Protein 6VRB (pdb70)

Organism: Listeria seeligeri (NCBI:txid1640)

Foldseek 3Di:
DVDLAQDQQPLFGWDWKAWQQWIAIDTDPDDDRPLVVSLVSVQLVLLLVVLVVWWDDVADPVSSQVSSCLQPVVSHDKDFLVVVQVDQQLVTTDPCASDWHWDAAPPDPDDDPVRIDIDRPSVLLNVLSVPADDRIGDNVSSSVSCVSVNVVSVRVSVVVSVVVSVVRGHPHPQDCPDLVSVLLVQQLVCQLVPHHSDDLVVLCVLLVCVVPLVVLVCLVVPPPHDQVCSLVVSLVSLVVSCVVSVVCCVPPSVNVVLSVLLNVLSCVQSNDPDPRPDGGDSVSRHPPNSSVVSVLVVLQVSLVSQLSCLLCVQEVCNNGDIPVVVVVVVLLVVLLLLVLLLLLQLQQLLCVLQPLQDQFRCLPPVVVLVSNVDGPQVSNQLLCCQLAVDGDDPVLVQPVSQLLSLLSNQLNVQSLRSHDDDLVVNQQSQWTAHPCGDIDGPCPDPLVVSPCVQVVCVVVLVVVVLVVLPLPQLDPLVLQQLLQVDPPFHFALFFALAAPQDAVVLQLVVLLVLVDDPPPDPHLHLPFDQSADDCPPDSLVSNLSVVLRRSNGGTQRVCCQFDQVLLLVLLVSLVCSFPPDDDDPTLCPSQDHDDPPDHSNRNNLVLVVSQVVCPVVCVVDVHDRVSNVSSNSSVNSSSRCVCVVRVNRCSSPRHRDDDDDPDDRDHDDDDDDDPSNSSLLSSLSSGALVSLVVSLSSLSSSLSPDDDPPVNVSSVSSSSSSSSSNSCHQVDDFDDCSNPPDLVRVVVLLCLAAVDPPCQDCLAAPHDDSHGDDASLLVVCVNRFNNLLVSQLSVPDVVRHHYPVLVVLLVPDPLVVLVVVLVVLQVVCVVPVCLQVVVVSLVVNLVSVVSNQSNVVSVCSVSVVLSNLLVVLVVVLLSVLLSLLSVLVSSCSSNQVVSVVVVVCVVSRVVSCVSSPAQDVVLVVLSSSSNSVVCRSNDHPFASQVNLVSSLVNVSSHVVSNVCSVVVVQVSVVVSFKGFDFDDCVVVVRGTDTPDIGGHWDDPRDDPHDRIDGPHDPSVRVSVVCRRHDD/DFQDAAFKQWPNRIQHPRGDPVSLVVVLVCQLPDDFDDDDDVCRVPPVVQNPQLSDPQKAWEWAQCVDPQWIKIWIAHPPGDIHIDTVVVVCVRGVMAGPDCPDPPDDHCSPRCVSSVLVSGQKYWDFPCDPPHTAWTWIAGSVAGQIDTHGPADPVRVSVCVVVLVVLLVVLCVDDPVVVLVVVLVVLVVVLVVQCVVPVCVCVDVVSVVSVVVSVVSSVVNSVSSND

Structure (mmCIF, N/CA/C/O backbone):
data_6VRB
#
_entry.id   6VRB
#
loop_
_entity.id
_entity.type
_entity.pdbx_description
1 polymer 'RNA (52-MER)'
2 polymer 'CRISPR-associated endoribonuclease Cas13a'
3 polymer AcrVIA1
#
loop_
_atom_site.group_PDB
_atom_site.id
_atom_site.type_symbol
_atom_site.label_atom_id
_atom_site.label_alt_id
_atom_site.label_comp_id
_atom_site.label_asym_id
_atom_site.label_entity_id
_atom_site.label_seq_id
_atom_site.pdbx_PDB_ins_code
_atom_site.Cartn_x
_atom_site.Cartn_y
_atom_site.Cartn_z
_atom_site.occupancy
_atom_site.B_iso_or_equiv
_atom_site.auth_seq_id
_atom_site.auth_comp_id
_atom_site.auth_asym_id
_atom_site.auth_atom_id
_atom_site.pdbx_PDB_model_num
ATOM 1094 N N . THR B 2 1 ? 85.480 96.263 88.403 1.00 26.50 34 THR A N 1
ATOM 1095 C CA . THR B 2 1 ? 85.896 97.493 87.758 1.00 26.50 34 THR A CA 1
ATOM 1096 C C . THR B 2 1 ? 87.304 97.858 88.172 1.00 26.50 34 THR A C 1
ATOM 1097 O O . THR B 2 1 ? 88.217 97.714 87.381 1.00 26.50 34 THR A O 1
ATOM 1101 N N . MET B 2 2 ? 87.476 98.333 89.407 1.00 31.88 35 MET A N 1
ATOM 1102 C CA . MET B 2 2 ? 88.804 98.695 89.891 1.00 31.88 35 MET A CA 1
ATOM 1103 C C . MET B 2 2 ? 89.690 97.474 90.039 1.00 31.88 35 MET A C 1
ATOM 1104 O O . MET B 2 2 ? 90.837 97.468 89.586 1.00 31.88 35 MET A O 1
ATOM 1109 N N . ARG B 2 3 ? 89.193 96.443 90.705 1.00 27.30 36 ARG A N 1
ATOM 1110 C CA . ARG B 2 3 ? 89.986 95.252 90.960 1.00 27.30 36 ARG A CA 1
ATOM 1111 C C . ARG B 2 3 ? 89.327 94.074 90.276 1.00 27.30 36 ARG A C 1
ATOM 1112 O O . ARG B 2 3 ? 88.323 93.555 90.760 1.00 27.30 36 ARG A O 1
ATOM 1120 N N . ILE B 2 4 ? 89.894 93.647 89.158 1.00 29.53 37 ILE A N 1
ATOM 1121 C CA . ILE B 2 4 ? 89.491 92.379 88.577 1.00 29.53 37 ILE A CA 1
ATOM 1122 C C . ILE B 2 4 ? 90.014 91.233 89.427 1.00 29.53 37 ILE A C 1
ATOM 1123 O O . ILE B 2 4 ? 89.354 90.201 89.566 1.00 29.53 37 ILE A O 1
ATOM 1128 N N . THR B 2 5 ? 91.157 91.429 90.070 1.00 34.42 38 THR A N 1
ATOM 1129 C CA . THR B 2 5 ? 91.924 90.391 90.732 1.00 34.42 38 THR A CA 1
ATOM 1130 C C . THR B 2 5 ? 92.031 90.757 92.211 1.00 34.42 38 THR A C 1
ATOM 1131 O O . THR B 2 5 ? 91.671 91.870 92.593 1.00 34.42 38 THR A O 1
ATOM 1135 N N . LYS B 2 6 ? 92.487 89.806 93.039 1.00 27.30 39 LYS A N 1
ATOM 1136 C CA . LYS B 2 6 ? 92.738 89.989 94.478 1.00 27.30 39 LYS A CA 1
ATOM 1137 C C . LYS B 2 6 ? 91.451 90.343 95.209 1.00 27.30 39 LYS A C 1
ATOM 1138 O O . LYS B 2 6 ? 91.415 91.245 96.045 1.00 27.30 39 LYS A O 1
ATOM 1144 N N . VAL B 2 7 ? 90.387 89.615 94.880 1.00 26.79 40 VAL A N 1
ATOM 1145 C CA . VAL B 2 7 ? 89.013 89.934 95.251 1.00 26.79 40 VAL A CA 1
ATOM 1146 C C . VAL B 2 7 ? 88.253 88.625 95.424 1.00 26.79 40 VAL A C 1
ATOM 1147 O O . VAL B 2 7 ? 88.377 87.725 94.591 1.00 26.79 40 VAL A O 1
ATOM 1151 N N . GLU B 2 8 ? 87.499 88.506 96.520 1.00 29.79 41 GLU A N 1
ATOM 1152 C CA . GLU B 2 8 ? 86.580 87.387 96.702 1.00 29.79 41 GLU A CA 1
ATOM 1153 C C . GLU B 2 8 ? 85.443 87.474 95.696 1.00 29.79 41 GLU A C 1
ATOM 1154 O O . GLU B 2 8 ? 84.827 88.529 95.538 1.00 29.79 41 GLU A O 1
ATOM 1160 N N . VAL B 2 9 ? 85.136 86.361 95.026 1.00 32.23 42 VAL A N 1
ATOM 1161 C CA . VAL B 2 9 ? 84.055 86.328 94.053 1.00 32.23 42 VAL A CA 1
ATOM 1162 C C . VAL B 2 9 ? 83.015 85.252 94.367 1.00 32.23 42 VAL A C 1
ATOM 1163 O O . VAL B 2 9 ? 81.809 85.523 94.316 1.00 32.23 42 VAL A O 1
ATOM 1167 N N . ASP B 2 10 ? 83.437 84.048 94.744 1.00 35.67 43 ASP A N 1
ATOM 1168 C CA . ASP B 2 10 ? 82.524 82.992 95.183 1.00 35.67 43 ASP A CA 1
ATOM 1169 C C . ASP B 2 10 ? 83.018 82.431 96.506 1.00 35.67 43 ASP A C 1
ATOM 1170 O O . ASP B 2 10 ? 83.125 81.218 96.687 1.00 35.67 43 ASP A O 1
ATOM 1175 N N . ARG B 2 11 ? 83.330 83.344 97.433 1.00 38.81 44 ARG A N 1
ATOM 1176 C CA . ARG B 2 11 ? 84.146 83.086 98.627 1.00 38.81 44 ARG A CA 1
ATOM 1177 C C . ARG B 2 11 ? 85.485 82.456 98.252 1.00 38.81 44 ARG A C 1
ATOM 1178 O O . ARG B 2 11 ? 86.025 81.616 98.969 1.00 38.81 44 ARG A O 1
ATOM 1186 N N . LYS B 2 12 ? 86.032 82.887 97.116 1.00 30.30 45 LYS A N 1
ATOM 1187 C CA . LYS B 2 12 ? 87.288 82.389 96.578 1.00 30.30 45 LYS A CA 1
ATOM 1188 C C . LYS B 2 12 ? 88.044 83.562 95.981 1.00 30.30 45 LYS A C 1
ATOM 1189 O O . LYS B 2 12 ? 87.442 84.443 95.370 1.00 30.30 45 LYS A O 1
ATOM 1195 N N . LYS B 2 13 ? 89.357 83.573 96.171 1.00 24.61 46 LYS A N 1
ATOM 1196 C CA . LYS B 2 13 ? 90.199 84.649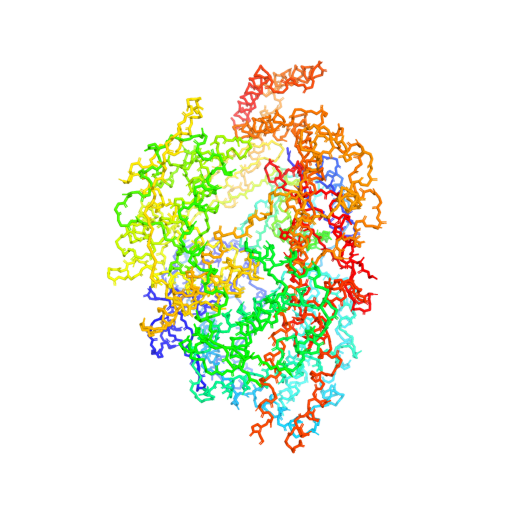 95.686 1.00 24.61 46 LYS A CA 1
ATOM 1197 C C . LYS B 2 13 ? 90.448 84.480 94.195 1.00 24.61 46 LYS A C 1
ATOM 1198 O O . LYS B 2 13 ? 90.158 83.438 93.616 1.00 24.61 46 LYS A O 1
ATOM 1204 N N . VAL B 2 14 ? 90.943 85.537 93.560 1.00 21.22 47 VAL A N 1
ATOM 1205 C CA . VAL B 2 14 ? 91.204 85.544 92.126 1.00 21.22 47 VAL A CA 1
ATOM 1206 C C . VAL B 2 14 ? 92.671 85.877 91.906 1.00 21.22 47 VAL A C 1
ATOM 1207 O O . VAL B 2 14 ? 93.209 86.779 92.553 1.00 21.22 47 VAL A O 1
ATOM 1211 N N . LEU B 2 15 ? 93.328 85.110 91.038 1.00 17.51 48 LEU A N 1
ATOM 1212 C CA . LEU B 2 15 ? 94.697 85.347 90.613 1.00 17.51 48 LEU A CA 1
ATOM 1213 C C . LEU B 2 15 ? 94.717 85.389 89.093 1.00 17.51 48 LEU A C 1
ATOM 1214 O O . LEU B 2 15 ? 93.788 84.927 88.437 1.00 17.51 48 LEU A O 1
ATOM 1219 N N . ILE B 2 16 ? 95.769 85.952 88.516 1.00 15.82 49 ILE A N 1
ATOM 1220 C CA . ILE B 2 16 ? 95.989 85.871 87.077 1.00 15.82 49 ILE A CA 1
ATOM 1221 C C . ILE B 2 16 ? 97.144 84.909 86.825 1.00 15.82 49 ILE A C 1
ATOM 1222 O O . ILE B 2 16 ? 98.128 84.887 87.573 1.00 15.82 49 ILE A O 1
ATOM 1227 N N . SER B 2 17 ? 96.989 84.056 85.815 1.00 18.70 50 SER A N 1
ATOM 1228 C CA . SER B 2 17 ? 97.967 83.022 85.494 1.00 18.70 50 SER A CA 1
ATOM 1229 C C . SER B 2 17 ? 98.482 83.299 84.092 1.00 18.70 50 SER A C 1
ATOM 1230 O O . SER B 2 17 ? 97.838 82.960 83.100 1.00 18.70 50 SER A O 1
ATOM 1233 N N . ARG B 2 18 ? 99.655 83.908 84.002 1.00 20.35 51 ARG A N 1
ATOM 1234 C CA . ARG B 2 18 ? 100.193 84.243 82.700 1.00 20.35 51 ARG A CA 1
ATOM 1235 C C . ARG B 2 18 ? 100.948 83.060 82.110 1.00 20.35 51 ARG A C 1
ATOM 1236 O O . ARG B 2 18 ? 101.468 82.194 82.811 1.00 20.35 51 ARG A O 1
ATOM 1244 N N . ASP B 2 19 ? 100.993 83.030 80.788 1.00 26.53 52 ASP A N 1
ATOM 1245 C CA . ASP B 2 19 ? 101.615 81.948 80.050 1.00 26.53 52 ASP A CA 1
ATOM 1246 C C . ASP B 2 19 ? 102.174 82.581 78.792 1.00 26.53 52 ASP A C 1
ATOM 1247 O O . ASP B 2 19 ? 101.818 83.708 78.449 1.00 26.53 52 ASP A O 1
ATOM 1252 N N . LYS B 2 20 ? 103.076 81.872 78.117 1.00 29.73 53 LYS A N 1
ATOM 1253 C CA . LYS B 2 20 ? 103.582 82.394 76.858 1.00 29.73 53 LYS A CA 1
ATOM 1254 C C . LYS B 2 20 ? 102.520 82.374 75.767 1.00 29.73 53 LYS A C 1
ATOM 1255 O O . LYS B 2 20 ? 102.597 83.165 74.823 1.00 29.73 53 LYS A O 1
ATOM 1261 N N . ASN B 2 21 ? 101.506 81.523 75.901 1.00 30.19 54 ASN A N 1
ATOM 1262 C CA . ASN B 2 21 ? 100.427 81.415 74.937 1.00 30.19 54 ASN A CA 1
ATOM 1263 C C . ASN B 2 21 ? 99.260 82.336 75.274 1.00 30.19 54 ASN A C 1
ATOM 1264 O O . ASN B 2 21 ? 98.367 82.521 74.446 1.00 30.19 54 ASN A O 1
ATOM 1269 N N . GLY B 2 22 ? 99.252 82.931 76.460 1.00 24.11 55 GLY A N 1
ATOM 1270 C CA . GLY B 2 22 ? 98.203 83.873 76.793 1.00 24.11 55 GLY A CA 1
ATOM 1271 C C . GLY B 2 22 ? 97.983 84.100 78.273 1.00 24.11 55 GLY A C 1
ATOM 1272 O O . GLY B 2 22 ? 98.707 83.560 79.109 1.00 24.11 55 GLY A O 1
ATOM 1273 N N . GLY B 2 23 ? 96.985 84.916 78.604 1.00 17.42 56 GLY A N 1
ATOM 1274 C CA . GLY B 2 23 ? 96.598 85.170 79.970 1.00 17.42 56 GLY A CA 1
ATOM 1275 C C . GLY B 2 23 ? 95.323 84.433 80.340 1.00 17.42 56 GLY A C 1
ATOM 1276 O O . GLY B 2 23 ? 94.576 83.945 79.498 1.00 17.42 56 GLY A O 1
ATOM 1277 N N . LYS B 2 24 ? 95.077 84.382 81.642 1.00 20.01 57 LYS A N 1
ATOM 1278 C CA . LYS B 2 24 ? 94.134 83.442 82.225 1.00 20.01 57 LYS A CA 1
ATOM 1279 C C . LYS B 2 24 ? 93.767 83.920 83.614 1.00 20.01 57 LYS A C 1
ATOM 1280 O O . LYS B 2 24 ? 94.647 84.236 84.410 1.00 20.01 57 LYS A O 1
ATOM 1286 N N . LEU B 2 25 ? 92.477 83.947 83.909 1.00 17.36 58 LEU A N 1
ATOM 1287 C CA . LEU B 2 25 ? 91.988 84.373 85.210 1.00 17.36 58 LEU A CA 1
ATOM 1288 C C . LEU B 2 25 ? 91.513 83.116 85.919 1.00 17.36 58 LEU A C 1
ATOM 1289 O O . LEU B 2 25 ? 90.722 82.353 85.363 1.00 17.36 58 LEU A O 1
ATOM 1294 N N . VAL B 2 26 ? 92.011 82.890 87.131 1.00 20.16 59 VAL A N 1
ATOM 1295 C CA . VAL B 2 26 ? 91.942 81.590 87.783 1.00 20.16 59 VAL A CA 1
ATOM 1296 C C . VAL B 2 26 ? 91.680 81.835 89.266 1.00 20.16 59 VAL A C 1
ATOM 1297 O O . VAL B 2 26 ? 91.822 82.956 89.752 1.00 20.16 59 VAL A O 1
ATOM 1301 N N . TYR B 2 27 ? 91.247 80.798 89.994 1.00 25.58 60 TYR A N 1
ATOM 1302 C CA . TYR B 2 27 ? 90.850 81.121 91.360 1.00 25.58 60 TYR A CA 1
ATOM 1303 C C . TYR B 2 27 ? 91.988 81.181 92.370 1.00 25.58 60 TYR A C 1
ATOM 1304 O O . TYR B 2 27 ? 92.507 82.271 92.619 1.00 25.58 60 TYR A O 1
ATOM 1313 N N . GLU B 2 28 ? 92.439 80.063 92.930 1.00 31.73 61 GLU A N 1
ATOM 1314 C CA . GLU B 2 28 ? 93.534 80.220 93.883 1.00 31.73 61 GLU A CA 1
ATOM 1315 C C . GLU B 2 28 ? 94.546 79.093 93.808 1.00 31.73 61 GLU A C 1
ATOM 1316 O O . GLU B 2 28 ? 95.759 79.315 93.862 1.00 31.73 61 GLU A O 1
ATOM 1322 N N . ASN B 2 29 ? 94.039 77.875 93.670 1.00 36.46 62 ASN A N 1
ATOM 1323 C CA . ASN B 2 29 ? 94.868 76.687 93.574 1.00 36.46 62 ASN A CA 1
ATOM 1324 C C . ASN B 2 29 ? 94.465 75.868 92.363 1.00 36.46 62 ASN A C 1
ATOM 1325 O O . ASN B 2 29 ? 94.970 74.758 92.173 1.00 36.46 62 ASN A O 1
ATOM 1330 N N . GLU B 2 30 ? 93.565 76.397 91.550 1.00 35.44 63 GLU A N 1
ATOM 1331 C CA . GLU B 2 30 ? 93.035 75.718 90.389 1.00 35.44 63 GLU A CA 1
ATOM 1332 C C . GLU B 2 30 ? 93.856 76.125 89.174 1.00 35.44 63 GLU A C 1
ATOM 1333 O O . GLU B 2 30 ? 94.768 76.948 89.261 1.00 35.44 63 GLU A O 1
ATOM 1339 N N . MET B 2 31 ? 93.549 75.526 88.026 1.00 38.83 64 MET A N 1
ATOM 1340 C CA . MET B 2 31 ? 94.224 75.882 86.789 1.00 38.83 64 MET A CA 1
ATOM 1341 C C . MET B 2 31 ? 93.284 76.163 85.627 1.00 38.83 64 MET A C 1
ATOM 1342 O O . MET B 2 31 ? 93.771 76.423 84.523 1.00 38.83 64 MET A O 1
ATOM 1347 N N . GLN B 2 32 ? 91.971 76.132 85.834 1.00 37.80 65 GLN A N 1
ATOM 1348 C CA . GLN B 2 32 ? 91.035 76.248 84.726 1.00 37.80 65 GLN A CA 1
ATOM 1349 C C . GLN B 2 32 ? 90.894 77.689 84.254 1.00 37.80 65 GLN A C 1
ATOM 1350 O O . GLN B 2 32 ? 91.115 78.637 85.006 1.00 37.80 65 GLN A O 1
ATOM 1356 N N . ASP B 2 33 ? 90.514 77.843 82.991 1.00 35.29 66 ASP A N 1
ATOM 1357 C CA . ASP B 2 33 ? 89.995 79.122 82.534 1.00 35.29 66 ASP A CA 1
ATOM 1358 C C . ASP B 2 33 ? 88.679 79.399 83.227 1.00 35.29 66 ASP A C 1
ATOM 1359 O O . ASP B 2 33 ? 87.655 78.798 82.892 1.00 35.29 66 ASP A O 1
ATOM 1364 N N . ASN B 2 34 ? 88.703 80.294 84.203 1.00 26.88 67 ASN A N 1
ATOM 1365 C CA . ASN B 2 34 ? 87.467 80.819 84.762 1.00 26.88 67 ASN A CA 1
ATOM 1366 C C . ASN B 2 34 ? 87.290 82.278 84.385 1.00 26.88 67 ASN A C 1
ATOM 1367 O O . ASN B 2 34 ? 86.510 82.986 85.020 1.00 26.88 67 ASN A O 1
ATOM 1372 N N . THR B 2 35 ? 87.971 82.725 83.331 1.00 23.97 68 THR A N 1
ATOM 1373 C CA . THR B 2 35 ? 87.938 84.124 82.939 1.00 23.97 68 THR A CA 1
ATOM 1374 C C . THR B 2 35 ? 86.617 84.532 82.309 1.00 23.97 68 THR A C 1
ATOM 1375 O O . THR B 2 35 ? 86.407 85.722 82.074 1.00 23.97 68 THR A O 1
ATOM 1379 N N . GLU B 2 36 ? 85.740 83.577 82.008 1.00 25.82 69 GLU A N 1
ATOM 1380 C CA . GLU B 2 36 ? 84.392 83.895 81.560 1.00 25.82 69 GLU A CA 1
ATOM 1381 C C . GLU B 2 36 ? 83.452 84.140 82.721 1.00 25.82 69 GLU A C 1
ATOM 1382 O O . GLU B 2 36 ? 82.703 85.120 82.714 1.00 25.82 69 GLU A O 1
ATOM 1388 N N . GLN B 2 37 ? 83.468 83.261 83.713 1.00 27.16 70 GLN A N 1
ATOM 1389 C CA . GLN B 2 37 ? 82.493 83.299 84.779 1.00 27.16 70 GLN A CA 1
ATOM 1390 C C . GLN B 2 37 ? 82.965 84.031 86.025 1.00 27.16 70 GLN A C 1
ATOM 1391 O O . GLN B 2 37 ? 82.122 84.401 86.843 1.00 27.16 70 GLN A O 1
ATOM 1397 N N . ILE B 2 38 ? 84.268 84.272 86.195 1.00 24.10 71 ILE A N 1
ATOM 1398 C CA . ILE B 2 38 ? 84.685 85.282 87.163 1.00 24.10 71 ILE A CA 1
ATOM 1399 C C . ILE B 2 38 ? 84.283 86.660 86.672 1.00 24.10 71 ILE A C 1
ATOM 1400 O O . ILE B 2 38 ? 83.747 87.480 87.426 1.00 24.10 71 ILE A O 1
ATOM 1405 N N . MET B 2 39 ? 84.485 86.914 85.382 1.00 23.42 72 MET A N 1
ATOM 1406 C CA . MET B 2 39 ? 84.177 88.206 84.797 1.00 23.42 72 MET A CA 1
ATOM 1407 C C . MET B 2 39 ? 82.676 88.443 84.702 1.00 23.42 72 MET A C 1
ATOM 1408 O O . MET B 2 39 ? 82.247 89.595 84.601 1.00 23.42 72 MET A O 1
ATOM 1413 N N . HIS B 2 40 ? 81.869 87.380 84.748 1.00 27.12 73 HIS A N 1
ATOM 1414 C CA . HIS B 2 40 ? 80.420 87.530 84.740 1.00 27.12 73 HIS A CA 1
ATOM 1415 C C . HIS B 2 40 ? 79.868 87.808 86.130 1.00 27.12 73 HIS A C 1
ATOM 1416 O O . HIS B 2 40 ? 78.913 88.571 86.270 1.00 27.12 73 HIS A O 1
ATOM 1423 N N . HIS B 2 41 ? 80.431 87.192 87.169 1.00 28.56 74 HIS A N 1
ATOM 1424 C CA . HIS B 2 41 ? 80.022 87.543 88.522 1.00 28.56 74 HIS A CA 1
ATOM 1425 C C . HIS B 2 41 ? 80.526 88.907 88.944 1.00 28.56 74 HIS A C 1
ATOM 1426 O O . HIS B 2 41 ? 79.964 89.504 89.866 1.00 28.56 74 HIS A O 1
ATOM 1433 N N . LYS B 2 42 ? 81.571 89.412 88.294 1.00 22.42 75 LYS A N 1
ATOM 1434 C CA . LYS B 2 42 ? 82.076 90.761 88.536 1.00 22.42 75 LYS A CA 1
ATOM 1435 C C . LYS B 2 42 ? 81.293 91.715 87.638 1.00 22.42 75 LYS A C 1
ATOM 1436 O O . LYS B 2 42 ? 81.797 92.283 86.674 1.00 22.42 75 LYS A O 1
ATOM 1442 N N . LYS B 2 43 ? 79.999 91.810 87.920 1.00 20.72 76 LYS A N 1
ATOM 1443 C CA . LYS B 2 43 ? 79.113 92.647 87.121 1.00 20.72 76 LYS A CA 1
ATOM 1444 C C . LYS B 2 43 ? 78.125 93.425 87.966 1.00 20.72 76 LYS A C 1
ATOM 1445 O O . LYS B 2 43 ? 77.572 94.416 87.484 1.00 20.72 76 LYS A O 1
ATOM 1451 N N . SER B 2 44 ? 77.919 93.051 89.222 1.00 18.84 77 SER A N 1
ATOM 1452 C CA . SER B 2 44 ? 77.172 93.871 90.160 1.00 18.84 77 SER A CA 1
ATOM 1453 C C . SER B 2 44 ? 77.991 95.041 90.667 1.00 18.84 77 SER A C 1
ATOM 1454 O O . SER B 2 44 ? 77.435 95.937 91.305 1.00 18.84 77 SER A O 1
ATOM 1457 N N . SER B 2 45 ? 79.298 95.043 90.409 1.00 19.32 78 SER A N 1
ATOM 1458 C CA . SER B 2 45 ? 80.149 96.177 90.713 1.00 19.32 78 SER A CA 1
ATOM 1459 C C . SER B 2 45 ? 80.365 97.092 89.523 1.00 19.32 78 SER A C 1
ATOM 1460 O O . SER B 2 45 ? 80.747 98.246 89.719 1.00 19.32 78 SER A O 1
ATOM 1463 N N . PHE B 2 46 ? 80.142 96.609 88.301 1.00 18.13 79 PHE A N 1
ATOM 1464 C CA . PHE B 2 46 ? 80.013 97.521 87.172 1.00 18.13 79 PHE A CA 1
ATOM 1465 C C . PHE B 2 46 ? 78.759 98.372 87.286 1.00 18.13 79 PHE A C 1
ATOM 1466 O O . PHE B 2 46 ? 78.764 99.533 86.872 1.00 18.13 79 PHE A O 1
ATOM 1474 N N . TYR B 2 47 ? 77.672 97.819 87.834 1.00 19.84 80 TYR A N 1
ATOM 1475 C CA . TYR B 2 47 ? 76.479 98.630 88.059 1.00 19.84 80 TYR A CA 1
ATOM 1476 C C . TYR B 2 47 ? 76.721 99.685 89.117 1.00 19.84 80 TYR A C 1
ATOM 1477 O O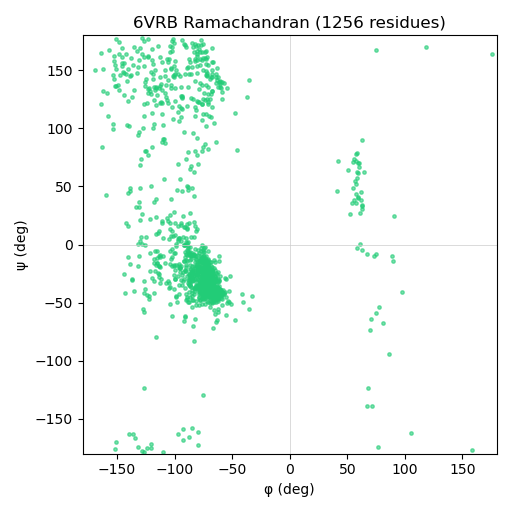 . TYR B 2 47 ? 76.207 100.801 89.017 1.00 19.84 80 TYR A O 1
ATOM 1486 N N . LYS B 2 48 ? 77.492 99.348 90.143 1.00 19.57 81 LYS A N 1
ATOM 1487 C CA . LYS B 2 48 ? 77.777 100.302 91.199 1.00 19.57 81 LYS A CA 1
ATOM 1488 C C . LYS B 2 48 ? 78.769 101.360 90.742 1.00 19.57 81 LYS A C 1
ATOM 1489 O O . LYS B 2 48 ? 78.781 102.464 91.288 1.00 19.57 81 LYS A O 1
ATOM 1495 N N . SER B 2 49 ? 79.569 101.059 89.721 1.00 18.75 82 SER A N 1
ATOM 1496 C CA . SER B 2 49 ? 80.523 102.027 89.193 1.00 18.75 82 SER A CA 1
ATOM 1497 C C . SER B 2 49 ? 79.852 103.017 88.254 1.00 18.75 82 SER A C 1
ATOM 1498 O O . SER B 2 49 ? 80.247 104.182 88.190 1.00 18.75 82 SER A O 1
ATOM 1501 N N . VAL B 2 50 ? 78.853 102.561 87.498 1.00 17.43 83 VAL A N 1
ATOM 1502 C CA . VAL B 2 50 ? 78.139 103.421 86.559 1.00 17.43 83 VAL A CA 1
ATOM 1503 C C . VAL B 2 50 ? 77.302 104.461 87.293 1.00 17.43 83 VAL A C 1
ATOM 1504 O O . VAL B 2 50 ? 77.177 105.598 86.831 1.00 17.43 83 VAL A O 1
ATOM 1508 N N . VAL B 2 51 ? 76.775 104.119 88.471 1.00 19.87 84 VAL A N 1
ATOM 1509 C CA . VAL B 2 51 ? 76.001 105.072 89.262 1.00 19.87 84 VAL A CA 1
ATOM 1510 C C . VAL B 2 51 ? 76.896 106.191 89.785 1.00 19.87 84 VAL A C 1
ATOM 1511 O O . VAL B 2 51 ? 76.486 107.354 89.858 1.00 19.87 84 VAL A O 1
ATOM 1515 N N . ASN B 2 52 ? 78.145 105.878 90.109 1.00 19.97 85 ASN A N 1
ATOM 1516 C CA . ASN B 2 52 ? 79.097 106.934 90.408 1.00 19.97 85 ASN A CA 1
ATOM 1517 C C . ASN B 2 52 ? 79.553 107.670 89.161 1.00 19.97 85 ASN A C 1
ATOM 1518 O O . ASN B 2 52 ? 80.023 108.803 89.265 1.00 19.97 85 ASN A O 1
ATOM 1523 N N . LYS B 2 53 ? 79.406 107.059 87.996 1.00 21.52 86 LYS A N 1
ATOM 1524 C CA . LYS B 2 53 ? 79.859 107.594 86.727 1.00 21.52 86 LYS A CA 1
ATOM 1525 C C . LYS B 2 53 ? 78.774 108.433 86.061 1.00 21.52 86 LYS A C 1
ATOM 1526 O O . LYS B 2 53 ? 78.954 108.883 84.929 1.00 21.52 86 LYS A O 1
ATOM 1532 N N . THR B 2 54 ? 77.655 108.657 86.747 1.00 23.16 87 THR A N 1
ATOM 1533 C CA . THR B 2 54 ? 76.572 109.513 86.277 1.00 23.16 87 THR A CA 1
ATOM 1534 C C . THR B 2 54 ? 76.170 110.555 87.302 1.00 23.16 87 THR A C 1
ATOM 1535 O O . THR B 2 54 ? 75.253 111.337 87.045 1.00 23.16 87 THR A O 1
ATOM 1539 N N . ILE B 2 55 ? 76.824 110.582 88.456 1.00 26.89 88 ILE A N 1
ATOM 1540 C CA . ILE B 2 55 ? 76.428 111.433 89.562 1.00 26.89 88 ILE A CA 1
ATOM 1541 C C . ILE B 2 55 ? 77.591 112.380 89.836 1.00 26.89 88 ILE A C 1
ATOM 1542 O O . ILE B 2 55 ? 78.739 112.112 89.473 1.00 26.89 88 ILE A O 1
ATOM 1547 N N . CYS B 2 56 ? 77.282 113.529 90.428 1.00 36.99 89 CYS A N 1
ATOM 1548 C CA . CYS B 2 56 ? 78.309 114.532 90.670 1.00 36.99 89 CYS A CA 1
ATOM 1549 C C . CYS B 2 56 ? 78.913 114.324 92.059 1.00 36.99 89 CYS A C 1
ATOM 1550 O O . CYS B 2 56 ? 78.424 113.522 92.854 1.00 36.99 89 CYS A O 1
ATOM 1553 N N . ARG B 2 57 ? 79.978 115.065 92.374 1.00 34.11 90 ARG A N 1
ATOM 1554 C CA . ARG B 2 57 ? 80.787 114.715 93.541 1.00 34.11 90 ARG A CA 1
ATOM 1555 C C . ARG B 2 57 ? 80.174 115.116 94.887 1.00 34.11 90 ARG A C 1
ATOM 1556 O O . ARG B 2 57 ? 80.215 114.298 95.818 1.00 34.11 90 ARG A O 1
ATOM 1564 N N . PRO B 2 58 ? 79.575 116.320 95.072 1.00 34.18 91 PRO A N 1
ATOM 1565 C CA . PRO B 2 58 ? 78.769 116.419 96.318 1.00 34.18 91 PRO A CA 1
ATOM 1566 C C . PRO B 2 58 ? 77.469 115.633 96.165 1.00 34.18 91 PRO A C 1
ATOM 1567 O O . PRO B 2 58 ? 76.423 116.144 95.775 1.00 34.18 91 PRO A O 1
ATOM 1571 N N . GLU B 2 59 ? 77.577 114.337 96.468 1.00 35.59 92 GLU A N 1
ATOM 1572 C CA . GLU B 2 59 ? 76.608 113.325 96.062 1.00 35.59 92 GLU A CA 1
ATOM 1573 C C . GLU B 2 59 ? 75.297 113.530 96.794 1.00 35.59 92 GLU A C 1
ATOM 1574 O O . GLU B 2 59 ? 75.216 113.325 98.008 1.00 35.59 92 GLU A O 1
ATOM 1580 N N . GLN B 2 60 ? 74.277 113.961 96.063 1.00 40.34 93 GLN A N 1
ATOM 1581 C CA . GLN B 2 60 ? 72.938 114.000 96.619 1.00 40.34 93 GLN A CA 1
ATOM 1582 C C . GLN B 2 60 ? 72.470 112.566 96.808 1.00 40.34 93 GLN A C 1
ATOM 1583 O O . GLN B 2 60 ? 72.499 111.768 95.870 1.00 40.34 93 GLN A O 1
ATOM 1589 N N . LYS B 2 61 ? 72.066 112.233 98.031 1.00 42.43 94 LYS A N 1
ATOM 1590 C CA . LYS B 2 61 ? 71.879 110.845 98.433 1.00 42.43 94 LYS A CA 1
ATOM 1591 C C . LYS B 2 61 ? 70.680 110.175 97.783 1.00 42.43 94 LYS A C 1
ATOM 1592 O O . LYS B 2 61 ? 70.607 108.943 97.789 1.00 42.43 94 LYS A O 1
ATOM 1598 N N . GLN B 2 62 ? 69.761 110.940 97.204 1.00 41.67 95 GLN A N 1
ATOM 1599 C CA . GLN B 2 62 ? 68.552 110.386 96.626 1.00 41.67 95 GLN A CA 1
ATOM 1600 C C . GLN B 2 62 ? 68.527 110.418 95.108 1.00 41.67 95 GLN A C 1
ATOM 1601 O O . GLN B 2 62 ? 67.711 109.712 94.506 1.00 41.67 95 GLN A O 1
ATOM 1607 N N . MET B 2 63 ? 69.390 111.202 94.471 1.00 39.65 96 MET A N 1
ATOM 1608 C CA . MET B 2 63 ? 69.719 110.959 93.076 1.00 39.65 96 MET A CA 1
ATOM 1609 C C . MET B 2 63 ? 70.639 109.762 92.918 1.00 39.65 96 MET A C 1
ATOM 1610 O O . MET B 2 63 ? 70.764 109.233 91.813 1.00 39.65 96 MET A O 1
ATOM 1615 N N . LYS B 2 64 ? 71.268 109.321 94.000 1.00 34.80 97 LYS A N 1
ATOM 1616 C CA . LYS B 2 64 ? 72.165 108.184 93.972 1.00 34.80 97 LYS A CA 1
ATOM 1617 C C . LYS B 2 64 ? 71.412 106.874 94.147 1.00 34.80 97 LYS A C 1
ATOM 1618 O O . LYS B 2 64 ? 71.988 105.802 93.940 1.00 34.80 97 LYS A O 1
ATOM 1624 N N . LYS B 2 65 ? 70.128 106.933 94.493 1.00 36.04 98 LYS A N 1
ATOM 1625 C CA . LYS B 2 65 ? 69.318 105.732 94.611 1.00 36.04 98 LYS A CA 1
ATOM 1626 C C . LYS B 2 65 ? 68.178 105.660 93.604 1.00 36.04 98 LYS A C 1
ATOM 1627 O O . LYS B 2 65 ? 67.618 104.576 93.425 1.00 36.04 98 LYS A O 1
ATOM 1633 N N . LEU B 2 66 ? 67.815 106.771 92.951 1.00 34.06 99 LEU A N 1
ATOM 1634 C CA . LEU B 2 66 ? 67.050 106.679 91.708 1.00 34.06 99 LEU A CA 1
ATOM 1635 C C . LEU B 2 66 ? 67.801 105.883 90.659 1.00 34.06 99 LEU A C 1
ATOM 1636 O O . LEU B 2 66 ? 67.253 104.954 90.060 1.00 34.06 99 LEU A O 1
ATOM 1641 N N . VAL B 2 67 ? 69.054 106.262 90.408 1.00 30.45 100 VAL A N 1
ATOM 1642 C CA . VAL B 2 67 ? 69.826 105.679 89.320 1.00 30.45 100 VAL A CA 1
ATOM 1643 C C . VAL B 2 67 ? 70.155 104.223 89.613 1.00 30.45 100 VAL A C 1
ATOM 1644 O O . VAL B 2 67 ? 70.083 103.365 88.725 1.00 30.45 100 VAL A O 1
ATOM 1648 N N . HIS B 2 68 ? 70.451 103.905 90.873 1.00 30.72 101 HIS A N 1
ATOM 1649 C CA . HIS B 2 68 ? 70.892 102.563 91.217 1.00 30.72 101 HIS A CA 1
ATOM 1650 C C . HIS B 2 68 ? 69.752 101.555 91.200 1.00 30.72 101 HIS A C 1
ATOM 1651 O O . HIS B 2 68 ? 70.007 100.350 91.205 1.00 30.72 101 HIS A O 1
ATOM 1658 N N . GLY B 2 69 ? 68.507 102.013 91.172 1.00 32.25 102 GLY A N 1
ATOM 1659 C CA . GLY B 2 69 ? 67.392 101.096 91.102 1.00 32.25 102 GLY A CA 1
ATOM 1660 C C . GLY B 2 69 ? 66.765 101.037 89.728 1.00 32.25 102 GLY A C 1
ATOM 1661 O O . GLY B 2 69 ? 65.889 100.209 89.472 1.00 32.25 102 GLY A O 1
ATOM 1662 N N . LEU B 2 70 ? 67.258 101.904 88.838 1.00 31.76 103 LEU A N 1
ATOM 1663 C CA . LEU B 2 70 ? 66.815 101.936 87.422 1.00 31.76 103 LEU A CA 1
ATOM 1664 C C . LEU B 2 70 ? 67.605 100.856 86.676 1.00 31.76 103 LEU A C 1
ATOM 1665 O O . LEU B 2 70 ? 67.080 100.308 85.691 1.00 31.76 103 LEU A O 1
ATOM 1670 N N . LEU B 2 71 ? 68.825 100.577 87.150 1.00 28.39 104 LEU A N 1
ATOM 1671 C CA . LEU B 2 71 ? 69.712 99.547 86.546 1.00 28.39 104 LEU A CA 1
ATOM 1672 C C . LEU B 2 71 ? 69.452 98.208 87.242 1.00 28.39 104 LEU A C 1
ATOM 1673 O O . LEU B 2 71 ? 69.039 97.256 86.558 1.00 28.39 104 LEU A O 1
ATOM 1678 N N . GLN B 2 72 ? 69.697 98.153 88.553 1.00 36.58 105 GLN A N 1
ATOM 1679 C CA . GLN B 2 72 ? 69.468 96.922 89.354 1.00 36.58 105 GLN A CA 1
ATOM 1680 C C . GLN B 2 72 ? 68.005 96.900 89.807 1.00 36.58 105 GLN A C 1
ATOM 1681 O O . GLN B 2 72 ? 67.452 97.986 90.058 1.00 36.58 105 GLN A O 1
ATOM 1687 N N . GLU B 2 73 ? 67.408 95.709 89.905 1.00 46.31 106 GLU A N 1
ATOM 1688 C CA . GLU B 2 73 ? 65.985 95.580 90.323 1.00 46.31 106 GLU A CA 1
ATOM 1689 C C . GLU B 2 73 ? 65.902 95.517 91.852 1.00 46.31 106 GLU A C 1
ATOM 1690 O O . GLU B 2 73 ? 65.045 96.211 92.427 1.00 46.31 106 GLU A O 1
ATOM 1696 N N . ASN B 2 74 ? 66.775 94.719 92.474 1.00 43.00 107 ASN A N 1
ATOM 1697 C CA . ASN B 2 74 ? 66.799 94.547 93.951 1.00 43.00 107 ASN A CA 1
ATOM 1698 C C . ASN B 2 74 ? 67.226 95.858 94.620 1.00 43.00 107 ASN A C 1
ATOM 1699 O O . ASN B 2 74 ? 66.630 96.217 95.652 1.00 43.00 107 ASN A O 1
ATOM 1704 N N . SER B 2 75 ? 68.189 96.560 94.018 1.00 41.92 108 SER A N 1
ATOM 1705 C CA . SER B 2 75 ? 68.720 97.829 94.583 1.00 41.92 108 SER A CA 1
ATOM 1706 C C . SER B 2 75 ? 67.601 98.868 94.687 1.00 41.92 108 SER A C 1
ATOM 1707 O O . SER B 2 75 ? 67.546 99.574 95.710 1.00 41.92 108 SER A O 1
ATOM 1710 N N . GLN B 2 76 ? 66.722 98.928 93.684 1.00 47.52 109 GLN A N 1
ATOM 1711 C CA . GLN B 2 76 ? 65.618 99.924 93.688 1.00 47.52 109 GLN A CA 1
ATOM 1712 C C . GLN B 2 76 ? 64.701 99.678 94.888 1.00 47.52 109 GLN A C 1
ATOM 1713 O O . GLN B 2 76 ? 64.344 98.512 95.135 1.00 47.52 109 GLN A O 1
ATOM 1719 N N . GLU B 2 77 ? 64.320 100.758 95.574 1.00 51.42 110 GLU A N 1
ATOM 1720 C CA . GLU B 2 77 ? 63.395 100.698 96.736 1.00 51.42 110 GLU A CA 1
ATOM 1721 C C . GLU B 2 77 ? 62.252 101.679 96.466 1.00 51.42 110 GLU A C 1
ATOM 1722 O O . GLU B 2 77 ? 61.597 101.542 95.416 1.00 51.42 110 GLU A O 1
ATOM 1728 N N . LYS B 2 78 ? 62.029 102.629 97.379 1.00 48.93 111 LYS A N 1
ATOM 1729 C CA . LYS B 2 78 ? 60.968 103.649 97.171 1.00 48.93 111 LYS A CA 1
ATOM 1730 C C . LYS B 2 78 ? 61.494 105.019 97.605 1.00 48.93 111 LYS A C 1
ATOM 1731 O O . LYS B 2 78 ? 62.320 105.065 98.535 1.00 48.93 111 LYS A O 1
ATOM 1737 N N . ILE B 2 79 ? 61.065 106.079 96.914 1.00 47.59 112 ILE A N 1
ATOM 1738 C CA . ILE B 2 79 ? 61.467 107.474 97.259 1.00 47.59 112 ILE A CA 1
ATOM 1739 C C . ILE B 2 79 ? 60.282 108.393 96.945 1.00 47.59 112 ILE A C 1
ATOM 1740 O O . ILE B 2 79 ? 59.452 108.006 96.102 1.00 47.59 112 ILE A O 1
ATOM 1745 N N . LYS B 2 80 ? 60.183 109.537 97.630 1.00 46.32 113 LYS A N 1
ATOM 1746 C CA . LYS B 2 80 ? 59.057 110.472 97.380 1.00 46.32 113 LYS A CA 1
ATOM 1747 C C . LYS B 2 80 ? 59.205 111.059 95.973 1.00 46.32 113 LYS A C 1
ATOM 1748 O O . LYS B 2 80 ? 60.304 111.547 95.653 1.00 46.32 113 LYS A O 1
ATOM 1754 N N . VAL B 2 81 ? 58.123 111.050 95.189 1.00 45.60 114 VAL A N 1
ATOM 1755 C CA . VAL B 2 81 ? 58.171 111.604 93.804 1.00 45.60 114 VAL A CA 1
ATOM 1756 C C . VAL B 2 81 ? 58.478 113.100 93.907 1.00 45.60 114 VAL A C 1
ATOM 1757 O O . VAL B 2 81 ? 59.327 113.586 93.139 1.00 45.60 114 VAL A O 1
ATOM 1761 N N . SER B 2 82 ? 57.840 113.777 94.864 1.00 47.26 115 SER A N 1
ATOM 1762 C CA . SER B 2 82 ? 58.052 115.234 95.086 1.00 47.26 115 SER A CA 1
ATOM 1763 C C . SER B 2 82 ? 59.507 115.569 95.441 1.00 47.26 115 SER A C 1
ATOM 1764 O O . SER B 2 82 ? 60.015 116.580 94.920 1.00 47.26 115 SER A O 1
ATOM 1767 N N . ASP B 2 83 ? 60.164 114.733 96.253 1.00 48.77 116 ASP A N 1
ATOM 1768 C CA . ASP B 2 83 ? 61.536 115.047 96.741 1.00 48.77 116 ASP A CA 1
ATOM 1769 C C . ASP B 2 83 ? 62.535 115.203 95.587 1.00 48.77 116 ASP A C 1
ATOM 1770 O O . ASP B 2 83 ? 63.284 116.196 95.607 1.00 48.77 116 ASP A O 1
ATOM 1775 N N . VAL B 2 84 ? 62.537 114.291 94.611 1.00 46.13 117 VAL A N 1
ATOM 1776 C CA . VAL B 2 84 ? 63.491 114.419 93.467 1.00 46.13 117 VAL A CA 1
ATOM 1777 C C . VAL B 2 84 ? 63.134 115.669 92.653 1.00 46.13 117 VAL A C 1
ATOM 1778 O O . VAL B 2 84 ? 64.059 116.396 92.242 1.00 46.13 117 VAL A O 1
ATOM 1782 N N . THR B 2 85 ? 61.834 115.924 92.482 1.00 45.62 118 THR A N 1
ATOM 1783 C CA . THR B 2 85 ? 61.319 117.075 91.690 1.00 45.62 118 THR A CA 1
ATOM 1784 C C . THR B 2 85 ? 61.765 118.407 92.303 1.00 45.62 118 THR A C 1
ATOM 1785 O O . THR B 2 85 ? 62.147 119.305 91.530 1.00 45.62 118 THR A O 1
ATOM 1789 N N . LYS B 2 86 ? 61.759 118.513 93.636 1.00 50.86 119 LYS A N 1
ATOM 1790 C CA . LYS B 2 86 ? 62.127 119.782 94.323 1.00 50.86 119 LYS A CA 1
ATOM 1791 C C . LYS B 2 86 ? 63.569 120.175 93.986 1.00 50.86 119 LYS A C 1
ATOM 1792 O O . LYS B 2 86 ? 63.809 121.371 93.740 1.00 50.86 119 LYS A O 1
ATOM 1798 N N . LEU B 2 87 ? 64.480 119.199 93.945 1.00 46.66 120 LEU A N 1
ATOM 1799 C CA . LEU B 2 87 ? 65.915 119.454 93.640 1.00 46.66 120 LEU A CA 1
ATOM 1800 C C . LEU B 2 87 ? 66.089 119.777 92.151 1.00 46.66 120 LEU A C 1
ATOM 1801 O O . LEU B 2 87 ? 65.167 119.477 91.371 1.00 46.66 120 LEU A O 1
ATOM 1806 N N . ASN B 2 88 ? 67.208 120.420 91.796 1.00 46.27 121 ASN A N 1
ATOM 1807 C CA . ASN B 2 88 ? 67.521 120.738 90.376 1.00 46.27 121 ASN A CA 1
ATOM 1808 C C . ASN B 2 88 ? 68.407 119.606 89.848 1.00 46.27 121 ASN A C 1
ATOM 1809 O O . ASN B 2 88 ? 69.532 119.458 90.353 1.00 46.27 121 ASN A O 1
ATOM 1814 N N . ILE B 2 89 ? 67.922 118.872 88.844 1.00 41.89 122 ILE A N 1
ATOM 1815 C CA . ILE B 2 89 ? 68.617 117.673 88.284 1.00 41.89 122 ILE A CA 1
ATOM 1816 C C . ILE B 2 89 ? 69.973 118.021 87.657 1.00 41.89 122 ILE A C 1
ATOM 1817 O O . ILE B 2 89 ? 70.929 117.271 87.900 1.00 41.89 122 ILE A O 1
ATOM 1822 N N . SER B 2 90 ? 70.070 119.143 86.942 1.00 42.00 123 SER A N 1
ATOM 1823 C CA . SER B 2 90 ? 71.323 119.492 86.218 1.00 42.00 123 SER A CA 1
ATOM 1824 C C . SER B 2 90 ? 72.513 119.624 87.175 1.00 42.00 123 SER A C 1
ATOM 1825 O O . SER B 2 90 ? 73.602 119.139 86.821 1.00 42.00 123 SER A O 1
ATOM 1828 N N . ASN B 2 91 ? 72.308 120.226 88.347 1.00 44.51 124 ASN A N 1
ATOM 1829 C CA . ASN B 2 91 ? 73.418 120.440 89.316 1.00 44.51 124 ASN A CA 1
ATOM 1830 C C . ASN B 2 91 ? 74.008 119.116 89.820 1.00 44.51 124 ASN A C 1
ATOM 1831 O O . ASN B 2 91 ? 75.228 119.082 90.058 1.00 44.51 124 ASN A O 1
ATOM 1836 N N . PHE B 2 92 ? 73.174 118.096 90.043 1.00 38.82 125 PHE A N 1
ATOM 1837 C CA . PHE B 2 92 ? 73.662 116.809 90.611 1.00 38.82 125 PHE A CA 1
ATOM 1838 C C . PHE B 2 92 ? 74.163 115.827 89.540 1.00 38.82 125 PHE A C 1
ATOM 1839 O O . PHE B 2 92 ? 74.715 114.787 89.931 1.00 38.82 125 PHE A O 1
ATOM 1847 N N . LEU B 2 93 ? 73.970 116.129 88.254 1.00 34.02 126 LEU A N 1
ATOM 1848 C CA . LEU B 2 93 ? 74.419 115.209 87.169 1.00 34.02 126 LEU A CA 1
ATOM 1849 C C . LEU B 2 93 ? 75.932 115.324 86.942 1.00 34.02 126 LEU A C 1
ATOM 1850 O O . LEU B 2 93 ? 76.517 116.329 87.374 1.00 34.02 126 LEU A O 1
ATOM 1855 N N . ASN B 2 94 ? 76.532 114.305 86.318 1.00 32.79 127 ASN A N 1
ATOM 1856 C CA . ASN B 2 94 ? 77.990 114.281 86.020 1.00 32.79 127 ASN A CA 1
ATOM 1857 C C . ASN B 2 94 ? 78.314 115.271 84.894 1.00 32.79 127 ASN A C 1
ATOM 1858 O O . ASN B 2 94 ? 77.398 115.643 84.139 1.00 32.79 127 ASN A O 1
ATOM 1863 N N . HIS B 2 95 ? 79.586 115.651 84.768 1.00 40.03 128 HIS A N 1
ATOM 1864 C CA . HIS B 2 95 ? 80.011 116.628 83.729 1.00 40.03 128 HIS A CA 1
ATOM 1865 C C . HIS B 2 95 ? 79.701 116.094 82.326 1.00 40.03 128 HIS A C 1
ATOM 1866 O O . HIS B 2 95 ? 79.283 116.907 81.482 1.00 40.03 128 HIS A O 1
ATOM 1873 N N . ARG B 2 96 ? 79.869 114.788 82.090 1.00 34.39 129 ARG A N 1
ATOM 1874 C CA . ARG B 2 96 ? 79.569 114.221 80.748 1.00 34.39 129 ARG A CA 1
ATOM 1875 C C . ARG B 2 96 ? 78.093 114.513 80.463 1.00 34.39 129 ARG A C 1
ATOM 1876 O O . ARG B 2 96 ? 77.772 114.890 79.321 1.00 34.39 129 ARG A O 1
ATOM 1884 N N . PHE B 2 97 ? 77.243 114.368 81.481 1.00 33.34 130 PHE A N 1
ATOM 1885 C CA . PHE B 2 97 ? 75.841 114.728 81.364 1.00 33.34 130 PHE A CA 1
ATOM 1886 C C . PHE B 2 97 ? 75.778 116.247 81.532 1.00 33.34 130 PHE A C 1
ATOM 1887 O O . PHE B 2 97 ? 76.772 116.919 81.243 1.00 33.34 130 PHE A O 1
ATOM 1895 N N . LYS B 2 98 ? 74.592 116.798 81.840 1.00 37.28 131 LYS A N 1
ATOM 1896 C CA . LYS B 2 98 ? 74.244 118.224 81.983 1.00 37.28 131 LYS A CA 1
ATOM 1897 C C . LYS B 2 98 ? 74.138 118.904 80.621 1.00 37.28 131 LYS A C 1
ATOM 1898 O O . LYS B 2 98 ? 73.705 120.055 80.527 1.00 37.28 131 LYS A O 1
ATOM 1904 N N . LYS B 2 99 ? 74.521 118.190 79.570 1.00 41.14 132 LYS A N 1
ATOM 1905 C CA . LYS B 2 99 ? 74.421 118.624 78.185 1.00 41.14 132 LYS A CA 1
ATOM 1906 C C . LYS B 2 99 ? 73.983 117.402 77.388 1.00 41.14 132 LYS A C 1
ATOM 1907 O O . LYS B 2 99 ? 73.490 116.414 77.944 1.00 41.14 132 LYS A O 1
ATOM 1913 N N . SER B 2 100 ? 74.150 117.453 76.072 1.00 41.92 133 SER A N 1
ATOM 1914 C CA . SER B 2 100 ? 73.740 116.355 75.200 1.00 41.92 133 SER A CA 1
ATOM 1915 C C . SER B 2 100 ? 74.900 115.379 75.052 1.00 41.92 133 SER A C 1
ATOM 1916 O O . SER B 2 100 ? 75.977 115.727 74.569 1.00 41.92 133 SER A O 1
ATOM 1919 N N . LEU B 2 101 ? 74.679 114.139 75.476 1.00 37.11 134 LEU A N 1
ATOM 1920 C CA . LEU B 2 101 ? 75.659 113.082 75.269 1.00 37.11 134 LEU A CA 1
ATOM 1921 C C . LEU B 2 101 ? 75.326 112.315 74.000 1.00 37.11 134 LEU A C 1
ATOM 1922 O O . LEU B 2 101 ? 74.165 111.969 73.761 1.00 37.11 134 LEU A O 1
ATOM 1927 N N . TYR B 2 102 ? 76.336 112.043 73.188 1.00 37.73 135 TYR A N 1
ATOM 1928 C CA . TYR B 2 102 ? 76.164 111.246 71.988 1.00 37.73 135 TYR A CA 1
ATOM 1929 C C . TYR B 2 102 ? 77.003 109.983 72.077 1.00 37.73 135 TYR A C 1
ATOM 1930 O O . TYR B 2 102 ? 78.166 110.021 72.480 1.00 37.73 135 TYR A O 1
ATOM 1939 N N . TYR B 2 103 ? 76.406 108.861 71.699 1.00 32.34 136 TYR A N 1
ATOM 1940 C CA . TYR B 2 103 ? 77.154 107.617 71.650 1.00 32.34 136 TYR A CA 1
ATOM 1941 C C . TYR B 2 103 ? 76.624 106.792 70.492 1.00 32.34 136 TYR A C 1
ATOM 1942 O O . TYR B 2 103 ? 75.526 107.023 69.985 1.00 32.34 136 TYR A O 1
ATOM 1951 N N . PHE B 2 104 ? 77.422 105.836 70.087 1.00 36.59 137 PHE A N 1
ATOM 1952 C CA . PHE B 2 104 ? 77.091 104.836 69.102 1.00 36.59 137 PHE A CA 1
ATOM 1953 C C . PHE B 2 104 ? 76.923 103.497 69.799 1.00 36.59 137 PHE A C 1
ATOM 1954 O O . PHE B 2 104 ? 77.611 103.224 70.784 1.00 36.59 137 PHE A O 1
ATOM 1962 N N . PRO B 2 105 ? 76.004 102.653 69.348 1.00 37.85 138 PRO A N 1
ATOM 1963 C CA . PRO B 2 105 ? 75.905 101.306 69.911 1.00 37.85 138 PRO A CA 1
ATOM 1964 C C . PRO B 2 105 ? 77.127 100.469 69.567 1.00 37.85 138 PRO A C 1
ATOM 1965 O O . PRO B 2 105 ? 77.900 100.784 68.662 1.00 37.85 138 PRO A O 1
ATOM 1969 N N . GLU B 2 106 ? 77.368 99.440 70.381 1.00 37.61 139 GLU A N 1
ATOM 1970 C CA . GLU B 2 106 ? 78.514 98.521 70.147 1.00 37.61 139 GLU A CA 1
ATOM 1971 C C . GLU B 2 106 ? 78.281 97.755 68.840 1.00 37.61 139 GLU A C 1
ATOM 1972 O O . GLU B 2 106 ? 79.227 97.636 68.038 1.00 37.61 139 GLU A O 1
ATOM 1978 N N . ASN B 2 107 ? 77.082 97.184 68.703 1.00 44.42 140 ASN A N 1
ATOM 1979 C CA . ASN B 2 107 ? 76.661 96.347 67.546 1.00 44.42 140 ASN A CA 1
ATOM 1980 C C . ASN B 2 107 ? 76.647 97.163 66.249 1.00 44.42 140 ASN A C 1
ATOM 1981 O O . ASN B 2 107 ? 77.063 96.616 65.211 1.00 44.42 140 ASN A O 1
ATOM 1986 N N . SER B 2 108 ? 76.238 98.432 66.322 1.00 43.20 141 SER A N 1
ATOM 1987 C CA . SER B 2 108 ? 76.114 99.276 65.105 1.00 43.20 141 SER A CA 1
ATOM 1988 C C . SER B 2 108 ? 77.441 99.291 64.340 1.00 43.20 141 SER A C 1
ATOM 1989 O O . SER B 2 108 ? 78.492 99.491 64.976 1.00 43.20 141 SER A O 1
ATOM 1992 N N . PRO B 2 109 ? 77.423 99.124 62.998 1.00 46.58 142 PRO A N 1
ATOM 1993 C CA . PRO B 2 109 ? 78.636 99.110 62.185 1.00 46.58 142 PRO A CA 1
ATOM 1994 C C . PRO B 2 109 ? 78.851 100.475 61.517 1.00 46.58 142 PRO A C 1
ATOM 1995 O O . PRO B 2 109 ? 77.918 100.950 60.886 1.00 46.58 142 PRO A O 1
ATOM 1999 N N . ASP B 2 110 ? 80.029 101.075 61.762 1.00 51.45 143 ASP A N 1
ATOM 2000 C CA . ASP B 2 110 ? 80.510 102.391 61.243 1.00 51.45 143 ASP A CA 1
ATOM 2001 C C . ASP B 2 110 ? 79.848 103.555 61.999 1.00 51.45 143 ASP A C 1
ATOM 2002 O O . ASP B 2 110 ? 79.122 103.309 62.984 1.00 51.45 143 ASP A O 1
ATOM 2007 N N . LYS B 2 111 ? 80.103 104.790 61.561 1.00 48.86 144 LYS A N 1
ATOM 2008 C CA . LYS B 2 111 ? 79.475 105.961 62.228 1.00 48.86 144 LYS A CA 1
ATOM 2009 C C . LYS B 2 111 ? 78.577 106.686 61.221 1.00 48.86 144 LYS A C 1
ATOM 2010 O O . LYS B 2 111 ? 79.078 107.090 60.156 1.00 48.86 144 LYS A O 1
ATOM 2016 N N . SER B 2 112 ? 77.300 106.848 61.573 1.00 50.10 145 SER A N 1
ATOM 2017 C CA . SER B 2 112 ? 76.299 107.523 60.708 1.00 50.10 145 SER A CA 1
ATOM 2018 C C . SER B 2 112 ? 75.427 108.434 61.575 1.00 50.10 145 SER A C 1
ATOM 2019 O O . SER B 2 112 ? 75.420 108.242 62.803 1.00 50.10 145 SER A O 1
ATOM 2022 N N . GLU B 2 113 ? 74.746 109.402 60.960 1.00 55.96 146 GLU A N 1
ATOM 2023 C CA . GLU B 2 113 ? 73.890 110.346 61.723 1.00 55.96 146 GLU A CA 1
ATOM 2024 C C . GLU B 2 113 ? 72.783 109.557 62.430 1.00 55.96 146 GLU A C 1
ATOM 2025 O O . GLU B 2 113 ? 72.520 109.842 63.612 1.00 55.96 146 GLU A O 1
ATOM 2031 N N . GLU B 2 114 ? 72.186 108.586 61.731 1.00 54.07 147 GLU A N 1
ATOM 2032 C CA . GLU B 2 114 ? 71.085 107.759 62.296 1.00 54.07 147 GLU A CA 1
ATOM 2033 C C . GLU B 2 114 ? 71.582 106.922 63.481 1.00 54.07 147 GLU A C 1
ATOM 2034 O O . GLU B 2 114 ? 70.884 106.888 64.510 1.00 54.07 147 GLU A O 1
ATOM 2040 N N . TYR B 2 115 ? 72.763 106.310 63.345 1.00 49.55 148 TYR A N 1
ATOM 2041 C CA . TYR B 2 115 ? 73.322 105.400 64.383 1.00 49.55 148 TYR A CA 1
ATOM 2042 C C . TYR B 2 115 ? 73.610 106.127 65.703 1.00 49.55 148 TYR A C 1
ATOM 2043 O O . TYR B 2 115 ? 73.239 105.580 66.757 1.00 49.55 148 TYR A O 1
ATOM 2052 N N . ARG B 2 116 ? 74.201 107.324 65.657 1.00 43.98 149 ARG A N 1
ATOM 2053 C CA . ARG B 2 116 ? 74.498 108.066 66.915 1.00 43.98 149 ARG A CA 1
ATOM 2054 C C . ARG B 2 116 ? 73.194 108.301 67.690 1.00 43.98 149 ARG A C 1
ATOM 2055 O O . ARG B 2 116 ? 72.182 108.643 67.053 1.00 43.98 149 ARG A O 1
ATOM 2063 N N . ILE B 2 117 ? 73.244 108.165 69.021 1.00 39.61 150 ILE A N 1
ATOM 2064 C CA . ILE B 2 117 ? 72.047 108.327 69.902 1.00 39.61 150 ILE A CA 1
ATOM 2065 C C . ILE B 2 117 ? 72.221 109.564 70.792 1.00 39.61 150 ILE A C 1
ATOM 2066 O O . ILE B 2 117 ? 73.307 109.727 71.377 1.00 39.61 150 ILE A O 1
ATOM 2071 N N . GLU B 2 118 ? 71.166 110.380 70.901 1.00 42.89 151 GLU A N 1
ATOM 2072 C CA . GLU B 2 118 ? 71.181 111.618 71.662 1.00 42.89 151 GLU A CA 1
ATOM 2073 C C . GLU B 2 118 ? 70.447 111.408 72.977 1.00 42.89 151 GLU A C 1
ATOM 2074 O O . GLU B 2 118 ? 69.363 110.817 72.996 1.00 42.89 151 GLU A O 1
ATOM 2080 N N . ILE B 2 119 ? 71.034 111.886 74.070 1.00 41.32 152 ILE A N 1
ATOM 2081 C CA . ILE B 2 119 ? 70.408 111.798 75.384 1.00 41.32 152 ILE A CA 1
ATOM 2082 C C . ILE B 2 119 ? 70.651 113.093 76.156 1.00 41.32 152 ILE A C 1
ATOM 2083 O O . ILE B 2 119 ? 71.797 113.526 76.316 1.00 41.32 152 ILE A O 1
ATOM 2088 N N . ASN B 2 120 ? 69.567 113.729 76.589 1.00 42.99 153 ASN A N 1
ATOM 2089 C CA . ASN B 2 120 ? 69.592 114.845 77.532 1.00 42.99 153 ASN A CA 1
ATOM 2090 C C . ASN B 2 120 ? 69.003 114.310 78.827 1.00 42.99 153 ASN A C 1
ATOM 2091 O O . ASN B 2 120 ? 67.790 114.350 79.016 1.00 42.99 153 ASN A O 1
ATOM 2096 N N . LEU B 2 121 ? 69.872 113.793 79.701 1.00 37.26 154 LEU A N 1
ATOM 2097 C CA . LEU B 2 121 ? 69.422 113.136 80.956 1.00 37.26 154 LEU A CA 1
ATOM 2098 C C . LEU B 2 121 ? 68.651 114.123 81.833 1.00 37.26 154 LEU A C 1
ATOM 2099 O O . LEU B 2 121 ? 67.601 113.725 82.365 1.00 37.26 154 LEU A O 1
ATOM 2104 N N . SER B 2 122 ? 69.119 115.367 81.949 1.00 39.51 155 SER A N 1
ATOM 2105 C CA . SER B 2 122 ? 68.384 116.333 82.805 1.00 39.51 155 SER A CA 1
ATOM 2106 C C . SER B 2 122 ? 66.977 116.548 82.238 1.00 39.51 155 SER A C 1
ATOM 2107 O O . SER B 2 122 ? 66.010 116.468 83.014 1.00 39.51 155 SER A O 1
ATOM 2110 N N . GLN B 2 123 ? 66.874 116.755 80.921 1.00 43.71 156 GLN A N 1
ATOM 2111 C CA . GLN B 2 123 ? 65.562 116.965 80.252 1.00 43.71 156 GLN A CA 1
ATOM 2112 C C . GLN B 2 123 ? 64.719 115.687 80.328 1.00 43.71 156 GLN A C 1
ATOM 2113 O O . GLN B 2 123 ? 63.523 115.785 80.643 1.00 43.71 156 GLN A O 1
ATOM 2119 N N . LEU B 2 124 ? 65.346 114.534 80.076 1.00 42.66 157 LEU A N 1
ATOM 2120 C CA . LEU B 2 124 ? 64.651 113.219 80.066 1.00 42.66 157 LEU A CA 1
ATOM 2121 C C . LEU B 2 124 ? 64.101 112.886 81.458 1.00 42.66 157 LEU A C 1
ATOM 2122 O O . LEU B 2 124 ? 62.941 112.443 81.539 1.00 42.66 157 LEU A O 1
ATOM 2127 N N . LEU B 2 125 ? 64.901 113.105 82.504 1.00 41.95 158 LEU A N 1
ATOM 2128 C CA . LEU B 2 125 ? 64.477 112.800 83.898 1.00 41.95 158 LEU A CA 1
ATOM 2129 C C . LEU B 2 125 ? 63.310 113.708 84.305 1.00 41.95 158 LEU A C 1
ATOM 2130 O O . LEU B 2 125 ? 62.371 113.208 84.952 1.00 41.95 158 LEU A O 1
ATOM 2135 N N . GLU B 2 126 ? 63.366 114.982 83.909 1.00 46.71 159 GLU A N 1
ATOM 2136 C CA . GLU B 2 126 ? 62.319 115.979 84.260 1.00 46.71 159 GLU A CA 1
ATOM 2137 C C . GLU B 2 126 ? 60.964 115.570 83.671 1.00 46.71 159 GLU A C 1
ATOM 2138 O O . GLU B 2 126 ? 59.958 115.662 84.400 1.00 46.71 159 GLU A O 1
ATOM 2144 N N . ASP B 2 127 ? 60.946 115.098 82.421 1.00 48.30 160 ASP A N 1
ATOM 2145 C CA . ASP B 2 127 ? 59.698 114.735 81.760 1.00 48.30 160 ASP A CA 1
ATOM 2146 C C . ASP B 2 127 ? 59.114 113.445 82.313 1.00 48.30 160 ASP A C 1
ATOM 2147 O O . ASP B 2 127 ? 57.893 113.263 82.292 1.00 48.30 160 ASP A O 1
ATOM 2152 N N . SER B 2 128 ? 59.959 112.545 82.803 1.00 47.25 161 SER A N 1
ATOM 2153 C CA . SER B 2 128 ? 59.468 111.288 83.349 1.00 47.25 161 SER A CA 1
ATOM 2154 C C . SER B 2 128 ? 58.844 111.482 84.723 1.00 47.25 161 SER A C 1
ATOM 2155 O O . SER B 2 128 ? 57.855 110.821 85.056 1.00 47.25 161 SER A O 1
ATOM 2158 N N . LEU B 2 129 ? 59.407 112.379 85.532 1.00 47.50 162 LEU A N 1
ATOM 2159 C CA . LEU B 2 129 ? 58.810 112.665 86.829 1.00 47.50 162 LEU A CA 1
ATOM 2160 C C . LEU B 2 129 ? 57.583 113.553 86.692 1.00 47.50 162 LEU A C 1
ATOM 2161 O O . LEU B 2 129 ? 56.764 113.622 87.615 1.00 47.50 162 LEU A O 1
ATOM 2166 N N . LYS B 2 130 ? 57.452 114.249 85.562 1.00 50.32 163 LYS A N 1
ATOM 2167 C CA . LYS B 2 130 ? 56.226 114.981 85.274 1.00 50.32 163 LYS A CA 1
ATOM 2168 C C . LYS B 2 130 ? 55.060 114.024 85.059 1.00 50.32 163 LYS A C 1
ATOM 2169 O O . LYS B 2 130 ? 53.933 114.298 85.489 1.00 50.32 163 LYS A O 1
ATOM 2175 N N . LYS B 2 131 ? 55.315 112.890 84.411 1.00 50.27 164 LYS A N 1
ATOM 2176 C CA . LYS B 2 131 ? 54.290 111.872 84.225 1.00 50.27 164 LYS A CA 1
ATOM 2177 C C . LYS B 2 131 ? 54.049 111.040 85.475 1.00 50.27 164 LYS A C 1
ATOM 2178 O O . LYS B 2 131 ? 53.041 110.329 85.540 1.00 50.27 164 LYS A O 1
ATOM 2184 N N . GLN B 2 132 ? 54.941 111.101 86.457 1.00 50.33 165 GLN A N 1
ATOM 2185 C CA . GLN B 2 132 ? 54.777 110.359 87.701 1.00 50.33 165 GLN A CA 1
ATOM 2186 C C . GLN B 2 132 ? 53.853 111.159 88.607 1.00 50.33 165 GLN A C 1
ATOM 2187 O O . GLN B 2 132 ? 54.181 112.282 89.004 1.00 50.33 165 GLN A O 1
ATOM 2193 N N . GLN B 2 133 ? 52.704 110.564 88.944 1.00 50.16 166 GLN A N 1
ATOM 2194 C CA . GLN B 2 133 ? 51.684 111.236 89.795 1.00 50.16 166 GLN A CA 1
ATOM 2195 C C . GLN B 2 133 ? 51.283 110.306 90.944 1.00 50.16 166 GLN A C 1
ATOM 2196 O O . GLN B 2 133 ? 50.165 109.763 90.906 1.00 50.16 166 GLN A O 1
ATOM 2202 N N . GLY B 2 134 ? 52.169 110.154 91.931 1.00 45.32 167 GLY A N 1
ATOM 2203 C CA . GLY B 2 134 ? 51.922 109.300 93.107 1.00 45.32 167 GLY A CA 1
ATOM 2204 C C . GLY B 2 134 ? 52.780 109.742 94.279 1.00 45.32 167 GLY A C 1
ATOM 2205 O O . GLY B 2 134 ? 53.698 110.554 94.056 1.00 45.32 167 GLY A O 1
ATOM 2206 N N . THR B 2 135 ? 52.488 109.248 95.487 1.00 46.22 168 THR A N 1
ATOM 2207 C CA . THR B 2 135 ? 53.291 109.609 96.687 1.00 46.22 168 THR A CA 1
ATOM 2208 C C . THR B 2 135 ? 54.730 109.126 96.469 1.00 46.22 168 THR A C 1
ATOM 2209 O O . THR B 2 135 ? 55.664 109.895 96.769 1.00 46.22 168 THR A O 1
ATOM 2213 N N . PHE B 2 136 ? 54.882 107.917 95.921 1.00 50.18 169 PHE A N 1
ATOM 2214 C CA . PHE B 2 136 ? 56.212 107.319 95.639 1.00 50.18 169 PHE A CA 1
ATOM 2215 C C . PHE B 2 136 ? 56.267 106.935 94.156 1.00 50.18 169 PHE A C 1
ATOM 2216 O O . PHE B 2 136 ? 55.253 106.441 93.632 1.00 50.18 169 PHE A O 1
ATOM 2224 N N . ILE B 2 137 ? 57.428 107.115 93.518 1.00 49.30 170 ILE A N 1
ATOM 2225 C CA . ILE B 2 137 ? 57.570 106.777 92.070 1.00 49.30 170 ILE A CA 1
ATOM 2226 C C . ILE B 2 137 ? 57.280 105.282 91.903 1.00 49.30 170 ILE A C 1
ATOM 2227 O O . ILE B 2 137 ? 57.782 104.487 92.720 1.00 49.30 170 ILE A O 1
ATOM 2232 N N . CYS B 2 138 ? 56.534 104.921 90.855 1.00 48.60 171 CYS A N 1
ATOM 2233 C CA . CYS B 2 138 ? 56.173 103.498 90.624 1.00 48.60 171 CYS A CA 1
ATOM 2234 C C . CYS B 2 138 ? 57.164 102.878 89.635 1.00 48.60 171 CYS A C 1
ATOM 2235 O O . CYS B 2 138 ? 57.235 103.356 88.488 1.00 48.60 171 CYS A O 1
ATOM 2238 N N . TRP B 2 139 ? 57.896 101.844 90.050 1.00 47.87 172 TRP A N 1
ATOM 2239 C CA . TRP B 2 139 ? 59.078 101.400 89.260 1.00 47.87 172 TRP A CA 1
ATOM 2240 C C . TRP B 2 139 ? 58.776 101.034 87.804 1.00 47.87 172 TRP A C 1
ATOM 2241 O O . TRP B 2 139 ? 59.561 101.470 86.941 1.00 47.87 172 TRP A O 1
ATOM 2252 N N . GLU B 2 140 ? 57.689 100.324 87.506 1.00 48.42 173 GLU A N 1
ATOM 2253 C CA . GLU B 2 140 ? 57.472 99.968 86.078 1.00 48.42 173 GLU A CA 1
ATOM 2254 C C . GLU B 2 140 ? 57.274 101.225 85.214 1.00 48.42 173 GLU A C 1
ATOM 2255 O O . GLU B 2 140 ? 57.913 101.303 84.150 1.00 48.42 173 GLU A O 1
ATOM 2261 N N . SER B 2 141 ? 56.461 102.184 85.670 1.00 46.60 174 SER A N 1
ATOM 2262 C CA . SER B 2 141 ? 56.154 103.404 84.872 1.00 46.60 174 SER A CA 1
ATOM 2263 C C . SER B 2 141 ? 57.359 104.336 84.668 1.00 46.60 174 SER A C 1
ATOM 2264 O O . SER B 2 141 ? 57.598 104.733 83.511 1.00 46.60 174 SER A O 1
ATOM 2267 N N . PHE B 2 142 ? 58.103 104.640 85.737 1.00 43.36 175 PHE A N 1
ATOM 2268 C CA . PHE B 2 142 ? 59.251 105.589 85.682 1.00 43.36 175 PHE A CA 1
ATOM 2269 C C . PHE B 2 142 ? 60.388 105.049 84.809 1.00 43.36 175 PHE A C 1
ATOM 2270 O O . PHE B 2 142 ? 60.948 105.793 83.986 1.00 43.36 175 PHE A O 1
ATOM 2278 N N . SER B 2 143 ? 60.671 103.761 84.983 1.00 41.79 176 SER A N 1
ATOM 2279 C CA . SER B 2 143 ? 61.750 102.994 84.308 1.00 41.79 176 SER A CA 1
ATOM 2280 C C . SER B 2 143 ? 61.504 102.933 82.798 1.00 41.79 176 SER A C 1
ATOM 2281 O O . SER B 2 143 ? 62.489 102.914 82.038 1.00 41.79 176 SER A O 1
ATOM 2284 N N . LYS B 2 144 ? 60.236 102.822 82.395 1.00 45.44 177 LYS A N 1
ATOM 2285 C CA . LYS B 2 144 ? 59.872 102.716 80.991 1.00 45.44 177 LYS A CA 1
ATOM 2286 C C . LYS B 2 144 ? 60.243 103.953 80.194 1.00 45.44 177 LYS A C 1
ATOM 2287 O O . LYS B 2 144 ? 60.683 103.838 79.049 1.00 45.44 177 LYS A O 1
ATOM 2293 N N . ASP B 2 145 ? 60.078 105.140 80.780 1.00 49.30 178 ASP A N 1
ATOM 2294 C CA . ASP B 2 145 ? 60.519 106.365 80.128 1.00 49.30 178 ASP A CA 1
ATOM 2295 C C . ASP B 2 145 ? 62.029 106.539 80.242 1.00 49.30 178 ASP A C 1
ATOM 2296 O O . ASP B 2 145 ? 62.625 107.281 79.455 1.00 49.30 178 ASP A O 1
ATOM 2301 N N . MET B 2 146 ? 62.657 105.852 81.192 1.00 43.20 179 MET A N 1
ATOM 2302 C CA . MET B 2 146 ? 64.101 105.832 81.367 1.00 43.20 179 MET A CA 1
ATOM 2303 C C . MET B 2 146 ? 64.815 104.872 80.434 1.00 43.20 179 MET A C 1
ATOM 2304 O O . MET B 2 146 ? 66.003 104.627 80.656 1.00 43.20 179 MET A O 1
ATOM 2309 N N . GLU B 2 147 ? 64.138 104.325 79.420 1.00 40.69 180 GLU A N 1
ATOM 2310 C CA . GLU B 2 147 ? 64.718 103.249 78.619 1.00 40.69 180 GLU A CA 1
ATOM 2311 C C . GLU B 2 147 ? 65.895 103.735 77.783 1.00 40.69 180 GLU A C 1
ATOM 2312 O O . GLU B 2 147 ? 66.829 102.970 77.522 1.00 40.69 180 GLU A O 1
ATOM 2318 N N . LEU B 2 148 ? 65.891 105.010 77.399 1.00 37.62 181 LEU A N 1
ATOM 2319 C CA . LEU B 2 148 ? 66.986 105.550 76.606 1.00 37.62 181 LEU A CA 1
ATOM 2320 C C . LEU B 2 148 ? 68.252 105.684 77.446 1.00 37.62 181 LEU A C 1
ATOM 2321 O O . LEU B 2 148 ? 69.360 105.636 76.906 1.00 37.62 181 LEU A O 1
ATOM 2326 N N . TYR B 2 149 ? 68.111 105.817 78.770 1.00 29.01 182 TYR A N 1
ATOM 2327 C CA . TYR B 2 149 ? 69.267 105.826 79.662 1.00 29.01 182 TYR A CA 1
ATOM 2328 C C . TYR B 2 149 ? 69.717 104.421 80.045 1.00 29.01 182 TYR A C 1
ATOM 2329 O O . TYR B 2 149 ? 70.920 104.170 80.163 1.00 29.01 182 TYR A O 1
ATOM 2338 N N . ILE B 2 150 ? 68.773 103.507 80.277 1.00 28.51 183 ILE A N 1
ATOM 2339 C CA . ILE B 2 150 ? 69.120 102.144 80.669 1.00 28.51 183 ILE A CA 1
ATOM 2340 C C . ILE B 2 150 ? 69.841 101.427 79.533 1.00 28.51 183 ILE A C 1
ATOM 2341 O O . ILE B 2 150 ? 70.761 100.635 79.770 1.00 28.51 183 ILE A O 1
ATOM 2346 N N . ASN B 2 151 ? 69.489 101.739 78.287 1.00 29.69 184 ASN A N 1
ATOM 2347 C CA . ASN B 2 151 ? 70.214 101.207 77.144 1.00 29.69 184 ASN A CA 1
ATOM 2348 C C . ASN B 2 151 ? 71.620 101.778 77.019 1.00 29.69 184 ASN A C 1
ATOM 2349 O O . ASN B 2 151 ? 72.476 101.136 76.406 1.00 29.69 184 ASN A O 1
ATOM 2354 N N . TRP B 2 152 ? 71.873 102.973 77.557 1.00 24.37 185 TRP A N 1
ATOM 2355 C CA . TRP B 2 152 ? 73.231 103.510 77.573 1.00 24.37 185 TRP A CA 1
ATOM 2356 C C . TRP B 2 152 ? 74.115 102.731 78.530 1.00 24.37 185 TRP A C 1
ATOM 2357 O O . TRP B 2 152 ? 75.259 102.399 78.205 1.00 24.37 185 TRP A O 1
ATOM 2368 N N . ALA B 2 153 ? 73.607 102.464 79.733 1.00 22.97 186 ALA A N 1
ATOM 2369 C CA . ALA B 2 153 ? 74.423 101.859 80.775 1.00 22.97 186 ALA A CA 1
ATOM 2370 C C . ALA B 2 153 ? 74.750 100.407 80.471 1.00 22.97 186 ALA A C 1
ATOM 2371 O O . ALA B 2 153 ? 75.853 99.952 80.777 1.00 22.97 186 ALA A O 1
ATOM 2373 N N . GLU B 2 154 ? 73.797 99.705 79.850 1.00 23.71 187 GLU A N 1
ATOM 2374 C CA . GLU B 2 154 ? 73.997 98.286 79.456 1.00 23.71 187 GLU A CA 1
ATOM 2375 C C . GLU B 2 154 ? 75.110 98.247 78.407 1.00 23.71 187 GLU A C 1
ATOM 2376 O O . GLU B 2 154 ? 75.956 97.341 78.476 1.00 23.71 187 GLU A O 1
ATOM 2382 N N . ASN B 2 155 ? 75.086 99.198 77.469 1.00 25.02 188 ASN A N 1
ATOM 2383 C CA . ASN B 2 155 ? 76.118 99.303 76.446 1.00 25.02 188 ASN A CA 1
ATOM 2384 C C . ASN B 2 155 ? 77.457 99.666 77.067 1.00 25.02 188 ASN A C 1
ATOM 2385 O O . ASN B 2 155 ? 78.499 99.156 76.646 1.00 25.02 188 ASN A O 1
ATOM 2390 N N . TYR B 2 156 ? 77.444 100.549 78.066 1.00 21.66 189 TYR A N 1
ATOM 2391 C CA . TYR B 2 156 ? 78.682 100.972 78.706 1.00 21.66 189 TYR A CA 1
ATOM 2392 C C . TYR B 2 156 ? 79.316 99.832 79.488 1.00 21.66 189 TYR A C 1
ATOM 2393 O O . TYR B 2 156 ? 80.536 99.659 79.453 1.00 21.66 189 TYR A O 1
ATOM 2402 N N . ILE B 2 157 ? 78.505 99.054 80.207 1.00 20.06 190 ILE A N 1
ATOM 2403 C CA . ILE B 2 157 ? 79.033 97.930 80.969 1.00 20.06 190 ILE A CA 1
ATOM 2404 C C . ILE B 2 157 ? 79.554 96.848 80.036 1.00 20.06 190 ILE A C 1
ATOM 2405 O O . ILE B 2 157 ? 80.656 96.329 80.234 1.00 20.06 190 ILE A O 1
ATOM 2410 N N . SER B 2 158 ? 78.803 96.531 78.981 1.00 23.26 191 SER A N 1
ATOM 2411 C CA . SER B 2 158 ? 79.167 95.416 78.114 1.00 23.26 191 SER A CA 1
ATOM 2412 C C . SER B 2 158 ? 80.386 95.713 77.254 1.00 23.26 191 SER A C 1
ATOM 2413 O O . SER B 2 158 ? 81.106 94.787 76.876 1.00 23.26 191 SER A O 1
ATOM 2416 N N . SER B 2 159 ? 80.637 96.973 76.926 1.00 22.04 192 SER A N 1
ATOM 2417 C CA . SER B 2 159 ? 81.828 97.286 76.155 1.00 22.04 192 SER A CA 1
ATOM 2418 C C . SER B 2 159 ? 83.069 97.390 77.018 1.00 22.04 192 SER A C 1
ATOM 2419 O O . SER B 2 159 ? 84.139 96.961 76.583 1.00 22.04 192 SER A O 1
ATOM 2422 N N . LYS B 2 160 ? 82.958 97.934 78.226 1.00 21.51 193 LYS A N 1
ATOM 2423 C CA . LYS B 2 160 ? 84.100 98.000 79.125 1.00 21.51 193 LYS A CA 1
ATOM 2424 C C . LYS B 2 160 ? 84.468 96.650 79.717 1.00 21.51 193 LYS A C 1
ATOM 2425 O O . LYS B 2 160 ? 85.647 96.417 79.987 1.00 21.51 193 LYS A O 1
ATOM 2431 N N . THR B 2 161 ? 83.503 95.750 79.905 1.00 19.16 194 THR A N 1
ATOM 2432 C CA . THR B 2 161 ? 83.807 94.411 80.395 1.00 19.16 194 THR A CA 1
ATOM 2433 C C . THR B 2 161 ? 84.400 93.526 79.318 1.00 19.16 194 THR A C 1
ATOM 2434 O O . THR B 2 161 ? 84.877 92.435 79.626 1.00 19.16 194 THR A O 1
ATOM 2438 N N . LYS B 2 162 ? 84.366 93.971 78.069 1.00 19.81 195 LYS A N 1
ATOM 2439 C CA . LYS B 2 162 ? 84.893 93.245 76.936 1.00 19.81 195 LYS A CA 1
ATOM 2440 C C . LYS B 2 162 ? 86.290 93.703 76.564 1.00 19.81 195 LYS A C 1
ATOM 2441 O O . LYS B 2 162 ? 87.061 92.914 76.016 1.00 19.81 195 LYS A O 1
ATOM 2447 N N . LEU B 2 163 ? 86.631 94.955 76.868 1.00 19.44 196 LEU A N 1
ATOM 2448 C CA . LEU B 2 163 ? 87.993 95.447 76.750 1.00 19.44 196 LEU A CA 1
ATOM 2449 C C . LEU B 2 163 ? 88.884 94.926 77.865 1.00 19.44 196 LEU A C 1
ATOM 2450 O O . LEU B 2 163 ? 90.066 94.670 77.629 1.00 19.44 196 LEU A O 1
ATOM 2455 N N . ILE B 2 164 ? 88.353 94.803 79.084 1.00 15.62 197 ILE A N 1
ATOM 2456 C CA . ILE B 2 164 ? 89.134 94.245 80.183 1.00 15.62 197 ILE A CA 1
ATOM 2457 C C . ILE B 2 164 ? 89.403 92.770 79.939 1.00 15.62 197 ILE A C 1
ATOM 2458 O O . ILE B 2 164 ? 90.519 92.284 80.139 1.00 15.62 197 ILE A O 1
ATOM 2463 N N . LYS B 2 165 ? 88.403 92.058 79.441 1.00 19.70 198 LYS A N 1
ATOM 2464 C CA . LYS B 2 165 ? 88.521 90.639 79.156 1.00 19.70 198 LYS A CA 1
ATOM 2465 C C . LYS B 2 165 ? 89.481 90.371 78.003 1.00 19.70 198 LYS A C 1
ATOM 2466 O O . LYS B 2 165 ? 90.120 89.319 77.967 1.00 19.70 198 LYS A O 1
ATOM 2472 N N . LYS B 2 166 ? 89.610 91.313 77.068 1.00 19.20 199 LYS A N 1
ATOM 2473 C CA . LYS B 2 166 ? 90.587 91.166 75.995 1.00 19.20 199 LYS A CA 1
ATOM 2474 C C . LYS B 2 166 ? 91.983 91.519 76.482 1.00 19.20 199 LYS A C 1
ATOM 2475 O O . LYS B 2 166 ? 92.979 90.963 76.007 1.00 19.20 199 LYS A O 1
ATOM 2481 N N . SER B 2 167 ? 92.070 92.446 77.430 1.00 17.43 200 SER A N 1
ATOM 2482 C CA . SER B 2 167 ? 93.338 92.847 78.012 1.00 17.43 200 SER A CA 1
ATOM 2483 C C . SER B 2 167 ? 93.967 91.748 78.852 1.00 17.43 200 SER A C 1
ATOM 2484 O O . SER B 2 167 ? 95.195 91.666 78.924 1.00 17.43 200 SER A O 1
ATOM 2487 N N . ILE B 2 168 ? 93.156 90.901 79.477 1.00 20.50 201 ILE A N 1
ATOM 2488 C CA . ILE B 2 168 ? 93.687 89.823 80.301 1.00 20.50 201 ILE A CA 1
ATOM 2489 C C . ILE B 2 168 ? 94.217 88.691 79.437 1.00 20.50 201 ILE A C 1
ATOM 2490 O O . ILE B 2 168 ? 95.323 88.194 79.662 1.00 20.50 201 ILE A O 1
ATOM 2495 N N . ARG B 2 169 ? 93.449 88.282 78.424 1.00 21.91 202 ARG A N 1
ATOM 2496 C CA . ARG B 2 169 ? 93.839 87.146 77.603 1.00 21.91 202 ARG A CA 1
ATOM 2497 C C . ARG B 2 169 ? 95.056 87.421 76.739 1.00 21.91 202 ARG A C 1
ATOM 2498 O O . ARG B 2 169 ? 95.812 86.493 76.449 1.00 21.91 202 ARG A O 1
ATOM 2506 N N . ASN B 2 170 ? 95.262 88.656 76.316 1.00 20.36 203 ASN A N 1
ATOM 2507 C CA . ASN B 2 170 ? 96.429 88.974 75.515 1.00 20.36 203 ASN A CA 1
ATOM 2508 C C . ASN B 2 170 ? 97.671 89.220 76.348 1.00 20.36 203 ASN A C 1
ATOM 2509 O O . ASN B 2 170 ? 98.760 89.312 75.784 1.00 20.36 203 ASN A O 1
ATOM 2514 N N . ASN B 2 171 ? 97.550 89.308 77.671 1.00 18.22 204 ASN A N 1
ATOM 2515 C CA . ASN B 2 171 ? 98.693 89.648 78.515 1.00 18.22 204 ASN A CA 1
ATOM 2516 C C . ASN B 2 171 ? 99.534 88.396 78.735 1.00 18.22 204 ASN A C 1
ATOM 2517 O O . ASN B 2 171 ? 99.503 87.748 79.777 1.00 18.22 204 ASN A O 1
ATOM 2522 N N . ARG B 2 172 ? 100.293 88.066 77.709 1.00 26.59 205 ARG A N 1
ATOM 2523 C CA . ARG B 2 172 ? 101.167 86.911 77.714 1.00 26.59 205 ARG A CA 1
ATOM 2524 C C . ARG B 2 172 ? 102.600 87.353 77.943 1.00 26.59 205 ARG A C 1
ATOM 2525 O O . ARG B 2 172 ? 102.922 88.539 77.909 1.00 26.59 205 ARG A O 1
ATOM 2533 N N . ILE B 2 173 ? 103.465 86.385 78.171 1.00 23.15 206 ILE A N 1
ATOM 2534 C CA . ILE B 2 173 ? 104.852 86.657 78.514 1.00 23.15 206 ILE A CA 1
ATOM 2535 C C . ILE B 2 173 ? 105.684 86.653 77.244 1.00 23.15 206 ILE A C 1
ATOM 2536 O O . ILE B 2 173 ? 105.621 85.693 76.468 1.00 23.15 206 ILE A O 1
ATOM 2541 N N . GLN B 2 174 ? 106.458 87.726 77.044 1.00 27.41 207 GLN A N 1
ATOM 2542 C CA . GLN B 2 174 ? 107.400 87.901 75.936 1.00 27.41 207 GLN A CA 1
ATOM 2543 C C . GLN B 2 174 ? 106.658 87.823 74.596 1.00 27.41 207 GLN A C 1
ATOM 2544 O O . GLN B 2 174 ? 106.876 86.952 73.754 1.00 27.41 207 GLN A O 1
ATOM 2550 N N . SER B 2 175 ? 105.735 88.766 74.445 1.00 32.37 208 SER A N 1
ATOM 2551 C CA . SER B 2 175 ? 104.775 88.724 73.356 1.00 32.37 208 SER A CA 1
ATOM 2552 C C . SER B 2 175 ? 105.397 89.182 72.048 1.00 32.37 208 SER A C 1
ATOM 2553 O O . SER B 2 175 ? 106.176 90.137 72.013 1.00 32.37 208 SER A O 1
ATOM 2556 N N . THR B 2 176 ? 105.052 88.486 70.969 1.00 36.01 209 THR A N 1
ATOM 2557 C CA . THR B 2 176 ? 105.411 88.900 69.623 1.00 36.01 209 THR A CA 1
ATOM 2558 C C . THR B 2 176 ? 104.203 89.021 68.712 1.00 36.01 209 THR A C 1
ATOM 2559 O O . THR B 2 176 ? 104.376 89.241 67.509 1.00 36.01 209 THR A O 1
ATOM 2563 N N . GLU B 2 177 ? 102.992 88.878 69.238 1.00 34.93 210 GLU A N 1
ATOM 2564 C CA . GLU B 2 177 ? 101.786 88.959 68.432 1.00 34.93 210 GLU A CA 1
ATOM 2565 C C . GLU B 2 177 ? 101.123 90.319 68.506 1.00 34.93 210 GLU A C 1
ATOM 2566 O O . GLU B 2 177 ? 100.308 90.646 67.641 1.00 34.93 210 GLU A O 1
ATOM 2572 N N . SER B 2 178 ? 101.456 91.119 69.508 1.00 31.43 211 SER A N 1
ATOM 2573 C CA . SER B 2 178 ? 100.797 92.394 69.715 1.00 31.43 211 SER A CA 1
ATOM 2574 C C . SER B 2 178 ? 101.499 93.495 68.943 1.00 31.43 211 SER A C 1
ATOM 2575 O O . SER B 2 178 ? 102.691 93.410 68.641 1.00 31.43 211 SER A O 1
ATOM 2578 N N . ARG B 2 179 ? 100.731 94.519 68.598 1.00 31.37 212 ARG A N 1
ATOM 2579 C CA . ARG B 2 179 ? 101.307 95.803 68.246 1.00 31.37 212 ARG A CA 1
ATOM 2580 C C . ARG B 2 179 ? 102.074 96.314 69.454 1.00 31.37 212 ARG A C 1
ATOM 2581 O O . ARG B 2 179 ? 101.621 96.152 70.592 1.00 31.37 212 ARG A O 1
ATOM 2589 N N . SER B 2 180 ? 103.279 96.829 69.208 1.00 28.45 213 SER A N 1
ATOM 2590 C CA . SER B 2 180 ? 104.166 97.371 70.271 1.00 28.45 213 SER A CA 1
ATOM 2591 C C . SER B 2 180 ? 105.052 96.244 70.809 1.00 28.45 213 SER A C 1
ATOM 2592 O O . SER B 2 180 ? 106.027 96.541 71.516 1.00 28.45 213 SER A O 1
ATOM 2595 N N . GLY B 2 181 ? 104.695 94.999 70.490 1.00 28.95 214 GLY A N 1
ATOM 2596 C CA . GLY B 2 181 ? 105.500 93.818 70.854 1.00 28.95 214 GLY A CA 1
ATOM 2597 C C . GLY B 2 181 ? 106.310 93.427 69.637 1.00 28.95 214 GLY A C 1
ATOM 2598 O O . GLY B 2 181 ? 107.518 93.166 69.764 1.00 28.95 214 GLY A O 1
ATOM 2599 N N . GLN B 2 182 ? 105.631 93.418 68.487 1.00 30.36 215 GLN A N 1
ATOM 2600 C CA . GLN B 2 182 ? 106.243 93.156 67.164 1.00 30.36 215 GLN A CA 1
ATOM 2601 C C . GLN B 2 182 ? 107.215 94.304 66.873 1.00 30.36 215 GLN A C 1
ATOM 2602 O O . GLN B 2 182 ? 108.319 94.037 66.367 1.00 30.36 215 GLN A O 1
ATOM 2608 N N . LEU B 2 183 ? 106.800 95.532 67.205 1.00 30.85 216 LEU A N 1
ATOM 2609 C CA . LEU B 2 183 ? 107.614 96.758 66.986 1.00 30.85 216 LEU A CA 1
ATOM 2610 C C . LEU B 2 183 ? 108.893 96.686 67.827 1.00 30.85 216 LEU A C 1
ATOM 2611 O O . LEU B 2 183 ? 109.968 96.976 67.281 1.00 30.85 216 LEU A O 1
ATOM 2616 N N . MET B 2 184 ? 108.773 96.291 69.097 1.00 29.68 217 MET A N 1
ATOM 2617 C CA . MET B 2 184 ? 109.954 96.167 69.996 1.00 29.68 217 MET A CA 1
ATOM 2618 C C . MET B 2 184 ? 110.863 95.060 69.461 1.00 29.68 217 MET A C 1
ATOM 2619 O O . MET B 2 184 ? 112.091 95.248 69.467 1.00 29.68 217 MET A O 1
ATOM 2624 N N . ASP B 2 185 ? 110.260 93.962 69.003 1.00 32.18 218 ASP A N 1
ATOM 2625 C CA . ASP B 2 185 ? 111.009 92.815 68.427 1.00 32.18 218 ASP A CA 1
ATOM 2626 C C . ASP B 2 185 ? 111.732 93.295 67.166 1.00 32.18 218 ASP A C 1
ATOM 2627 O O . ASP B 2 185 ? 112.902 92.923 66.976 1.00 32.18 218 ASP A O 1
ATOM 2632 N N . ARG B 2 186 ? 111.056 94.120 66.360 1.00 33.49 219 ARG A N 1
ATOM 2633 C CA . ARG B 2 186 ? 111.626 94.667 65.102 1.00 33.49 219 ARG A CA 1
ATOM 2634 C C . ARG B 2 186 ? 112.844 95.544 65.420 1.00 33.49 219 ARG A C 1
ATOM 2635 O O . ARG B 2 186 ? 113.857 95.406 64.713 1.00 33.49 219 ARG A O 1
ATOM 2643 N N . TYR B 2 187 ? 112.763 96.379 66.464 1.00 32.97 220 TYR A N 1
ATOM 2644 C CA . TYR B 2 187 ? 113.889 97.236 66.827 1.00 32.97 220 TYR A CA 1
ATOM 2645 C C . TYR B 2 187 ? 115.016 96.438 67.461 1.00 32.97 220 TYR A C 1
ATOM 2646 O O . TYR B 2 187 ? 116.182 96.839 67.390 1.00 32.97 220 TYR A O 1
ATOM 2655 N N . MET B 2 188 ? 114.687 95.329 68.117 1.00 33.81 221 MET A N 1
ATOM 2656 C CA . MET B 2 188 ? 115.713 94.534 68.777 1.00 33.81 221 MET A CA 1
ATOM 2657 C C . MET B 2 188 ? 116.578 93.801 67.763 1.00 33.81 221 MET A C 1
ATOM 2658 O O . MET B 2 188 ? 117.776 93.620 67.990 1.00 33.81 221 MET A O 1
ATOM 2663 N N . LYS B 2 189 ? 116.000 93.403 66.629 1.00 39.15 222 LYS A N 1
ATOM 2664 C CA . LYS B 2 189 ? 116.766 92.742 65.583 1.00 39.15 222 LYS A CA 1
ATOM 2665 C C . LYS B 2 189 ? 117.559 93.717 64.725 1.00 39.15 222 LYS A C 1
ATOM 2666 O O . LYS B 2 189 ? 118.514 93.302 64.066 1.00 39.15 222 LYS A O 1
ATOM 2672 N N . ASP B 2 190 ? 117.198 94.996 64.721 1.00 38.87 223 ASP A N 1
ATOM 2673 C CA . ASP B 2 190 ? 117.991 96.024 64.063 1.00 38.87 223 ASP A CA 1
ATOM 2674 C C . ASP B 2 190 ? 119.047 96.625 64.976 1.00 38.87 223 ASP A C 1
ATOM 2675 O O . ASP B 2 190 ? 119.554 97.708 64.681 1.00 38.87 223 ASP A O 1
ATOM 2680 N N . ILE B 2 191 ? 119.382 95.957 66.078 1.00 39.73 224 ILE A N 1
ATOM 2681 C CA . ILE B 2 191 ? 120.512 96.329 66.913 1.00 39.73 224 ILE A CA 1
ATOM 2682 C C . ILE B 2 191 ? 121.555 95.219 66.972 1.00 39.73 224 ILE A C 1
ATOM 2683 O O . ILE B 2 191 ? 122.762 95.491 66.902 1.00 39.73 224 ILE A O 1
ATOM 2688 N N . LEU B 2 192 ? 121.111 93.962 67.087 1.00 41.44 225 LEU A N 1
ATOM 2689 C CA . LEU B 2 192 ? 122.009 92.819 66.932 1.00 41.44 225 LEU A CA 1
ATOM 2690 C C . LEU B 2 192 ? 122.665 92.824 65.560 1.00 41.44 225 LEU A C 1
ATOM 2691 O O . LEU B 2 192 ? 123.862 92.543 65.430 1.00 41.44 225 LEU A O 1
ATOM 2696 N N . ASN B 2 193 ? 121.900 93.148 64.529 1.00 41.77 226 ASN A N 1
ATOM 2697 C CA . ASN B 2 193 ? 122.462 93.672 63.296 1.00 41.77 226 ASN A CA 1
ATOM 2698 C C . ASN B 2 193 ? 122.674 95.159 63.526 1.00 41.77 226 ASN A C 1
ATOM 2699 O O . ASN B 2 193 ? 121.701 95.909 63.617 1.00 41.77 226 ASN A O 1
ATOM 2704 N N . LYS B 2 194 ? 123.932 95.598 63.616 1.00 42.99 227 LYS A N 1
ATOM 2705 C CA . LYS B 2 194 ? 124.261 96.908 64.187 1.00 42.99 227 LYS A CA 1
ATOM 2706 C C . LYS B 2 194 ? 123.811 98.015 63.238 1.00 42.99 227 LYS A C 1
ATOM 2707 O O . LYS B 2 194 ? 124.581 98.569 62.449 1.00 42.99 227 LYS A O 1
ATOM 2713 N N . ASN B 2 195 ? 122.524 98.341 63.336 1.00 42.30 228 ASN A N 1
ATOM 2714 C CA . ASN B 2 195 ? 121.850 99.294 62.472 1.00 42.30 228 ASN A CA 1
ATOM 2715 C C . ASN B 2 195 ? 121.155 100.333 63.338 1.00 42.30 228 ASN A C 1
ATOM 2716 O O . ASN B 2 195 ? 121.236 100.303 64.566 1.00 42.30 228 ASN A O 1
ATOM 2721 N N . LYS B 2 196 ? 120.459 101.261 62.695 1.00 40.45 229 LYS A N 1
ATOM 2722 C CA . LYS B 2 196 ? 119.700 102.267 63.422 1.00 40.45 229 LYS A CA 1
ATOM 2723 C C . LYS B 2 196 ? 118.223 101.891 63.409 1.00 40.45 229 LYS A C 1
ATOM 2724 O O . LYS B 2 196 ? 117.633 101.793 62.325 1.00 40.45 229 LYS A O 1
ATOM 2730 N N . PRO B 2 197 ? 117.596 101.651 64.570 1.00 37.10 230 PRO A N 1
ATOM 2731 C CA . PRO B 2 197 ? 116.199 101.196 64.588 1.00 37.10 230 PRO A CA 1
ATOM 2732 C C . PRO B 2 197 ? 115.207 102.263 64.167 1.00 37.10 230 PRO A C 1
ATOM 2733 O O . PRO B 2 197 ? 114.277 102.003 63.398 1.00 37.10 230 PRO A O 1
ATOM 2737 N N . PHE B 2 198 ? 115.401 103.472 64.678 1.00 35.42 231 PHE A N 1
ATOM 2738 C CA . PHE B 2 198 ? 114.460 104.556 64.469 1.00 35.42 231 PHE A CA 1
ATOM 2739 C C . PHE B 2 198 ? 115.233 105.860 64.375 1.00 35.42 231 PHE A C 1
ATOM 2740 O O . PHE B 2 198 ? 116.348 105.985 64.883 1.00 35.42 231 PHE A O 1
ATOM 2748 N N . ASP B 2 199 ? 114.621 106.835 63.713 1.00 39.50 232 ASP A N 1
ATOM 2749 C CA . ASP B 2 199 ? 115.158 108.185 63.619 1.00 39.50 232 ASP A CA 1
ATOM 2750 C C . ASP B 2 199 ? 114.168 109.100 64.323 1.00 39.50 232 ASP A C 1
ATOM 2751 O O . ASP B 2 199 ? 112.999 109.163 63.935 1.00 39.50 232 ASP A O 1
ATOM 2756 N N . ILE B 2 200 ? 114.635 109.792 65.364 1.00 37.06 233 ILE A N 1
ATOM 2757 C CA . ILE B 2 200 ? 113.765 110.680 66.126 1.00 37.06 233 ILE A CA 1
ATOM 2758 C C . ILE B 2 200 ? 113.364 111.889 65.295 1.00 37.06 233 ILE A C 1
ATOM 2759 O O . ILE B 2 200 ? 112.204 112.314 65.319 1.00 37.06 233 ILE A O 1
ATOM 2764 N N . GLN B 2 201 ? 114.293 112.416 64.497 1.00 40.42 234 GLN A N 1
ATOM 2765 C CA . GLN B 2 201 ? 114.037 113.648 63.759 1.00 40.42 234 GLN A CA 1
ATOM 2766 C C . GLN B 2 201 ? 113.032 113.434 62.631 1.00 40.42 234 GLN A C 1
ATOM 2767 O O . GLN B 2 201 ? 112.263 114.342 62.302 1.00 40.42 234 GLN A O 1
ATOM 2773 N N . SER B 2 202 ? 112.991 112.239 62.048 1.00 38.36 235 SER A N 1
ATOM 2774 C CA . SER B 2 202 ? 112.043 111.982 60.974 1.00 38.36 235 SER A CA 1
ATOM 2775 C C . SER B 2 202 ? 110.683 111.519 61.471 1.00 38.36 235 SER A C 1
ATOM 2776 O O . SER B 2 202 ? 109.676 111.780 60.805 1.00 38.36 235 SER A O 1
ATOM 2779 N N . VAL B 2 203 ? 110.623 110.839 62.617 1.00 35.84 236 VAL A N 1
ATOM 2780 C CA . VAL B 2 203 ? 109.336 110.450 63.179 1.00 35.84 236 VAL A CA 1
ATOM 2781 C C . VAL B 2 203 ? 108.679 111.625 63.895 1.00 35.84 236 VAL A C 1
ATOM 2782 O O . VAL B 2 203 ? 107.454 111.629 64.073 1.00 35.84 236 VAL A O 1
ATOM 2786 N N . SER B 2 204 ? 109.446 112.648 64.265 1.00 35.82 237 SER A N 1
ATOM 2787 C CA . SER B 2 204 ? 108.861 113.834 64.866 1.00 35.82 237 SER A CA 1
ATOM 2788 C C . SER B 2 204 ? 108.309 114.793 63.826 1.00 35.82 237 SER A C 1
ATOM 2789 O O . SER B 2 204 ? 107.603 115.738 64.188 1.00 35.82 237 SER A O 1
ATOM 2792 N N . GLU B 2 205 ? 108.620 114.582 62.549 1.00 39.65 238 GLU A N 1
ATOM 2793 C CA . GLU B 2 205 ? 108.040 115.407 61.498 1.00 39.65 238 GLU A CA 1
ATOM 2794 C C . GLU B 2 205 ? 106.701 114.863 61.029 1.00 39.65 238 GLU A C 1
ATOM 2795 O O . GLU B 2 205 ? 105.808 115.645 60.690 1.00 39.65 238 GLU A O 1
ATOM 2801 N N . LYS B 2 206 ? 106.554 113.537 60.988 1.00 36.59 239 LYS A N 1
ATOM 2802 C CA . LYS B 2 206 ? 105.252 112.936 60.737 1.00 36.59 239 LYS A CA 1
ATOM 2803 C C . LYS B 2 206 ? 104.279 113.249 61.858 1.00 36.59 239 LYS A C 1
ATOM 2804 O O . LYS B 2 206 ? 103.092 113.477 61.606 1.00 36.59 239 LYS A O 1
ATOM 2810 N N . TYR B 2 207 ? 104.765 113.257 63.096 1.00 30.29 240 TYR A N 1
ATOM 2811 C CA . TYR B 2 207 ? 103.930 113.530 64.250 1.00 30.29 240 TYR A CA 1
ATOM 2812 C C . TYR B 2 207 ? 103.528 114.991 64.332 1.00 30.29 240 TYR A C 1
ATOM 2813 O O . TYR B 2 207 ? 102.540 115.300 65.007 1.00 30.29 240 TYR A O 1
ATOM 2822 N N . GLN B 2 208 ? 104.263 115.874 63.642 1.00 30.47 241 GLN A N 1
ATOM 2823 C CA . GLN B 2 208 ? 104.099 117.329 63.697 1.00 30.47 241 GLN A CA 1
ATOM 2824 C C . GLN B 2 208 ? 104.237 117.833 65.127 1.00 30.47 241 GLN A C 1
ATOM 2825 O O . GLN B 2 208 ? 103.373 118.533 65.653 1.00 30.47 241 GLN A O 1
ATOM 2831 N N . LEU B 2 209 ? 105.354 117.480 65.755 1.00 30.60 242 LEU A N 1
ATOM 2832 C CA . LEU B 2 209 ? 105.573 117.841 67.145 1.00 30.60 242 LEU A CA 1
ATOM 2833 C C . LEU B 2 209 ? 105.926 119.311 67.307 1.00 30.60 242 LEU A C 1
ATOM 2834 O O . LEU B 2 209 ? 105.904 119.813 68.428 1.00 30.60 242 LEU A O 1
ATOM 2839 N N . GLU B 2 210 ? 106.244 120.014 66.220 1.00 35.76 243 GLU A N 1
ATOM 2840 C CA . GLU B 2 210 ? 106.340 121.464 66.278 1.00 35.76 243 GLU A CA 1
ATOM 2841 C C . GLU B 2 210 ? 104.964 122.100 66.435 1.00 35.76 243 GLU A C 1
ATOM 2842 O O . GLU B 2 210 ? 104.837 123.160 67.057 1.00 35.76 243 GLU A O 1
ATOM 2848 N N . LYS B 2 211 ? 103.922 121.463 65.900 1.00 31.36 244 LYS A N 1
ATOM 2849 C CA . LYS B 2 211 ? 102.564 121.953 66.095 1.00 31.36 244 LYS A CA 1
ATOM 2850 C C . LYS B 2 211 ? 102.064 121.667 67.505 1.00 31.36 244 LYS A C 1
ATOM 2851 O O . LYS B 2 211 ? 101.341 122.486 68.080 1.00 31.36 244 LYS A O 1
ATOM 2857 N N . LEU B 2 212 ? 102.454 120.533 68.084 1.00 32.25 245 LEU A N 1
ATOM 2858 C CA . LEU B 2 212 ? 102.380 120.332 69.523 1.00 32.25 245 LEU A CA 1
ATOM 2859 C C . LEU B 2 212 ? 103.540 121.093 70.168 1.00 32.25 245 LEU A C 1
ATOM 2860 O O . LEU B 2 212 ? 104.300 121.785 69.491 1.00 32.25 245 LEU A O 1
ATOM 2865 N N . THR B 2 213 ? 103.607 121.100 71.503 1.00 31.25 246 THR A N 1
ATOM 2866 C CA . THR B 2 213 ? 104.694 121.680 72.311 1.00 31.25 246 THR A CA 1
ATOM 2867 C C . THR B 2 213 ? 104.856 123.192 72.152 1.00 31.25 246 THR A C 1
ATOM 2868 O O . THR B 2 213 ? 105.685 123.797 72.834 1.00 31.25 246 THR A O 1
ATOM 2872 N N . SER B 2 214 ? 104.090 123.798 71.253 1.00 30.03 247 SER A N 1
ATOM 2873 C CA . SER B 2 214 ? 103.847 125.220 71.182 1.00 30.03 247 SER A CA 1
ATOM 2874 C C . SER B 2 214 ? 102.403 125.545 71.477 1.00 30.03 247 SER A C 1
ATOM 2875 O O . SER B 2 214 ? 102.120 126.644 71.958 1.00 30.03 247 SER A O 1
ATOM 2878 N N . ALA B 2 215 ? 101.487 124.620 71.194 1.00 25.41 248 ALA A N 1
ATOM 2879 C CA . ALA B 2 215 ? 100.150 124.664 71.750 1.00 25.41 248 ALA A CA 1
ATOM 2880 C C . ALA B 2 215 ? 100.109 124.118 73.165 1.00 25.41 248 ALA A C 1
ATOM 2881 O O . ALA B 2 215 ? 99.184 124.443 73.912 1.00 25.41 248 ALA A O 1
ATOM 2883 N N . LEU B 2 216 ? 101.072 123.281 73.545 1.00 26.06 249 LEU A N 1
ATOM 2884 C CA . LEU B 2 216 ? 101.210 122.925 74.950 1.00 26.06 249 LEU A CA 1
ATOM 2885 C C . LEU B 2 216 ? 101.706 124.113 75.756 1.00 26.06 249 LEU A C 1
ATOM 2886 O O . LEU B 2 216 ? 101.245 124.353 76.874 1.00 26.06 249 LEU A O 1
ATOM 2891 N N . LYS B 2 217 ? 102.652 124.870 75.204 1.00 29.76 250 LYS A N 1
ATOM 2892 C CA . LYS B 2 217 ? 103.104 126.069 75.891 1.00 29.76 250 LYS A CA 1
ATOM 2893 C C . LYS B 2 217 ? 102.082 127.191 75.822 1.00 29.76 250 LYS A C 1
ATOM 2894 O O . LYS B 2 217 ? 101.987 127.968 76.770 1.00 29.76 250 LYS A O 1
ATOM 2900 N N . ALA B 2 218 ? 101.289 127.272 74.754 1.00 28.44 251 ALA A N 1
ATOM 2901 C CA . ALA B 2 218 ? 100.240 128.284 74.687 1.00 28.44 251 ALA A CA 1
ATOM 2902 C C . ALA B 2 218 ? 99.089 128.000 75.640 1.00 28.44 251 ALA A C 1
ATOM 2903 O O . ALA B 2 218 ? 98.277 128.889 75.890 1.00 28.44 251 ALA A O 1
ATOM 2905 N N . THR B 2 219 ? 98.970 126.781 76.154 1.00 26.28 252 THR A N 1
ATOM 2906 C CA . THR B 2 219 ? 97.986 126.535 77.200 1.00 26.28 252 THR A CA 1
ATOM 2907 C C . THR B 2 219 ? 98.582 126.816 78.570 1.00 26.28 252 THR A C 1
ATOM 2908 O O . THR B 2 219 ? 97.898 127.331 79.459 1.00 26.28 252 THR A O 1
ATOM 2912 N N . PHE B 2 220 ? 99.837 126.399 78.759 1.00 28.24 253 PHE A N 1
ATOM 2913 C CA . PHE B 2 220 ? 100.558 126.600 80.043 1.00 28.24 253 PHE A CA 1
ATOM 2914 C C . PHE B 2 220 ? 100.779 128.094 80.307 1.00 28.24 253 PHE A C 1
ATOM 2915 O O . PHE B 2 220 ? 100.597 128.535 81.453 1.00 28.24 253 PHE A O 1
ATOM 2923 N N . LYS B 2 221 ? 101.118 128.849 79.259 1.00 38.47 254 LYS A N 1
ATOM 2924 C CA . LYS B 2 221 ? 101.407 130.305 79.371 1.00 38.47 254 LYS A CA 1
ATOM 2925 C C . LYS B 2 221 ? 100.127 131.125 79.172 1.00 38.47 254 LYS A C 1
ATOM 2926 O O . LYS B 2 221 ? 100.215 132.365 79.209 1.00 38.47 254 LYS A O 1
ATOM 2932 N N . GLU B 2 222 ? 98.985 130.457 78.988 1.00 40.30 255 GLU A N 1
ATOM 2933 C CA . GLU B 2 222 ? 97.691 131.160 78.780 1.00 40.30 255 GLU A CA 1
ATOM 2934 C C . GLU B 2 222 ? 97.389 132.012 80.017 1.00 40.30 255 GLU A C 1
ATOM 2935 O O . GLU B 2 222 ? 97.614 131.532 81.141 1.00 40.30 255 GLU A O 1
ATOM 2941 N N . ALA B 2 223 ? 96.851 133.216 79.800 1.00 43.61 256 ALA A N 1
ATOM 2942 C CA . ALA B 2 223 ? 96.519 134.164 80.889 1.00 43.61 256 ALA A CA 1
ATOM 2943 C C . ALA B 2 223 ? 95.430 133.567 81.787 1.00 43.61 256 ALA A C 1
ATOM 2944 O O . ALA B 2 223 ? 94.544 132.866 81.253 1.00 43.61 256 ALA A O 1
ATOM 2946 N N . LYS B 2 224 ? 95.482 133.890 83.085 1.00 42.97 257 LYS A N 1
ATOM 2947 C CA . LYS B 2 224 ? 94.519 133.393 84.109 1.00 42.97 257 LYS A CA 1
ATOM 2948 C C . LYS B 2 224 ? 94.599 131.860 84.208 1.00 42.97 257 LYS A C 1
ATOM 2949 O O . LYS B 2 224 ? 93.550 131.206 84.342 1.00 42.97 257 LYS A O 1
ATOM 2955 N N . LYS B 2 225 ? 95.815 131.313 84.096 1.00 33.87 258 LYS A N 1
ATOM 2956 C CA . LYS B 2 225 ? 96.054 129.851 84.233 1.00 33.87 258 LYS A CA 1
ATOM 2957 C C . LYS B 2 225 ? 95.881 129.472 85.708 1.00 33.87 258 LYS A C 1
ATOM 2958 O O . LYS B 2 225 ? 96.281 130.281 86.567 1.00 33.87 258 LYS A O 1
ATOM 2964 N N . ASN B 2 226 ? 95.352 128.276 85.982 1.00 25.87 259 ASN A N 1
ATOM 2965 C CA . ASN B 2 226 ? 95.135 127.806 87.378 1.00 25.87 259 ASN A CA 1
ATOM 2966 C C . ASN B 2 226 ? 95.923 126.509 87.599 1.00 25.87 259 ASN A C 1
ATOM 2967 O O . ASN B 2 226 ? 95.759 125.588 86.784 1.00 25.87 259 ASN A O 1
ATOM 2972 N N . ASP B 2 227 ? 96.721 126.429 88.670 1.00 25.91 260 ASP A N 1
ATOM 2973 C CA . ASP B 2 227 ? 97.494 125.226 88.940 1.00 25.91 260 ASP A CA 1
ATOM 2974 C C . ASP B 2 227 ? 96.630 124.060 89.390 1.00 25.91 260 ASP A C 1
ATOM 2975 O O . ASP B 2 227 ? 97.120 122.930 89.424 1.00 25.91 260 ASP A O 1
ATOM 2980 N N . LYS B 2 228 ? 95.372 124.304 89.744 1.00 20.36 261 LYS A N 1
ATOM 2981 C CA . LYS B 2 228 ? 94.445 123.222 90.022 1.00 20.36 261 LYS A CA 1
ATOM 2982 C C . LYS B 2 228 ? 93.898 122.597 88.742 1.00 20.36 261 LYS A C 1
ATOM 2983 O O . LYS B 2 228 ? 93.422 121.461 88.773 1.00 20.36 261 LYS A O 1
ATOM 2989 N N . GLU B 2 229 ? 93.966 123.311 87.616 1.00 25.35 262 GLU A N 1
ATOM 2990 C CA . GLU B 2 229 ? 93.355 122.882 86.364 1.00 25.35 262 GLU A CA 1
ATOM 2991 C C . GLU B 2 229 ? 94.323 122.589 85.236 1.00 25.35 262 GLU A C 1
ATOM 2992 O O . GLU B 2 229 ? 93.900 121.996 84.243 1.00 25.35 262 GLU A O 1
ATOM 2998 N N . ILE B 2 230 ? 95.577 123.036 85.325 1.00 20.95 263 ILE A N 1
ATOM 2999 C CA . ILE B 2 230 ? 96.422 123.116 84.138 1.00 20.95 263 ILE A CA 1
ATOM 3000 C C . ILE B 2 230 ? 96.808 121.742 83.602 1.00 20.95 263 ILE A C 1
ATOM 3001 O O . ILE B 2 230 ? 97.023 121.597 82.397 1.00 20.95 263 ILE A O 1
ATOM 3006 N N . ASN B 2 231 ? 96.804 120.708 84.433 1.00 18.40 264 ASN A N 1
ATOM 3007 C CA . ASN B 2 231 ? 97.139 119.381 83.948 1.00 18.40 264 ASN A CA 1
ATOM 3008 C C . ASN B 2 231 ? 95.995 118.761 83.167 1.00 18.40 264 ASN A C 1
ATOM 3009 O O . ASN B 2 231 ? 96.227 117.903 82.311 1.00 18.40 264 ASN A O 1
ATOM 3014 N N . TYR B 2 232 ? 94.763 119.178 83.447 1.00 18.17 265 TYR A N 1
ATOM 3015 C CA . TYR B 2 232 ? 93.602 118.622 82.774 1.00 18.17 265 TYR A CA 1
ATOM 3016 C C . TYR B 2 232 ? 93.378 119.230 81.407 1.00 18.17 265 TYR A C 1
ATOM 3017 O O . TYR B 2 232 ? 92.737 118.601 80.565 1.00 18.17 265 TYR A O 1
ATOM 3026 N N . LYS B 2 233 ? 93.848 120.447 81.172 1.00 18.02 266 LYS A N 1
ATOM 3027 C CA . LYS B 2 233 ? 93.714 121.064 79.868 1.00 18.02 266 LYS A CA 1
ATOM 3028 C C . LYS B 2 233 ? 95.005 121.040 79.073 1.00 18.02 266 LYS A C 1
ATOM 3029 O O . LYS B 2 233 ? 94.972 121.286 77.870 1.00 18.02 266 LYS A O 1
ATOM 3035 N N . LEU B 2 234 ? 96.131 120.711 79.700 1.00 17.07 267 LEU A N 1
ATOM 3036 C CA . LEU B 2 234 ? 97.240 120.157 78.940 1.00 17.07 267 LEU A CA 1
ATOM 3037 C C . LEU B 2 234 ? 96.953 118.752 78.458 1.00 17.07 267 LEU A C 1
ATOM 3038 O O . LEU B 2 234 ? 97.588 118.298 77.504 1.00 17.07 267 LEU A O 1
ATOM 3043 N N . LYS B 2 235 ? 96.034 118.044 79.111 1.00 13.71 268 LYS A N 1
ATOM 3044 C CA . LYS B 2 235 ? 95.635 116.737 78.619 1.00 13.71 268 LYS A CA 1
ATOM 3045 C C . LYS B 2 235 ? 94.762 116.871 77.384 1.00 13.71 268 LYS A C 1
ATOM 3046 O O . LYS B 2 235 ? 94.937 116.133 76.410 1.00 13.71 268 LYS A O 1
ATOM 3052 N N . SER B 2 236 ? 93.781 117.774 77.456 1.00 18.96 269 SER A N 1
ATOM 3053 C CA . SER B 2 236 ? 92.815 117.973 76.346 1.00 18.96 269 SER A CA 1
ATOM 3054 C C . SER B 2 236 ? 93.538 118.447 75.082 1.00 18.96 269 SER A C 1
ATOM 3055 O O . SER B 2 236 ? 93.204 117.943 73.998 1.00 18.96 269 SER A O 1
ATOM 3058 N N . THR B 2 237 ? 94.512 119.349 75.223 1.00 19.72 270 THR A N 1
ATOM 3059 C CA . THR B 2 237 ? 95.247 119.868 74.039 1.00 19.72 270 THR A CA 1
ATOM 3060 C C . THR B 2 237 ? 95.997 118.721 73.350 1.00 19.72 270 THR A C 1
ATOM 3061 O O . THR B 2 237 ? 95.956 118.668 72.112 1.00 19.72 270 THR A O 1
ATOM 3065 N N . LEU B 2 238 ? 96.625 117.828 74.120 1.00 20.20 271 LEU A N 1
ATOM 3066 C CA . LEU B 2 238 ? 97.371 116.678 73.539 1.00 20.20 271 LEU A CA 1
ATOM 3067 C C . LEU B 2 238 ? 96.395 115.766 72.786 1.00 20.20 271 LEU A C 1
ATOM 3068 O O . LEU B 2 238 ? 96.718 115.352 71.663 1.00 20.20 271 LEU A O 1
ATOM 3073 N N . GLN B 2 239 ? 95.231 115.502 73.384 1.00 21.58 272 GLN A N 1
ATOM 3074 C CA . GLN B 2 239 ? 94.193 114.626 72.776 1.00 21.58 272 GLN A CA 1
ATOM 3075 C C . GLN B 2 239 ? 93.687 115.263 71.481 1.00 21.58 272 GLN A C 1
ATOM 3076 O O . GLN B 2 239 ? 93.484 114.530 70.502 1.00 21.58 272 GLN A O 1
ATOM 3082 N N . ASN B 2 240 ? 93.529 116.588 71.482 1.00 26.93 273 ASN A N 1
ATOM 3083 C CA . ASN B 2 240 ? 93.061 117.339 70.288 1.00 26.93 273 ASN A CA 1
ATOM 3084 C C . ASN B 2 240 ? 94.076 117.150 69.154 1.00 26.93 273 ASN A C 1
ATOM 3085 O O . ASN B 2 240 ? 93.646 116.950 68.007 1.00 26.93 273 ASN A O 1
ATOM 3090 N N . HIS B 2 241 ? 95.371 117.180 69.476 1.00 26.54 274 HIS A N 1
ATOM 3091 C CA . HIS B 2 241 ? 96.447 117.014 68.463 1.00 26.54 274 HIS A CA 1
ATOM 3092 C C . HIS B 2 241 ? 96.373 115.628 67.812 1.00 26.54 274 HIS A C 1
ATOM 3093 O O . HIS B 2 241 ? 96.558 115.554 66.587 1.00 26.54 274 HIS A O 1
ATOM 3100 N N . GLU B 2 242 ? 96.117 114.581 68.601 1.00 27.87 275 GLU A N 1
ATOM 3101 C CA . GLU B 2 242 ? 96.048 113.195 68.065 1.00 27.87 275 GLU A CA 1
ATOM 3102 C C . GLU B 2 242 ? 94.896 113.093 67.063 1.00 27.87 275 GLU A C 1
ATOM 3103 O O . GLU B 2 242 ? 95.081 112.474 65.999 1.00 27.87 275 GLU A O 1
ATOM 3109 N N . ARG B 2 243 ? 93.763 113.714 67.397 1.00 29.11 276 ARG A N 1
ATOM 3110 C CA . ARG B 2 243 ? 92.560 113.685 66.586 1.00 29.11 276 ARG A CA 1
ATOM 3111 C C . ARG B 2 243 ? 92.814 114.165 65.167 1.00 29.11 276 ARG A C 1
ATOM 3112 O O . ARG B 2 243 ? 92.138 113.716 64.238 1.00 29.11 276 ARG A O 1
ATOM 3120 N N . GLN B 2 244 ? 93.781 115.059 64.988 1.00 31.13 277 GLN A N 1
ATOM 3121 C CA . GLN B 2 244 ? 94.125 115.615 63.692 1.00 31.13 277 GLN A CA 1
ATOM 3122 C C . GLN B 2 244 ? 95.140 114.780 62.934 1.00 31.13 277 GLN A C 1
ATOM 3123 O O . GLN B 2 244 ? 95.177 114.844 61.702 1.00 31.13 277 GLN A O 1
ATOM 3129 N N . ILE B 2 245 ? 95.957 114.005 63.638 1.00 32.26 278 ILE A N 1
ATOM 3130 C CA . ILE B 2 245 ? 96.984 113.173 63.036 1.00 32.26 278 ILE A CA 1
ATOM 3131 C C . ILE B 2 245 ? 96.553 111.704 63.027 1.00 32.26 278 ILE A C 1
ATOM 3132 O O . ILE B 2 245 ? 97.371 110.806 62.799 1.00 32.26 278 ILE A O 1
ATOM 3137 N N . ILE B 2 246 ? 95.251 111.452 63.187 1.00 36.65 279 ILE A N 1
ATOM 3138 C CA . ILE B 2 246 ? 94.728 110.118 63.456 1.00 36.65 279 ILE A CA 1
ATOM 3139 C C . ILE B 2 246 ? 94.841 109.189 62.250 1.00 36.65 279 ILE A C 1
ATOM 3140 O O . ILE B 2 246 ? 94.835 107.963 62.416 1.00 36.65 279 ILE A O 1
ATOM 3145 N N . GLU B 2 247 ? 94.986 109.739 61.043 1.00 43.48 280 GLU A N 1
ATOM 3146 C CA . GLU B 2 247 ? 95.001 108.919 59.836 1.00 43.48 280 GLU A CA 1
ATOM 3147 C C . GLU B 2 247 ? 96.242 108.040 59.767 1.00 43.48 280 GLU A C 1
ATOM 3148 O O . GLU B 2 247 ? 96.178 106.918 59.255 1.00 43.48 280 GLU A O 1
ATOM 3154 N N . GLU B 2 248 ? 97.355 108.497 60.333 1.00 41.82 281 GLU A N 1
ATOM 3155 C CA . GLU B 2 248 ? 98.594 107.735 60.320 1.00 41.82 281 GLU A CA 1
ATOM 3156 C C . GLU B 2 248 ? 99.036 107.290 61.707 1.00 41.82 281 GLU A C 1
ATOM 3157 O O . GLU B 2 248 ? 100.158 106.798 61.857 1.00 41.82 281 GLU A O 1
ATOM 3163 N N . LEU B 2 249 ? 98.191 107.452 62.725 1.00 34.55 282 LEU A N 1
ATOM 3164 C CA . LEU B 2 249 ? 98.405 106.731 63.973 1.00 34.55 282 LEU A CA 1
ATOM 3165 C C . LEU B 2 249 ? 97.972 105.283 63.857 1.00 34.55 282 LEU A C 1
ATOM 3166 O O . LEU B 2 249 ? 98.503 104.423 64.561 1.00 34.55 282 LEU A O 1
ATOM 3171 N N . LYS B 2 250 ? 97.021 104.999 62.975 1.00 38.08 283 LYS A N 1
ATOM 3172 C CA . LYS B 2 250 ? 96.498 103.653 62.826 1.00 38.08 283 LYS A CA 1
ATOM 3173 C C . LYS B 2 250 ? 97.274 102.817 61.819 1.00 38.08 283 LYS A C 1
ATOM 3174 O O . LYS B 2 250 ? 97.027 101.611 61.728 1.00 38.08 283 LYS A O 1
ATOM 3180 N N . GLU B 2 251 ? 98.202 103.413 61.064 1.00 45.82 284 GLU A N 1
ATOM 3181 C CA . GLU B 2 251 ? 98.855 102.709 59.967 1.00 45.82 284 GLU A CA 1
ATOM 3182 C C . GLU B 2 251 ? 100.378 102.812 60.008 1.00 45.82 284 GLU A C 1
ATOM 3183 O O . GLU B 2 251 ? 101.026 102.614 58.977 1.00 45.82 284 GLU A O 1
ATOM 3189 N N . ASN B 2 252 ? 100.970 103.109 61.157 1.00 41.44 285 ASN A N 1
ATOM 3190 C CA . ASN B 2 252 ? 102.425 103.244 61.167 1.00 41.44 285 ASN A CA 1
ATOM 3191 C C . ASN B 2 252 ? 103.112 102.382 62.214 1.00 41.44 285 ASN A C 1
ATOM 3192 O O . ASN B 2 252 ? 104.194 101.859 61.937 1.00 41.44 285 ASN A O 1
ATOM 3197 N N . SER B 2 253 ? 102.555 102.294 63.426 1.00 35.75 286 SER A N 1
ATOM 3198 C CA . SER B 2 253 ? 103.000 101.498 64.578 1.00 35.75 286 SER A CA 1
ATOM 3199 C C . SER B 2 253 ? 104.320 101.943 65.202 1.00 35.75 286 SER A C 1
ATOM 3200 O O . SER B 2 253 ? 104.666 101.467 66.286 1.00 35.75 286 SER A O 1
ATOM 3203 N N . GLU B 2 254 ? 105.044 102.876 64.587 1.00 33.94 287 GLU A N 1
ATOM 3204 C CA . GLU B 2 254 ? 106.085 103.601 65.293 1.00 33.94 287 GLU A CA 1
ATOM 3205 C C . GLU B 2 254 ? 105.759 105.068 65.462 1.00 33.94 287 GLU A C 1
ATOM 3206 O O . GLU B 2 254 ? 106.365 105.722 66.311 1.00 33.94 287 GLU A O 1
ATOM 3212 N N . LEU B 2 255 ? 104.832 105.602 64.677 1.00 31.39 288 LEU A N 1
ATOM 3213 C CA . LEU B 2 255 ? 104.224 106.875 64.996 1.00 31.39 288 LEU A CA 1
ATOM 3214 C C . LEU B 2 255 ? 103.175 106.691 66.075 1.00 31.39 288 LEU A C 1
ATOM 3215 O O . LEU B 2 255 ? 102.889 107.629 66.822 1.00 31.39 288 LEU A O 1
ATOM 3220 N N . ASN B 2 256 ? 102.618 105.483 66.174 1.00 26.90 289 ASN A N 1
ATOM 3221 C CA . ASN B 2 256 ? 101.751 105.129 67.290 1.00 26.90 289 ASN A CA 1
ATOM 3222 C C . ASN B 2 256 ? 102.550 104.963 68.572 1.00 26.90 289 ASN A C 1
ATOM 3223 O O . ASN B 2 256 ? 102.106 105.386 69.640 1.00 26.90 289 ASN A O 1
ATOM 3228 N N . GLN B 2 257 ? 103.713 104.316 68.492 1.00 26.23 290 GLN A N 1
ATOM 3229 C CA . GLN B 2 257 ? 104.527 104.119 69.684 1.00 26.23 290 GLN A CA 1
ATOM 3230 C C . GLN B 2 257 ? 105.154 105.425 70.149 1.00 26.23 290 GLN A C 1
ATOM 3231 O O . GLN B 2 257 ? 105.328 105.635 71.350 1.00 26.23 290 GLN A O 1
ATOM 3237 N N . PHE B 2 258 ? 105.442 106.328 69.215 1.00 24.16 291 PHE A N 1
ATOM 3238 C CA . PHE B 2 258 ? 105.914 107.666 69.543 1.00 24.16 291 PHE A CA 1
ATOM 3239 C C . PHE B 2 258 ? 104.853 108.463 70.293 1.00 24.16 291 PHE A C 1
ATOM 3240 O O . PHE B 2 258 ? 105.188 109.350 71.079 1.00 24.16 291 PHE A O 1
ATOM 3248 N N . ASN B 2 259 ? 103.576 108.158 70.057 1.00 21.96 292 ASN A N 1
ATOM 3249 C CA . ASN B 2 259 ? 102.487 108.861 70.723 1.00 21.96 292 ASN A CA 1
ATOM 3250 C C . ASN B 2 259 ? 102.296 108.368 72.149 1.00 21.96 292 ASN A C 1
ATOM 3251 O O . ASN B 2 259 ? 102.011 109.160 73.048 1.00 21.96 292 ASN A O 1
ATOM 3256 N N . ILE B 2 260 ? 102.434 107.061 72.372 1.00 20.70 293 ILE A N 1
ATOM 3257 C CA . ILE B 2 260 ? 102.279 106.499 73.707 1.00 20.70 293 ILE A CA 1
ATOM 3258 C C . ILE B 2 260 ? 103.399 106.973 74.630 1.00 20.70 293 ILE A C 1
ATOM 3259 O O . ILE B 2 260 ? 103.171 107.207 75.823 1.00 20.70 293 ILE A O 1
ATOM 3264 N N . GLU B 2 261 ? 104.607 107.177 74.097 1.00 20.19 294 GLU A N 1
ATOM 3265 C CA . GLU B 2 261 ? 105.692 107.666 74.941 1.00 20.19 294 GLU A CA 1
ATOM 3266 C C . GLU B 2 261 ? 105.517 109.138 75.279 1.00 20.19 294 GLU A C 1
ATOM 3267 O O . GLU B 2 261 ? 105.975 109.593 76.330 1.00 20.19 294 GLU A O 1
ATOM 3273 N N . ILE B 2 262 ? 104.888 109.910 74.393 1.00 20.33 295 ILE A N 1
ATOM 3274 C CA . ILE B 2 262 ? 104.645 111.311 74.704 1.00 20.33 295 ILE A CA 1
ATOM 3275 C C . ILE B 2 262 ? 103.344 111.467 75.474 1.00 20.33 295 ILE A C 1
ATOM 3276 O O . ILE B 2 262 ? 103.135 112.493 76.130 1.00 20.33 295 ILE A O 1
ATOM 3281 N N . ARG B 2 263 ? 102.477 110.453 75.437 1.00 17.00 296 ARG A N 1
ATOM 3282 C 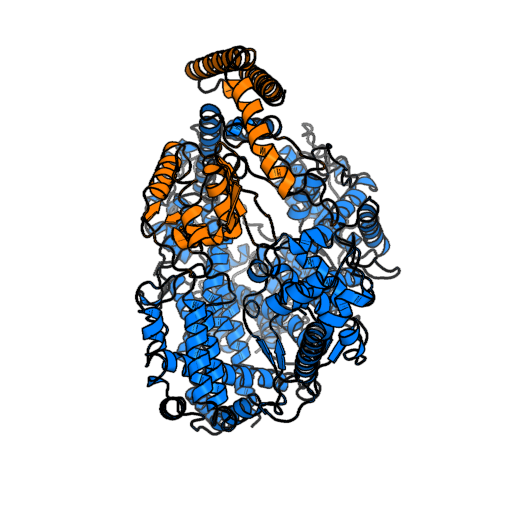CA . ARG B 2 263 ? 101.337 110.415 76.343 1.00 17.00 296 ARG A CA 1
ATOM 3283 C C . ARG B 2 263 ? 101.801 110.116 77.759 1.00 17.00 296 ARG A C 1
ATOM 3284 O O . ARG B 2 263 ? 101.203 110.583 78.726 1.00 17.00 296 ARG A O 1
ATOM 3292 N N . LYS B 2 264 ? 102.875 109.342 77.897 1.00 19.44 297 LYS A N 1
ATOM 3293 C CA . LYS B 2 264 ? 103.340 108.868 79.195 1.00 19.44 297 LYS A CA 1
ATOM 3294 C C . LYS B 2 264 ? 104.263 109.862 79.884 1.00 19.44 297 LYS A C 1
ATOM 3295 O O . LYS B 2 264 ? 104.235 109.977 81.112 1.00 19.44 297 LYS A O 1
ATOM 3301 N N . HIS B 2 265 ? 105.075 110.581 79.105 1.00 15.32 298 HIS A N 1
ATOM 3302 C CA . HIS B 2 265 ? 105.850 111.705 79.618 1.00 15.32 298 HIS A CA 1
ATOM 3303 C C . HIS B 2 265 ? 104.964 112.817 80.151 1.00 15.32 298 HIS A C 1
ATOM 3304 O O . HIS B 2 265 ? 105.352 113.538 81.073 1.00 15.32 298 HIS A O 1
ATOM 3311 N N . LEU B 2 266 ? 103.765 112.964 79.605 1.00 16.69 299 LEU A N 1
ATOM 3312 C CA . LEU B 2 266 ? 102.934 114.092 79.981 1.00 16.69 299 LEU A CA 1
ATOM 3313 C C . LEU B 2 266 ? 102.269 113.863 81.333 1.00 16.69 299 LEU A C 1
ATOM 3314 O O . LEU B 2 266 ? 101.921 114.826 82.012 1.00 16.69 299 LEU A O 1
ATOM 3319 N N . GLU B 2 267 ? 102.115 112.614 81.777 1.00 19.63 300 GLU A N 1
ATOM 3320 C CA . GLU B 2 267 ? 101.564 112.436 83.117 1.00 19.63 300 GLU A CA 1
ATOM 3321 C C . GLU B 2 267 ? 102.547 111.900 84.137 1.00 19.63 300 GLU A C 1
ATOM 3322 O O . GLU B 2 267 ? 102.114 111.397 85.174 1.00 19.63 300 GLU A O 1
ATOM 3328 N N . THR B 2 268 ? 103.840 111.989 83.881 1.00 22.46 301 THR A N 1
ATOM 3329 C CA . THR B 2 268 ? 104.799 111.921 84.967 1.00 22.46 301 THR A CA 1
ATOM 3330 C C . THR B 2 268 ? 105.219 113.299 85.446 1.00 22.46 301 THR A C 1
ATOM 3331 O O . THR B 2 268 ? 105.395 113.485 86.652 1.00 22.46 301 THR A O 1
ATOM 3335 N N . TYR B 2 269 ? 105.311 114.279 84.562 1.00 17.78 302 TYR A N 1
ATOM 3336 C CA . TYR B 2 269 ? 105.694 115.618 84.965 1.00 17.78 302 TYR A CA 1
ATOM 3337 C C . TYR B 2 269 ? 104.539 116.588 85.032 1.00 17.78 302 TYR A C 1
ATOM 3338 O O . TYR B 2 269 ? 104.676 117.641 85.650 1.00 17.78 302 TYR A O 1
ATOM 3347 N N . PHE B 2 270 ? 103.410 116.264 84.416 1.00 18.35 303 PHE A N 1
ATOM 3348 C CA . PHE B 2 270 ? 102.182 117.040 84.542 1.00 18.35 303 PHE A CA 1
ATOM 3349 C C . PHE B 2 270 ? 101.039 116.095 84.891 1.00 18.35 303 PHE A C 1
ATOM 3350 O O . PHE B 2 270 ? 100.129 115.890 84.080 1.00 18.35 303 PHE A O 1
ATOM 3358 N N . PRO B 2 271 ? 101.042 115.523 86.095 1.00 19.53 304 PRO A N 1
ATOM 3359 C CA . PRO B 2 271 ? 100.210 114.346 86.336 1.00 19.53 304 PRO A CA 1
ATOM 3360 C C . PRO B 2 271 ? 98.743 114.678 86.508 1.00 19.53 304 PRO A C 1
ATOM 3361 O O . PRO B 2 271 ? 98.369 115.800 86.848 1.00 19.53 304 PRO A O 1
ATOM 3365 N N . ILE B 2 272 ? 97.915 113.667 86.281 1.00 18.58 305 ILE A N 1
ATOM 3366 C CA . ILE B 2 272 ? 96.475 113.818 86.235 1.00 18.58 305 ILE A CA 1
ATOM 3367 C C . ILE B 2 272 ? 95.786 112.769 87.101 1.00 18.58 305 ILE A C 1
ATOM 3368 O O . ILE B 2 272 ? 94.585 112.852 87.360 1.00 18.58 305 ILE A O 1
ATOM 3373 N N . LYS B 2 273 ? 96.550 111.788 87.580 1.00 19.08 306 LYS A N 1
ATOM 3374 C CA . LYS B 2 273 ? 96.034 110.707 88.405 1.00 19.08 306 LYS A CA 1
ATOM 3375 C C . LYS B 2 273 ? 96.921 110.481 89.620 1.00 19.08 306 LYS A C 1
ATOM 3376 O O . LYS B 2 273 ? 97.039 109.339 90.067 1.00 19.08 306 LYS A O 1
ATOM 3382 N N . LYS B 2 274 ? 97.561 111.522 90.167 1.00 24.01 307 LYS A N 1
ATOM 3383 C CA . LYS B 2 274 ? 98.688 111.245 91.051 1.00 24.01 307 LYS A CA 1
ATOM 3384 C C . LYS B 2 274 ? 98.777 112.158 92.283 1.00 24.01 307 LYS A C 1
ATOM 3385 O O . LYS B 2 274 ? 99.827 112.184 92.933 1.00 24.01 307 LYS A O 1
ATOM 3391 N N . THR B 2 275 ? 97.700 112.883 92.642 1.00 28.35 308 THR A N 1
ATOM 3392 C CA . THR B 2 275 ? 97.701 113.877 93.735 1.00 28.35 308 THR A CA 1
ATOM 3393 C C . THR B 2 275 ? 98.763 114.946 93.494 1.00 28.35 308 THR A C 1
ATOM 3394 O O . THR B 2 275 ? 99.856 114.844 94.053 1.00 28.35 308 THR A O 1
ATOM 3398 N N . ASN B 2 276 ? 98.470 115.898 92.602 1.00 26.05 309 ASN A N 1
ATOM 3399 C CA . ASN B 2 276 ? 99.359 116.878 91.975 1.00 26.05 309 ASN A CA 1
ATOM 3400 C C . ASN B 2 276 ? 100.506 117.450 92.808 1.00 26.05 309 ASN A C 1
ATOM 3401 O O . ASN B 2 276 ? 101.635 117.464 92.328 1.00 26.05 309 ASN A O 1
ATOM 3406 N N . ARG B 2 277 ? 100.237 118.036 93.974 1.00 24.76 310 ARG A N 1
ATOM 3407 C CA . ARG B 2 277 ? 101.253 118.430 94.962 1.00 24.76 310 ARG A CA 1
ATOM 3408 C C . ARG B 2 277 ? 102.355 119.407 94.546 1.00 24.76 310 ARG A C 1
ATOM 3409 O O . ARG B 2 277 ? 103.147 119.805 95.399 1.00 24.76 310 ARG A O 1
ATOM 3417 N N . LYS B 2 278 ? 102.411 119.832 93.288 1.00 28.31 311 LYS A N 1
ATOM 3418 C CA . LYS B 2 278 ? 103.566 120.563 92.785 1.00 28.31 311 LYS A CA 1
ATOM 3419 C C . LYS B 2 278 ? 103.205 121.120 91.419 1.00 28.31 311 LYS A C 1
ATOM 3420 O O . LYS B 2 278 ? 102.383 120.552 90.700 1.00 28.31 311 LYS A O 1
ATOM 3426 N N . VAL B 2 279 ? 103.809 122.247 91.074 1.00 25.74 312 VAL A N 1
ATOM 3427 C CA . VAL B 2 279 ? 103.611 122.837 89.759 1.00 25.74 312 VAL A CA 1
ATOM 3428 C C . VAL B 2 279 ? 104.641 122.246 88.808 1.00 25.74 312 VAL A C 1
ATOM 3429 O O . VAL B 2 279 ? 105.816 122.106 89.162 1.00 25.74 312 VAL A O 1
ATOM 3433 N N . GLY B 2 280 ? 104.204 121.872 87.611 1.00 26.43 313 GLY A N 1
ATOM 3434 C CA . GLY B 2 280 ? 105.134 121.404 86.609 1.00 26.43 313 GLY A CA 1
ATOM 3435 C C . GLY B 2 280 ? 105.960 122.534 86.035 1.00 26.43 313 GLY A C 1
ATOM 3436 O O . GLY B 2 280 ? 105.667 123.711 86.221 1.00 26.43 313 GLY A O 1
ATOM 3437 N N . ASP B 2 281 ? 107.017 122.168 85.326 1.00 29.61 314 ASP A N 1
ATOM 3438 C CA . ASP B 2 281 ? 107.909 123.150 84.731 1.00 29.61 314 ASP A CA 1
ATOM 3439 C C . ASP B 2 281 ? 107.707 123.233 83.227 1.00 29.61 314 ASP A C 1
ATOM 3440 O O . ASP B 2 281 ? 107.541 122.223 82.547 1.00 29.61 314 ASP A O 1
ATOM 3445 N N . ILE B 2 282 ? 107.786 124.459 82.703 1.00 29.89 315 ILE A N 1
ATOM 3446 C CA . ILE B 2 282 ? 107.795 124.676 81.258 1.00 29.89 315 ILE A CA 1
ATOM 3447 C C . ILE B 2 282 ? 109.138 124.309 80.639 1.00 29.89 315 ILE A C 1
ATOM 3448 O O . ILE B 2 282 ? 109.279 124.331 79.409 1.00 29.89 315 ILE A O 1
ATOM 3453 N N . ARG B 2 283 ? 110.101 123.959 81.490 1.00 33.96 316 ARG A N 1
ATOM 3454 C CA . ARG B 2 283 ? 111.388 123.394 81.016 1.00 33.96 316 ARG A CA 1
ATOM 3455 C C . ARG B 2 283 ? 111.074 122.006 80.443 1.00 33.96 316 ARG A C 1
ATOM 3456 O O . ARG B 2 283 ? 111.652 121.636 79.404 1.00 33.96 316 ARG A O 1
ATOM 3464 N N . ASN B 2 284 ? 110.141 121.309 81.104 1.00 26.47 317 ASN A N 1
ATOM 3465 C CA . ASN B 2 284 ? 109.707 119.908 80.835 1.00 26.47 317 ASN A CA 1
ATOM 3466 C C . ASN B 2 284 ? 109.065 119.683 79.459 1.00 26.47 317 ASN A C 1
ATOM 3467 O O . ASN B 2 284 ? 109.251 118.577 78.927 1.00 26.47 317 ASN A O 1
ATOM 3472 N N . LEU B 2 285 ? 108.290 120.628 78.922 1.00 26.10 318 LEU A N 1
ATOM 3473 C CA . LEU B 2 285 ? 107.635 120.338 77.616 1.00 26.10 318 LEU A CA 1
ATOM 3474 C C . LEU B 2 285 ? 108.023 121.386 76.571 1.00 26.10 318 LEU A C 1
ATOM 3475 O O . LEU B 2 285 ? 107.176 122.223 76.224 1.00 26.10 318 LEU A O 1
ATOM 3480 N N . GLU B 2 286 ? 109.245 121.264 76.044 1.00 36.44 319 GLU A N 1
ATOM 3481 C CA . GLU B 2 286 ? 109.791 122.189 75.016 1.00 36.44 319 GLU A CA 1
ATOM 3482 C C . GLU B 2 286 ? 110.415 121.350 73.897 1.00 36.44 319 GLU A C 1
ATOM 3483 O O . GLU B 2 286 ? 110.981 120.291 74.210 1.00 36.44 319 GLU A O 1
ATOM 3489 N N . ILE B 2 287 ? 110.370 121.841 72.655 1.00 40.42 320 ILE A N 1
ATOM 3490 C CA . ILE B 2 287 ? 110.954 121.096 71.499 1.00 40.42 320 ILE A CA 1
ATOM 3491 C C . ILE B 2 287 ? 112.457 120.928 71.750 1.00 40.42 320 ILE A C 1
ATOM 3492 O O . ILE B 2 287 ? 113.093 121.901 72.197 1.00 40.42 320 ILE A O 1
ATOM 3497 N N . GLY B 2 288 ? 112.998 119.750 71.428 1.00 38.49 321 GLY A N 1
ATOM 3498 C CA . GLY B 2 288 ? 114.386 119.447 71.658 1.00 38.49 321 GLY A CA 1
ATOM 3499 C C . GLY B 2 288 ? 114.652 118.679 72.930 1.00 38.49 321 GLY A C 1
ATOM 3500 O O . GLY B 2 288 ? 115.466 117.752 72.921 1.00 38.49 321 GLY A O 1
ATOM 3501 N N . GLU B 2 289 ? 113.974 119.029 74.020 1.00 38.99 322 GLU A N 1
ATOM 3502 C CA . GLU B 2 289 ? 114.036 118.258 75.248 1.00 38.99 322 GLU A CA 1
ATOM 3503 C C . GLU B 2 289 ? 112.934 117.216 75.349 1.00 38.99 322 GLU A C 1
ATOM 3504 O O . GLU B 2 289 ? 113.179 116.141 75.901 1.00 38.99 322 GLU A O 1
ATOM 3510 N N . ILE B 2 290 ? 111.758 117.472 74.780 1.00 33.12 323 ILE A N 1
ATOM 3511 C CA . ILE B 2 290 ? 110.715 116.457 74.796 1.00 33.12 323 ILE A CA 1
ATOM 3512 C C . ILE B 2 290 ? 111.029 115.344 73.793 1.00 33.12 323 ILE A C 1
ATOM 3513 O O . ILE B 2 290 ? 110.527 114.229 73.928 1.00 33.12 323 ILE A O 1
ATOM 3518 N N . GLN B 2 291 ? 111.888 115.591 72.805 1.00 33.13 324 GLN A N 1
ATOM 3519 C CA . GLN B 2 291 ? 112.344 114.511 71.943 1.00 33.13 324 GLN A CA 1
ATOM 3520 C C . GLN B 2 291 ? 113.718 113.992 72.332 1.00 33.13 324 GLN A C 1
ATOM 3521 O O . GLN B 2 291 ? 114.168 112.994 71.765 1.00 33.13 324 GLN A O 1
ATOM 3527 N N . LYS B 2 292 ? 114.399 114.650 73.267 1.00 31.33 325 LYS A N 1
ATOM 3528 C CA . LYS B 2 292 ? 115.528 114.012 73.933 1.00 31.33 325 LYS A CA 1
ATOM 3529 C C . LYS B 2 292 ? 115.045 112.909 74.857 1.00 31.33 325 LYS A C 1
ATOM 3530 O O . LYS B 2 292 ? 115.678 111.854 74.966 1.00 31.33 325 LYS A O 1
ATOM 3536 N N . ILE B 2 293 ? 113.901 113.126 75.505 1.00 26.90 326 ILE A N 1
ATOM 3537 C CA . ILE B 2 293 ? 113.411 112.186 76.500 1.00 26.90 326 ILE A CA 1
ATOM 3538 C C . ILE B 2 293 ? 112.757 110.982 75.839 1.00 26.90 326 ILE A C 1
ATOM 3539 O O . ILE B 2 293 ? 112.957 109.850 76.281 1.00 26.90 326 ILE A O 1
ATOM 3544 N N . VAL B 2 294 ? 112.006 111.197 74.751 1.00 25.01 327 VAL A N 1
ATOM 3545 C CA . VAL B 2 294 ? 111.335 110.098 74.046 1.00 25.01 327 VAL A CA 1
ATOM 3546 C C . VAL B 2 294 ? 112.340 109.107 73.466 1.00 25.01 327 VAL A C 1
ATOM 3547 O O . VAL B 2 294 ? 112.128 107.891 73.536 1.00 25.01 327 VAL A O 1
ATOM 3551 N N . ASN B 2 295 ? 113.473 109.596 72.957 1.00 27.80 328 ASN A N 1
ATOM 3552 C CA . ASN B 2 295 ? 114.586 108.733 72.572 1.00 27.80 328 ASN A CA 1
ATOM 3553 C C . ASN B 2 295 ? 115.139 107.950 73.754 1.00 27.80 328 ASN A C 1
ATOM 3554 O O . ASN B 2 295 ? 115.623 106.831 73.570 1.00 27.80 328 ASN A O 1
ATOM 3559 N N . HIS B 2 296 ? 115.074 108.507 74.957 1.00 28.52 329 HIS A N 1
ATOM 3560 C CA . HIS B 2 296 ? 115.637 107.876 76.137 1.00 28.52 329 HIS A CA 1
ATOM 3561 C C . HIS B 2 296 ? 114.690 106.874 76.779 1.00 28.52 329 HIS A C 1
ATOM 3562 O O . HIS B 2 296 ? 115.156 105.883 77.344 1.00 28.52 329 HIS A O 1
ATOM 3569 N N . ARG B 2 297 ? 113.380 107.087 76.689 1.00 23.41 330 ARG A N 1
ATOM 3570 C CA . ARG B 2 297 ? 112.418 106.149 77.245 1.00 23.41 330 ARG A CA 1
ATOM 3571 C C . ARG B 2 297 ? 111.721 105.323 76.180 1.00 23.41 330 ARG A C 1
ATOM 3572 O O . ARG B 2 297 ? 110.657 104.760 76.443 1.00 23.41 330 ARG A O 1
ATOM 3580 N N . LEU B 2 298 ? 112.309 105.221 74.995 1.00 24.44 331 LEU A N 1
ATOM 3581 C CA . LEU B 2 298 ? 111.969 104.179 74.045 1.00 24.44 331 LEU A CA 1
ATOM 3582 C C . LEU B 2 298 ? 113.132 103.226 73.823 1.00 24.44 331 LEU A C 1
ATOM 3583 O O . LEU B 2 298 ? 112.911 102.076 73.441 1.00 24.44 331 LEU A O 1
ATOM 3588 N N . LYS B 2 299 ? 114.360 103.684 74.059 1.00 24.06 332 LYS A N 1
ATOM 3589 C CA . LYS B 2 299 ? 115.500 102.785 74.154 1.00 24.06 332 LYS A CA 1
ATOM 3590 C C . LYS B 2 299 ? 115.449 101.952 75.426 1.00 24.06 332 LYS A C 1
ATOM 3591 O O . LYS B 2 299 ? 115.970 100.835 75.442 1.00 24.06 332 LYS A O 1
ATOM 3597 N N . ASN B 2 300 ? 114.807 102.464 76.480 1.00 24.30 333 ASN A N 1
ATOM 3598 C CA . ASN B 2 300 ? 114.672 101.717 77.724 1.00 24.30 333 ASN A CA 1
ATOM 3599 C C . ASN B 2 300 ? 113.798 100.485 77.556 1.00 24.30 333 ASN A C 1
ATOM 3600 O O . ASN B 2 300 ? 114.038 99.471 78.211 1.00 24.30 333 ASN A O 1
ATOM 3605 N N . LYS B 2 301 ? 112.777 100.548 76.713 1.00 19.19 334 LYS A N 1
ATOM 3606 C CA . LYS B 2 301 ? 111.945 99.370 76.517 1.00 19.19 334 LYS A CA 1
ATOM 3607 C C . LYS B 2 301 ? 112.616 98.314 75.653 1.00 19.19 334 LYS A C 1
ATOM 3608 O O . LYS B 2 301 ? 112.278 97.135 75.777 1.00 19.19 334 LYS A O 1
ATOM 3614 N N . ILE B 2 302 ? 113.565 98.699 74.806 1.00 23.29 335 ILE A N 1
ATOM 3615 C CA . ILE B 2 302 ? 114.352 97.744 74.035 1.00 23.29 335 ILE A CA 1
ATOM 3616 C C . ILE B 2 302 ? 115.357 97.024 74.925 1.00 23.29 335 ILE A C 1
ATOM 3617 O O . ILE B 2 302 ? 115.584 95.825 74.766 1.00 23.29 335 ILE A O 1
ATOM 3622 N N . VAL B 2 303 ? 115.953 97.729 75.884 1.00 21.64 336 VAL A N 1
ATOM 3623 C CA . VAL B 2 303 ? 116.934 97.106 76.768 1.00 21.64 336 VAL A CA 1
ATOM 3624 C C . VAL B 2 303 ? 116.242 96.193 77.775 1.00 21.64 336 VAL A C 1
ATOM 3625 O O . VAL B 2 303 ? 116.756 95.122 78.118 1.00 21.64 336 VAL A O 1
ATOM 3629 N N . GLN B 2 304 ? 115.045 96.563 78.221 1.00 22.66 337 GLN A N 1
ATOM 3630 C CA . GLN B 2 304 ? 114.279 95.658 79.065 1.00 22.66 337 GLN A CA 1
ATOM 3631 C C . GLN B 2 304 ? 113.721 94.482 78.293 1.00 22.66 337 GLN A C 1
ATOM 3632 O O . GLN B 2 304 ? 113.356 93.484 78.912 1.00 22.66 337 GLN A O 1
ATOM 3638 N N . ARG B 2 305 ? 113.639 94.579 76.972 1.00 22.98 338 ARG A N 1
ATOM 3639 C CA . ARG B 2 305 ? 113.231 93.467 76.133 1.00 22.98 338 ARG A CA 1
ATOM 3640 C C . ARG B 2 305 ? 114.343 92.450 75.965 1.00 22.98 338 ARG A C 1
ATOM 3641 O O . ARG B 2 305 ? 114.073 91.248 75.941 1.00 22.98 338 ARG A O 1
ATOM 3649 N N . ILE B 2 306 ? 115.590 92.917 75.879 1.00 22.01 339 ILE A N 1
ATOM 3650 C CA . ILE B 2 306 ? 116.721 92.029 75.640 1.00 22.01 339 ILE A CA 1
ATOM 3651 C C . ILE B 2 306 ? 117.010 91.188 76.872 1.00 22.01 339 ILE A C 1
ATOM 3652 O O . ILE B 2 306 ? 117.171 89.966 76.785 1.00 22.01 339 ILE A O 1
ATOM 3657 N N . LEU B 2 307 ? 117.079 91.822 78.036 1.00 22.43 340 LEU A N 1
ATOM 3658 C CA . LEU B 2 307 ? 117.441 91.077 79.229 1.00 22.43 340 LEU A CA 1
ATOM 3659 C C . LEU B 2 307 ? 116.297 90.229 79.761 1.00 22.43 340 LEU A C 1
ATOM 3660 O O . LEU B 2 307 ? 116.540 89.358 80.597 1.00 22.43 340 LEU A O 1
ATOM 3665 N N . GLN B 2 308 ? 115.065 90.459 79.316 1.00 24.67 341 GLN A N 1
ATOM 3666 C CA . GLN B 2 308 ? 113.951 89.664 79.814 1.00 24.67 341 GLN A CA 1
ATOM 3667 C C . GLN B 2 308 ? 113.888 88.305 79.145 1.00 24.67 341 GLN A C 1
ATOM 3668 O O . GLN B 2 308 ? 113.305 87.376 79.705 1.00 24.67 341 GLN A O 1
ATOM 3674 N N . GLU B 2 309 ? 114.483 88.163 77.964 1.00 27.37 342 GLU A N 1
ATOM 3675 C CA . GLU B 2 309 ? 114.632 86.869 77.315 1.00 27.37 342 GLU A CA 1
ATOM 3676 C C . GLU B 2 309 ? 116.088 86.462 77.157 1.00 27.37 342 GLU A C 1
ATOM 3677 O O . GLU B 2 309 ? 116.379 85.477 76.473 1.00 27.37 342 GLU A O 1
ATOM 3683 N N . GLY B 2 310 ? 117.007 87.197 77.765 1.00 24.26 343 GLY A N 1
ATOM 3684 C CA . GLY B 2 310 ? 118.305 86.645 78.079 1.00 24.26 343 GLY A CA 1
ATOM 3685 C C . GLY B 2 310 ? 118.165 85.892 79.381 1.00 24.26 343 GLY A C 1
ATOM 3686 O O . GLY B 2 310 ? 118.907 84.947 79.655 1.00 24.26 343 GLY A O 1
ATOM 3687 N N . LYS B 2 311 ? 117.203 86.328 80.197 1.00 24.21 344 LYS A N 1
ATOM 3688 C CA . LYS B 2 311 ? 116.839 85.582 81.394 1.00 24.21 344 LYS A CA 1
ATOM 3689 C C . LYS B 2 311 ? 116.144 84.282 81.030 1.00 24.21 344 LYS A C 1
ATOM 3690 O O . LYS B 2 311 ? 116.363 83.251 81.672 1.00 24.21 344 LYS A O 1
ATOM 3696 N N . LEU B 2 312 ? 115.319 84.302 79.989 1.00 26.48 345 LEU A N 1
ATOM 3697 C CA . LEU B 2 312 ? 114.639 83.100 79.531 1.00 26.48 345 LEU A CA 1
ATOM 3698 C C . LEU B 2 312 ? 115.542 82.170 78.734 1.00 26.48 345 LEU A C 1
ATOM 3699 O O . LEU B 2 312 ? 115.108 81.079 78.369 1.00 26.48 345 LEU A O 1
ATOM 3704 N N . ALA B 2 313 ? 116.772 82.571 78.437 1.00 28.44 346 ALA A N 1
ATOM 3705 C CA . ALA B 2 313 ? 117.742 81.687 77.821 1.00 28.44 346 ALA A CA 1
ATOM 3706 C C . ALA B 2 313 ? 118.744 81.128 78.812 1.00 28.44 346 ALA A C 1
ATOM 3707 O O . ALA B 2 313 ? 119.297 80.054 78.564 1.00 28.44 346 ALA A O 1
ATOM 3709 N N . SER B 2 314 ? 118.996 81.833 79.915 1.00 29.45 347 SER A N 1
ATOM 3710 C CA . SER B 2 314 ? 119.845 81.293 80.969 1.00 29.45 347 SER A CA 1
ATOM 3711 C C . SER B 2 314 ? 119.157 80.138 81.675 1.00 29.45 347 SER A C 1
ATOM 3712 O O . SER B 2 314 ? 119.718 79.045 81.797 1.00 29.45 347 SER A O 1
ATOM 3715 N N . TYR B 2 315 ? 117.945 80.368 82.160 1.00 29.90 348 TYR A N 1
ATOM 3716 C CA . TYR B 2 315 ? 117.088 79.273 82.572 1.00 29.90 348 TYR A CA 1
ATOM 3717 C C . TYR B 2 315 ? 116.370 78.746 81.341 1.00 29.90 348 TYR A C 1
ATOM 3718 O O . TYR B 2 315 ? 115.708 79.496 80.626 1.00 29.90 348 TYR A O 1
ATOM 3727 N N . GLU B 2 316 ? 116.493 77.449 81.085 1.00 36.15 349 GLU A N 1
ATOM 3728 C CA . GLU B 2 316 ? 116.020 76.895 79.814 1.00 36.15 349 GLU A CA 1
ATOM 3729 C C . GLU B 2 316 ? 114.503 76.708 79.863 1.00 36.15 349 GLU A C 1
ATOM 3730 O O . GLU B 2 316 ? 113.973 75.600 79.939 1.00 36.15 349 GLU A O 1
ATOM 3736 N N . ILE B 2 317 ? 113.810 77.848 79.882 1.00 35.74 350 ILE A N 1
ATOM 3737 C CA . ILE B 2 317 ? 112.323 77.878 79.993 1.00 35.74 350 ILE A CA 1
ATOM 3738 C C . ILE B 2 317 ? 111.795 78.989 79.081 1.00 35.74 350 ILE A C 1
ATOM 3739 O O . ILE B 2 317 ? 110.890 79.716 79.510 1.00 35.74 350 ILE A O 1
ATOM 3744 N N . GLU B 2 318 ? 112.318 79.077 77.854 1.00 38.44 351 GLU A N 1
ATOM 3745 C CA . GLU B 2 318 ? 111.913 80.140 76.893 1.00 38.44 351 GLU A CA 1
ATOM 3746 C C . GLU B 2 318 ? 110.621 79.758 76.159 1.00 38.44 351 GLU A C 1
ATOM 3747 O O . GLU B 2 318 ? 110.090 80.618 75.433 1.00 38.44 351 GLU A O 1
ATOM 3753 N N . SER B 2 319 ? 110.137 78.524 76.335 1.00 37.17 352 SER A N 1
ATOM 3754 C CA . SER B 2 319 ? 108.891 78.080 75.659 1.00 37.17 352 SER A CA 1
ATOM 3755 C C . SER B 2 319 ? 107.851 77.643 76.695 1.00 37.17 352 SER A C 1
ATOM 3756 O O . SER B 2 319 ? 106.650 77.660 76.367 1.00 37.17 352 SER A O 1
ATOM 3759 N N . THR B 2 320 ? 108.299 77.265 77.895 1.00 33.62 353 THR A N 1
ATOM 3760 C CA . THR B 2 320 ? 107.364 76.804 78.956 1.00 33.62 353 THR A CA 1
ATOM 3761 C C . THR B 2 320 ? 107.446 77.733 80.173 1.00 33.62 353 THR A C 1
ATOM 3762 O O . THR B 2 320 ? 107.347 77.224 81.305 1.00 33.62 353 THR A O 1
ATOM 3766 N N . VAL B 2 321 ? 107.618 79.038 79.941 1.00 30.16 354 VAL A N 1
ATOM 3767 C CA . VAL B 2 321 ? 107.687 80.030 81.056 1.00 30.16 354 VAL A CA 1
ATOM 3768 C C . VAL B 2 321 ? 106.266 80.256 81.583 1.00 30.16 354 VAL A C 1
ATOM 3769 O O . VAL B 2 321 ? 105.441 80.815 80.841 1.00 30.16 354 VAL A O 1
ATOM 3773 N N . ASN B 2 322 ? 106.007 79.824 82.818 1.00 28.43 355 ASN A N 1
ATOM 3774 C CA . ASN B 2 322 ? 104.671 79.948 83.456 1.00 28.43 355 ASN A CA 1
ATOM 3775 C C . ASN B 2 322 ? 104.677 81.143 84.416 1.00 28.43 355 ASN A C 1
ATOM 3776 O O . ASN B 2 322 ? 105.753 81.732 84.619 1.00 28.43 355 ASN A O 1
ATOM 3781 N N . SER B 2 323 ? 103.513 81.484 84.973 1.00 24.57 356 SER A N 1
ATOM 3782 C CA . SER B 2 323 ? 103.421 82.594 85.955 1.00 24.57 356 SER A CA 1
ATOM 3783 C C . SER B 2 323 ? 104.078 82.128 87.255 1.00 24.57 356 SER A C 1
ATOM 3784 O O . SER B 2 323 ? 104.633 82.970 87.980 1.00 24.57 356 SER A O 1
ATOM 3787 N N . ASN B 2 324 ? 103.998 80.822 87.520 1.00 23.01 357 ASN A N 1
ATOM 3788 C CA . ASN B 2 324 ? 104.594 80.197 88.734 1.00 23.01 357 ASN A CA 1
ATOM 3789 C C . ASN B 2 324 ? 106.128 80.156 88.739 1.00 23.01 357 ASN A C 1
ATOM 3790 O O . ASN B 2 324 ? 106.701 80.277 89.833 1.00 23.01 357 ASN A O 1
ATOM 3795 N N . SER B 2 325 ? 106.769 79.908 87.596 1.00 21.71 358 SER A N 1
ATOM 3796 C CA . SER B 2 325 ? 108.210 79.760 87.583 1.00 21.71 358 SER A CA 1
ATOM 3797 C C . SER B 2 325 ? 108.942 81.087 87.495 1.00 21.71 358 SER A C 1
ATOM 3798 O O . SER B 2 325 ? 110.102 81.150 87.901 1.00 21.71 358 SER A O 1
ATOM 3801 N N . LEU B 2 326 ? 108.315 82.136 86.953 1.00 16.86 359 LEU A N 1
ATOM 3802 C CA . LEU B 2 326 ? 108.845 83.478 87.161 1.00 16.86 359 LEU A CA 1
ATOM 3803 C C . LEU B 2 326 ? 108.804 83.858 88.630 1.00 16.86 359 LEU A C 1
ATOM 3804 O O . LEU B 2 326 ? 109.708 84.541 89.121 1.00 16.86 359 LEU A O 1
ATOM 3809 N N . GLN B 2 327 ? 107.758 83.439 89.331 1.00 16.52 360 GLN A N 1
ATOM 3810 C CA . GLN B 2 327 ? 107.629 83.618 90.765 1.00 16.52 360 GLN A CA 1
ATOM 3811 C C . GLN B 2 327 ? 108.598 82.740 91.538 1.00 16.52 360 GLN A C 1
ATOM 3812 O O . GLN B 2 327 ? 108.924 83.054 92.684 1.00 16.52 360 GLN A O 1
ATOM 3818 N N . LYS B 2 328 ? 109.083 81.665 90.929 1.00 19.24 361 LYS A N 1
ATOM 3819 C CA . LYS B 2 328 ? 110.072 80.799 91.548 1.00 19.24 361 LYS A CA 1
ATOM 3820 C C . LYS B 2 328 ? 111.493 81.298 91.329 1.00 19.24 361 LYS A C 1
ATOM 3821 O O . LYS B 2 328 ? 112.330 81.172 92.226 1.00 19.24 361 LYS A O 1
ATOM 3827 N N . ILE B 2 329 ? 111.777 81.858 90.152 1.00 19.34 362 ILE A N 1
ATOM 3828 C CA . ILE B 2 329 ? 113.039 82.546 89.904 1.00 19.34 362 ILE A CA 1
ATOM 3829 C C . ILE B 2 329 ? 113.203 83.747 90.831 1.00 19.34 362 ILE A C 1
ATOM 3830 O O . ILE B 2 329 ? 114.311 84.024 91.304 1.00 19.34 362 ILE A O 1
ATOM 3835 N N . LYS B 2 330 ? 112.106 84.444 91.146 1.00 16.96 363 LYS A N 1
ATOM 3836 C CA . LYS B 2 330 ? 112.149 85.619 92.016 1.00 16.96 363 LYS A CA 1
ATOM 3837 C C . LYS B 2 330 ? 112.579 85.267 93.435 1.00 16.96 363 LYS A C 1
ATOM 3838 O O . LYS B 2 330 ? 113.217 86.079 94.108 1.00 16.96 363 LYS A O 1
ATOM 3844 N N . ILE B 2 331 ? 112.264 84.059 93.898 1.00 16.55 364 ILE A N 1
ATOM 3845 C CA . ILE B 2 331 ? 112.656 83.647 95.240 1.00 16.55 364 ILE A CA 1
ATOM 3846 C C . ILE B 2 331 ? 114.127 83.259 95.292 1.00 16.55 364 ILE A C 1
ATOM 3847 O O . ILE B 2 331 ? 114.860 83.697 96.179 1.00 16.55 364 ILE A O 1
ATOM 3852 N N . GLU B 2 332 ? 114.588 82.441 94.351 1.00 20.60 365 GLU A N 1
ATOM 3853 C CA . GLU B 2 332 ? 115.957 81.946 94.379 1.00 20.60 365 GLU A CA 1
ATOM 3854 C C . GLU B 2 332 ? 116.992 83.012 94.064 1.00 20.60 365 GLU A C 1
ATOM 3855 O O . GLU B 2 332 ? 118.157 82.838 94.424 1.00 20.60 365 GLU A O 1
ATOM 3861 N N . GLU B 2 333 ? 116.608 84.099 93.401 1.00 21.68 366 GLU A N 1
ATOM 3862 C CA . GLU B 2 333 ? 117.502 85.226 93.231 1.00 21.68 366 GLU A CA 1
ATOM 3863 C C . GLU B 2 333 ? 117.484 86.172 94.417 1.00 21.68 366 GLU A C 1
ATOM 3864 O O . GLU B 2 333 ? 118.413 86.967 94.558 1.00 21.68 366 GLU A O 1
ATOM 3870 N N . ALA B 2 334 ? 116.461 86.115 95.266 1.00 19.89 367 ALA A N 1
ATOM 3871 C CA . ALA B 2 334 ? 116.500 86.838 96.526 1.00 19.89 367 ALA A CA 1
ATOM 3872 C C . ALA B 2 334 ? 117.510 86.247 97.490 1.00 19.89 367 ALA A C 1
ATOM 3873 O O . ALA B 2 334 ? 118.142 86.984 98.250 1.00 19.89 367 ALA A O 1
ATOM 3875 N N . PHE B 2 335 ? 117.671 84.927 97.471 1.00 19.39 368 PHE A N 1
ATOM 3876 C CA . PHE B 2 335 ? 118.655 84.285 98.328 1.00 19.39 368 PHE A CA 1
ATOM 3877 C C . PHE B 2 335 ? 120.050 84.382 97.732 1.00 19.39 368 PHE A C 1
ATOM 3878 O O . PHE B 2 335 ? 121.031 84.509 98.467 1.00 19.39 368 PHE A O 1
ATOM 3886 N N . ALA B 2 336 ? 120.161 84.308 96.408 1.00 21.96 369 ALA A N 1
ATOM 3887 C CA . ALA B 2 336 ? 121.472 84.360 95.777 1.00 21.96 369 ALA A CA 1
ATOM 3888 C C . ALA B 2 336 ? 122.084 85.743 95.884 1.00 21.96 369 ALA A C 1
ATOM 3889 O O . ALA B 2 336 ? 123.286 85.860 96.111 1.00 21.96 369 ALA A O 1
ATOM 3891 N N . LEU B 2 337 ? 121.269 86.787 95.749 1.00 24.53 370 LEU A N 1
ATOM 3892 C CA . LEU B 2 337 ? 121.740 88.153 95.937 1.00 24.53 370 LEU A CA 1
ATOM 3893 C C . LEU B 2 337 ? 122.158 88.396 97.382 1.00 24.53 370 LEU A C 1
ATOM 3894 O O . LEU B 2 337 ? 123.140 89.099 97.639 1.00 24.53 370 LEU A O 1
ATOM 3899 N N . LYS B 2 338 ? 121.417 87.825 98.337 1.00 23.10 371 LYS A N 1
ATOM 3900 C CA . LYS B 2 338 ? 121.726 88.019 99.752 1.00 23.10 371 LYS A CA 1
ATOM 3901 C C . LYS B 2 338 ? 122.995 87.278 100.143 1.00 23.10 371 LYS A C 1
ATOM 3902 O O . LYS B 2 338 ? 123.737 87.729 101.021 1.00 23.10 371 LYS A O 1
ATOM 3908 N N . PHE B 2 339 ? 123.269 86.159 99.480 1.00 26.81 372 PHE A N 1
ATOM 3909 C CA . PHE B 2 339 ? 124.418 85.331 99.792 1.00 26.81 372 PHE A CA 1
ATOM 3910 C C . PHE B 2 339 ? 125.691 85.847 99.130 1.00 26.81 372 PHE A C 1
ATOM 3911 O O . PHE B 2 339 ? 126.783 85.595 99.643 1.00 26.81 372 PHE A O 1
ATOM 3919 N N . ILE B 2 340 ? 125.570 86.564 98.010 1.00 23.85 373 ILE A N 1
ATOM 3920 C CA . ILE B 2 340 ? 126.711 87.225 97.386 1.00 23.85 373 ILE A CA 1
ATOM 3921 C C . ILE B 2 340 ? 127.208 88.390 98.229 1.00 23.85 373 ILE A C 1
ATOM 3922 O O . ILE B 2 340 ? 128.417 88.552 98.415 1.00 23.85 373 ILE A O 1
ATOM 3927 N N . ASN B 2 341 ? 126.306 89.188 98.799 1.00 24.94 374 ASN A N 1
ATOM 3928 C CA . ASN B 2 341 ? 126.725 90.366 99.545 1.00 24.94 374 ASN A CA 1
ATOM 3929 C C . ASN B 2 341 ? 127.336 90.027 100.892 1.00 24.94 374 ASN A C 1
ATOM 3930 O O . ASN B 2 341 ? 127.904 90.910 101.537 1.00 24.94 374 ASN A O 1
ATOM 3935 N N . ALA B 2 342 ? 127.216 88.785 101.343 1.00 23.95 375 ALA A N 1
ATOM 3936 C CA . ALA B 2 342 ? 127.935 88.367 102.532 1.00 23.95 375 ALA A CA 1
ATOM 3937 C C . ALA B 2 342 ? 129.258 87.706 102.184 1.00 23.95 375 ALA A C 1
ATOM 3938 O O . ALA B 2 342 ? 130.132 87.601 103.044 1.00 23.95 375 ALA A O 1
ATOM 3940 N N . CYS B 2 343 ? 129.424 87.249 100.947 1.00 25.20 376 CYS A N 1
ATOM 3941 C CA . CYS B 2 343 ? 130.726 86.755 100.523 1.00 25.20 376 CYS A CA 1
ATOM 3942 C C . CYS B 2 343 ? 13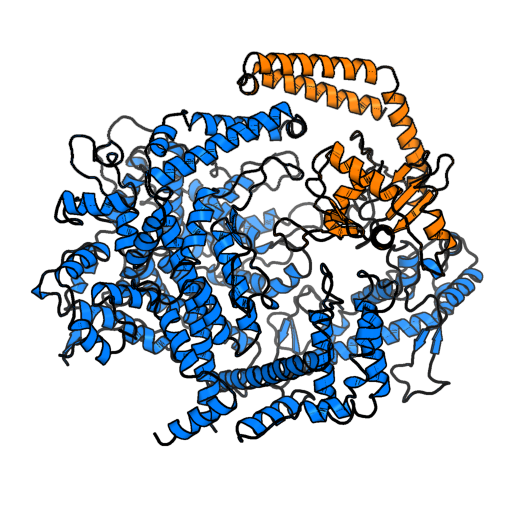1.640 87.896 100.119 1.00 25.20 376 CYS A C 1
ATOM 3943 O O . CYS B 2 343 ? 132.857 87.715 100.048 1.00 25.20 376 CYS A O 1
ATOM 3946 N N . LEU B 2 344 ? 131.072 89.068 99.830 1.00 21.72 377 LEU A N 1
ATOM 3947 C CA . LEU B 2 344 ? 131.889 90.228 99.506 1.00 21.72 377 LEU A CA 1
ATOM 3948 C C . LEU B 2 344 ? 132.316 90.976 100.753 1.00 21.72 377 LEU A C 1
ATOM 3949 O O . LEU B 2 344 ? 133.323 91.688 100.727 1.00 21.72 377 LEU A O 1
ATOM 3954 N N . PHE B 2 345 ? 131.566 90.854 101.840 1.00 22.34 378 PHE A N 1
ATOM 3955 C CA . PHE B 2 345 ? 132.004 91.491 103.071 1.00 22.34 378 PHE A CA 1
ATOM 3956 C C . PHE B 2 345 ? 133.026 90.634 103.799 1.00 22.34 378 PHE A C 1
ATOM 3957 O O . PHE B 2 345 ? 133.900 91.169 104.484 1.00 22.34 378 PHE A O 1
ATOM 3965 N N . ALA B 2 346 ? 132.945 89.314 103.650 1.00 22.54 379 ALA A N 1
ATOM 3966 C CA . ALA B 2 346 ? 133.962 88.437 104.205 1.00 22.54 379 ALA A CA 1
ATOM 3967 C C . ALA B 2 346 ? 135.236 88.458 103.378 1.00 22.54 379 ALA A C 1
ATOM 3968 O O . ALA B 2 346 ? 136.326 88.277 103.925 1.00 22.54 379 ALA A O 1
ATOM 3970 N N . SER B 2 347 ? 135.121 88.679 102.070 1.00 24.66 380 SER A N 1
ATOM 3971 C CA . SER B 2 347 ? 136.295 88.929 101.243 1.00 24.66 380 SER A CA 1
ATOM 3972 C C . SER B 2 347 ? 136.961 90.255 101.587 1.00 24.66 380 SER A C 1
ATOM 3973 O O . SER B 2 347 ? 138.159 90.423 101.349 1.00 24.66 380 SER A O 1
ATOM 3976 N N . ASN B 2 348 ? 136.198 91.207 102.121 1.00 26.33 381 ASN A N 1
ATOM 3977 C CA . ASN B 2 348 ? 136.761 92.470 102.577 1.00 26.33 381 ASN A CA 1
ATOM 3978 C C . ASN B 2 348 ? 137.610 92.268 103.823 1.00 26.33 381 ASN A C 1
ATOM 3979 O O . ASN B 2 348 ? 138.636 92.926 104.001 1.00 26.33 381 ASN A O 1
ATOM 3984 N N . ASN B 2 349 ? 137.189 91.380 104.713 1.00 25.17 382 ASN A N 1
ATOM 3985 C CA . ASN B 2 349 ? 137.960 91.172 105.929 1.00 25.17 382 ASN A CA 1
ATOM 3986 C C . ASN B 2 349 ? 139.208 90.345 105.666 1.00 25.17 382 ASN A C 1
ATOM 3987 O O . ASN B 2 349 ? 140.227 90.534 106.337 1.00 25.17 382 ASN A O 1
ATOM 3992 N N . LEU B 2 350 ? 139.153 89.434 104.698 1.00 29.50 383 LEU A N 1
ATOM 3993 C CA . LEU B 2 350 ? 140.335 88.696 104.288 1.00 29.50 383 LEU A CA 1
ATOM 3994 C C . LEU B 2 350 ? 141.289 89.579 103.495 1.00 29.50 383 LEU A C 1
ATOM 3995 O O . LEU B 2 350 ? 142.476 89.261 103.402 1.00 29.50 383 LEU A O 1
ATOM 4000 N N . ARG B 2 351 ? 140.796 90.686 102.937 1.00 34.06 384 ARG A N 1
ATOM 4001 C CA . ARG B 2 351 ? 141.678 91.711 102.389 1.00 34.06 384 ARG A CA 1
ATOM 4002 C C . ARG B 2 351 ? 142.503 92.377 103.480 1.00 34.06 384 ARG A C 1
ATOM 4003 O O . ARG B 2 351 ? 143.718 92.532 103.337 1.00 34.06 384 ARG A O 1
ATOM 4011 N N . ASN B 2 352 ? 141.860 92.762 104.583 1.00 33.53 385 ASN A N 1
ATOM 4012 C CA . ASN B 2 352 ? 142.520 93.568 105.602 1.00 33.53 385 ASN A CA 1
ATOM 4013 C C . ASN B 2 352 ? 143.532 92.776 106.414 1.00 33.53 385 ASN A C 1
ATOM 4014 O O . ASN B 2 352 ? 144.485 93.367 106.931 1.00 33.53 385 ASN A O 1
ATOM 4019 N N . MET B 2 353 ? 143.339 91.464 106.552 1.00 34.88 386 MET A N 1
ATOM 4020 C CA . MET B 2 353 ? 144.326 90.628 107.225 1.00 34.88 386 MET A CA 1
ATOM 4021 C C . MET B 2 353 ? 145.603 90.527 106.405 1.00 34.88 386 MET A C 1
ATOM 4022 O O . MET B 2 353 ? 146.712 90.564 106.948 1.00 34.88 386 MET A O 1
ATOM 4027 N N . VAL B 2 354 ? 145.462 90.384 105.092 1.00 41.53 387 VAL A N 1
ATOM 4028 C CA . VAL B 2 354 ? 146.601 90.055 104.246 1.00 41.53 387 VAL A CA 1
ATOM 4029 C C . VAL B 2 354 ? 147.272 91.321 103.722 1.00 41.53 387 VAL A C 1
ATOM 4030 O O . VAL B 2 354 ? 148.445 91.585 104.018 1.00 41.53 387 VAL A O 1
ATOM 4034 N N . TYR B 2 355 ? 146.549 92.123 102.950 1.00 45.10 388 TYR A N 1
ATOM 4035 C CA . TYR B 2 355 ? 147.126 93.300 102.300 1.00 45.10 388 TYR A CA 1
ATOM 4036 C C . TYR B 2 355 ? 146.049 94.351 102.061 1.00 45.10 388 TYR A C 1
ATOM 4037 O O . TYR B 2 355 ? 145.242 94.224 101.126 1.00 45.10 388 TYR A O 1
ATOM 4046 N N . PRO B 2 356 ? 146.020 95.417 102.870 1.00 43.09 389 PRO A N 1
ATOM 4047 C CA . PRO B 2 356 ? 144.883 96.351 102.836 1.00 43.09 389 PRO A CA 1
ATOM 4048 C C . PRO B 2 356 ? 144.847 97.285 101.636 1.00 43.09 389 PRO A C 1
ATOM 4049 O O . PRO B 2 356 ? 143.887 98.054 101.520 1.00 43.09 389 PRO A O 1
ATOM 4053 N N . VAL B 2 357 ? 145.835 97.262 100.749 1.00 44.72 390 VAL A N 1
ATOM 4054 C CA . VAL B 2 357 ? 145.922 98.266 99.698 1.00 44.72 390 VAL A CA 1
ATOM 4055 C C . VAL B 2 357 ? 145.438 97.696 98.357 1.00 44.72 390 VAL A C 1
ATOM 4056 O O . VAL B 2 357 ? 145.197 98.438 97.408 1.00 44.72 390 VAL A O 1
ATOM 4060 N N . CYS B 2 358 ? 145.232 96.381 98.290 1.00 46.88 391 CYS A N 1
ATOM 4061 C CA . CYS B 2 358 ? 144.766 95.741 97.066 1.00 46.88 391 CYS A CA 1
ATOM 4062 C C . CYS B 2 358 ? 143.332 96.145 96.749 1.00 46.88 391 CYS A C 1
ATOM 4063 O O . CYS B 2 358 ? 142.444 96.066 97.599 1.00 46.88 391 CYS A O 1
ATOM 4066 N N . LYS B 2 359 ? 143.113 96.578 95.510 1.00 43.76 392 LYS A N 1
ATOM 4067 C CA . LYS B 2 359 ? 141.806 97.055 95.078 1.00 43.76 392 LYS A CA 1
ATOM 4068 C C . LYS B 2 359 ? 141.211 96.174 93.986 1.00 43.76 392 LYS A C 1
ATOM 4069 O O . LYS B 2 359 ? 140.355 96.630 93.222 1.00 43.76 392 LYS A O 1
ATOM 4075 N N . LYS B 2 360 ? 141.642 94.918 93.904 1.00 50.71 393 LYS A N 1
ATOM 4076 C CA . LYS B 2 360 ? 141.118 93.949 92.954 1.00 50.71 393 LYS A CA 1
ATOM 4077 C C . LYS B 2 360 ? 140.538 92.762 93.716 1.00 50.71 393 LYS A C 1
ATOM 4078 O O . LYS B 2 360 ? 140.478 92.753 94.949 1.00 50.71 393 LYS A O 1
ATOM 4084 N N . ASP B 2 361 ? 140.109 91.750 92.965 1.00 51.54 394 ASP A N 1
ATOM 4085 C CA . ASP B 2 361 ? 139.484 90.565 93.544 1.00 51.54 394 ASP A CA 1
ATOM 4086 C C . ASP B 2 361 ? 140.569 89.687 94.155 1.00 51.54 394 ASP A C 1
ATOM 4087 O O . ASP B 2 361 ? 141.336 89.039 93.436 1.00 51.54 394 ASP A O 1
ATOM 4092 N N . ILE B 2 362 ? 140.631 89.666 95.489 1.00 48.89 395 ILE A N 1
ATOM 4093 C CA . ILE B 2 362 ? 141.614 88.856 96.192 1.00 48.89 395 ILE A CA 1
ATOM 4094 C C . ILE B 2 362 ? 141.249 87.379 96.153 1.00 48.89 395 ILE A C 1
ATOM 4095 O O . ILE B 2 362 ? 142.135 86.518 96.162 1.00 48.89 395 ILE A O 1
ATOM 4100 N N . LEU B 2 363 ? 139.971 87.055 96.005 1.00 48.26 396 LEU A N 1
ATOM 4101 C CA . LEU B 2 363 ? 139.574 85.656 95.921 1.00 48.26 396 LEU A CA 1
ATOM 4102 C C . LEU B 2 363 ? 139.874 85.022 94.565 1.00 48.26 396 LEU A C 1
ATOM 4103 O O . LEU B 2 363 ? 139.578 83.837 94.378 1.00 48.26 396 LEU A O 1
ATOM 4108 N N . MET B 2 364 ? 140.442 85.772 93.621 1.00 53.80 397 MET A N 1
ATOM 4109 C CA . MET B 2 364 ? 141.125 85.170 92.485 1.00 53.80 397 MET A CA 1
ATOM 4110 C C . MET B 2 364 ? 142.329 84.385 92.990 1.00 53.80 397 MET A C 1
ATOM 4111 O O . MET B 2 364 ? 142.983 84.788 93.955 1.00 53.80 397 MET A O 1
ATOM 4116 N N . ILE B 2 365 ? 142.615 83.251 92.339 1.00 50.43 398 ILE A N 1
ATOM 4117 C CA . ILE B 2 365 ? 143.643 82.341 92.839 1.00 50.43 398 ILE A CA 1
ATOM 4118 C C . ILE B 2 365 ? 145.029 82.940 92.658 1.00 50.43 398 ILE A C 1
ATOM 4119 O O . ILE B 2 365 ? 145.826 82.990 93.604 1.00 50.43 398 ILE A O 1
ATOM 4124 N N . GLY B 2 366 ? 145.332 83.422 91.457 1.00 49.12 399 GLY A N 1
ATOM 4125 C CA . GLY B 2 366 ? 146.647 83.948 91.157 1.00 49.12 399 GLY A CA 1
ATOM 4126 C C . GLY B 2 366 ? 146.935 85.294 91.787 1.00 49.12 399 GLY A C 1
ATOM 4127 O O . GLY B 2 366 ? 148.043 85.527 92.275 1.00 49.12 399 GLY A O 1
ATOM 4128 N N . GLU B 2 367 ? 145.949 86.190 91.790 1.00 51.81 400 GLU A N 1
ATOM 4129 C CA . GLU B 2 367 ? 146.136 87.514 92.369 1.00 51.81 400 GLU A CA 1
ATOM 4130 C C . GLU B 2 367 ? 146.209 87.494 93.890 1.00 51.81 400 GLU A C 1
ATOM 4131 O O . GLU B 2 367 ? 146.658 88.480 94.485 1.00 51.81 400 GLU A O 1
ATOM 4137 N N . PHE B 2 368 ? 145.780 86.405 94.531 1.00 48.80 401 PHE A N 1
ATOM 4138 C CA . PHE B 2 368 ? 146.002 86.247 95.961 1.00 48.80 401 PHE A CA 1
ATOM 4139 C C . PHE B 2 368 ? 147.472 86.001 96.272 1.00 48.80 401 PHE A C 1
ATOM 4140 O O . PHE B 2 368 ? 147.947 86.399 97.342 1.00 48.80 401 PHE A O 1
ATOM 4148 N N . LYS B 2 369 ? 148.205 85.369 95.350 1.00 49.16 402 LYS A N 1
ATOM 4149 C CA . LYS B 2 369 ? 149.639 85.161 95.532 1.00 49.16 402 LYS A CA 1
ATOM 4150 C C . LYS B 2 369 ? 150.401 86.481 95.512 1.00 49.16 402 LYS A C 1
ATOM 4151 O O . LYS B 2 369 ? 151.339 86.676 96.292 1.00 49.16 402 LYS A O 1
ATOM 4157 N N . ASN B 2 370 ? 150.001 87.406 94.640 1.00 49.87 403 ASN A N 1
ATOM 4158 C CA . ASN B 2 370 ? 150.631 88.720 94.620 1.00 49.87 403 ASN A CA 1
ATOM 4159 C C . ASN B 2 370 ? 150.213 89.563 95.817 1.00 49.87 403 ASN A C 1
ATOM 4160 O O . ASN B 2 370 ? 150.929 90.497 96.193 1.00 49.87 403 ASN A O 1
ATOM 4165 N N . SER B 2 371 ? 149.067 89.254 96.426 1.00 50.21 404 SER A N 1
ATOM 4166 C CA . SER B 2 371 ? 148.653 89.941 97.642 1.00 50.21 404 SER A CA 1
ATOM 4167 C C . SER B 2 371 ? 149.230 89.304 98.897 1.00 50.21 404 SER A C 1
ATOM 4168 O O . SER B 2 371 ? 149.430 90.005 99.894 1.00 50.21 404 SER A O 1
ATOM 4171 N N . PHE B 2 372 ? 149.512 87.999 98.863 1.00 50.75 405 PHE A N 1
ATOM 4172 C CA . PHE B 2 372 ? 150.133 87.307 99.987 1.00 50.75 405 PHE A CA 1
ATOM 4173 C C . PHE B 2 372 ? 151.579 87.732 100.202 1.00 50.75 405 PHE A C 1
ATOM 4174 O O . PHE B 2 372 ? 152.086 87.620 101.324 1.00 50.75 405 PHE A O 1
ATOM 4182 N N . LYS B 2 373 ? 152.241 88.233 99.153 1.00 50.93 406 LYS A N 1
ATOM 4183 C CA . LYS B 2 373 ? 153.664 88.547 99.215 1.00 50.93 406 LYS A CA 1
ATOM 4184 C C . LYS B 2 373 ? 153.955 89.710 100.155 1.00 50.93 406 LYS A C 1
ATOM 4185 O O . LYS B 2 373 ? 155.006 89.736 100.803 1.00 50.93 406 LYS A O 1
ATOM 4191 N N . GLU B 2 374 ? 153.033 90.657 100.264 1.00 50.86 407 GLU A N 1
ATOM 4192 C CA . GLU B 2 374 ? 153.219 91.858 101.070 1.00 50.86 407 GLU A CA 1
ATOM 4193 C C . GLU B 2 374 ? 152.281 91.796 102.272 1.00 50.86 407 GLU A C 1
ATOM 4194 O O . GLU B 2 374 ? 151.157 92.292 102.226 1.00 50.86 407 GLU A O 1
ATOM 4200 N N . ILE B 2 375 ? 152.758 91.188 103.357 1.00 48.48 408 ILE A N 1
ATOM 4201 C CA . ILE B 2 375 ? 152.014 91.087 104.607 1.00 48.48 408 ILE A CA 1
ATOM 4202 C C . ILE B 2 375 ? 152.850 91.680 105.728 1.00 48.48 408 ILE A C 1
ATOM 4203 O O . ILE B 2 375 ? 153.968 91.219 105.985 1.00 48.48 408 ILE A O 1
ATOM 4208 N N . LYS B 2 376 ? 152.308 92.695 106.397 1.00 48.24 409 LYS A N 1
ATOM 4209 C CA . LYS B 2 376 ? 152.854 93.123 107.677 1.00 48.24 409 LYS A CA 1
ATOM 4210 C C . LYS B 2 376 ? 152.555 92.041 108.705 1.00 48.24 409 LYS A C 1
ATOM 4211 O O . LYS B 2 376 ? 151.398 91.828 109.074 1.00 48.24 409 LYS A O 1
ATOM 4217 N N . HIS B 2 377 ? 153.599 91.350 109.160 1.00 46.30 410 HIS A N 1
ATOM 4218 C CA . HIS B 2 377 ? 153.411 90.128 109.934 1.00 46.30 410 HIS A CA 1
ATOM 4219 C C . HIS B 2 377 ? 152.958 90.409 111.360 1.00 46.30 410 HIS A C 1
ATOM 4220 O O . HIS B 2 377 ? 152.311 89.560 111.983 1.00 46.30 410 HIS A O 1
ATOM 4227 N N . LYS B 2 378 ? 153.286 91.586 111.893 1.00 43.02 411 LYS A N 1
ATOM 4228 C CA . LYS B 2 378 ? 152.889 91.915 113.256 1.00 43.02 411 LYS A CA 1
ATOM 4229 C C . LYS B 2 378 ? 151.401 92.241 113.327 1.00 43.02 411 LYS A C 1
ATOM 4230 O O . LYS B 2 378 ? 150.775 92.060 114.376 1.00 43.02 411 LYS A O 1
ATOM 4236 N N . LYS B 2 379 ? 150.819 92.699 112.218 1.00 38.43 412 LYS A N 1
ATOM 4237 C CA . LYS B 2 379 ? 149.403 93.041 112.196 1.00 38.43 412 LYS A CA 1
ATOM 4238 C C . LYS B 2 379 ? 148.522 91.805 112.077 1.00 38.43 412 LYS A C 1
ATOM 4239 O O . LYS B 2 379 ? 147.426 91.782 112.647 1.00 38.43 412 LYS A O 1
ATOM 4245 N N . PHE B 2 380 ? 148.986 90.769 111.368 1.00 34.61 413 PHE A N 1
ATOM 4246 C CA . PHE B 2 380 ? 148.158 89.592 111.118 1.00 34.61 413 PHE A CA 1
ATOM 4247 C C . PHE B 2 380 ? 147.892 88.804 112.392 1.00 34.61 413 PHE A C 1
ATOM 4248 O O . PHE B 2 380 ? 146.812 88.232 112.537 1.00 34.61 413 PHE A O 1
ATOM 4256 N N . ILE B 2 381 ? 148.862 88.740 113.306 1.00 35.16 414 ILE A N 1
ATOM 4257 C CA . ILE B 2 381 ? 148.656 88.010 114.553 1.00 35.16 414 ILE A CA 1
ATOM 4258 C C . ILE B 2 381 ? 147.669 88.751 115.440 1.00 35.16 414 ILE A C 1
ATOM 4259 O O . ILE B 2 381 ? 146.794 88.146 116.071 1.00 35.16 414 ILE A O 1
ATOM 4264 N N . ARG B 2 382 ? 147.777 90.080 115.476 1.00 36.49 415 ARG A N 1
ATOM 4265 C CA . ARG B 2 382 ? 146.874 90.888 116.282 1.00 36.49 415 ARG A CA 1
ATOM 4266 C C . ARG B 2 382 ? 145.469 90.897 115.693 1.00 36.49 415 ARG A C 1
ATOM 4267 O O . ARG B 2 382 ? 144.485 90.998 116.431 1.00 36.49 415 ARG A O 1
ATOM 4275 N N . GLN B 2 383 ? 145.362 90.768 114.374 1.00 30.59 416 GLN A N 1
ATOM 4276 C CA . GLN B 2 383 ? 144.069 90.718 113.708 1.00 30.59 416 GLN A CA 1
ATOM 4277 C C . GLN B 2 383 ? 143.420 89.353 113.879 1.00 30.59 416 GLN A C 1
ATOM 4278 O O . GLN B 2 383 ? 142.194 89.251 113.975 1.00 30.59 416 GLN A O 1
ATOM 4284 N N . TRP B 2 384 ? 144.240 88.302 113.920 1.00 29.90 417 TRP A N 1
ATOM 4285 C CA . TRP B 2 384 ? 143.742 86.939 114.046 1.00 29.90 417 TRP A CA 1
ATOM 4286 C C . TRP B 2 384 ? 143.148 86.689 115.420 1.00 29.90 417 TRP A C 1
ATOM 4287 O O . TRP B 2 384 ? 142.198 85.913 115.553 1.00 29.90 417 TRP A O 1
ATOM 4298 N N . SER B 2 385 ? 143.681 87.348 116.449 1.00 31.14 418 SER A N 1
ATOM 4299 C CA . SER B 2 385 ? 143.159 87.215 117.798 1.00 31.14 418 SER A CA 1
ATOM 4300 C C . SER B 2 385 ? 141.817 87.910 117.981 1.00 31.14 418 SER A C 1
ATOM 4301 O O . SER B 2 385 ? 141.133 87.651 118.975 1.00 31.14 418 SER A O 1
ATOM 4304 N N . GLN B 2 386 ? 141.418 88.774 117.049 1.00 27.63 419 GLN A N 1
ATOM 4305 C CA . GLN B 2 386 ? 140.106 89.407 117.100 1.00 27.63 419 GLN A CA 1
ATOM 4306 C C . GLN B 2 386 ? 139.025 88.599 116.390 1.00 27.63 419 GLN A C 1
ATOM 4307 O O . GLN B 2 386 ? 137.932 88.432 116.936 1.00 27.63 419 GLN A O 1
ATOM 4313 N N . PHE B 2 387 ? 139.296 88.090 115.186 1.00 25.83 420 PHE A N 1
ATOM 4314 C CA . PHE B 2 387 ? 138.309 87.271 114.489 1.00 25.83 420 PHE A CA 1
ATOM 4315 C C . PHE B 2 387 ? 138.192 85.891 115.118 1.00 25.83 420 PHE A C 1
ATOM 4316 O O . PHE B 2 387 ? 137.099 85.322 115.190 1.00 25.83 420 PHE A O 1
ATOM 4324 N N . PHE B 2 388 ? 139.307 85.337 115.577 1.00 28.59 421 PHE A N 1
ATOM 4325 C CA . PHE B 2 388 ? 139.327 84.040 116.238 1.00 28.59 421 PHE A CA 1
ATOM 4326 C C . PHE B 2 388 ? 139.841 84.203 117.657 1.00 28.59 421 PHE A C 1
ATOM 4327 O O . PHE B 2 388 ? 140.707 85.034 117.918 1.00 28.59 421 PHE A O 1
ATOM 4335 N N . SER B 2 389 ? 139.331 83.388 118.574 1.00 37.68 422 SER A N 1
ATOM 4336 C CA . SER B 2 389 ? 139.765 83.518 119.958 1.00 37.68 422 SER A CA 1
ATOM 4337 C C . SER B 2 389 ? 141.138 82.911 120.222 1.00 37.68 422 SER A C 1
ATOM 4338 O O . SER B 2 389 ? 141.625 83.008 121.352 1.00 37.68 422 SER A O 1
ATOM 4341 N N . GLN B 2 390 ? 141.767 82.292 119.230 1.00 41.40 423 GLN A N 1
ATOM 4342 C CA . GLN B 2 390 ? 143.006 81.563 119.435 1.00 41.40 423 GLN A CA 1
ATOM 4343 C C . GLN B 2 390 ? 144.204 82.374 118.951 1.00 41.40 423 GLN A C 1
ATOM 4344 O O . GLN B 2 390 ? 144.072 83.363 118.230 1.00 41.40 423 GLN A O 1
ATOM 4350 N N . GLU B 2 391 ? 145.392 81.929 119.346 1.00 44.70 424 GLU A N 1
ATOM 4351 C CA . GLU B 2 391 ? 146.633 82.614 119.015 1.00 44.70 424 GLU A CA 1
ATOM 4352 C C . GLU B 2 391 ? 147.403 81.809 117.978 1.00 44.70 424 GLU A C 1
ATOM 4353 O O . GLU B 2 391 ? 147.599 80.601 118.134 1.00 44.70 424 GLU A O 1
ATOM 4359 N N . ILE B 2 392 ? 147.835 82.486 116.920 1.00 40.38 425 ILE A N 1
ATOM 4360 C CA . ILE B 2 392 ? 148.539 81.854 115.817 1.00 40.38 425 ILE A CA 1
ATOM 4361 C C . ILE B 2 392 ? 150.030 82.122 115.999 1.00 40.38 425 ILE A C 1
ATOM 4362 O O . ILE B 2 392 ? 150.441 83.082 116.657 1.00 40.38 425 ILE A O 1
ATOM 4367 N N . THR B 2 393 ? 150.848 81.228 115.456 1.00 43.31 426 THR A N 1
ATOM 4368 C CA . THR B 2 393 ? 152.295 81.354 115.507 1.00 43.31 426 THR A CA 1
ATOM 4369 C C . THR B 2 393 ? 152.813 81.847 114.161 1.00 43.31 426 THR A C 1
ATOM 4370 O O . THR B 2 393 ? 152.063 81.992 113.194 1.00 43.31 426 THR A O 1
ATOM 4374 N N . VAL B 2 394 ? 154.121 82.105 114.111 1.00 45.43 427 VAL A N 1
ATOM 4375 C CA . VAL B 2 394 ? 154.740 82.630 112.897 1.00 45.43 427 VAL A CA 1
ATOM 4376 C C . VAL B 2 394 ? 154.797 81.565 111.804 1.00 45.43 427 VAL A C 1
ATOM 4377 O O . VAL B 2 394 ? 154.613 81.870 110.619 1.00 45.43 427 VAL A O 1
ATOM 4381 N N . ASP B 2 395 ? 154.977 80.297 112.181 1.00 50.85 428 ASP A N 1
ATOM 4382 C CA . ASP B 2 395 ? 155.099 79.231 111.197 1.00 50.85 428 ASP A CA 1
ATOM 4383 C C . ASP B 2 395 ? 153.760 78.837 110.595 1.00 50.85 428 ASP A C 1
ATOM 4384 O O . ASP B 2 395 ? 153.731 78.284 109.491 1.00 50.85 428 ASP A O 1
ATOM 4389 N N . ASP B 2 396 ? 152.659 79.113 111.287 1.00 46.89 429 ASP A N 1
ATOM 4390 C CA . ASP B 2 396 ? 151.333 78.762 110.807 1.00 46.89 429 ASP A CA 1
ATOM 4391 C C . ASP B 2 396 ? 150.744 79.810 109.877 1.00 46.89 429 ASP A C 1
ATOM 4392 O O . ASP B 2 396 ? 149.695 79.560 109.278 1.00 46.89 429 ASP A O 1
ATOM 4397 N N . ILE B 2 397 ? 151.371 80.978 109.745 1.00 42.86 430 ILE A N 1
ATOM 4398 C CA . ILE B 2 397 ? 150.893 81.943 108.765 1.00 42.86 430 ILE A CA 1
ATOM 4399 C C . ILE B 2 397 ? 151.627 81.651 107.464 1.00 42.86 430 ILE A C 1
ATOM 4400 O O . ILE B 2 397 ? 152.578 82.349 107.091 1.00 42.86 430 ILE A O 1
ATOM 4405 N N . GLU B 2 398 ? 151.240 80.569 106.806 1.00 45.87 431 GLU A N 1
ATOM 4406 C CA . GLU B 2 398 ? 151.471 80.353 105.388 1.00 45.87 431 GLU A CA 1
ATOM 4407 C C . GLU B 2 398 ? 150.241 79.622 104.893 1.00 45.87 431 GLU A C 1
ATOM 4408 O O . GLU B 2 398 ? 149.845 79.715 103.730 1.00 45.87 431 GLU A O 1
ATOM 4414 N N . LEU B 2 399 ? 149.606 78.932 105.832 1.00 40.00 432 LEU A N 1
ATOM 4415 C CA . LEU B 2 399 ? 148.643 77.888 105.554 1.00 40.00 432 LEU A CA 1
ATOM 4416 C C . LEU B 2 399 ? 147.257 78.220 106.068 1.00 40.00 432 LEU A C 1
ATOM 4417 O O . LEU B 2 399 ? 146.281 77.674 105.550 1.00 40.00 432 LEU A O 1
ATOM 4422 N N . ALA B 2 400 ? 147.145 79.107 107.054 1.00 36.46 433 ALA A N 1
ATOM 4423 C CA . ALA B 2 400 ? 145.849 79.563 107.526 1.00 36.46 433 ALA A CA 1
ATOM 4424 C C . ALA B 2 400 ? 145.243 80.623 106.622 1.00 36.46 433 ALA A C 1
ATOM 4425 O O . ALA B 2 400 ? 144.026 80.811 106.644 1.00 36.46 433 ALA A O 1
ATOM 4427 N N . SER B 2 401 ? 146.054 81.308 105.822 1.00 37.66 434 SER A N 1
ATOM 4428 C CA . SER B 2 401 ? 145.539 82.281 104.873 1.00 37.66 434 SER A CA 1
ATOM 4429 C C . SER B 2 401 ? 145.089 81.655 103.564 1.00 37.66 434 SER A C 1
ATOM 4430 O O . SER B 2 401 ? 144.300 82.269 102.842 1.00 37.66 434 SER A O 1
ATOM 4433 N N . TRP B 2 402 ? 145.581 80.461 103.232 1.00 41.00 435 TRP A N 1
ATOM 4434 C CA . TRP B 2 402 ? 145.012 79.703 102.128 1.00 41.00 435 TRP A CA 1
ATOM 4435 C C . TRP B 2 402 ? 143.814 78.881 102.561 1.00 41.00 435 TRP A C 1
ATOM 4436 O O . TRP B 2 402 ? 142.966 78.555 101.726 1.00 41.00 435 TRP A O 1
ATOM 4447 N N . GLY B 2 403 ? 143.721 78.556 103.850 1.00 36.21 436 GLY A N 1
ATOM 4448 C CA . GLY B 2 403 ? 142.531 77.912 104.361 1.00 36.21 436 GLY A CA 1
ATOM 4449 C C . GLY B 2 403 ? 141.334 78.830 104.434 1.00 36.21 436 GLY A C 1
ATOM 4450 O O . GLY B 2 403 ? 140.200 78.348 104.384 1.00 36.21 436 GLY A O 1
ATOM 4451 N N . LEU B 2 404 ? 141.559 80.140 104.547 1.00 35.25 437 LEU A N 1
ATOM 4452 C CA . LEU B 2 404 ? 140.445 81.079 104.588 1.00 35.25 437 LEU A CA 1
ATOM 4453 C C . LEU B 2 404 ? 139.920 81.389 103.195 1.00 35.25 437 LEU A C 1
ATOM 4454 O O . LEU B 2 404 ? 138.710 81.335 102.962 1.00 35.25 437 LEU A O 1
ATOM 4459 N N . ARG B 2 405 ? 140.804 81.723 102.252 1.00 40.86 438 ARG A N 1
ATOM 4460 C CA . ARG B 2 405 ? 140.327 82.025 100.907 1.00 40.86 438 ARG A CA 1
ATOM 4461 C C . ARG B 2 405 ? 139.868 80.778 100.167 1.00 40.86 438 ARG A C 1
ATOM 4462 O O . ARG B 2 405 ? 139.179 80.893 99.153 1.00 40.86 438 ARG A O 1
ATOM 4470 N N . GLY B 2 406 ? 140.246 79.593 100.631 1.00 38.80 439 GLY A N 1
ATOM 4471 C CA . GLY B 2 406 ? 139.633 78.390 100.114 1.00 38.80 439 GLY A CA 1
ATOM 4472 C C . GLY B 2 406 ? 138.280 78.084 100.710 1.00 38.80 439 GLY A C 1
ATOM 4473 O O . GLY B 2 406 ? 137.651 77.103 100.304 1.00 38.80 439 GLY A O 1
ATOM 4474 N N . ALA B 2 407 ? 137.837 78.872 101.685 1.00 36.24 440 ALA A N 1
ATOM 4475 C CA . ALA B 2 407 ? 136.499 78.748 102.236 1.00 36.24 440 ALA A CA 1
ATOM 4476 C C . ALA B 2 407 ? 135.510 79.699 101.591 1.00 36.24 440 ALA A C 1
ATOM 4477 O O . ALA B 2 407 ? 134.303 79.462 101.663 1.00 36.24 440 ALA A O 1
ATOM 4479 N N . ILE B 2 408 ? 135.992 80.761 100.958 1.00 39.41 441 ILE A N 1
ATOM 4480 C CA . ILE B 2 408 ? 135.111 81.705 100.287 1.00 39.41 441 ILE A CA 1
ATOM 4481 C C . ILE B 2 408 ? 135.000 81.401 98.797 1.00 39.41 441 ILE A C 1
ATOM 4482 O O . ILE B 2 408 ? 133.900 81.437 98.238 1.00 39.41 441 ILE A O 1
ATOM 4487 N N . 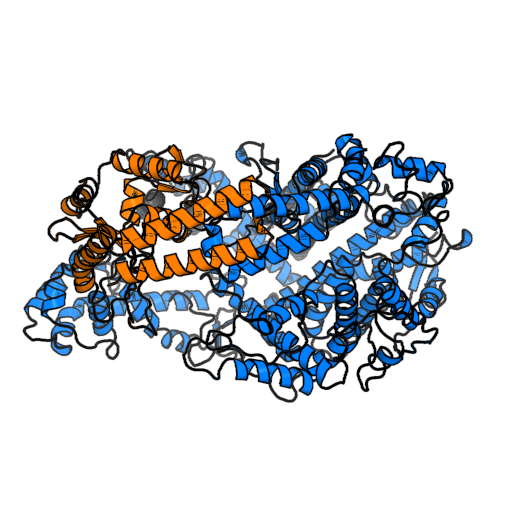ALA B 2 409 ? 136.125 81.074 98.152 1.00 43.16 442 ALA A N 1
ATOM 4488 C CA . ALA B 2 409 ? 136.174 80.984 96.692 1.00 43.16 442 ALA A CA 1
ATOM 4489 C C . ALA B 2 409 ? 135.313 79.884 96.066 1.00 43.16 442 ALA A C 1
ATOM 4490 O O . ALA B 2 409 ? 134.610 80.192 95.089 1.00 43.16 442 ALA A O 1
ATOM 4492 N N . PRO B 2 410 ? 135.310 78.614 96.519 1.00 42.97 443 PRO A N 1
ATOM 4493 C CA . PRO B 2 410 ? 134.461 77.632 95.823 1.00 42.97 443 PRO A CA 1
ATOM 4494 C C . PRO B 2 410 ? 132.977 77.825 96.078 1.00 42.97 443 PRO A C 1
ATOM 4495 O O . PRO B 2 410 ? 132.160 77.322 95.297 1.00 42.97 443 PRO A O 1
ATOM 4499 N N . ILE B 2 411 ? 132.606 78.547 97.126 1.00 44.47 444 ILE A N 1
ATOM 4500 C CA . ILE B 2 411 ? 131.203 78.843 97.369 1.00 44.47 444 ILE A CA 1
ATOM 4501 C C . ILE B 2 411 ? 130.758 80.074 96.589 1.00 44.47 444 ILE A C 1
ATOM 4502 O O . ILE B 2 411 ? 129.681 80.083 95.990 1.00 44.47 444 ILE A O 1
ATOM 4507 N N . ARG B 2 412 ? 131.619 81.096 96.571 1.00 44.28 445 ARG A N 1
ATOM 4508 C CA . ARG B 2 412 ? 131.320 82.388 95.894 1.00 44.28 445 ARG A CA 1
ATOM 4509 C C . ARG B 2 412 ? 131.347 82.241 94.366 1.00 44.28 445 ARG A C 1
ATOM 4510 O O . ARG B 2 412 ? 130.677 83.051 93.696 1.00 44.28 445 ARG A O 1
ATOM 4518 N N . ASN B 2 413 ? 132.082 81.258 93.834 1.00 47.62 446 ASN A N 1
ATOM 4519 C CA . ASN B 2 413 ? 132.166 81.102 92.386 1.00 47.62 446 ASN A CA 1
ATOM 4520 C C . ASN B 2 413 ? 130.974 80.346 91.818 1.00 47.62 446 ASN A C 1
ATOM 4521 O O . ASN B 2 413 ? 130.665 80.491 90.631 1.00 47.62 446 ASN A O 1
ATOM 4526 N N . GLU B 2 414 ? 130.421 79.425 92.614 1.00 47.63 447 GLU A N 1
ATOM 4527 C CA . GLU B 2 414 ? 129.220 78.638 92.216 1.00 47.63 447 GLU A CA 1
ATOM 4528 C C . GLU B 2 414 ? 127.964 79.523 92.179 1.00 47.63 447 GLU A C 1
ATOM 4529 O O . GLU B 2 414 ? 127.202 79.432 91.197 1.00 47.63 447 GLU A O 1
ATOM 4535 N N . ILE B 2 415 ? 127.787 80.362 93.207 1.00 42.20 448 ILE A N 1
ATOM 4536 C CA . ILE B 2 415 ? 126.589 81.242 93.393 1.00 42.20 448 ILE A CA 1
ATOM 4537 C C . ILE B 2 415 ? 126.460 82.326 92.312 1.00 42.20 448 ILE A C 1
ATOM 4538 O O . ILE B 2 415 ? 125.330 82.535 91.830 1.00 42.20 448 ILE A O 1
ATOM 4543 N N . ILE B 2 416 ? 127.570 82.959 91.926 1.00 42.61 449 ILE A N 1
ATOM 4544 C CA . ILE B 2 416 ? 127.546 84.103 90.961 1.00 42.61 449 ILE A CA 1
ATOM 4545 C C . ILE B 2 416 ? 126.992 83.678 89.596 1.00 42.61 449 ILE A C 1
ATOM 4546 O O . ILE B 2 416 ? 126.202 84.448 89.019 1.00 42.61 449 ILE A O 1
ATOM 4551 N N . HIS B 2 417 ? 127.367 82.489 89.124 1.00 42.34 450 HIS A N 1
ATOM 4552 C CA . HIS B 2 417 ? 126.980 82.003 87.801 1.00 42.34 450 HIS A CA 1
ATOM 4553 C C . HIS B 2 417 ? 125.477 81.748 87.752 1.00 42.34 450 HIS A C 1
ATOM 4554 O O . HIS B 2 417 ? 124.952 80.909 88.491 1.00 42.34 450 HIS A O 1
ATOM 4561 N N . LEU B 2 418 ? 124.785 82.481 86.879 1.00 40.07 451 LEU A N 1
ATOM 4562 C CA . LEU B 2 418 ? 123.337 82.382 86.742 1.00 40.07 451 LEU A CA 1
ATOM 4563 C C . LEU B 2 418 ? 122.936 81.114 86.000 1.00 40.07 451 LEU A C 1
ATOM 4564 O O . LEU B 2 418 ? 122.699 81.141 84.790 1.00 40.07 451 LEU A O 1
ATOM 4569 N N . LYS B 2 419 ? 122.842 80.004 86.726 1.00 50.09 452 LYS A N 1
ATOM 4570 C CA . LYS B 2 419 ? 122.521 78.709 86.143 1.00 50.09 452 LYS A CA 1
ATOM 4571 C C . LYS B 2 419 ? 121.797 77.877 87.198 1.00 50.09 452 LYS A C 1
ATOM 4572 O O . LYS B 2 419 ? 121.407 78.384 88.254 1.00 50.09 452 LYS A O 1
ATOM 4578 N N . LYS B 2 420 ? 121.613 76.590 86.908 1.00 52.80 453 LYS A N 1
ATOM 4579 C CA . LYS B 2 420 ? 120.992 75.676 87.856 1.00 52.80 453 LYS A CA 1
ATOM 4580 C C . LYS B 2 420 ? 121.973 75.330 88.971 1.00 52.80 453 LYS A C 1
ATOM 4581 O O . LYS B 2 420 ? 123.123 74.966 88.708 1.00 52.80 453 LYS A O 1
ATOM 4587 N N . HIS B 2 421 ? 121.515 75.444 90.214 1.00 51.17 454 HIS A N 1
ATOM 4588 C CA . HIS B 2 421 ? 122.323 75.157 91.388 1.00 51.17 454 HIS A CA 1
ATOM 4589 C C . HIS B 2 421 ? 121.995 73.775 91.933 1.00 51.17 454 HIS A C 1
ATOM 4590 O O . HIS B 2 421 ? 120.848 73.324 91.887 1.00 51.17 454 HIS A O 1
ATOM 4597 N N . SER B 2 422 ? 123.016 73.111 92.460 1.00 48.04 455 SER A N 1
ATOM 4598 C CA . SER B 2 422 ? 122.842 71.953 93.324 1.00 48.04 455 SER A CA 1
ATOM 4599 C C . SER B 2 422 ? 123.279 72.376 94.715 1.00 48.04 455 SER A C 1
ATOM 4600 O O . SER B 2 422 ? 124.462 72.655 94.935 1.00 48.04 455 SER A O 1
ATOM 4603 N N . TRP B 2 423 ? 122.325 72.460 95.645 1.00 42.42 456 TRP A N 1
ATOM 4604 C CA . TRP B 2 423 ? 122.653 73.006 96.956 1.00 42.42 456 TRP A CA 1
ATOM 4605 C C . TRP B 2 423 ? 123.288 71.958 97.859 1.00 42.42 456 TRP A C 1
ATOM 4606 O O . TRP B 2 423 ? 123.972 72.312 98.823 1.00 42.42 456 TRP A O 1
ATOM 4617 N N . LYS B 2 424 ? 123.075 70.678 97.579 1.00 49.28 457 LYS A N 1
ATOM 4618 C CA . LYS B 2 424 ? 124.046 69.683 98.002 1.00 49.28 457 LYS A CA 1
ATOM 4619 C C . LYS B 2 424 ? 125.184 69.687 96.989 1.00 49.28 457 LYS A C 1
ATOM 4620 O O . LYS B 2 424 ? 124.968 69.971 95.807 1.00 49.28 457 LYS A O 1
ATOM 4626 N N . LYS B 2 425 ? 126.398 69.406 97.469 1.00 49.10 458 LYS A N 1
ATOM 4627 C CA . LYS B 2 425 ? 127.695 69.722 96.860 1.00 49.10 458 LYS A CA 1
ATOM 4628 C C . LYS B 2 425 ? 127.898 71.224 96.696 1.00 49.10 458 LYS A C 1
ATOM 4629 O O . LYS B 2 425 ? 128.630 71.645 95.795 1.00 49.10 458 LYS A O 1
ATOM 4635 N N . PHE B 2 426 ? 127.262 72.043 97.530 1.00 44.96 459 PHE A N 1
ATOM 4636 C CA . PHE B 2 426 ? 127.525 73.472 97.598 1.00 44.96 459 PHE A CA 1
ATOM 4637 C C . PHE B 2 426 ? 128.165 73.845 98.926 1.00 44.96 459 PHE A C 1
ATOM 4638 O O . PHE B 2 426 ? 128.798 74.899 99.033 1.00 44.96 459 PHE A O 1
ATOM 4646 N N . PHE B 2 427 ? 128.026 72.979 99.927 1.00 47.10 460 PHE A N 1
ATOM 4647 C CA . PHE B 2 427 ? 128.421 73.228 101.307 1.00 47.10 460 PHE A CA 1
ATOM 4648 C C . PHE B 2 427 ? 129.311 72.115 101.846 1.00 47.10 460 PHE A C 1
ATOM 4649 O O . PHE B 2 427 ? 129.341 71.875 103.054 1.00 47.10 460 PHE A O 1
ATOM 4657 N N . ASN B 2 428 ? 130.038 71.415 100.976 1.00 49.01 461 ASN A N 1
ATOM 4658 C CA . ASN B 2 428 ? 130.925 70.347 101.450 1.00 49.01 461 ASN A CA 1
ATOM 4659 C C . ASN B 2 428 ? 132.326 70.896 101.698 1.00 49.01 461 ASN A C 1
ATOM 4660 O O . ASN B 2 428 ? 132.769 70.980 102.847 1.00 49.01 461 ASN A O 1
ATOM 4665 N N . ASN B 2 429 ? 132.997 71.327 100.621 1.00 45.08 462 ASN A N 1
ATOM 4666 C CA . ASN B 2 429 ? 134.351 71.873 100.532 1.00 45.08 462 ASN A CA 1
ATOM 4667 C C . ASN B 2 429 ? 135.378 71.129 101.380 1.00 45.08 462 ASN A C 1
ATOM 4668 O O . ASN B 2 429 ? 135.810 71.655 102.412 1.00 45.08 462 ASN A O 1
ATOM 4673 N N . PRO B 2 430 ? 135.778 69.912 101.004 1.00 40.59 463 PRO A N 1
ATOM 4674 C CA . PRO B 2 430 ? 136.729 69.179 101.847 1.00 40.59 463 PRO A CA 1
ATOM 4675 C C . PRO B 2 430 ? 138.133 69.732 101.774 1.00 40.59 463 PRO A C 1
ATOM 4676 O O . PRO B 2 430 ? 138.846 69.723 102.784 1.00 40.59 463 PRO A O 1
ATOM 4680 N N . THR B 2 431 ? 138.549 70.215 100.610 1.00 40.28 464 THR A N 1
ATOM 4681 C CA . THR B 2 431 ? 139.938 70.534 100.342 1.00 40.28 464 THR A CA 1
ATOM 4682 C C . THR B 2 431 ? 140.113 72.028 100.123 1.00 40.28 464 THR A C 1
ATOM 4683 O O . THR B 2 431 ? 139.144 72.782 100.014 1.00 40.28 464 THR A O 1
ATOM 4687 N N . PHE B 2 432 ? 141.375 72.440 100.062 1.00 38.39 465 PHE A N 1
ATOM 4688 C CA . PHE B 2 432 ? 141.748 73.753 99.565 1.00 38.39 465 PHE A CA 1
ATOM 4689 C C . PHE B 2 432 ? 143.161 73.658 99.018 1.00 38.39 465 PHE A C 1
ATOM 4690 O O . PHE B 2 432 ? 143.986 72.913 99.548 1.00 38.39 465 PHE A O 1
ATOM 4698 N N . LYS B 2 433 ? 143.439 74.416 97.966 1.00 43.31 466 LYS A N 1
ATOM 4699 C CA . LYS B 2 433 ? 144.726 74.341 97.294 1.00 43.31 466 LYS A CA 1
ATOM 4700 C C . LYS B 2 433 ? 145.681 75.408 97.813 1.00 43.31 466 LYS A C 1
ATOM 4701 O O . LYS B 2 433 ? 145.280 76.517 98.172 1.00 43.31 466 LYS A O 1
ATOM 4707 N N . VAL B 2 434 ? 146.958 75.044 97.875 1.00 44.74 467 VAL A N 1
ATOM 4708 C CA . VAL B 2 434 ? 148.037 75.938 98.273 1.00 44.74 467 VAL A CA 1
ATOM 4709 C C . VAL B 2 434 ? 149.080 75.880 97.171 1.00 44.74 467 VAL A C 1
ATOM 4710 O O . VAL B 2 434 ? 149.750 74.853 97.006 1.00 44.74 467 VAL A O 1
ATOM 4714 N N . LYS B 2 435 ? 149.236 76.965 96.425 1.00 48.42 468 LYS A N 1
ATOM 4715 C CA . LYS B 2 435 ? 150.302 77.034 95.441 1.00 48.42 468 LYS A CA 1
ATOM 4716 C C . LYS B 2 435 ? 151.413 77.934 95.960 1.00 48.42 468 LYS A C 1
ATOM 4717 O O . LYS B 2 435 ? 151.211 78.745 96.869 1.00 48.42 468 LYS A O 1
ATOM 4723 N N . LYS B 2 436 ? 152.603 77.759 95.395 1.00 50.15 469 LYS A N 1
ATOM 4724 C CA . LYS B 2 436 ? 153.767 78.539 95.798 1.00 50.15 469 LYS A CA 1
ATOM 4725 C C . LYS B 2 436 ? 154.564 78.988 94.580 1.00 50.15 469 LYS A C 1
ATOM 4726 O O . LYS B 2 436 ? 155.730 78.627 94.419 1.00 50.15 469 LYS A O 1
ATOM 4732 N N . THR B 2 448 ? 151.327 73.136 93.440 1.00 46.59 481 THR A N 1
ATOM 4733 C CA . THR B 2 448 ? 150.065 73.116 94.169 1.00 46.59 481 THR A CA 1
ATOM 4734 C C . THR B 2 448 ? 149.976 71.876 95.048 1.00 46.59 481 THR A C 1
ATOM 4735 O O . THR B 2 448 ? 150.375 70.789 94.636 1.00 46.59 481 THR A O 1
ATOM 4739 N N . SER B 2 449 ? 149.444 72.037 96.258 1.00 44.88 482 SER A N 1
ATOM 4740 C CA . SER B 2 449 ? 149.337 70.939 97.215 1.00 44.88 482 SER A CA 1
ATOM 4741 C C . SER B 2 449 ? 148.010 71.063 97.945 1.00 44.88 482 SER A C 1
ATOM 4742 O O . SER B 2 449 ? 147.884 71.883 98.859 1.00 44.88 482 SER A O 1
ATOM 4745 N N . GLU B 2 450 ? 147.034 70.246 97.565 1.00 42.52 483 GLU A N 1
ATOM 4746 C CA . GLU B 2 450 ? 145.711 70.333 98.162 1.00 42.52 483 GLU A CA 1
ATOM 4747 C C . GLU B 2 450 ? 145.697 69.718 99.554 1.00 42.52 483 GLU A C 1
ATOM 4748 O O . GLU B 2 450 ? 145.994 68.534 99.731 1.00 42.52 483 GLU A O 1
ATOM 4754 N N . PHE B 2 451 ? 145.345 70.535 100.540 1.00 40.67 484 PHE A N 1
ATOM 4755 C CA . PHE B 2 451 ? 145.196 70.110 101.921 1.00 40.67 484 PHE A CA 1
ATOM 4756 C C . PHE B 2 451 ? 143.725 69.911 102.241 1.00 40.67 484 PHE A C 1
ATOM 4757 O O . PHE B 2 451 ? 142.866 70.647 101.758 1.00 40.67 484 PHE A O 1
ATOM 4765 N N . LEU B 2 452 ? 143.447 68.907 103.062 1.00 41.69 485 LEU A N 1
ATOM 4766 C CA . LEU B 2 452 ? 142.121 68.746 103.623 1.00 41.69 485 LEU A CA 1
ATOM 4767 C C . LEU B 2 452 ? 141.889 69.800 104.701 1.00 41.69 485 LEU A C 1
ATOM 4768 O O . LEU B 2 452 ? 142.818 70.452 105.176 1.00 41.69 485 LEU A O 1
ATOM 4773 N N . TYR B 2 453 ? 140.628 69.968 105.089 1.00 37.67 486 TYR A N 1
ATOM 4774 C CA . TYR B 2 453 ? 140.308 70.787 106.251 1.00 37.67 486 TYR A CA 1
ATOM 4775 C C . TYR B 2 453 ? 140.257 69.987 107.542 1.00 37.67 486 TYR A C 1
ATOM 4776 O O . TYR B 2 453 ? 140.280 70.583 108.623 1.00 37.67 486 TYR A O 1
ATOM 4785 N N . LYS B 2 454 ? 140.036 68.673 107.427 1.00 44.33 487 LYS A N 1
ATOM 4786 C CA . LYS B 2 454 ? 139.954 67.771 108.609 1.00 44.33 487 LYS A CA 1
ATOM 4787 C C . LYS B 2 454 ? 141.309 67.668 109.320 1.00 44.33 487 LYS A C 1
ATOM 4788 O O . LYS B 2 454 ? 141.327 67.729 110.560 1.00 44.33 487 LYS A O 1
ATOM 4794 N N . GLU B 2 455 ? 142.397 67.545 108.552 1.00 44.11 488 GLU A N 1
ATOM 4795 C CA . GLU B 2 455 ? 143.764 67.369 109.116 1.00 44.11 488 GLU A CA 1
ATOM 4796 C C . GLU B 2 455 ? 144.460 68.723 109.289 1.00 44.11 488 GLU A C 1
ATOM 4797 O O . GLU B 2 455 ? 145.610 68.737 109.763 1.00 44.11 488 GLU A O 1
ATOM 4803 N N . THR B 2 456 ? 143.779 69.809 108.922 1.00 41.11 489 THR A N 1
ATOM 4804 C CA . THR B 2 456 ? 144.337 71.187 109.008 1.00 41.11 489 THR A CA 1
ATOM 4805 C C . THR B 2 456 ? 144.260 71.732 110.442 1.00 41.11 489 THR A C 1
ATOM 4806 O O . THR B 2 456 ? 143.628 71.089 111.301 1.00 41.11 489 THR A O 1
ATOM 4810 N N . LEU B 2 457 ? 144.893 72.890 110.664 1.00 36.80 490 LEU A N 1
ATOM 4811 C CA . LEU B 2 457 ? 144.962 73.620 111.963 1.00 36.80 490 LEU A CA 1
ATOM 4812 C C . LEU B 2 457 ? 143.565 74.046 112.435 1.00 36.80 490 LEU A C 1
ATOM 4813 O O . LEU B 2 457 ? 143.339 74.060 113.660 1.00 36.80 490 LEU A O 1
ATOM 4818 N N . PHE B 2 458 ? 142.657 74.340 111.497 1.00 34.09 491 PHE A N 1
ATOM 4819 C CA . PHE B 2 458 ? 141.272 74.818 111.767 1.00 34.09 491 PHE A CA 1
ATOM 4820 C C . PHE B 2 458 ? 140.413 73.800 112.536 1.00 34.09 491 PHE A C 1
ATOM 4821 O O . PHE B 2 458 ? 139.427 74.239 113.148 1.00 34.09 491 PHE A O 1
ATOM 4829 N N . LYS B 2 459 ? 140.725 72.501 112.473 1.00 39.60 492 LYS A N 1
ATOM 4830 C CA . LYS B 2 459 ? 139.891 71.483 113.168 1.00 39.60 492 LYS A CA 1
ATOM 4831 C C . LYS B 2 459 ? 139.847 71.766 114.675 1.00 39.60 492 LYS A C 1
ATOM 4832 O O . LYS B 2 459 ? 138.743 71.677 115.243 1.00 39.60 492 LYS A O 1
ATOM 4838 N N . ASP B 2 460 ? 140.977 72.122 115.298 1.00 40.42 493 ASP A N 1
ATOM 4839 C CA . ASP B 2 460 ? 140.950 72.410 116.724 1.00 40.42 493 ASP A CA 1
ATOM 4840 C C . ASP B 2 460 ? 140.228 73.706 117.054 1.00 40.42 493 ASP A C 1
ATOM 4841 O O . ASP B 2 460 ? 140.057 74.009 118.237 1.00 40.42 493 ASP A O 1
ATOM 4846 N N . TYR B 2 461 ? 139.806 74.476 116.052 1.00 34.97 494 TYR A N 1
ATOM 4847 C CA . TYR B 2 461 ? 138.971 75.647 116.269 1.00 34.97 494 TYR A CA 1
ATOM 4848 C C . TYR B 2 461 ? 137.491 75.290 116.279 1.00 34.97 494 TYR A C 1
ATOM 4849 O O . TYR B 2 461 ? 136.650 76.164 116.072 1.00 34.97 494 TYR A O 1
ATOM 4858 N N . PHE B 2 462 ? 137.164 74.017 116.477 1.00 37.85 495 PHE A N 1
ATOM 4859 C CA . PHE B 2 462 ? 135.795 73.528 116.573 1.00 37.85 495 PHE A CA 1
ATOM 4860 C C . PHE B 2 462 ? 135.504 72.811 117.870 1.00 37.85 495 PHE A C 1
ATOM 4861 O O . PHE B 2 462 ? 134.442 73.012 118.461 1.00 37.85 495 PHE A O 1
ATOM 4869 N N . TYR B 2 463 ? 136.399 71.957 118.310 1.00 43.61 496 TYR A N 1
ATOM 4870 C CA . TYR B 2 463 ? 136.160 71.227 119.532 1.00 43.61 496 TYR A CA 1
ATOM 4871 C C . TYR B 2 463 ? 136.722 71.977 120.724 1.00 43.61 496 TYR A C 1
ATOM 4872 O O . TYR B 2 463 ? 136.609 71.508 121.860 1.00 43.61 496 TYR A O 1
ATOM 4881 N N . SER B 2 464 ? 137.334 73.132 120.465 1.00 42.47 497 SER A N 1
ATOM 4882 C CA . SER B 2 464 ? 137.467 74.183 121.458 1.00 42.47 497 SER A CA 1
ATOM 4883 C C . SER B 2 464 ? 136.346 75.200 121.324 1.00 42.47 497 SER A C 1
ATOM 4884 O O . SER B 2 464 ? 136.333 76.203 122.044 1.00 42.47 497 SER A O 1
ATOM 4887 N N . GLU B 2 465 ? 135.416 74.962 120.403 1.00 37.02 498 GLU A N 1
ATOM 4888 C CA . GLU B 2 465 ? 134.365 75.906 120.050 1.00 37.02 498 GLU A CA 1
ATOM 4889 C C . GLU B 2 465 ? 132.964 75.325 120.231 1.00 37.02 498 GLU A C 1
ATOM 4890 O O . GLU B 2 465 ? 132.088 75.984 120.793 1.00 37.02 498 GLU A O 1
ATOM 4896 N N . LEU B 2 466 ? 132.733 74.107 119.736 1.00 37.14 499 LEU A N 1
ATOM 4897 C CA . LEU B 2 466 ? 131.457 73.434 119.949 1.00 37.14 499 LEU A CA 1
ATOM 4898 C C . LEU B 2 466 ? 131.304 72.941 121.372 1.00 37.14 499 LEU A C 1
ATOM 4899 O O . LEU B 2 466 ? 130.175 72.767 121.840 1.00 37.14 499 LEU A O 1
ATOM 4904 N N . ASP B 2 467 ? 132.408 72.688 122.060 1.00 38.68 500 ASP A N 1
ATOM 4905 C CA . ASP B 2 467 ? 132.362 72.180 123.416 1.00 38.68 500 ASP A CA 1
ATOM 4906 C C . ASP B 2 467 ? 132.354 73.285 124.457 1.00 38.68 500 ASP A C 1
ATOM 4907 O O . ASP B 2 467 ? 132.207 72.992 125.647 1.00 38.68 500 ASP A O 1
ATOM 4912 N N . SER B 2 468 ? 132.512 74.536 124.042 1.00 34.89 501 SER A N 1
ATOM 4913 C CA . SER B 2 468 ? 132.449 75.675 124.941 1.00 34.89 501 SER A CA 1
ATOM 4914 C C . SER B 2 468 ? 131.099 76.368 124.906 1.00 34.89 501 SER A C 1
ATOM 4915 O O . SER B 2 468 ? 130.960 77.449 125.478 1.00 34.89 501 SER A O 1
ATOM 4918 N N . VAL B 2 469 ? 130.116 75.784 124.232 1.00 34.40 502 VAL A N 1
ATOM 4919 C CA . VAL B 2 469 ? 128.750 76.303 124.200 1.00 34.40 502 VAL A CA 1
ATOM 4920 C C . VAL B 2 469 ? 128.103 76.360 125.589 1.00 34.40 502 VAL A C 1
ATOM 4921 O O . VAL B 2 469 ? 127.475 77.387 125.885 1.00 34.40 502 VAL A O 1
ATOM 4925 N N . PRO B 2 470 ? 128.222 75.368 126.494 1.00 34.84 503 PRO A N 1
ATOM 4926 C CA . PRO B 2 470 ? 127.641 75.570 127.834 1.00 34.84 503 PRO A CA 1
ATOM 4927 C C . PRO B 2 470 ? 128.313 76.640 128.684 1.00 34.84 503 PRO A C 1
ATOM 4928 O O . PRO B 2 470 ? 127.676 77.113 129.630 1.00 34.84 503 PRO A O 1
ATOM 4932 N N . GLU B 2 471 ? 129.550 77.052 128.399 1.00 34.24 504 GLU A N 1
ATOM 4933 C CA . GLU B 2 471 ? 130.136 78.137 129.170 1.00 34.24 504 GLU A CA 1
ATOM 4934 C C . GLU B 2 471 ? 129.996 79.499 128.511 1.00 34.24 504 GLU A C 1
ATOM 4935 O O . GLU B 2 471 ? 130.132 80.509 129.203 1.00 34.24 504 GLU A O 1
ATOM 4941 N N . LEU B 2 472 ? 129.725 79.559 127.207 1.00 32.40 505 LEU A N 1
ATOM 4942 C CA . LEU B 2 472 ? 129.345 80.828 126.598 1.00 32.40 505 LEU A CA 1
ATOM 4943 C C . LEU B 2 472 ? 127.989 81.299 127.089 1.00 32.40 505 LEU A C 1
ATOM 4944 O O . LEU B 2 472 ? 127.753 82.505 127.191 1.00 32.40 505 LEU A O 1
ATOM 4949 N N . ILE B 2 473 ? 127.090 80.362 127.380 1.00 31.38 506 ILE A N 1
ATOM 4950 C CA . ILE B 2 473 ? 125.794 80.713 127.939 1.00 31.38 506 ILE A CA 1
ATOM 4951 C C . ILE B 2 473 ? 125.954 81.245 129.356 1.00 31.38 506 ILE A C 1
ATOM 4952 O O . ILE B 2 473 ? 125.326 82.241 129.731 1.00 31.38 506 ILE A O 1
ATOM 4957 N N . ILE B 2 474 ? 126.825 80.620 130.150 1.00 33.28 507 ILE A N 1
ATOM 4958 C CA . ILE B 2 474 ? 127.041 81.067 131.523 1.00 33.28 507 ILE A CA 1
ATOM 4959 C C . ILE B 2 474 ? 127.769 82.405 131.544 1.00 33.28 507 ILE A C 1
ATOM 4960 O O . ILE B 2 474 ? 127.398 83.313 132.295 1.00 33.28 507 ILE A O 1
ATOM 4965 N N . ASN B 2 475 ? 128.778 82.572 130.689 1.00 35.44 508 ASN A N 1
ATOM 4966 C CA . ASN B 2 475 ? 129.501 83.836 130.658 1.00 35.44 508 ASN A CA 1
ATOM 4967 C C . ASN B 2 475 ? 128.736 84.958 129.971 1.00 35.44 508 ASN A C 1
ATOM 4968 O O . ASN B 2 475 ? 129.187 86.105 130.031 1.00 35.44 508 ASN A O 1
ATOM 4973 N N . LYS B 2 476 ? 127.749 84.598 129.146 1.00 33.08 509 LYS A N 1
ATOM 4974 C CA . LYS B 2 476 ? 126.841 85.608 128.537 1.00 33.08 509 LYS A CA 1
ATOM 4975 C C . LYS B 2 476 ? 125.878 86.133 129.609 1.00 33.08 509 LYS A C 1
ATOM 4976 O O . LYS B 2 476 ? 125.521 87.320 129.562 1.00 33.08 509 LYS A O 1
ATOM 4982 N N . MET B 2 477 ? 125.418 85.231 130.482 1.00 35.49 510 MET A N 1
ATOM 4983 C CA . MET B 2 477 ? 124.458 85.538 131.577 1.00 35.49 510 MET A CA 1
ATOM 4984 C C . MET B 2 477 ? 125.087 86.501 132.589 1.00 35.49 510 MET A C 1
ATOM 4985 O O . MET B 2 477 ? 124.383 87.427 133.033 1.00 35.49 510 MET A O 1
ATOM 4990 N N . GLU B 2 478 ? 126.366 86.298 132.916 1.00 40.13 511 GLU A N 1
ATOM 4991 C CA . GLU B 2 478 ? 127.091 87.157 133.892 1.00 40.13 511 GLU A CA 1
ATOM 4992 C C . GLU B 2 478 ? 127.159 88.592 133.358 1.00 40.13 511 GLU A C 1
ATOM 4993 O O . GLU B 2 478 ? 126.974 89.526 134.156 1.00 40.13 511 GLU A O 1
ATOM 4999 N N . SER B 2 479 ? 127.371 88.745 132.049 1.00 39.51 512 SER A N 1
ATOM 5000 C CA . SER B 2 479 ? 127.479 90.078 131.402 1.00 39.51 512 SER A CA 1
ATOM 5001 C C . SER B 2 479 ? 126.179 90.870 131.593 1.00 39.51 512 SER A C 1
ATOM 5002 O O . SER B 2 479 ? 126.262 92.080 131.868 1.00 39.51 512 SER A O 1
ATOM 5005 N N . SER B 2 480 ? 125.029 90.196 131.500 1.00 36.78 513 SER A N 1
ATOM 5006 C CA . SER B 2 480 ? 123.700 90.849 131.647 1.00 36.78 513 SER A CA 1
ATOM 5007 C C . SER B 2 480 ? 123.252 90.866 133.114 1.00 36.78 513 SER A C 1
ATOM 5008 O O . SER B 2 480 ? 122.127 91.339 133.374 1.00 36.78 513 SER A O 1
ATOM 5011 N N . LYS B 2 481 ? 124.092 90.336 134.014 1.00 33.48 514 LYS A N 1
ATOM 5012 C CA . LYS B 2 481 ? 123.863 90.260 135.486 1.00 33.48 514 LYS A CA 1
ATOM 5013 C C . LYS B 2 481 ? 122.635 89.398 135.803 1.00 33.48 514 LYS A C 1
ATOM 5014 O O . LYS B 2 481 ? 121.925 89.726 136.770 1.00 33.48 514 LYS A O 1
ATOM 5020 N N . ILE B 2 482 ? 122.376 88.370 134.990 1.00 30.70 515 ILE A N 1
ATOM 5021 C CA . ILE B 2 482 ? 121.225 87.448 135.223 1.00 30.70 515 ILE A CA 1
ATOM 5022 C C . ILE B 2 482 ? 121.458 86.684 136.532 1.00 30.70 515 ILE A C 1
ATOM 5023 O O . ILE B 2 482 ? 120.506 86.560 137.320 1.00 30.70 515 ILE A O 1
ATOM 5028 N N . LEU B 2 483 ? 122.697 86.242 136.760 1.00 33.89 516 LEU A N 1
ATOM 5029 C CA . LEU B 2 483 ? 123.081 85.456 137.964 1.00 33.89 516 LEU A CA 1
ATOM 5030 C C . LEU B 2 483 ? 122.876 86.291 139.232 1.00 33.89 516 LEU A C 1
ATOM 5031 O O . LEU B 2 483 ? 122.407 85.731 140.239 1.00 33.89 516 LEU A O 1
ATOM 5036 N N . ASP B 2 484 ? 123.205 87.583 139.168 1.00 37.31 517 ASP A N 1
ATOM 5037 C CA . ASP B 2 484 ? 123.076 88.501 140.331 1.00 37.31 517 ASP A CA 1
ATOM 5038 C C . ASP B 2 484 ? 121.612 88.634 140.771 1.00 37.31 517 ASP A C 1
ATOM 5039 O O . ASP B 2 484 ? 121.380 88.811 141.979 1.00 37.31 517 ASP A O 1
ATOM 5044 N N . TYR B 2 485 ? 120.677 88.625 139.818 1.00 34.72 518 TYR A N 1
ATOM 5045 C CA . TYR B 2 485 ? 119.268 88.832 140.109 1.00 34.72 518 TYR A CA 1
ATOM 5046 C C . TYR B 2 485 ? 118.451 87.556 140.128 1.00 34.72 518 TYR A C 1
ATOM 5047 O O . TYR B 2 485 ? 117.228 87.635 140.221 1.00 34.72 518 TYR A O 1
ATOM 5056 N N . TYR B 2 486 ? 119.072 86.386 140.035 1.00 33.67 519 TYR A N 1
ATOM 5057 C CA . TYR B 2 486 ? 118.342 85.128 140.080 1.00 33.67 519 TYR A CA 1
ATOM 5058 C C . TYR B 2 486 ? 119.196 84.055 140.736 1.00 33.67 519 TYR A C 1
ATOM 5059 O O . TYR B 2 486 ? 120.419 84.033 140.581 1.00 33.67 519 TYR A O 1
ATOM 5068 N N . SER B 2 487 ? 118.537 83.155 141.457 1.00 38.86 520 SER A N 1
ATOM 5069 C CA . SER B 2 487 ? 119.236 82.113 142.189 1.00 38.86 520 SER A CA 1
ATOM 5070 C C . SER B 2 487 ? 119.611 80.966 141.259 1.00 38.86 520 SER A C 1
ATOM 5071 O O . SER B 2 487 ? 119.027 80.781 140.193 1.00 38.86 520 SER A O 1
ATOM 5074 N N . SER B 2 488 ? 120.606 80.188 141.689 1.00 41.12 521 SER A N 1
ATOM 5075 C CA . SER B 2 488 ? 121.137 79.106 140.869 1.00 41.12 521 SER A CA 1
ATOM 5076 C C . SER B 2 488 ? 120.153 77.961 140.697 1.00 41.12 521 SER A C 1
ATOM 5077 O O . SER B 2 488 ? 120.225 77.245 139.695 1.00 41.12 521 SER A O 1
ATOM 5080 N N . ASP B 2 489 ? 119.243 77.768 141.645 1.00 40.70 522 ASP A N 1
ATOM 5081 C CA . ASP B 2 489 ? 118.198 76.765 141.506 1.00 40.70 522 ASP A CA 1
ATOM 5082 C C . ASP B 2 489 ? 117.066 77.231 140.608 1.00 40.70 522 ASP A C 1
ATOM 5083 O O . ASP B 2 489 ? 116.233 76.412 140.205 1.00 40.70 522 ASP A O 1
ATOM 5088 N N . GLN B 2 490 ? 117.018 78.521 140.286 1.00 37.86 523 GLN A N 1
ATOM 5089 C CA . GLN B 2 490 ? 116.016 79.075 139.389 1.00 37.86 523 GLN A CA 1
ATOM 5090 C C . GLN B 2 490 ? 116.509 79.206 137.958 1.00 37.86 523 GLN A C 1
ATOM 5091 O O . GLN B 2 490 ? 115.798 79.764 137.119 1.00 37.86 523 GLN A O 1
ATOM 5097 N N . LEU B 2 491 ? 117.705 78.719 137.651 1.00 37.40 524 LEU A N 1
ATOM 5098 C CA . LEU B 2 491 ? 118.157 78.636 136.274 1.00 37.40 524 LEU A CA 1
ATOM 5099 C C . LEU B 2 491 ? 118.363 77.204 135.832 1.00 37.40 524 LEU A C 1
ATOM 5100 O O . LEU B 2 491 ? 118.547 76.959 134.636 1.00 37.40 524 LEU A O 1
ATOM 5105 N N . ASN B 2 492 ? 118.350 76.253 136.755 1.00 38.85 525 ASN A N 1
ATOM 5106 C CA . ASN B 2 492 ? 118.405 74.858 136.369 1.00 38.85 525 ASN A CA 1
ATOM 5107 C C . ASN B 2 492 ? 117.103 74.376 135.767 1.00 38.85 525 ASN A C 1
ATOM 5108 O O . ASN B 2 492 ? 117.124 73.478 134.924 1.00 38.85 525 ASN A O 1
ATOM 5113 N N . GLN B 2 493 ? 115.975 74.962 136.157 1.00 37.96 526 GLN A N 1
ATOM 5114 C CA . GLN B 2 493 ? 114.680 74.538 135.652 1.00 37.96 526 GLN A CA 1
ATOM 5115 C C . GLN B 2 493 ? 114.256 75.291 134.406 1.00 37.96 526 GLN A C 1
ATOM 5116 O O . GLN B 2 493 ? 113.081 75.236 134.034 1.00 37.96 526 GLN A O 1
ATOM 5122 N N . VAL B 2 494 ? 115.180 75.984 133.746 1.00 33.35 527 VAL A N 1
ATOM 5123 C CA . VAL B 2 494 ? 114.905 76.622 132.471 1.00 33.35 527 VAL A CA 1
ATOM 5124 C C . VAL B 2 494 ? 115.740 75.997 131.356 1.00 33.35 527 VAL A C 1
ATOM 5125 O O . VAL B 2 494 ? 115.579 76.347 130.185 1.00 33.35 527 VAL A O 1
ATOM 5129 N N . PHE B 2 495 ? 116.638 75.083 131.737 1.00 35.39 528 PHE A N 1
ATOM 5130 C CA . PHE B 2 495 ? 117.471 74.335 130.758 1.00 35.39 528 PHE A CA 1
ATOM 5131 C C . PHE B 2 495 ? 117.230 72.829 130.920 1.00 35.39 528 PHE A C 1
ATOM 5132 O O . PHE B 2 495 ? 117.737 72.050 130.096 1.00 35.39 528 PHE A O 1
ATOM 5140 N N . THR B 2 496 ? 116.481 72.439 131.957 1.00 39.55 529 THR A N 1
ATOM 5141 C CA . THR B 2 496 ? 116.220 71.004 132.261 1.00 39.55 529 THR A CA 1
ATOM 5142 C C . THR B 2 496 ? 114.810 70.582 131.828 1.00 39.55 529 THR A C 1
ATOM 5143 O O . THR B 2 496 ? 114.432 69.433 132.124 1.00 39.55 529 THR A O 1
ATOM 5147 N N . ILE B 2 497 ? 114.078 71.454 131.130 1.00 39.25 530 ILE A N 1
ATOM 5148 C CA . ILE B 2 497 ? 112.692 71.138 130.666 1.00 39.25 530 ILE A CA 1
ATOM 5149 C C . ILE B 2 497 ? 112.744 69.967 129.678 1.00 39.25 530 ILE A C 1
ATOM 5150 O O . ILE B 2 497 ? 113.691 69.909 128.894 1.00 39.25 530 ILE A O 1
ATOM 5155 N N . PRO B 2 498 ? 111.784 69.015 129.682 1.00 40.14 531 PRO A N 1
ATOM 5156 C CA . PRO B 2 498 ? 111.783 67.920 128.704 1.00 40.14 531 PRO A CA 1
ATOM 5157 C C . PRO B 2 498 ? 111.507 68.468 127.295 1.00 40.14 531 PRO A C 1
ATOM 5158 O O . PRO B 2 498 ? 110.766 69.430 127.200 1.00 40.14 531 PRO A O 1
ATOM 5162 N N . ASN B 2 499 ? 112.114 67.848 126.269 1.00 35.91 532 ASN A N 1
ATOM 5163 C CA . ASN B 2 499 ? 112.023 68.189 124.816 1.00 35.91 532 ASN A CA 1
ATOM 5164 C C . ASN B 2 499 ? 112.837 69.447 124.466 1.00 35.91 532 ASN A C 1
ATOM 5165 O O . ASN B 2 499 ? 113.739 69.329 123.617 1.00 35.91 532 ASN A O 1
ATOM 5170 N N . PHE B 2 500 ? 112.552 70.596 125.086 1.00 31.27 533 PHE A N 1
ATOM 5171 C CA . PHE B 2 500 ? 113.346 71.825 124.818 1.00 31.27 533 PHE A CA 1
ATOM 5172 C C . PHE B 2 500 ? 114.779 71.548 125.288 1.00 31.27 533 PHE A C 1
ATOM 5173 O O . PHE B 2 500 ? 114.938 70.977 126.363 1.00 31.27 533 PHE A O 1
ATOM 5181 N N . GLU B 2 501 ? 115.802 71.968 124.545 1.00 36.23 534 GLU A N 1
ATOM 5182 C CA . GLU B 2 501 ? 117.146 71.588 124.971 1.00 36.23 534 GLU A CA 1
ATOM 5183 C C . GLU B 2 501 ? 118.225 72.487 124.377 1.00 36.23 534 GLU A C 1
ATOM 5184 O O . GLU B 2 501 ? 119.282 71.999 123.973 1.00 36.23 534 GLU A O 1
ATOM 5190 N N . LEU B 2 502 ? 117.982 73.805 124.344 1.00 26.91 535 LEU A N 1
ATOM 5191 C CA . LEU B 2 502 ? 118.995 74.839 124.081 1.00 26.91 535 LEU A CA 1
ATOM 5192 C C . LEU B 2 502 ? 119.655 74.638 122.711 1.00 26.91 535 LEU A C 1
ATOM 5193 O O . LEU B 2 502 ? 120.780 74.167 122.587 1.00 26.91 535 LEU A O 1
ATOM 5198 N N . SER B 2 503 ? 118.870 74.887 121.677 1.00 21.30 536 SER A N 1
ATOM 5199 C CA . SER B 2 503 ? 119.375 74.683 120.332 1.00 21.30 536 SER A CA 1
ATOM 5200 C C . SER B 2 503 ? 120.051 75.942 119.802 1.00 21.30 536 SER A C 1
ATOM 5201 O O . SER B 2 503 ? 119.726 77.064 120.184 1.00 21.30 536 SER A O 1
ATOM 5204 N N . LEU B 2 504 ? 121.012 75.736 118.908 1.00 17.72 537 LEU A N 1
ATOM 5205 C CA . LEU B 2 504 ? 121.618 76.828 118.164 1.00 17.72 537 LEU A CA 1
ATOM 5206 C C . LEU B 2 504 ? 120.746 77.284 117.008 1.00 17.72 537 LEU A C 1
ATOM 5207 O O . LEU B 2 504 ? 120.990 78.357 116.448 1.00 17.72 537 LEU A O 1
ATOM 5212 N N . LEU B 2 505 ? 119.746 76.493 116.643 1.00 17.62 538 LEU A N 1
ATOM 5213 C CA . LEU B 2 505 ? 118.741 76.923 115.689 1.00 17.62 538 LEU A CA 1
ATOM 5214 C C . LEU B 2 505 ? 117.835 77.958 116.332 1.00 17.62 538 LEU A C 1
ATOM 5215 O O . LEU B 2 505 ? 117.571 77.904 117.533 1.00 17.62 538 LEU A O 1
ATOM 5220 N N . THR B 2 506 ? 117.364 78.918 115.541 1.00 15.12 539 THR A N 1
ATOM 5221 C CA . THR B 2 506 ? 116.372 79.847 116.061 1.00 15.12 539 THR A CA 1
ATOM 5222 C C . THR B 2 506 ? 114.968 79.523 115.581 1.00 15.12 539 THR A C 1
ATOM 5223 O O . THR B 2 506 ? 114.117 79.233 116.404 1.00 15.12 539 THR A O 1
ATOM 5227 N N . SER B 2 507 ? 114.700 79.559 114.282 1.00 12.59 540 SER A N 1
ATOM 5228 C CA . SER B 2 507 ? 113.339 79.314 113.833 1.00 12.59 540 SER A CA 1
ATOM 5229 C C . SER B 2 507 ? 113.334 78.712 112.445 1.00 12.59 540 SER A C 1
ATOM 5230 O O . SER B 2 507 ? 114.076 79.145 111.564 1.00 12.59 540 SER A O 1
ATOM 5233 N N . ALA B 2 508 ? 112.488 77.691 112.273 1.00 11.22 541 ALA A N 1
ATOM 5234 C CA . ALA B 2 508 ? 112.358 76.933 111.008 1.00 11.22 541 ALA A CA 1
ATOM 5235 C C . ALA B 2 508 ? 111.198 77.477 110.169 1.00 11.22 541 ALA A C 1
ATOM 5236 O O . ALA B 2 508 ? 110.892 76.871 109.129 1.00 11.22 541 ALA A O 1
ATOM 5238 N N . VAL B 2 509 ? 110.575 78.570 110.612 1.00 13.80 542 VAL A N 1
ATOM 5239 C CA . VAL B 2 509 ? 109.418 79.160 109.879 1.00 13.80 542 VAL A CA 1
ATOM 5240 C C . VAL B 2 509 ? 109.794 80.561 109.391 1.00 13.80 542 VAL A C 1
ATOM 5241 O O . VAL B 2 509 ? 110.378 81.321 110.180 1.00 13.80 542 VAL A O 1
ATOM 5245 N N . PRO B 2 510 ? 109.474 80.938 108.132 1.00 11.78 543 PRO A N 1
ATOM 5246 C CA . PRO B 2 510 ? 109.761 82.280 107.620 1.00 11.78 543 PRO A CA 1
ATOM 5247 C C . PRO B 2 510 ? 108.852 83.330 108.276 1.00 11.78 543 PRO A C 1
ATOM 5248 O O . PRO B 2 510 ? 107.779 82.975 108.711 1.00 11.78 543 PRO A O 1
ATOM 5252 N N . PHE B 2 511 ? 109.318 84.581 108.323 1.00 8.85 544 PHE A N 1
ATOM 5253 C CA . PHE B 2 511 ? 108.589 85.741 108.909 1.00 8.85 544 PHE A CA 1
ATOM 5254 C C . PHE B 2 511 ? 108.323 85.566 110.410 1.00 8.85 544 PHE A C 1
ATOM 5255 O O . PHE B 2 511 ? 107.259 86.005 110.870 1.00 8.85 544 PHE A O 1
ATOM 5263 N N . ALA B 2 512 ? 109.242 84.922 111.136 1.00 15.01 545 ALA A N 1
ATOM 5264 C CA . ALA B 2 512 ? 109.112 84.802 112.607 1.00 15.01 545 ALA A CA 1
ATOM 5265 C C . ALA B 2 512 ? 109.568 86.136 113.203 1.00 15.01 545 ALA A C 1
ATOM 5266 O O . ALA B 2 512 ? 110.625 86.628 112.778 1.00 15.01 545 ALA A O 1
ATOM 5268 N N . PRO B 2 513 ? 108.840 86.746 114.162 1.00 13.71 546 PRO A N 1
ATOM 5269 C CA . PRO B 2 513 ? 109.207 88.049 114.711 1.00 13.71 546 PRO A CA 1
ATOM 5270 C C . PRO B 2 513 ? 110.492 87.980 115.508 1.00 13.71 546 PRO A C 1
ATOM 5271 O O . PRO B 2 513 ? 111.007 86.906 115.822 1.00 13.71 546 PRO A O 1
ATOM 5275 N N . SER B 2 514 ? 111.011 89.151 115.843 1.00 12.97 547 SER A N 1
ATOM 5276 C CA . SER B 2 514 ? 112.087 89.214 116.808 1.00 12.97 547 SER A CA 1
ATOM 5277 C C . SER B 2 514 ? 111.514 89.379 118.211 1.00 12.97 547 SER A C 1
ATOM 5278 O O . SER B 2 514 ? 110.316 89.592 118.394 1.00 12.97 547 SER A O 1
ATOM 5281 N N . PHE B 2 515 ? 112.390 89.270 119.213 1.00 15.08 548 PHE A N 1
ATOM 5282 C CA . PHE B 2 515 ? 111.929 89.301 120.596 1.00 15.08 548 PHE A CA 1
ATOM 5283 C C . PHE B 2 515 ? 111.468 90.687 121.018 1.00 15.08 548 PHE A C 1
ATOM 5284 O O . PHE B 2 515 ? 110.500 90.811 121.775 1.00 15.08 548 PHE A O 1
ATOM 5292 N N . LYS B 2 516 ? 112.156 91.739 120.580 1.00 21.22 549 LYS A N 1
ATOM 5293 C CA . LYS B 2 516 ? 111.750 93.073 120.996 1.00 21.22 549 LYS A CA 1
ATOM 5294 C C . LYS B 2 516 ? 110.454 93.523 120.347 1.00 21.22 549 LYS A C 1
ATOM 5295 O O . LYS B 2 516 ? 109.736 94.328 120.938 1.00 21.22 549 LYS A O 1
ATOM 5301 N N . ARG B 2 517 ? 110.131 93.022 119.160 1.00 11.35 550 ARG A N 1
ATOM 5302 C CA . ARG B 2 517 ? 108.793 93.213 118.625 1.00 11.35 550 ARG A CA 1
ATOM 5303 C C . ARG B 2 517 ? 107.761 92.444 119.435 1.00 11.35 550 ARG A C 1
ATOM 5304 O O . ARG B 2 517 ? 106.651 92.933 119.638 1.00 11.35 550 ARG A O 1
ATOM 5312 N N . VAL B 2 518 ? 108.112 91.262 119.930 1.00 16.51 551 VAL A N 1
ATOM 5313 C CA . VAL B 2 518 ? 107.168 90.471 120.710 1.00 16.51 551 VAL A CA 1
ATOM 5314 C C . VAL B 2 518 ? 106.995 91.049 122.108 1.00 16.51 551 VAL A C 1
ATOM 5315 O O . VAL B 2 518 ? 105.869 91.179 122.602 1.00 16.51 551 VAL A O 1
ATOM 5319 N N . TYR B 2 519 ? 108.091 91.432 122.762 1.00 17.09 552 TYR A N 1
ATOM 5320 C CA . TYR B 2 519 ? 107.975 91.888 124.142 1.00 17.09 552 TYR A CA 1
ATOM 5321 C C . TYR B 2 519 ? 107.343 93.272 124.238 1.00 17.09 552 TYR A C 1
ATOM 5322 O O . TYR B 2 519 ? 106.585 93.537 125.172 1.00 17.09 552 TYR A O 1
ATOM 5331 N N . LEU B 2 520 ? 107.659 94.171 123.309 1.00 17.33 553 LEU A N 1
ATOM 5332 C CA . LEU B 2 520 ? 107.084 95.510 123.367 1.00 17.33 553 LEU A CA 1
ATOM 5333 C C . LEU B 2 520 ? 105.613 95.496 122.989 1.00 17.33 553 LEU A C 1
ATOM 5334 O O . LEU B 2 520 ? 104.803 96.176 123.625 1.00 17.33 553 LEU A O 1
ATOM 5339 N N . LYS B 2 521 ? 105.242 94.723 121.972 1.00 14.92 554 LYS A N 1
ATOM 5340 C CA . LYS B 2 521 ? 103.850 94.698 121.556 1.00 14.92 554 LYS A CA 1
ATOM 5341 C C . LYS B 2 521 ? 103.019 93.799 122.456 1.00 14.92 554 LYS A C 1
ATOM 5342 O O . LYS B 2 521 ? 101.815 94.023 122.613 1.00 14.92 554 LYS A O 1
ATOM 5348 N N . GLY B 2 522 ? 103.643 92.803 123.081 1.00 16.81 555 GLY A N 1
ATOM 5349 C CA . GLY B 2 522 ? 102.933 92.018 124.068 1.00 16.81 555 GLY A CA 1
ATOM 5350 C C . GLY B 2 522 ? 102.614 92.797 125.322 1.00 16.81 555 GLY A C 1
ATOM 5351 O O . GLY B 2 522 ? 101.637 92.497 126.007 1.00 16.81 555 GLY A O 1
ATOM 5352 N N . PHE B 2 523 ? 103.436 93.796 125.647 1.00 19.68 556 PHE A N 1
ATOM 5353 C CA . PHE B 2 523 ? 103.118 94.751 126.702 1.00 19.68 556 PHE A CA 1
ATOM 5354 C C . PHE B 2 523 ? 101.891 95.574 126.350 1.00 19.68 556 PHE A C 1
ATOM 5355 O O . PHE B 2 523 ? 101.136 95.976 127.238 1.00 19.68 556 PHE A O 1
ATOM 5363 N N . ASP B 2 524 ? 101.674 95.824 125.063 1.00 21.76 557 ASP A N 1
ATOM 5364 C CA . ASP B 2 524 ? 100.574 96.660 124.618 1.00 21.76 557 ASP A CA 1
ATOM 5365 C C . ASP B 2 524 ? 99.227 95.959 124.691 1.00 21.76 557 ASP A C 1
ATOM 5366 O O . ASP B 2 524 ? 98.204 96.640 124.784 1.00 21.76 557 ASP A O 1
ATOM 5371 N N . TYR B 2 525 ? 99.191 94.630 124.627 1.00 17.76 558 TYR A N 1
ATOM 5372 C CA . TYR B 2 525 ? 97.931 93.912 124.748 1.00 17.76 558 TYR A CA 1
ATOM 5373 C C . TYR B 2 525 ? 97.581 93.568 126.182 1.00 17.76 558 TYR A C 1
ATOM 5374 O O . TYR B 2 525 ? 96.396 93.435 126.501 1.00 17.76 558 TYR A O 1
ATOM 5383 N N . GLN B 2 526 ? 98.573 93.417 127.052 1.00 22.41 559 GLN A N 1
ATOM 5384 C CA . GLN B 2 526 ? 98.283 93.132 128.448 1.00 22.41 559 GLN A CA 1
ATOM 5385 C C . GLN B 2 526 ? 97.852 94.390 129.181 1.00 22.41 559 GLN A C 1
ATOM 5386 O O . GLN B 2 526 ? 96.848 94.395 129.899 1.00 22.41 559 GLN A O 1
ATOM 5392 N N . ASN B 2 527 ? 98.601 95.469 129.012 1.00 25.82 560 ASN A N 1
ATOM 5393 C CA . ASN B 2 527 ? 98.290 96.719 129.689 1.00 25.82 560 ASN A CA 1
ATOM 5394 C C . ASN B 2 527 ? 97.489 97.609 128.752 1.00 25.82 560 ASN A C 1
ATOM 5395 O O . ASN B 2 527 ? 98.029 98.182 127.803 1.00 25.82 560 ASN A O 1
ATOM 5400 N N . GLN B 2 528 ? 96.199 97.728 129.040 1.00 37.04 561 GLN A N 1
ATOM 5401 C CA . GLN B 2 528 ? 95.221 98.305 128.137 1.00 37.04 561 GLN A CA 1
ATOM 5402 C C . GLN B 2 528 ? 94.215 99.071 128.985 1.00 37.04 561 GLN A C 1
ATOM 5403 O O . GLN B 2 528 ? 94.056 98.786 130.174 1.00 37.04 561 GLN A O 1
ATOM 5409 N N . ASP B 2 529 ? 93.546 100.055 128.372 1.00 47.50 562 ASP A N 1
ATOM 5410 C CA . ASP B 2 529 ? 92.723 101.021 129.095 1.00 47.50 562 ASP A CA 1
ATOM 5411 C C . ASP B 2 529 ? 91.508 100.413 129.789 1.00 47.50 562 ASP A C 1
ATOM 5412 O O . ASP B 2 529 ? 91.000 101.035 130.731 1.00 47.50 562 ASP A O 1
ATOM 5417 N N . GLU B 2 530 ? 91.040 99.237 129.344 1.00 52.47 563 GLU A N 1
ATOM 5418 C CA . GLU B 2 530 ? 89.970 98.461 129.996 1.00 52.47 563 GLU A CA 1
ATOM 5419 C C . GLU B 2 530 ? 88.658 99.240 130.091 1.00 52.47 563 GLU A C 1
ATOM 5420 O O . GLU B 2 530 ? 87.954 99.182 131.101 1.00 52.47 563 GLU A O 1
ATOM 5426 N N . ALA B 2 531 ? 88.324 99.980 129.038 1.00 51.01 564 ALA A N 1
ATOM 5427 C CA . ALA B 2 531 ? 87.128 100.812 129.033 1.00 51.01 564 ALA A CA 1
ATOM 5428 C C . ALA B 2 531 ? 86.191 100.548 127.866 1.00 51.01 564 ALA A C 1
ATOM 5429 O O . ALA B 2 531 ? 85.155 101.209 127.769 1.00 51.01 564 ALA A O 1
ATOM 5431 N N . GLN B 2 532 ? 86.528 99.618 126.979 1.00 50.45 565 GLN A N 1
ATOM 5432 C CA . GLN B 2 532 ? 85.795 99.397 125.738 1.00 50.45 565 GLN A CA 1
ATOM 5433 C C . GLN B 2 532 ? 85.439 97.912 125.626 1.00 50.45 565 GLN A C 1
ATOM 5434 O O . GLN B 2 532 ? 85.717 97.160 126.568 1.00 50.45 565 GLN A O 1
ATOM 5440 N N . PRO B 2 533 ? 84.787 97.437 124.519 1.00 49.30 566 PRO A N 1
ATOM 5441 C CA . PRO B 2 533 ? 84.723 95.984 124.295 1.00 49.30 566 PRO A CA 1
ATOM 5442 C C . PRO B 2 533 ? 86.092 95.364 124.065 1.00 49.30 566 PRO A C 1
ATOM 5443 O O . PRO B 2 533 ? 86.564 95.269 122.929 1.00 49.30 566 PRO A O 1
ATOM 5447 N N . ASP B 2 534 ? 86.725 94.990 125.181 1.00 38.71 567 ASP A N 1
ATOM 5448 C CA . ASP B 2 534 ? 88.129 94.603 125.258 1.00 38.71 567 ASP A CA 1
ATOM 5449 C C . ASP B 2 534 ? 88.473 93.440 124.332 1.00 38.71 567 ASP A C 1
ATOM 5450 O O . ASP B 2 534 ? 87.701 92.489 124.188 1.00 38.71 567 ASP A O 1
ATOM 5455 N N . TYR B 2 535 ? 89.641 93.540 123.694 1.00 26.05 568 TYR A N 1
ATOM 5456 C CA . TYR B 2 535 ? 90.207 92.481 122.860 1.00 26.05 568 TYR A CA 1
ATOM 5457 C C . TYR B 2 535 ? 91.201 91.696 123.718 1.00 26.05 568 TYR A C 1
ATOM 5458 O O . TYR B 2 535 ? 92.418 91.757 123.546 1.00 26.05 568 TYR A O 1
ATOM 5467 N N . ASN B 2 536 ? 90.653 90.967 124.683 1.00 27.09 569 ASN A N 1
ATOM 5468 C CA . ASN B 2 536 ? 91.445 90.344 125.740 1.00 27.09 569 ASN A CA 1
ATOM 5469 C C . ASN B 2 536 ? 92.153 89.114 125.189 1.00 27.09 569 ASN A C 1
ATOM 5470 O O . ASN B 2 536 ? 91.505 88.174 124.725 1.00 27.09 569 ASN A O 1
ATOM 5475 N N . LEU B 2 537 ? 93.481 89.105 125.263 1.00 23.30 570 LEU A N 1
ATOM 5476 C CA . LEU B 2 537 ? 94.263 87.953 124.846 1.00 23.30 570 LEU A CA 1
ATOM 5477 C C . LEU B 2 537 ? 94.693 87.069 126.014 1.00 23.30 570 LEU A C 1
ATOM 5478 O O . LEU B 2 537 ? 95.367 86.064 125.778 1.00 23.30 570 LEU A O 1
ATOM 5483 N N . LYS B 2 538 ? 94.311 87.421 127.249 1.00 24.45 571 LYS A N 1
ATOM 5484 C CA . LYS B 2 538 ? 94.590 86.665 128.481 1.00 24.45 571 LYS A CA 1
ATOM 5485 C C . LYS B 2 538 ? 96.094 86.481 128.707 1.00 24.45 571 LYS A C 1
ATOM 5486 O O . LYS B 2 538 ? 96.619 85.371 128.754 1.00 24.45 571 LYS A O 1
ATOM 5492 N N . LEU B 2 539 ? 96.771 87.611 128.871 1.00 21.52 572 LEU A N 1
ATOM 5493 C CA . LEU B 2 539 ? 98.219 87.695 128.995 1.00 21.52 572 LEU A CA 1
ATOM 5494 C C . LEU B 2 539 ? 98.626 88.051 130.415 1.00 21.52 572 LEU A C 1
ATOM 5495 O O . LEU B 2 539 ? 97.878 88.720 131.132 1.00 21.52 572 LEU A O 1
ATOM 5500 N N . ASN B 2 540 ? 99.804 87.575 130.833 1.00 22.64 573 ASN A N 1
ATOM 5501 C CA . ASN B 2 540 ? 100.223 87.805 132.208 1.00 22.64 573 ASN A CA 1
ATOM 5502 C C . ASN B 2 540 ? 101.702 88.121 132.418 1.00 22.64 573 ASN A C 1
ATOM 5503 O O . ASN B 2 540 ? 102.055 88.499 133.535 1.00 22.64 573 ASN A O 1
ATOM 5508 N N . ILE B 2 541 ? 102.583 87.974 131.430 1.00 18.00 574 ILE A N 1
ATOM 5509 C CA . ILE B 2 541 ? 104.018 88.098 131.678 1.00 18.00 574 ILE A CA 1
ATOM 5510 C C . ILE B 2 541 ? 104.634 89.336 131.075 1.00 18.00 574 ILE A C 1
ATOM 5511 O O . ILE B 2 541 ? 105.812 89.612 131.346 1.00 18.00 574 ILE A O 1
ATOM 5516 N N . TYR B 2 542 ? 103.912 90.069 130.240 1.00 17.65 575 TYR A N 1
ATOM 5517 C CA . TYR B 2 542 ? 104.471 91.249 129.595 1.00 17.65 575 TYR A CA 1
ATOM 5518 C C . TYR B 2 542 ? 104.233 92.420 130.536 1.00 17.65 575 TYR A C 1
ATOM 5519 O O . TYR B 2 542 ? 103.325 93.233 130.370 1.00 17.65 575 TYR A O 1
ATOM 5528 N N . ASN B 2 543 ? 105.093 92.497 131.542 1.00 25.99 576 ASN A N 1
ATOM 5529 C CA . ASN B 2 543 ? 104.816 93.180 132.795 1.00 25.99 576 ASN A CA 1
ATOM 5530 C C . ASN B 2 543 ? 105.395 94.585 132.865 1.00 25.99 576 ASN A C 1
ATOM 5531 O O . ASN B 2 543 ? 104.717 95.501 133.333 1.00 25.99 576 ASN A O 1
ATOM 5536 N N . GLU B 2 544 ? 106.639 94.779 132.444 1.00 30.27 577 GLU A N 1
ATOM 5537 C CA . GLU B 2 544 ? 107.333 96.036 132.669 1.00 30.27 577 GLU A CA 1
ATOM 5538 C C . GLU B 2 544 ? 107.993 96.510 131.385 1.00 30.27 577 GLU A C 1
ATOM 5539 O O . GLU B 2 544 ? 108.108 95.773 130.407 1.00 30.27 577 GLU A O 1
ATOM 5545 N N . LYS B 2 545 ? 108.407 97.776 131.394 1.00 27.39 578 LYS A N 1
ATOM 5546 C CA . LYS B 2 545 ? 109.089 98.366 130.251 1.00 27.39 578 LYS A CA 1
ATOM 5547 C C . LYS B 2 545 ? 110.194 99.316 130.726 1.00 27.39 578 LYS A C 1
ATOM 5548 O O . LYS B 2 545 ? 110.681 100.146 129.951 1.00 27.39 578 LYS A O 1
ATOM 5554 N N . ALA B 2 546 ? 110.627 99.191 131.978 1.00 26.81 579 ALA A N 1
ATOM 5555 C CA . ALA B 2 546 ? 111.544 100.147 132.597 1.00 26.81 579 ALA A CA 1
ATOM 5556 C C . ALA B 2 546 ? 112.986 99.831 132.213 1.00 26.81 579 ALA A C 1
ATOM 5557 O O . ALA B 2 546 ? 113.760 99.270 132.988 1.00 26.81 579 ALA A O 1
ATOM 5559 N N . PHE B 2 547 ? 113.373 100.263 131.008 1.00 30.60 580 PHE A N 1
ATOM 5560 C CA . PHE B 2 547 ? 114.682 99.908 130.466 1.00 30.60 580 PHE A CA 1
ATOM 5561 C C . PHE B 2 547 ? 115.846 100.600 131.157 1.00 30.60 580 PHE A C 1
ATOM 5562 O O . PHE B 2 547 ? 116.995 100.217 130.923 1.00 30.60 580 PHE A O 1
ATOM 5570 N N . ASN B 2 548 ? 115.594 101.611 131.977 1.00 37.41 581 ASN A N 1
ATOM 5571 C CA . ASN B 2 548 ? 116.664 102.294 132.681 1.00 37.41 581 ASN A CA 1
ATOM 5572 C C . ASN B 2 548 ? 116.800 101.825 134.122 1.00 37.41 581 ASN A C 1
ATOM 5573 O O . ASN B 2 548 ? 117.398 102.527 134.941 1.00 37.41 581 ASN A O 1
ATOM 5578 N N . SER B 2 549 ? 116.254 100.660 134.445 1.00 33.43 582 SER A N 1
ATOM 5579 C CA . SER B 2 549 ? 116.527 99.954 135.681 1.00 33.43 582 SER A CA 1
ATOM 5580 C C . SER B 2 549 ? 117.513 98.830 135.391 1.00 33.43 582 SER A C 1
ATOM 5581 O O . SER B 2 549 ? 117.899 98.596 134.245 1.00 33.43 582 SER A O 1
ATOM 5584 N N . GLU B 2 550 ? 117.930 98.117 136.430 1.00 33.03 583 GLU A N 1
ATOM 5585 C CA . GLU B 2 550 ? 118.786 96.958 136.249 1.00 33.03 583 GLU A CA 1
ATOM 5586 C C . GLU B 2 550 ? 118.146 95.659 136.689 1.00 33.03 583 GLU A C 1
ATOM 5587 O O . GLU B 2 550 ? 118.625 94.595 136.295 1.00 33.03 583 GLU A O 1
ATOM 5593 N N . ALA B 2 551 ? 117.085 95.711 137.490 1.00 29.04 584 ALA A N 1
ATOM 5594 C CA . ALA B 2 551 ? 116.295 94.512 137.724 1.00 29.04 584 ALA A CA 1
ATOM 5595 C C . ALA B 2 551 ? 115.482 94.159 136.490 1.00 29.04 584 ALA A C 1
ATOM 5596 O O . ALA B 2 551 ? 115.295 92.977 136.185 1.00 29.04 584 ALA A O 1
ATOM 5598 N N . PHE B 2 552 ? 114.995 95.169 135.763 1.00 25.53 585 PHE A N 1
ATOM 5599 C CA . PHE B 2 552 ? 114.297 94.903 134.509 1.00 25.53 585 PHE A CA 1
ATOM 5600 C C . PHE B 2 552 ? 115.257 94.428 133.434 1.00 25.53 585 PHE A C 1
ATOM 5601 O O . PHE B 2 552 ? 114.899 93.592 132.599 1.00 25.53 585 PHE A O 1
ATOM 5609 N N . GLN B 2 553 ? 116.477 94.956 133.431 1.00 26.92 586 GLN A N 1
ATOM 5610 C CA . GLN B 2 553 ? 117.435 94.605 132.394 1.00 26.92 586 GLN A CA 1
ATOM 5611 C C . GLN B 2 553 ? 117.954 93.182 132.566 1.00 26.92 586 GLN A C 1
ATOM 5612 O O . GLN B 2 553 ? 118.498 92.608 131.618 1.00 26.92 586 GLN A O 1
ATOM 5618 N N . ALA B 2 554 ? 117.767 92.592 133.748 1.00 25.42 587 ALA A N 1
ATOM 5619 C CA . ALA B 2 554 ? 118.073 91.184 133.948 1.00 25.42 587 ALA A CA 1
ATOM 5620 C C . ALA B 2 554 ? 116.940 90.289 133.473 1.00 25.42 587 ALA A C 1
ATOM 5621 O O . ALA B 2 554 ? 117.195 89.209 132.935 1.00 25.42 587 ALA A O 1
ATOM 5623 N N . GLN B 2 555 ? 115.685 90.707 133.654 1.00 24.01 588 GLN A N 1
ATOM 5624 C CA . GLN B 2 555 ? 114.602 89.844 133.205 1.00 24.01 588 GLN A CA 1
ATOM 5625 C C . GLN B 2 555 ? 114.343 89.977 131.716 1.00 24.01 588 GLN A C 1
ATOM 5626 O O . GLN B 2 555 ? 113.845 89.027 131.109 1.00 24.01 588 GLN A O 1
ATOM 5632 N N . TYR B 2 556 ? 114.662 91.125 131.119 1.00 17.69 589 TYR A N 1
ATOM 5633 C CA . TYR B 2 556 ? 114.520 91.276 129.681 1.00 17.69 589 TYR A CA 1
ATOM 5634 C C . TYR B 2 556 ? 115.543 90.422 128.957 1.00 17.69 589 TYR A C 1
ATOM 5635 O O . TYR B 2 556 ? 115.272 89.892 127.878 1.00 17.69 589 TYR A O 1
ATOM 5644 N N . SER B 2 557 ? 116.725 90.277 129.543 1.00 19.25 590 SER A N 1
ATOM 5645 C CA . SER B 2 557 ? 117.767 89.466 128.945 1.00 19.25 590 SER A CA 1
ATOM 5646 C C . SER B 2 557 ? 117.568 87.984 129.208 1.00 19.25 590 SER A C 1
ATOM 5647 O O . SER B 2 557 ? 118.027 87.165 128.412 1.00 19.25 590 SER A O 1
ATOM 5650 N N . LEU B 2 558 ? 116.876 87.616 130.285 1.00 18.57 591 LEU A N 1
ATOM 5651 C CA . LEU B 2 558 ? 116.601 86.205 130.517 1.00 18.57 591 LEU A CA 1
ATOM 5652 C C . LEU B 2 558 ? 115.429 85.738 129.666 1.00 18.57 591 LEU A C 1
ATOM 5653 O O . LEU B 2 558 ? 115.442 84.616 129.158 1.00 18.57 591 LEU A O 1
ATOM 5658 N N . PHE B 2 559 ? 114.416 86.590 129.491 1.00 16.26 592 PHE A N 1
ATOM 5659 C CA . PHE B 2 559 ? 113.350 86.311 128.533 1.00 16.26 592 PHE A CA 1
ATOM 5660 C C . PHE B 2 559 ? 113.852 86.283 127.097 1.00 16.26 592 PHE A C 1
ATOM 5661 O O . PHE B 2 559 ? 113.246 85.619 126.254 1.00 16.26 592 PHE A O 1
ATOM 5669 N N . LYS B 2 560 ? 114.932 87.005 126.788 1.00 15.48 593 LYS A N 1
ATOM 5670 C CA . LYS B 2 560 ? 115.420 87.044 125.414 1.00 15.48 593 LYS A CA 1
ATOM 5671 C C . LYS B 2 560 ? 116.012 85.714 124.987 1.00 15.48 593 LYS A C 1
ATOM 5672 O O . LYS B 2 560 ? 115.846 85.309 123.837 1.00 15.48 593 LYS A O 1
ATOM 5678 N N . MET B 2 561 ? 116.696 85.016 125.884 1.00 18.80 594 MET A N 1
ATOM 5679 C CA . MET B 2 561 ? 117.360 83.778 125.519 1.00 18.80 594 MET A CA 1
ATOM 5680 C C . MET B 2 561 ? 116.585 82.531 125.924 1.00 18.80 594 MET A C 1
ATOM 5681 O O . MET B 2 561 ? 117.077 81.425 125.704 1.00 18.80 594 MET A O 1
ATOM 5686 N N . VAL B 2 562 ? 115.504 82.709 126.680 1.00 16.52 595 VAL A N 1
ATOM 5687 C CA . VAL B 2 562 ? 114.584 81.554 126.867 1.00 16.52 595 VAL A CA 1
ATOM 5688 C C . VAL B 2 562 ? 113.858 81.405 125.524 1.00 16.52 595 VAL A C 1
ATOM 5689 O O . VAL B 2 562 ? 113.711 80.273 125.037 1.00 16.52 595 VAL A O 1
ATOM 5693 N N . TYR B 2 563 ? 113.453 82.550 124.958 1.00 8.42 596 TYR A N 1
ATOM 5694 C CA . TYR B 2 563 ? 112.697 82.661 123.680 1.00 8.42 596 TYR A CA 1
ATOM 5695 C C . TYR B 2 563 ? 113.520 82.247 122.453 1.00 8.42 596 TYR A C 1
ATOM 5696 O O . TYR B 2 563 ? 113.018 81.445 121.654 1.00 8.42 596 TYR A O 1
ATOM 5705 N N . TYR B 2 564 ? 114.736 82.780 122.303 1.00 16.20 597 TYR A N 1
ATOM 5706 C CA . TYR B 2 564 ? 115.585 82.457 121.124 1.00 16.20 597 TYR A CA 1
ATOM 5707 C C . TYR B 2 564 ? 116.207 81.056 121.172 1.00 16.20 597 TYR A C 1
ATOM 5708 O O . TYR B 2 564 ? 116.100 80.324 120.177 1.00 16.20 597 TYR A O 1
ATOM 5717 N N . GLN B 2 565 ? 116.794 80.687 122.313 1.00 17.37 598 GLN A N 1
ATOM 5718 C CA . GLN B 2 565 ? 117.559 79.414 122.419 1.00 17.37 598 GLN A CA 1
ATOM 5719 C C . GLN B 2 565 ? 116.699 78.223 122.844 1.00 17.37 598 GLN A C 1
ATOM 5720 O O . GLN B 2 565 ? 117.199 77.092 122.720 1.00 17.37 598 GLN A O 1
ATOM 5726 N N . VAL B 2 566 ? 115.476 78.439 123.329 1.00 15.65 599 VAL A N 1
ATOM 5727 C CA . VAL B 2 566 ? 114.684 77.248 123.758 1.00 15.65 599 VAL A CA 1
ATOM 5728 C C . VAL B 2 566 ? 113.298 77.215 123.100 1.00 15.65 599 VAL A C 1
ATOM 5729 O O . VAL B 2 566 ? 112.969 76.191 122.479 1.00 15.65 599 VAL A O 1
ATOM 5733 N N . PHE B 2 567 ? 112.521 78.288 123.257 1.00 14.56 600 PHE A N 1
ATOM 5734 C CA . PHE B 2 567 ? 111.118 78.360 122.768 1.00 14.56 600 PHE A CA 1
ATOM 5735 C C . PHE B 2 567 ? 110.963 78.320 121.240 1.00 14.56 600 PHE A C 1
ATOM 5736 O O . PHE B 2 567 ? 110.104 77.555 120.771 1.00 14.56 600 PHE A O 1
ATOM 5744 N N . LEU B 2 568 ? 111.773 79.072 120.487 1.00 14.65 601 LEU A N 1
ATOM 5745 C CA . LEU B 2 568 ? 111.580 79.161 119.011 1.00 14.65 601 LEU A CA 1
ATOM 5746 C C . LEU B 2 568 ? 111.785 77.820 118.296 1.00 14.65 601 LEU A C 1
ATOM 5747 O O . LEU B 2 568 ? 110.961 77.499 117.425 1.00 14.65 601 LEU A O 1
ATOM 5752 N N . PRO B 2 569 ? 112.817 77.014 118.618 1.00 18.05 602 PRO A N 1
ATOM 5753 C CA . PRO B 2 569 ? 113.032 75.738 117.929 1.00 18.05 602 PRO A CA 1
ATOM 5754 C C . PRO B 2 569 ? 111.882 74.732 118.099 1.00 18.05 602 PRO A C 1
ATOM 5755 O O . PRO B 2 569 ? 111.567 74.052 117.144 1.00 18.05 602 PRO A O 1
ATOM 5759 N N . GLN B 2 570 ? 111.295 74.661 119.297 1.00 20.97 603 GLN A N 1
ATOM 5760 C CA . GLN B 2 570 ? 110.196 73.704 119.599 1.00 20.97 603 GLN A CA 1
ATOM 5761 C C . GLN B 2 570 ? 108.840 74.180 119.058 1.00 20.97 603 GLN A C 1
ATOM 5762 O O . GLN B 2 570 ? 108.146 73.374 118.418 1.00 20.97 603 GLN A O 1
ATOM 5768 N N . PHE B 2 571 ? 108.519 75.459 119.268 1.00 13.92 604 PHE A N 1
ATOM 5769 C CA . PHE B 2 571 ? 107.221 76.087 118.892 1.00 13.92 604 PHE A CA 1
ATOM 5770 C C . PHE B 2 571 ? 107.011 76.115 117.375 1.00 13.92 604 PHE A C 1
ATOM 5771 O O . PHE B 2 571 ? 105.855 76.110 116.922 1.00 13.92 604 PHE A O 1
ATOM 5779 N N . THR B 2 572 ? 108.110 76.225 116.632 1.00 16.54 605 THR A N 1
ATOM 5780 C CA . THR B 2 572 ? 108.117 76.390 115.192 1.00 16.54 605 THR A CA 1
ATOM 5781 C C . THR B 2 572 ? 108.068 75.036 114.487 1.00 16.54 605 THR A C 1
ATOM 5782 O O . THR B 2 572 ? 107.794 74.954 113.286 1.00 16.54 605 THR A O 1
ATOM 5786 N N . THR B 2 573 ? 108.294 73.951 115.220 1.00 20.96 606 THR A N 1
ATOM 5787 C CA . THR B 2 573 ? 108.226 72.630 114.625 1.00 20.96 606 THR A CA 1
ATOM 5788 C C . THR B 2 573 ? 107.151 71.734 115.225 1.00 20.96 606 THR A C 1
ATOM 5789 O O . THR B 2 573 ? 106.861 70.687 114.639 1.00 20.96 606 THR A O 1
ATOM 5793 N N . ASN B 2 574 ? 106.549 72.093 116.356 1.00 24.09 607 ASN A N 1
ATOM 5794 C CA . ASN B 2 574 ? 105.386 71.346 116.819 1.00 24.09 607 ASN A CA 1
ATOM 5795 C C . ASN B 2 574 ? 104.137 71.761 116.065 1.00 24.09 607 ASN A C 1
ATOM 5796 O O . ASN B 2 574 ? 103.801 72.943 115.992 1.00 24.09 607 ASN A O 1
ATOM 5801 N N . ASN B 2 575 ? 103.492 70.785 115.424 1.00 30.15 608 ASN A N 1
ATOM 5802 C CA . ASN B 2 575 ? 102.222 71.085 114.718 1.00 30.15 608 ASN A CA 1
ATOM 5803 C C . ASN B 2 575 ? 101.178 71.470 115.768 1.00 30.15 608 ASN A C 1
ATOM 5804 O O . ASN B 2 575 ? 100.492 72.478 115.569 1.00 30.15 608 ASN A O 1
ATOM 5809 N N . ASP B 2 576 ? 101.119 70.708 116.866 1.00 28.63 609 ASP A N 1
ATOM 5810 C CA . ASP B 2 576 ? 100.133 70.932 117.957 1.00 28.63 609 ASP A CA 1
ATOM 5811 C C . ASP B 2 576 ? 100.367 72.267 118.673 1.00 28.63 609 ASP A C 1
ATOM 5812 O O . ASP B 2 576 ? 99.381 72.987 118.894 1.00 28.63 609 ASP A O 1
ATOM 5817 N N . LEU B 2 577 ? 101.623 72.584 118.998 1.00 24.28 610 LEU A N 1
ATOM 5818 C CA . LEU B 2 577 ? 101.949 73.825 119.752 1.00 24.28 610 LEU A CA 1
ATOM 5819 C C . LEU B 2 577 ? 101.589 75.071 118.933 1.00 24.28 610 LEU A C 1
ATOM 5820 O O . LEU B 2 577 ? 100.945 75.974 119.493 1.00 24.28 610 LEU A O 1
ATOM 5825 N N . PHE B 2 578 ? 101.976 75.098 117.654 1.00 16.06 611 PHE A N 1
ATOM 5826 C CA . PHE B 2 578 ? 101.710 76.252 116.756 1.00 16.06 611 PHE A CA 1
ATOM 5827 C C . PHE B 2 578 ? 100.213 76.399 116.456 1.00 16.06 611 PHE A C 1
ATOM 5828 O O . PHE B 2 578 ? 99.703 77.529 116.529 1.00 16.06 611 PHE A O 1
ATOM 5836 N N . LYS B 2 579 ? 99.532 75.285 116.163 1.00 21.16 612 LYS A N 1
ATOM 5837 C CA . LYS B 2 579 ? 98.085 75.305 115.810 1.00 21.16 612 LYS A CA 1
ATOM 5838 C C . LYS B 2 579 ? 97.253 75.792 117.000 1.00 21.16 612 LYS A C 1
ATOM 5839 O O . LYS B 2 579 ? 96.332 76.596 116.784 1.00 21.16 612 LYS A O 1
ATOM 5845 N N . SER B 2 580 ? 97.590 75.330 118.207 1.00 20.23 613 SER A N 1
ATOM 5846 C CA . SER B 2 580 ? 96.873 75.719 119.412 1.00 20.23 613 SER A CA 1
ATOM 5847 C C . SER B 2 580 ? 96.982 77.205 119.696 1.00 20.23 613 SER A C 1
ATOM 5848 O O . SER B 2 580 ? 96.100 77.761 120.355 1.00 20.23 613 SER A O 1
ATOM 5851 N N . SER B 2 581 ? 98.036 77.857 119.224 1.00 18.19 614 SER A N 1
ATOM 5852 C CA . SER B 2 581 ? 98.144 79.301 119.322 1.00 18.19 614 SER A CA 1
ATOM 5853 C C . SER B 2 581 ? 97.482 80.017 118.158 1.00 18.19 614 SER A C 1
ATOM 5854 O O . SER B 2 581 ? 97.002 81.135 118.334 1.00 18.19 614 SER A O 1
ATOM 5857 N N . VAL B 2 582 ? 97.449 79.409 116.972 1.00 15.61 615 VAL A N 1
ATOM 5858 C CA . VAL B 2 582 ? 96.744 80.012 115.844 1.00 15.61 615 VAL A CA 1
ATOM 5859 C C . VAL B 2 582 ? 95.239 79.920 116.048 1.00 15.61 615 VAL A C 1
ATOM 5860 O O . VAL B 2 582 ? 94.504 80.874 115.771 1.00 15.61 615 VAL A O 1
ATOM 5864 N N . ASP B 2 583 ? 94.758 78.795 116.579 1.00 18.75 616 ASP A N 1
ATOM 5865 C CA . ASP B 2 583 ? 93.332 78.624 116.837 1.00 18.75 616 ASP A CA 1
ATOM 5866 C C . ASP B 2 583 ? 92.817 79.522 117.949 1.00 18.75 616 ASP A C 1
ATOM 5867 O O . ASP B 2 583 ? 91.622 79.813 117.978 1.00 18.75 616 ASP A O 1
ATOM 5872 N N . PHE B 2 584 ? 93.673 79.956 118.871 1.00 16.30 617 PHE A N 1
ATOM 5873 C CA . PHE B 2 584 ? 93.225 80.926 119.859 1.00 16.30 617 PHE A CA 1
ATOM 5874 C C . PHE B 2 584 ? 93.022 82.295 119.228 1.00 16.30 617 PHE A C 1
ATOM 5875 O O . PHE B 2 584 ? 92.050 82.985 119.542 1.00 16.30 617 PHE A O 1
ATOM 5883 N N . ILE B 2 585 ? 93.931 82.706 118.346 1.00 16.45 618 ILE A N 1
ATOM 5884 C CA . ILE B 2 585 ? 93.895 84.054 117.790 1.00 16.45 618 ILE A CA 1
ATOM 5885 C C . ILE B 2 585 ? 92.758 84.200 116.786 1.00 16.45 618 ILE A C 1
ATOM 5886 O O . ILE B 2 585 ? 92.135 85.262 116.692 1.00 16.45 618 ILE A O 1
ATOM 5891 N N . LEU B 2 586 ? 92.434 83.133 116.051 1.00 17.75 619 LEU A N 1
ATOM 5892 C CA . LEU B 2 586 ? 91.322 83.207 115.111 1.00 17.75 619 LEU A CA 1
ATOM 5893 C C . LEU B 2 586 ? 89.986 83.246 115.831 1.00 17.75 619 LEU A C 1
ATOM 5894 O O . LEU B 2 586 ? 89.123 84.060 115.490 1.00 17.75 619 LEU A O 1
ATOM 5899 N N . THR B 2 587 ? 89.795 82.403 116.839 1.00 20.74 620 THR A N 1
ATOM 5900 C CA . THR B 2 587 ? 88.535 82.440 117.562 1.00 20.74 620 THR A CA 1
ATOM 5901 C C . THR B 2 587 ? 88.449 83.607 118.533 1.00 20.74 620 THR A C 1
ATOM 5902 O O . THR B 2 587 ? 87.360 83.900 119.022 1.00 20.74 620 THR A O 1
ATOM 5906 N N . LEU B 2 588 ? 89.554 84.273 118.843 1.00 20.49 621 LEU A N 1
ATOM 5907 C CA . LEU B 2 588 ? 89.439 85.504 119.609 1.00 20.49 621 LEU A CA 1
ATOM 5908 C C . LEU B 2 588 ? 88.940 86.640 118.742 1.00 20.49 621 LEU A C 1
ATOM 5909 O O . LEU B 2 588 ? 88.274 87.544 119.250 1.00 20.49 621 LEU A O 1
ATOM 5914 N N . ASN B 2 589 ? 89.220 86.599 117.442 1.00 22.09 622 ASN A N 1
ATOM 5915 C CA . ASN B 2 589 ? 88.848 87.709 116.581 1.00 22.09 622 ASN A CA 1
ATOM 5916 C C . ASN B 2 589 ? 87.436 87.548 116.017 1.00 22.09 622 ASN A C 1
ATOM 5917 O O . ASN B 2 589 ? 86.641 88.487 116.085 1.00 22.09 622 ASN A O 1
ATOM 5922 N N . LYS B 2 590 ? 87.103 86.395 115.449 1.00 28.16 623 LYS A N 1
ATOM 5923 C CA . LYS B 2 590 ? 85.782 86.291 114.823 1.00 28.16 623 LYS A CA 1
ATOM 5924 C C . LYS B 2 590 ? 84.717 85.719 115.759 1.00 28.16 623 LYS A C 1
ATOM 5925 O O . LYS B 2 590 ? 83.876 84.919 115.367 1.00 28.16 623 LYS A O 1
ATOM 5931 N N . GLU B 2 591 ? 84.665 86.210 116.993 1.00 33.23 624 GLU A N 1
ATOM 5932 C CA . GLU B 2 591 ? 83.631 85.802 117.938 1.00 33.23 624 GLU A CA 1
ATOM 5933 C C . GLU B 2 591 ? 83.126 87.016 118.712 1.00 33.23 624 GLU A C 1
ATOM 5934 O O . GLU B 2 591 ? 82.987 87.001 119.930 1.00 33.23 624 GLU A O 1
ATOM 5940 N N . ARG B 2 592 ? 82.850 88.099 117.996 1.00 29.65 625 ARG A N 1
ATOM 5941 C CA . ARG B 2 592 ? 82.240 89.266 118.608 1.00 29.65 625 ARG A CA 1
ATOM 5942 C C . ARG B 2 592 ? 81.300 89.925 117.613 1.00 29.65 625 ARG A C 1
ATOM 5943 O O . ARG B 2 592 ? 81.287 89.583 116.429 1.00 29.65 625 ARG A O 1
ATOM 5951 N N . LYS B 2 593 ? 80.501 90.863 118.111 1.00 37.01 626 LYS A N 1
ATOM 5952 C CA . LYS B 2 593 ? 79.411 91.421 117.325 1.00 37.01 626 LYS A CA 1
ATOM 5953 C C . LYS B 2 593 ? 79.922 92.412 116.288 1.00 37.01 626 LYS A C 1
ATOM 5954 O O . LYS B 2 593 ? 80.781 93.250 116.566 1.00 37.01 626 LYS A O 1
ATOM 5960 N N . GLY B 2 594 ? 79.373 92.312 115.088 1.00 32.62 627 GLY A N 1
ATOM 5961 C CA . GLY B 2 594 ? 79.701 93.203 113.996 1.00 32.62 627 GLY A CA 1
ATOM 5962 C C . GLY B 2 594 ? 80.302 92.461 112.816 1.00 32.62 627 GLY A C 1
ATOM 5963 O O . GLY B 2 594 ? 80.645 91.280 112.884 1.00 32.62 627 GLY A O 1
ATOM 5964 N N . TYR B 2 595 ? 80.425 93.187 111.710 1.00 27.84 628 TYR A N 1
ATOM 5965 C CA . TYR B 2 595 ? 81.019 92.626 110.506 1.00 27.84 628 TYR A CA 1
ATOM 5966 C C . TYR B 2 595 ? 82.464 93.054 110.327 1.00 27.84 628 TYR A C 1
ATOM 5967 O O . TYR B 2 595 ? 83.194 92.410 109.567 1.00 27.84 628 TYR A O 1
ATOM 5976 N N . ALA B 2 596 ? 82.895 94.116 110.988 1.00 22.91 629 ALA A N 1
ATOM 5977 C CA . ALA B 2 596 ? 84.240 94.651 110.856 1.00 22.91 629 ALA A CA 1
ATOM 5978 C C . ALA B 2 596 ? 85.170 93.819 111.727 1.00 22.91 629 ALA A C 1
ATOM 5979 O O . ALA B 2 596 ? 85.325 94.081 112.919 1.00 22.91 629 ALA A O 1
ATOM 5981 N N . LYS B 2 597 ? 85.755 92.786 111.132 1.00 20.74 630 LYS A N 1
ATOM 5982 C CA . LYS B 2 597 ? 86.669 91.876 111.802 1.00 20.74 630 LYS A CA 1
ATOM 5983 C C . LYS B 2 597 ? 87.841 91.595 110.874 1.00 20.74 630 LYS A C 1
ATOM 5984 O O . LYS B 2 597 ? 87.646 91.204 109.724 1.00 20.74 630 LYS A O 1
ATOM 5990 N N . ALA B 2 598 ? 89.056 91.791 111.377 1.00 17.46 631 ALA A N 1
ATOM 5991 C CA . ALA B 2 598 ? 90.223 91.900 110.514 1.00 17.46 631 ALA A CA 1
ATOM 5992 C C . ALA B 2 598 ? 90.741 90.578 109.974 1.00 17.46 631 ALA A C 1
ATOM 5993 O O . ALA B 2 598 ? 91.221 90.545 108.839 1.00 17.46 631 ALA A O 1
ATOM 5995 N N . PHE B 2 599 ? 90.705 89.499 110.750 1.00 16.49 632 PHE A N 1
ATOM 5996 C CA . PHE B 2 599 ? 91.316 88.239 110.328 1.00 16.49 632 PHE A CA 1
ATOM 5997 C C . PHE B 2 599 ? 90.199 87.374 109.755 1.00 16.49 632 PHE A C 1
ATOM 5998 O O . PHE B 2 599 ? 90.101 86.183 110.034 1.00 16.49 632 PHE A O 1
ATOM 6006 N N . GLN B 2 600 ? 89.387 87.974 108.905 1.00 17.34 633 GLN A N 1
ATOM 6007 C CA . GLN B 2 600 ? 88.167 87.363 108.410 1.00 17.34 633 GLN A CA 1
ATOM 6008 C C . GLN B 2 600 ? 88.420 86.412 107.262 1.00 17.34 633 GLN A C 1
ATOM 6009 O O . GLN B 2 600 ? 87.807 85.348 107.198 1.00 17.34 633 GLN A O 1
ATOM 6015 N N . ASP B 2 601 ? 89.345 86.760 106.373 1.00 21.39 634 ASP A N 1
ATOM 6016 C CA . ASP B 2 601 ? 89.577 86.022 105.144 1.00 21.39 634 ASP A CA 1
ATOM 6017 C C . ASP B 2 601 ? 90.863 85.210 105.164 1.00 21.39 634 ASP A C 1
ATOM 6018 O O . ASP B 2 601 ? 91.397 84.904 104.096 1.00 21.39 634 ASP A O 1
ATOM 6023 N N . ILE B 2 602 ? 91.394 84.858 106.331 1.00 18.65 635 ILE A N 1
ATOM 6024 C CA . ILE B 2 602 ? 92.573 84.005 106.368 1.00 18.65 635 ILE A CA 1
ATOM 6025 C C . ILE B 2 602 ? 92.202 82.694 107.049 1.00 18.65 635 ILE A C 1
ATOM 6026 O O . ILE B 2 602 ? 91.488 82.681 108.056 1.00 18.65 635 ILE A O 1
ATOM 6031 N N . ARG B 2 603 ? 92.641 81.590 106.453 1.00 19.38 636 ARG A N 1
ATOM 6032 C CA . ARG B 2 603 ? 92.090 80.287 106.773 1.00 19.38 636 ARG A CA 1
ATOM 6033 C C . ARG B 2 603 ? 92.697 79.727 108.050 1.00 19.38 636 ARG A C 1
ATOM 6034 O O . ARG B 2 603 ? 93.717 80.200 108.553 1.00 19.38 636 ARG A O 1
ATOM 6042 N N . LYS B 2 604 ? 92.057 78.687 108.561 1.00 24.85 637 LYS A N 1
ATOM 6043 C CA . LYS B 2 604 ? 92.497 78.040 109.781 1.00 24.85 637 LYS A CA 1
ATOM 6044 C C . LYS B 2 604 ? 93.467 76.915 109.442 1.00 24.85 637 LYS A C 1
ATOM 6045 O O . LYS B 2 604 ? 93.368 76.282 108.391 1.00 24.85 637 LYS A O 1
ATOM 6051 N N . MET B 2 605 ? 94.429 76.697 110.334 1.00 24.54 638 MET A N 1
ATOM 6052 C CA . MET B 2 605 ? 95.519 75.764 110.086 1.00 24.54 638 MET A CA 1
ATOM 6053 C C . MET B 2 605 ? 95.011 74.328 110.110 1.00 24.54 638 MET A C 1
ATOM 6054 O O . MET B 2 605 ? 94.309 73.922 111.040 1.00 24.54 638 MET A O 1
ATOM 6059 N N . ASN B 2 606 ? 95.351 73.565 109.076 1.00 33.06 639 ASN A N 1
ATOM 6060 C CA . ASN B 2 606 ? 94.888 72.189 108.975 1.00 33.06 639 ASN A CA 1
ATOM 6061 C C . ASN B 2 606 ? 95.635 71.297 109.956 1.00 33.06 639 ASN A C 1
ATOM 6062 O O . ASN B 2 606 ? 96.711 71.640 110.446 1.00 33.06 639 ASN A O 1
ATOM 6067 N N . LYS B 2 607 ? 95.052 70.140 110.241 1.00 40.62 640 LYS A N 1
ATOM 6068 C CA . LYS B 2 607 ? 95.769 69.161 111.037 1.00 40.62 640 LYS A CA 1
ATOM 6069 C C . LYS B 2 607 ? 96.751 68.399 110.156 1.00 40.62 640 LYS A C 1
ATOM 6070 O O . LYS B 2 607 ? 96.561 68.271 108.941 1.00 40.62 640 LYS A O 1
ATOM 6076 N N . ASP B 2 608 ? 97.814 67.907 110.800 1.00 44.00 641 ASP A N 1
ATOM 6077 C CA . ASP B 2 608 ? 98.978 67.293 110.154 1.00 44.00 641 ASP A CA 1
ATOM 6078 C C . ASP B 2 608 ? 99.602 68.237 109.127 1.00 44.00 641 ASP A C 1
ATOM 6079 O O . ASP B 2 608 ? 100.061 67.830 108.059 1.00 44.00 641 ASP A O 1
ATOM 6084 N N . GLU B 2 609 ? 99.614 69.521 109.472 1.00 31.62 642 GLU A N 1
ATOM 6085 C CA . GLU B 2 609 ? 100.232 70.556 108.662 1.00 31.62 642 GLU A CA 1
ATOM 6086 C C . GLU B 2 609 ? 101.391 71.123 109.454 1.00 31.62 642 GLU A C 1
ATOM 6087 O O . GLU B 2 609 ? 101.227 71.473 110.626 1.00 31.62 642 GLU A O 1
ATOM 6093 N N . LYS B 2 610 ? 102.554 71.187 108.834 1.00 26.31 643 LYS A N 1
ATOM 6094 C CA . LYS B 2 610 ? 103.715 71.715 109.522 1.00 26.31 643 LYS A CA 1
ATOM 6095 C C . LYS B 2 610 ? 103.593 73.227 109.668 1.00 26.31 643 LYS A C 1
ATOM 6096 O O . LYS B 2 610 ? 102.947 73.879 108.845 1.00 26.31 643 LYS A O 1
ATOM 6102 N N . PRO B 2 611 ? 104.159 73.802 110.738 1.00 18.93 644 PRO A N 1
ATOM 6103 C CA . PRO B 2 611 ? 104.089 75.259 110.910 1.00 18.93 644 PRO A CA 1
ATOM 6104 C C . PRO B 2 611 ? 104.814 76.039 109.835 1.00 18.93 644 PRO A C 1
ATOM 6105 O O . PRO B 2 611 ? 104.456 77.194 109.591 1.00 18.93 644 PRO A O 1
ATOM 6109 N N . SER B 2 612 ? 105.803 75.445 109.172 1.00 17.58 645 SER A N 1
ATOM 6110 C CA . SER B 2 612 ? 106.470 76.088 108.055 1.00 17.58 645 SER A CA 1
ATOM 6111 C C . SER B 2 612 ? 105.617 76.125 106.803 1.00 17.58 645 SER A C 1
ATOM 6112 O O . SER B 2 612 ? 105.915 76.905 105.899 1.00 17.58 645 SER A O 1
ATOM 6115 N N . GLU B 2 613 ? 104.593 75.285 106.715 1.00 21.19 646 GLU A N 1
ATOM 6116 C CA . GLU B 2 613 ? 103.685 75.282 105.579 1.00 21.19 646 GLU A CA 1
ATOM 6117 C C . GLU B 2 613 ? 102.494 76.196 105.774 1.00 21.19 646 GLU A C 1
ATOM 6118 O O . GLU B 2 613 ? 101.867 76.593 104.791 1.00 21.19 646 GLU A O 1
ATOM 6124 N N . TYR B 2 614 ? 102.156 76.514 107.017 1.00 15.31 647 TYR A N 1
ATOM 6125 C CA . TYR B 2 614 ? 101.129 77.505 107.280 1.00 15.31 647 TYR A CA 1
ATOM 6126 C C . TYR B 2 614 ? 101.666 78.914 107.127 1.00 15.31 647 TYR A C 1
ATOM 6127 O O . TYR B 2 614 ? 100.983 79.775 106.575 1.00 15.31 647 TYR A O 1
ATOM 6136 N N . MET B 2 615 ? 102.862 79.180 107.630 1.00 13.68 648 MET A N 1
ATOM 6137 C CA . MET B 2 615 ? 103.436 80.505 107.497 1.00 13.68 648 MET A CA 1
ATOM 6138 C C . MET B 2 615 ? 104.016 80.759 106.119 1.00 13.68 648 MET A C 1
ATOM 6139 O O . MET B 2 615 ? 104.303 81.910 105.794 1.00 13.68 648 MET A O 1
ATOM 6144 N N . SER B 2 616 ? 104.197 79.725 105.306 1.00 14.63 649 SER A N 1
ATOM 6145 C CA . SER B 2 616 ? 104.491 79.941 103.901 1.00 14.63 649 SER A CA 1
ATOM 6146 C C . SER B 2 616 ? 103.261 80.413 103.147 1.00 14.63 649 SER A C 1
ATOM 6147 O O . SER B 2 616 ? 103.391 81.067 102.111 1.00 14.63 649 SER A O 1
ATOM 6150 N N . TYR B 2 617 ? 102.076 80.078 103.651 1.00 7.58 650 TYR A N 1
ATOM 6151 C CA . TYR B 2 617 ? 100.831 80.649 103.161 1.00 7.58 650 TYR A CA 1
ATOM 6152 C C . TYR B 2 617 ? 100.651 82.086 103.629 1.00 7.58 650 TYR A C 1
ATOM 6153 O O . TYR B 2 617 ? 100.155 82.925 102.877 1.00 7.58 650 TYR A O 1
ATOM 6162 N N . ILE B 2 618 ? 101.017 82.381 104.877 1.00 11.96 651 ILE A N 1
ATOM 6163 C CA . ILE B 2 618 ? 100.892 83.738 105.407 1.00 11.96 651 ILE A CA 1
ATOM 6164 C C . ILE B 2 618 ? 101.896 84.660 104.742 1.00 11.96 651 ILE A C 1
ATOM 6165 O O . ILE B 2 618 ? 101.608 85.835 104.499 1.00 11.96 651 ILE A O 1
ATOM 6170 N N . GLN B 2 619 ? 103.076 84.135 104.412 1.00 12.71 652 GLN A N 1
ATOM 6171 C CA . GLN B 2 619 ? 104.039 84.868 103.601 1.00 12.71 652 GLN A CA 1
ATOM 6172 C C . GLN B 2 619 ? 103.485 85.175 102.220 1.00 12.71 652 GLN A C 1
ATOM 6173 O O . GLN B 2 619 ? 103.636 86.295 101.725 1.00 12.71 652 GLN A O 1
ATOM 6179 N N . SER B 2 620 ? 102.839 84.203 101.583 1.00 14.88 653 SER A N 1
ATOM 6180 C CA . SER B 2 620 ? 102.377 84.419 100.220 1.00 14.88 653 SER A CA 1
ATOM 6181 C C . SER B 2 620 ? 101.180 85.356 100.177 1.00 14.88 653 SER A C 1
ATOM 6182 O O . SER B 2 620 ? 101.031 86.114 99.222 1.00 14.88 653 SER A O 1
ATOM 6185 N N . GLN B 2 621 ? 100.323 85.337 101.196 1.00 14.25 654 GLN A N 1
ATOM 6186 C CA . GLN B 2 621 ? 99.214 86.283 101.206 1.00 14.25 654 GLN A CA 1
ATOM 6187 C C . GLN B 2 621 ? 99.670 87.687 101.542 1.00 14.25 654 GLN A C 1
ATOM 6188 O O . GLN B 2 621 ? 99.020 88.647 101.131 1.00 14.25 654 GLN A O 1
ATOM 6194 N N . LEU B 2 622 ? 100.760 87.824 102.290 1.00 12.75 655 LEU A N 1
ATOM 6195 C CA . LEU B 2 622 ? 101.267 89.135 102.667 1.00 12.75 655 LEU A CA 1
ATOM 6196 C C . LEU B 2 622 ? 101.870 89.865 101.482 1.00 12.75 655 LEU A C 1
ATOM 6197 O O . LEU B 2 622 ? 101.859 91.095 101.440 1.00 12.75 655 LEU A O 1
ATOM 6202 N N . MET B 2 623 ? 102.402 89.130 100.521 1.00 15.37 656 MET A N 1
ATOM 6203 C CA . MET B 2 623 ? 103.071 89.742 99.391 1.00 15.37 656 MET A CA 1
ATOM 6204 C C . MET B 2 623 ? 102.166 89.903 98.190 1.00 15.37 656 MET A C 1
ATOM 6205 O O . MET B 2 623 ? 102.422 90.768 97.352 1.00 15.37 656 MET A O 1
ATOM 6210 N N . LEU B 2 624 ? 101.110 89.101 98.086 1.00 13.36 657 LEU A N 1
ATOM 6211 C CA . LEU B 2 624 ? 100.171 89.278 96.988 1.00 13.36 657 LEU A CA 1
ATOM 6212 C C . LEU B 2 624 ? 99.265 90.473 97.220 1.00 13.36 657 LEU A C 1
ATOM 6213 O O . LEU B 2 624 ? 98.825 91.118 96.267 1.00 13.36 657 LEU A O 1
ATOM 6218 N N . TYR B 2 625 ? 98.978 90.793 98.476 1.00 15.95 658 TYR A N 1
ATOM 6219 C CA . TYR B 2 625 ? 98.074 91.882 98.821 1.00 15.95 658 TYR A CA 1
ATOM 6220 C C . TYR B 2 625 ? 98.794 93.179 99.154 1.00 15.95 658 TYR A C 1
ATOM 6221 O O . TYR B 2 625 ? 98.175 94.089 99.698 1.00 15.95 658 TYR A O 1
ATOM 6230 N N . GLN B 2 626 ? 100.070 93.308 98.806 1.00 16.38 659 GLN A N 1
ATOM 6231 C CA . GLN B 2 626 ? 100.821 94.513 99.132 1.00 16.38 659 GLN A CA 1
ATOM 6232 C C . GLN B 2 626 ? 100.498 95.680 98.211 1.00 16.38 659 GLN A C 1
ATOM 6233 O O . GLN B 2 626 ? 100.469 96.819 98.681 1.00 16.38 659 GLN A O 1
ATOM 6239 N N . LYS B 2 627 ? 100.228 95.444 96.926 1.00 27.30 660 LYS A N 1
ATOM 6240 C CA . LYS B 2 627 ? 99.808 96.533 96.047 1.00 27.30 660 LYS A CA 1
ATOM 6241 C C . LYS B 2 627 ? 98.419 97.040 96.397 1.00 27.30 660 LYS A C 1
ATOM 6242 O O . LYS B 2 627 ? 98.178 98.249 96.384 1.00 27.30 660 LYS A O 1
ATOM 6248 N N . LYS B 2 628 ? 97.499 96.135 96.719 1.00 17.77 661 LYS A N 1
ATOM 6249 C CA . LYS B 2 628 ? 96.136 96.534 97.033 1.00 17.77 661 LYS A CA 1
ATOM 6250 C C . LYS B 2 628 ? 96.051 97.254 98.370 1.00 17.77 661 LYS A C 1
ATOM 6251 O O . LYS B 2 628 ? 95.247 98.175 98.525 1.00 17.77 661 LYS A O 1
ATOM 6257 N N . GLN B 2 629 ? 96.882 96.877 99.339 1.00 22.20 662 GLN A N 1
ATOM 6258 C CA . GLN B 2 629 ? 96.894 97.564 100.622 1.00 22.20 662 GLN A CA 1
ATOM 6259 C C . GLN B 2 629 ? 97.558 98.925 100.580 1.00 22.20 662 GLN A C 1
ATOM 6260 O O . GLN B 2 629 ? 97.534 99.625 101.591 1.00 22.20 662 GLN A O 1
ATOM 6266 N N . GLU B 2 630 ? 98.174 99.312 99.469 1.00 24.20 663 GLU A N 1
ATOM 6267 C CA . GLU B 2 630 ? 98.791 100.619 99.363 1.00 24.20 663 GLU A CA 1
ATOM 6268 C C . GLU B 2 630 ? 98.109 101.529 98.362 1.00 24.20 663 GLU A C 1
ATOM 6269 O O . GLU B 2 630 ? 98.444 102.714 98.310 1.00 24.20 663 GLU A O 1
ATOM 6275 N N . GLU B 2 631 ? 97.185 101.005 97.558 1.00 25.50 664 GLU A N 1
ATOM 6276 C CA . GLU B 2 631 ? 96.261 101.861 96.827 1.00 25.50 664 GLU A CA 1
ATOM 6277 C C . GLU B 2 631 ? 95.394 102.649 97.797 1.00 25.50 664 GLU A C 1
ATOM 6278 O O . GLU B 2 631 ? 95.340 103.880 97.751 1.00 25.50 664 GLU A O 1
ATOM 6284 N N . LYS B 2 632 ? 94.709 101.948 98.681 1.00 27.39 665 LYS A N 1
ATOM 6285 C CA . LYS B 2 632 ? 93.955 102.569 99.752 1.00 27.39 665 LYS A CA 1
ATOM 6286 C C . LYS B 2 632 ? 94.773 102.522 101.032 1.00 27.39 665 LYS A C 1
ATOM 6287 O O . LYS B 2 632 ? 95.604 101.635 101.212 1.00 27.39 665 LYS A O 1
ATOM 6293 N N . GLU B 2 633 ? 94.567 103.500 101.905 1.00 36.35 666 GLU A N 1
ATOM 6294 C CA . GLU B 2 633 ? 95.402 103.592 103.096 1.00 36.35 666 GLU A CA 1
ATOM 6295 C C . GLU B 2 633 ? 94.987 102.553 104.128 1.00 36.35 666 GLU A C 1
ATOM 6296 O O . GLU B 2 633 ? 94.276 102.868 105.088 1.00 36.35 666 GLU A O 1
ATOM 6302 N N . LYS B 2 634 ? 95.444 101.320 103.944 1.00 26.09 667 LYS A N 1
ATOM 6303 C CA . LYS B 2 634 ? 95.039 100.191 104.762 1.00 26.09 667 LYS A CA 1
ATOM 6304 C C . LYS B 2 634 ? 96.238 99.728 105.571 1.00 26.09 667 LYS A C 1
ATOM 6305 O O . LYS B 2 634 ? 97.373 99.793 105.097 1.00 26.09 667 LYS A O 1
ATOM 6311 N N . ILE B 2 635 ? 96.000 99.289 106.800 1.00 22.98 668 ILE A N 1
ATOM 6312 C CA . ILE B 2 635 ? 97.092 98.784 107.621 1.00 22.98 668 ILE A CA 1
ATOM 6313 C C . ILE B 2 635 ? 97.369 97.335 107.257 1.00 22.98 668 ILE A C 1
ATOM 6314 O O . ILE B 2 635 ? 96.535 96.639 106.672 1.00 22.98 668 ILE A O 1
ATOM 6319 N N . ASN B 2 636 ? 98.567 96.883 107.595 1.00 15.89 669 ASN A N 1
ATOM 6320 C CA . ASN B 2 636 ? 98.988 95.519 107.318 1.00 15.89 669 ASN A CA 1
ATOM 6321 C C . ASN B 2 636 ? 98.461 94.643 108.441 1.00 15.89 669 ASN A C 1
ATOM 6322 O O . ASN B 2 636 ? 99.076 94.535 109.499 1.00 15.89 669 ASN A O 1
ATOM 6327 N N . HIS B 2 637 ? 97.308 94.016 108.217 1.00 10.72 670 HIS A N 1
ATOM 6328 C CA . HIS B 2 637 ? 96.720 93.176 109.245 1.00 10.72 670 HIS A CA 1
ATOM 6329 C C . HIS B 2 637 ? 97.437 91.841 109.376 1.00 10.72 670 HIS A C 1
ATOM 6330 O O . HIS B 2 637 ? 97.256 91.161 110.385 1.00 10.72 670 HIS A O 1
ATOM 6337 N N . PHE B 2 638 ? 98.241 91.452 108.390 1.00 12.37 671 PHE A N 1
ATOM 6338 C CA . PHE B 2 638 ? 99.073 90.265 108.517 1.00 12.37 671 PHE A CA 1
ATOM 6339 C C . PHE B 2 638 ? 100.229 90.466 109.474 1.00 12.37 671 PHE A C 1
ATOM 6340 O O . PHE B 2 638 ? 100.748 89.490 110.015 1.00 12.37 671 PHE A O 1
ATOM 6348 N N . GLU B 2 639 ? 100.667 91.702 109.668 1.00 15.80 672 GLU A N 1
ATOM 6349 C CA . GLU B 2 639 ? 101.782 91.950 110.565 1.00 15.80 672 GLU A CA 1
ATOM 6350 C C . GLU B 2 639 ? 101.331 91.882 112.013 1.00 15.80 672 GLU A C 1
ATOM 6351 O O . GLU B 2 639 ? 102.079 91.418 112.877 1.00 15.80 672 GLU A O 1
ATOM 6357 N N . LYS B 2 640 ? 100.103 92.303 112.300 1.00 15.59 673 LYS A N 1
ATOM 6358 C CA . LYS B 2 640 ? 99.579 92.174 113.652 1.00 15.59 673 LYS A CA 1
ATOM 6359 C C . LYS B 2 640 ? 98.911 90.829 113.908 1.00 15.59 673 LYS A C 1
ATOM 6360 O O . LYS B 2 640 ? 98.611 90.518 115.057 1.00 15.59 673 LYS A O 1
ATOM 6366 N N . PHE B 2 641 ? 98.705 90.012 112.880 1.00 4.50 674 PHE A N 1
ATOM 6367 C CA . PHE B 2 641 ? 98.358 88.607 113.057 1.00 4.50 674 PHE A CA 1
ATOM 6368 C C . PHE B 2 641 ? 99.554 87.773 113.472 1.00 4.50 674 PHE A C 1
ATOM 6369 O O . PHE B 2 641 ? 99.439 86.931 114.357 1.00 4.50 674 PHE A O 1
ATOM 6377 N N . ILE B 2 642 ? 100.702 87.995 112.830 1.00 15.57 675 ILE A N 1
ATOM 6378 C CA . ILE B 2 642 ? 101.925 87.277 113.169 1.00 15.57 675 ILE A CA 1
ATOM 6379 C C . ILE B 2 642 ? 102.399 87.665 114.562 1.00 15.57 675 ILE A C 1
ATOM 6380 O O . ILE B 2 642 ? 102.988 86.847 115.278 1.00 15.57 675 ILE A O 1
ATOM 6385 N N . ASN B 2 643 ? 102.085 88.886 114.995 1.00 12.66 676 ASN A N 1
ATOM 6386 C CA . ASN B 2 643 ? 102.380 89.311 116.357 1.00 12.66 676 ASN A CA 1
ATOM 6387 C C . ASN B 2 643 ? 101.638 88.473 117.382 1.00 12.66 676 ASN A C 1
ATOM 6388 O O . ASN B 2 643 ? 102.256 87.821 118.223 1.00 12.66 676 ASN A O 1
ATOM 6393 N N . GLN B 2 644 ? 100.312 88.448 117.297 1.00 11.24 677 GLN A N 1
ATOM 6394 C CA . GLN B 2 644 ? 99.485 87.872 118.347 1.00 11.24 677 GLN A CA 1
ATOM 6395 C C . GLN B 2 644 ? 99.632 86.363 118.468 1.00 11.24 677 GLN A C 1
ATOM 6396 O O . GLN B 2 644 ? 99.448 85.834 119.563 1.00 11.24 677 GLN A O 1
ATOM 6402 N N . VAL B 2 645 ? 99.958 85.668 117.382 1.00 21.54 678 VAL A N 1
ATOM 6403 C CA . VAL B 2 645 ? 100.236 84.237 117.455 1.00 21.54 678 VAL A CA 1
ATOM 6404 C C . VAL B 2 645 ? 101.506 83.977 118.257 1.00 21.54 678 VAL A C 1
ATOM 6405 O O . VAL B 2 645 ? 101.569 83.047 119.068 1.00 21.54 678 VAL A O 1
ATOM 6409 N N . PHE B 2 646 ? 102.524 84.808 118.071 1.00 3.72 679 PHE A N 1
ATOM 6410 C CA . PHE B 2 646 ? 103.775 84.628 118.793 1.00 3.72 679 PHE A CA 1
ATOM 6411 C C . PHE B 2 646 ? 103.743 85.275 120.169 1.00 3.72 679 PHE A C 1
ATOM 6412 O O . PHE B 2 646 ? 104.493 84.862 121.054 1.00 3.72 679 PHE A O 1
ATOM 6420 N N . ILE B 2 647 ? 102.889 86.279 120.366 1.00 16.03 680 ILE A N 1
ATOM 6421 C CA . ILE B 2 647 ? 102.713 86.856 121.692 1.00 16.03 680 ILE A CA 1
ATOM 6422 C C . ILE B 2 647 ? 101.959 85.890 122.591 1.00 16.03 680 ILE A C 1
ATOM 6423 O O . ILE B 2 647 ? 102.362 85.646 123.732 1.00 16.03 680 ILE A O 1
ATOM 6428 N N . LYS B 2 648 ? 100.877 85.296 122.086 1.00 14.91 681 LYS A N 1
ATOM 6429 C CA . LYS B 2 648 ? 100.153 84.297 122.863 1.00 14.91 681 LYS A CA 1
ATOM 6430 C C . LYS B 2 648 ? 100.942 83.001 122.968 1.00 14.91 681 LYS A C 1
ATOM 6431 O O . LYS B 2 648 ? 100.815 82.277 123.960 1.00 14.91 681 LYS A O 1
ATOM 6437 N N . GLY B 2 649 ? 101.796 82.720 121.989 1.00 16.39 682 GLY A N 1
ATOM 6438 C CA . GLY B 2 649 ? 102.570 81.494 122.021 1.00 16.39 682 GLY A CA 1
ATOM 6439 C C . GLY B 2 649 ? 103.645 81.489 123.090 1.00 16.39 682 GLY A C 1
ATOM 6440 O O . GLY B 2 649 ? 103.849 80.479 123.763 1.00 16.39 682 GLY A O 1
ATOM 6441 N N . PHE B 2 650 ? 104.344 82.607 123.267 1.00 12.53 683 PHE A N 1
ATOM 6442 C CA . PHE B 2 650 ? 105.384 82.669 124.284 1.00 12.53 683 PHE A CA 1
ATOM 6443 C C . PHE B 2 650 ? 104.810 82.843 125.684 1.00 12.53 683 PHE A C 1
ATOM 6444 O O . PHE B 2 650 ? 105.503 82.583 126.666 1.00 12.53 683 PHE A O 1
ATOM 6452 N N . ASN B 2 651 ? 103.548 83.233 125.806 1.00 18.90 684 ASN A N 1
ATOM 6453 C CA . ASN B 2 651 ? 102.951 83.296 127.132 1.00 18.90 684 ASN A CA 1
ATOM 6454 C C . ASN B 2 651 ? 102.478 81.921 127.584 1.00 18.90 684 ASN A C 1
ATOM 6455 O O . ASN B 2 651 ? 102.535 81.604 128.776 1.00 18.90 684 ASN A O 1
ATOM 6460 N N . SER B 2 652 ? 101.988 81.104 126.654 1.00 19.37 685 SER A N 1
ATOM 6461 C CA . SER B 2 652 ? 101.527 79.773 127.016 1.00 19.37 685 SER A CA 1
ATOM 6462 C C . SER B 2 652 ? 102.687 78.850 127.336 1.00 19.37 685 SER A C 1
ATOM 6463 O O . SER B 2 652 ? 102.520 77.897 128.099 1.00 19.37 685 SER A O 1
ATOM 6466 N N . PHE B 2 653 ? 103.863 79.116 126.774 1.00 19.03 686 PHE A N 1
ATOM 6467 C CA . PHE B 2 653 ? 105.043 78.325 127.094 1.00 19.03 686 PHE A CA 1
ATOM 6468 C C . PHE B 2 653 ? 105.496 78.568 128.519 1.00 19.03 686 PHE A C 1
ATOM 6469 O O . PHE B 2 653 ? 105.797 77.626 129.258 1.00 19.03 686 PHE A O 1
ATOM 6477 N N . ILE B 2 654 ? 105.526 79.831 128.923 1.00 24.47 687 ILE A N 1
ATOM 6478 C CA . ILE B 2 654 ? 106.157 80.230 130.169 1.00 24.47 687 ILE A CA 1
ATOM 6479 C C . ILE B 2 654 ? 105.253 79.996 131.367 1.00 24.47 687 ILE A C 1
ATOM 6480 O O . ILE B 2 654 ? 105.711 80.114 132.508 1.00 24.47 687 ILE A O 1
ATOM 6485 N N . GLU B 2 655 ? 103.976 79.667 131.137 1.00 28.15 688 GLU A N 1
ATOM 6486 C CA . GLU B 2 655 ? 103.015 79.370 132.190 1.00 28.15 688 GLU A CA 1
ATOM 6487 C C . GLU B 2 655 ? 102.649 77.900 132.300 1.00 28.15 688 GLU A C 1
ATOM 6488 O O . GLU B 2 655 ? 102.367 77.440 133.409 1.00 28.15 688 GLU A O 1
ATOM 6494 N N . LYS B 2 656 ? 102.622 77.163 131.187 1.00 27.95 689 LYS A N 1
ATOM 6495 C CA . LYS B 2 656 ? 102.445 75.716 131.262 1.00 27.95 689 LYS A CA 1
ATOM 6496 C C . LYS B 2 656 ? 103.638 75.066 131.937 1.00 27.95 689 LYS A C 1
ATOM 6497 O O . LYS B 2 656 ? 103.483 74.147 132.745 1.00 27.95 689 LYS A O 1
ATOM 6503 N N . ASN B 2 657 ? 104.833 75.521 131.603 1.00 31.35 690 ASN A N 1
ATOM 6504 C CA . ASN B 2 657 ? 106.012 75.267 132.403 1.00 31.35 690 ASN A CA 1
ATOM 6505 C C . ASN B 2 657 ? 106.022 76.289 133.532 1.00 31.35 690 ASN A C 1
ATOM 6506 O O . ASN B 2 657 ? 105.412 77.350 133.435 1.00 31.35 690 ASN A O 1
ATOM 6511 N N . ARG B 2 658 ? 106.722 76.003 134.621 1.00 39.34 691 ARG A N 1
ATOM 6512 C CA . ARG B 2 658 ? 106.582 76.837 135.805 1.00 39.34 691 ARG A CA 1
ATOM 6513 C C . ARG B 2 658 ? 107.518 78.048 135.804 1.00 39.34 691 ARG A C 1
ATOM 6514 O O . ARG B 2 658 ? 107.825 78.586 136.873 1.00 39.34 691 ARG A O 1
ATOM 6522 N N . LEU B 2 659 ? 107.918 78.534 134.634 1.00 33.03 692 LEU A N 1
ATOM 6523 C CA . LEU B 2 659 ? 108.926 79.587 134.554 1.00 33.03 692 LEU A CA 1
ATOM 6524 C C . LEU B 2 659 ? 108.307 80.977 134.619 1.00 33.03 692 LEU A C 1
ATOM 6525 O O . LEU B 2 659 ? 108.682 81.858 133.858 1.00 33.03 692 LEU A O 1
ATOM 6530 N N . THR B 2 660 ? 107.403 81.221 135.560 1.00 33.59 693 THR A N 1
ATOM 6531 C CA . THR B 2 660 ? 106.715 82.503 135.624 1.00 33.59 693 THR A CA 1
ATOM 6532 C C . THR B 2 660 ? 107.236 83.376 136.753 1.00 33.59 693 THR A C 1
ATOM 6533 O O . THR B 2 660 ? 106.693 84.456 136.993 1.00 33.59 693 THR A O 1
ATOM 6537 N N . TYR B 2 661 ? 108.282 82.928 137.444 1.00 32.51 694 TYR A N 1
ATOM 6538 C CA . TYR B 2 661 ? 109.012 83.741 138.405 1.00 32.51 694 TYR A CA 1
ATOM 6539 C C . TYR B 2 661 ? 109.948 84.738 137.743 1.00 32.51 694 TYR A C 1
ATOM 6540 O O . TYR B 2 661 ? 110.534 85.561 138.453 1.00 32.51 694 TYR A O 1
ATOM 6549 N N . ILE B 2 662 ? 110.150 84.633 136.426 1.00 28.22 695 ILE A N 1
ATOM 6550 C CA . ILE B 2 662 ? 111.095 85.488 135.716 1.00 28.22 695 ILE A CA 1
ATOM 6551 C C . ILE B 2 662 ? 110.619 86.927 135.749 1.00 28.22 695 ILE A C 1
ATOM 6552 O O . ILE B 2 662 ? 111.427 87.859 135.805 1.00 28.22 695 ILE A O 1
ATOM 6557 N N . CYS B 2 663 ? 109.315 87.126 135.815 1.00 31.22 696 CYS A N 1
ATOM 6558 C CA . CYS B 2 663 ? 108.634 88.390 136.035 1.00 31.22 696 CYS A CA 1
ATOM 6559 C C . CYS B 2 663 ? 108.969 89.053 137.398 1.00 31.22 696 CYS A C 1
ATOM 6560 O O . CYS B 2 663 ? 108.597 90.212 137.604 1.00 31.22 696 CYS A O 1
ATOM 6563 N N . HIS B 2 664 ? 109.651 88.375 138.320 1.00 35.68 697 HIS A N 1
ATOM 6564 C CA . HIS B 2 664 ? 110.003 88.933 139.623 1.00 35.68 697 HIS A CA 1
ATOM 6565 C C . HIS B 2 664 ? 111.480 88.657 139.851 1.00 35.68 697 HIS A C 1
ATOM 6566 O O . HIS B 2 664 ? 111.856 87.560 140.282 1.00 35.68 697 HIS A O 1
ATOM 6573 N N . PRO B 2 665 ? 112.355 89.613 139.514 1.00 35.90 698 PRO A N 1
ATOM 6574 C CA . PRO B 2 665 ? 113.799 89.391 139.679 1.00 35.90 698 PRO A CA 1
ATOM 6575 C C . PRO B 2 665 ? 114.253 89.226 141.123 1.00 35.90 698 PRO A C 1
ATOM 6576 O O . PRO B 2 665 ? 114.760 88.155 141.467 1.00 35.90 698 PRO A O 1
ATOM 6580 N N . THR B 2 666 ? 114.024 90.237 141.973 1.00 40.62 699 THR A N 1
ATOM 6581 C CA . THR B 2 666 ? 114.338 90.235 143.406 1.00 40.62 699 THR A CA 1
ATOM 6582 C C . THR B 2 666 ? 115.812 89.968 143.695 1.00 40.62 699 THR A C 1
ATOM 6583 O O . THR B 2 666 ? 116.159 88.850 144.088 1.00 40.62 699 THR A O 1
ATOM 6587 N N . LYS B 2 667 ? 116.665 90.956 143.391 1.00 41.93 700 LYS A N 1
ATOM 6588 C CA . LYS B 2 667 ? 118.091 91.015 143.732 1.00 41.93 700 LYS A CA 1
ATOM 6589 C C . LYS B 2 667 ? 118.420 90.431 145.100 1.00 41.93 700 LYS A C 1
ATOM 6590 O O . LYS B 2 667 ? 117.838 90.821 146.114 1.00 41.93 700 LYS A O 1
ATOM 6596 N N . ASN B 2 668 ? 119.368 89.502 145.119 1.00 44.18 701 ASN A N 1
ATOM 6597 C CA . ASN B 2 668 ? 119.741 88.794 146.331 1.00 44.18 701 ASN A CA 1
ATOM 6598 C C . ASN B 2 668 ? 121.096 89.262 146.849 1.00 44.18 701 ASN A C 1
ATOM 6599 O O . ASN B 2 668 ? 121.907 89.830 146.117 1.00 44.18 701 ASN A O 1
ATOM 6604 N N . THR B 2 669 ? 121.327 89.011 148.137 1.00 47.08 702 THR A N 1
ATOM 6605 C CA . THR B 2 669 ? 122.568 89.389 148.796 1.00 47.08 702 THR A CA 1
ATOM 6606 C C . THR B 2 669 ? 123.500 88.218 149.048 1.00 47.08 702 THR A C 1
ATOM 6607 O O . THR B 2 669 ? 124.718 88.395 148.995 1.00 47.08 702 THR A O 1
ATOM 6611 N N . VAL B 2 670 ? 122.954 87.036 149.314 1.00 49.24 703 VAL A N 1
ATOM 6612 C CA . VAL B 2 670 ? 123.737 85.845 149.634 1.00 49.24 703 VAL A CA 1
ATOM 6613 C C . VAL B 2 670 ? 124.455 85.358 148.383 1.00 49.24 703 VAL A C 1
ATOM 6614 O O . VAL B 2 670 ? 123.797 85.047 147.379 1.00 49.24 703 VAL A O 1
ATOM 6618 N N . PRO B 2 671 ? 125.786 85.284 148.389 1.00 49.30 704 PRO A N 1
ATOM 6619 C CA . PRO B 2 671 ? 126.508 84.784 147.209 1.00 49.30 704 PRO A CA 1
ATOM 6620 C C . PRO B 2 671 ? 126.347 83.277 147.070 1.00 49.30 704 PRO A C 1
ATOM 6621 O O . PRO B 2 671 ? 126.643 82.517 147.995 1.00 49.30 704 PRO A O 1
ATOM 6625 N N . GLU B 2 672 ? 125.857 82.850 145.911 1.00 50.04 705 GLU A N 1
ATOM 6626 C CA . GLU B 2 672 ? 125.653 81.435 145.618 1.00 50.04 705 GLU A CA 1
ATOM 6627 C C . GLU B 2 672 ? 126.797 80.951 144.739 1.00 50.04 705 GLU A C 1
ATOM 6628 O O . GLU B 2 672 ? 126.871 81.297 143.556 1.00 50.04 705 GLU A O 1
ATOM 6634 N N . ASN B 2 673 ? 127.682 80.142 145.318 1.00 51.36 706 ASN A N 1
ATOM 6635 C CA . ASN B 2 673 ? 128.804 79.568 144.578 1.00 51.36 706 ASN A CA 1
ATOM 6636 C C . ASN B 2 673 ? 128.418 78.172 144.087 1.00 51.36 706 ASN A C 1
ATOM 6637 O O . ASN B 2 673 ? 129.075 77.165 144.355 1.00 51.36 706 ASN A O 1
ATOM 6642 N N . ASP B 2 674 ? 127.314 78.136 143.347 1.00 51.15 707 ASP A N 1
ATOM 6643 C CA . ASP B 2 674 ? 126.744 76.906 142.826 1.00 51.15 707 ASP A CA 1
ATOM 6644 C C . ASP B 2 674 ? 126.917 76.873 141.317 1.00 51.15 707 ASP A C 1
ATOM 6645 O O . ASP B 2 674 ? 127.078 77.912 140.670 1.00 51.15 707 ASP A O 1
ATOM 6650 N N . ASN B 2 675 ? 126.890 75.670 140.761 1.00 47.77 708 ASN A N 1
ATOM 6651 C CA . ASN B 2 675 ? 127.078 75.504 139.332 1.00 47.77 708 ASN A CA 1
ATOM 6652 C C . ASN B 2 675 ? 125.739 75.389 138.621 1.00 47.77 708 ASN A C 1
ATOM 6653 O O . ASN B 2 675 ? 124.764 74.861 139.164 1.00 47.77 708 ASN A O 1
ATOM 6658 N N . ILE B 2 676 ? 125.699 75.903 137.399 1.00 43.35 709 ILE A N 1
ATOM 6659 C CA . ILE B 2 676 ? 124.532 75.807 136.538 1.00 43.35 709 ILE A CA 1
ATOM 6660 C C . ILE B 2 676 ? 124.894 74.863 135.405 1.00 43.35 709 ILE A C 1
ATOM 6661 O O . ILE B 2 676 ? 125.635 75.230 134.486 1.00 43.35 709 ILE A O 1
ATOM 6666 N N . GLU B 2 677 ? 124.398 73.639 135.487 1.00 42.16 710 GLU A N 1
ATOM 6667 C CA . GLU B 2 677 ? 124.653 72.631 134.472 1.00 42.16 710 GLU A CA 1
ATOM 6668 C C . GLU B 2 677 ? 123.516 72.667 133.463 1.00 42.16 710 GLU A C 1
ATOM 6669 O O . GLU B 2 677 ? 122.344 72.589 133.844 1.00 42.16 710 GLU A O 1
ATOM 6675 N N . ILE B 2 678 ? 123.852 72.813 132.192 1.00 38.71 711 ILE A N 1
ATOM 6676 C CA . ILE B 2 678 ? 122.874 72.793 131.109 1.00 38.71 711 ILE A CA 1
ATOM 6677 C C . ILE B 2 678 ? 123.211 71.625 130.188 1.00 38.71 711 ILE A C 1
ATOM 6678 O O . ILE B 2 678 ? 124.391 71.289 130.040 1.00 38.71 711 ILE A O 1
ATOM 6683 N N . PRO B 2 679 ? 122.223 70.928 129.646 1.00 36.40 712 PRO A N 1
ATOM 6684 C CA . PRO B 2 679 ? 122.512 69.903 128.644 1.00 36.40 712 PRO A CA 1
ATOM 6685 C C . PRO B 2 679 ? 122.556 70.487 127.246 1.00 36.40 712 PRO A C 1
ATOM 6686 O O . PRO B 2 679 ? 121.833 71.427 126.913 1.00 36.40 712 PRO A O 1
ATOM 6690 N N . PHE B 2 680 ? 123.423 69.907 126.420 1.00 35.99 713 PHE A N 1
ATOM 6691 C CA . PHE B 2 680 ? 123.620 70.388 125.059 1.00 35.99 713 PHE A CA 1
ATOM 6692 C C . PHE B 2 680 ? 124.227 69.276 124.221 1.00 35.99 713 PHE A C 1
ATOM 6693 O O . PHE B 2 680 ? 125.213 68.658 124.631 1.00 35.99 713 PHE A O 1
ATOM 6701 N N . HIS B 2 681 ? 123.642 69.020 123.054 1.00 42.45 714 HIS A N 1
ATOM 6702 C CA . HIS B 2 681 ? 124.220 68.088 122.100 1.00 42.45 714 HIS A CA 1
ATOM 6703 C C . HIS B 2 681 ? 123.956 68.580 120.687 1.00 42.45 714 HIS A C 1
ATOM 6704 O O . HIS B 2 681 ? 122.938 69.220 120.420 1.00 42.45 714 HIS A O 1
ATOM 6711 N N . THR B 2 682 ? 124.893 68.282 119.793 1.00 41.96 715 THR A N 1
ATOM 6712 C CA . THR B 2 682 ? 124.842 68.720 118.405 1.00 41.96 715 THR A CA 1
ATOM 6713 C C . THR B 2 682 ? 125.532 67.661 117.563 1.00 41.96 715 THR A C 1
ATOM 6714 O O . THR B 2 682 ? 126.583 67.150 117.958 1.00 41.96 715 THR A O 1
ATOM 6718 N N . ASP B 2 683 ? 124.944 67.328 116.417 1.00 44.80 716 ASP A N 1
ATOM 6719 C CA . ASP B 2 683 ? 125.513 66.339 115.513 1.00 44.80 716 ASP A CA 1
ATOM 6720 C C . ASP B 2 683 ? 126.187 66.972 114.299 1.00 44.80 716 ASP A C 1
ATOM 6721 O O . ASP B 2 683 ? 126.061 66.452 113.186 1.00 44.80 716 ASP A O 1
ATOM 6726 N N . MET B 2 684 ? 126.894 68.088 114.480 1.00 39.54 717 MET A N 1
ATOM 6727 C CA . MET B 2 684 ? 127.656 68.655 113.374 1.00 39.54 717 MET A CA 1
ATOM 6728 C C . MET B 2 684 ? 128.994 67.949 113.216 1.00 39.54 717 MET A C 1
ATOM 6729 O O . MET B 2 684 ? 129.854 68.013 114.099 1.00 39.54 717 MET A O 1
ATOM 6734 N N . ASP B 2 685 ? 129.165 67.285 112.081 1.00 44.71 718 ASP A N 1
ATOM 6735 C CA . ASP B 2 685 ? 130.400 66.616 111.709 1.00 44.71 718 ASP A CA 1
ATOM 6736 C C . ASP B 2 685 ? 131.352 67.650 111.115 1.00 44.71 718 ASP A C 1
ATOM 6737 O O . ASP B 2 685 ? 130.979 68.799 110.878 1.00 44.71 718 ASP A O 1
ATOM 6742 N N . ASP B 2 686 ? 132.593 67.245 110.866 1.00 43.05 719 ASP A N 1
ATOM 6743 C CA . ASP B 2 686 ? 133.600 68.180 110.367 1.00 43.05 719 ASP A CA 1
ATOM 6744 C C . ASP B 2 686 ? 133.553 68.345 108.848 1.00 43.05 719 ASP A C 1
ATOM 6745 O O . ASP B 2 686 ? 134.566 68.293 108.158 1.00 43.05 719 ASP A O 1
ATOM 6750 N N . SER B 2 687 ? 132.355 68.574 108.322 1.00 37.95 720 SER A N 1
ATOM 6751 C CA . SER B 2 687 ? 132.159 69.005 106.952 1.00 37.95 720 SER A CA 1
ATOM 6752 C C . SER B 2 687 ? 131.624 70.420 106.876 1.00 37.95 720 SER A C 1
ATOM 6753 O O . SER B 2 687 ? 131.584 70.999 105.787 1.00 37.95 720 SER A O 1
ATOM 6756 N N . ASN B 2 688 ? 131.211 70.983 108.010 1.00 32.02 721 ASN A N 1
ATOM 6757 C CA . ASN B 2 688 ? 130.764 72.358 108.129 1.00 32.02 721 ASN A CA 1
ATOM 6758 C C . ASN B 2 688 ? 131.907 73.301 108.442 1.00 32.02 721 ASN A C 1
ATOM 6759 O O . ASN B 2 688 ? 131.670 74.456 108.799 1.00 32.02 721 ASN A O 1
ATOM 6764 N N . ILE B 2 689 ? 133.141 72.840 108.292 1.00 32.52 722 ILE A N 1
ATOM 6765 C CA . ILE B 2 689 ? 134.301 73.541 108.801 1.00 32.52 722 ILE A CA 1
ATOM 6766 C C . ILE B 2 689 ? 134.903 74.478 107.755 1.00 32.52 722 ILE A C 1
ATOM 6767 O O . ILE B 2 689 ? 136.030 74.934 107.913 1.00 32.52 722 ILE A O 1
ATOM 6772 N N . ALA B 2 690 ? 134.164 74.775 106.696 1.00 27.56 723 ALA A N 1
ATOM 6773 C CA . ALA B 2 690 ? 134.520 75.822 105.749 1.00 27.56 723 ALA A CA 1
ATOM 6774 C C . ALA B 2 690 ? 133.468 76.914 105.658 1.00 27.56 723 ALA A C 1
ATOM 6775 O O . ALA B 2 690 ? 133.801 78.058 105.355 1.00 27.56 723 ALA A O 1
ATOM 6777 N N . PHE B 2 691 ? 132.197 76.591 105.912 1.00 21.46 724 PHE A N 1
ATOM 6778 C CA . PHE B 2 691 ? 131.179 77.626 106.027 1.00 21.46 724 PHE A CA 1
ATOM 6779 C C . PHE B 2 691 ? 131.281 78.356 107.351 1.00 21.46 724 PHE A C 1
ATOM 6780 O O . PHE B 2 691 ? 130.890 79.523 107.434 1.00 21.46 724 PHE A O 1
ATOM 6788 N N . TRP B 2 692 ? 131.805 77.697 108.379 1.00 23.42 725 TRP A N 1
ATOM 6789 C CA . TRP B 2 692 ? 132.067 78.350 109.653 1.00 23.42 725 TRP A CA 1
ATOM 6790 C C . TRP B 2 692 ? 133.140 79.409 109.530 1.00 23.42 725 TRP A C 1
ATOM 6791 O O . TRP B 2 692 ? 133.038 80.463 110.160 1.00 23.42 725 TRP A O 1
ATOM 6802 N N . LEU B 2 693 ? 134.169 79.145 108.726 1.00 22.42 726 LEU A N 1
ATOM 6803 C CA . LEU B 2 693 ? 135.232 80.111 108.508 1.00 22.42 726 LEU A CA 1
ATOM 6804 C C . LEU B 2 693 ? 134.753 81.351 107.775 1.00 22.42 726 LEU A C 1
ATOM 6805 O O . LEU B 2 693 ? 135.358 82.414 107.931 1.00 22.42 726 LEU A O 1
ATOM 6810 N N . MET B 2 694 ? 133.682 81.250 106.990 1.00 23.10 727 MET A N 1
ATOM 6811 C CA . MET B 2 694 ? 133.106 82.454 106.411 1.00 23.10 727 MET A CA 1
ATOM 6812 C C . MET B 2 694 ? 132.271 83.206 107.436 1.00 23.10 727 MET A C 1
ATOM 6813 O O . MET B 2 694 ? 132.278 84.439 107.461 1.00 23.10 727 MET A O 1
ATOM 6818 N N . CYS B 2 695 ? 131.558 82.480 108.297 1.00 18.04 728 CYS A N 1
ATOM 6819 C CA . CYS B 2 695 ? 130.724 83.115 109.307 1.00 18.04 728 CYS A CA 1
ATOM 6820 C C . CYS B 2 695 ? 131.543 83.780 110.403 1.00 18.04 728 CYS A C 1
ATOM 6821 O O . CYS B 2 695 ? 131.041 84.695 111.058 1.00 18.04 728 CYS A O 1
ATOM 6824 N N . LYS B 2 696 ? 132.782 83.349 110.620 1.00 20.85 729 LYS A N 1
ATOM 6825 C CA . LYS B 2 696 ? 133.655 84.050 111.547 1.00 20.85 729 LYS A CA 1
ATOM 6826 C C . LYS B 2 696 ? 134.180 85.356 110.980 1.00 20.85 729 LYS A C 1
ATOM 6827 O O . LYS B 2 696 ? 134.715 86.167 111.741 1.00 20.85 729 LYS A O 1
ATOM 6833 N N . LEU B 2 697 ? 134.061 85.575 109.675 1.00 20.80 730 LEU A N 1
ATOM 6834 C CA . LEU B 2 697 ? 134.515 86.812 109.060 1.00 20.80 730 LEU A CA 1
ATOM 6835 C C . LEU B 2 697 ? 133.380 87.809 108.870 1.00 20.80 730 LEU A C 1
ATOM 6836 O O . LEU B 2 697 ? 133.591 88.884 108.307 1.00 20.80 730 LEU A O 1
ATOM 6841 N N . LEU B 2 698 ? 132.186 87.491 109.359 1.00 15.41 731 LEU A N 1
ATOM 6842 C CA . LEU B 2 698 ? 131.031 88.360 109.208 1.00 15.41 731 LEU A CA 1
ATOM 6843 C C . LEU B 2 698 ? 130.713 89.042 110.526 1.00 15.41 731 LEU A C 1
ATOM 6844 O O . LEU B 2 698 ? 131.067 88.555 111.599 1.00 15.41 731 LEU A O 1
ATOM 6849 N N . ASP B 2 699 ? 130.028 90.178 110.426 1.00 22.64 732 ASP A N 1
ATOM 6850 C CA . ASP B 2 699 ? 129.568 90.913 111.593 1.00 22.64 732 ASP A CA 1
ATOM 6851 C C . ASP B 2 699 ? 128.263 90.276 112.038 1.00 22.64 732 ASP A C 1
ATOM 6852 O O . ASP B 2 699 ? 127.684 89.501 111.285 1.00 22.64 732 ASP A O 1
ATOM 6857 N N . ALA B 2 700 ? 127.821 90.591 113.258 1.00 21.40 733 ALA A N 1
ATOM 6858 C CA . ALA B 2 700 ? 126.595 89.993 113.843 1.00 21.40 733 ALA A CA 1
ATOM 6859 C C . ALA B 2 700 ? 125.354 90.355 113.022 1.00 21.40 733 ALA A C 1
ATOM 6860 O O . ALA B 2 700 ? 124.509 89.470 112.819 1.00 21.40 733 ALA A O 1
ATOM 6862 N N . LYS B 2 701 ? 125.257 91.605 112.565 1.00 21.33 734 LYS A N 1
ATOM 6863 C CA . LYS B 2 701 ? 124.080 92.055 111.776 1.00 21.33 734 LYS A CA 1
ATOM 6864 C C . LYS B 2 701 ? 124.007 91.261 110.469 1.00 21.33 734 LYS A C 1
ATOM 6865 O O . LYS B 2 701 ? 122.904 90.836 110.101 1.00 21.33 734 LYS A O 1
ATOM 6871 N N . GLN B 2 702 ? 125.153 91.057 109.817 1.00 20.65 735 GLN A N 1
ATOM 6872 C CA . GLN B 2 702 ? 125.222 90.309 108.535 1.00 20.65 735 GLN A CA 1
ATOM 6873 C C . GLN B 2 702 ? 124.797 88.853 108.757 1.00 20.65 735 GLN A C 1
ATOM 6874 O O . GLN B 2 702 ? 124.042 88.334 107.925 1.00 20.65 735 GLN A O 1
ATOM 6880 N N . LEU B 2 703 ? 125.254 88.235 109.850 1.00 16.72 736 LEU A N 1
ATOM 6881 C CA . LEU B 2 703 ? 124.928 86.816 110.160 1.00 16.72 736 LEU A CA 1
ATOM 6882 C C . LEU B 2 703 ? 123.426 86.644 110.396 1.00 16.72 736 LEU A C 1
ATOM 6883 O O . LEU B 2 703 ? 122.854 85.682 109.864 1.00 16.72 736 LEU A O 1
ATOM 6888 N N . SER B 2 704 ? 122.821 87.554 111.160 1.00 18.48 737 SER A N 1
ATOM 6889 C CA . SER B 2 704 ? 121.377 87.464 111.504 1.00 18.48 737 SER A CA 1
ATOM 6890 C C . SER B 2 704 ? 120.475 87.627 110.276 1.00 18.48 737 SER A C 1
ATOM 6891 O O . SER B 2 704 ? 119.392 87.021 110.272 1.00 18.48 737 SER A O 1
ATOM 6894 N N . GLU B 2 705 ? 120.867 88.467 109.315 1.00 18.20 738 GLU A N 1
ATOM 6895 C CA . GLU B 2 705 ? 120.005 88.728 108.174 1.00 18.20 738 GLU A CA 1
ATOM 6896 C C . GLU B 2 705 ? 120.196 87.722 107.056 1.00 18.20 738 GLU A C 1
ATOM 6897 O O . GLU B 2 705 ? 119.315 87.584 106.205 1.00 18.20 738 GLU A O 1
ATOM 6903 N N . LEU B 2 706 ? 121.332 87.030 107.026 1.00 17.08 739 LEU A N 1
ATOM 6904 C CA . LEU B 2 706 ? 121.500 85.928 106.088 1.00 17.08 739 LEU A CA 1
ATOM 6905 C C . LEU B 2 706 ? 120.793 84.681 106.585 1.00 17.08 739 LEU A C 1
ATOM 6906 O O . LEU B 2 706 ? 120.342 83.856 105.787 1.00 17.08 739 LEU A O 1
ATOM 6911 N N . ARG B 2 707 ? 120.651 84.548 107.898 1.00 10.58 740 ARG A N 1
ATOM 6912 C CA . ARG B 2 707 ? 119.874 83.451 108.452 1.00 10.58 740 ARG A CA 1
ATOM 6913 C C . ARG B 2 707 ? 118.387 83.623 108.181 1.00 10.58 740 ARG A C 1
ATOM 6914 O O . ARG B 2 707 ? 117.670 82.635 108.007 1.00 10.58 740 ARG A O 1
ATOM 6922 N N . ASN B 2 708 ? 117.912 84.865 108.123 1.00 17.26 741 ASN A N 1
ATOM 6923 C CA . ASN B 2 708 ? 116.507 85.115 107.826 1.00 17.26 741 ASN A CA 1
ATOM 6924 C C . ASN B 2 708 ? 116.186 84.822 106.366 1.00 17.26 741 ASN A C 1
ATOM 6925 O O . ASN B 2 708 ? 115.076 84.400 106.039 1.00 17.26 741 ASN A O 1
ATOM 6930 N N . GLU B 2 709 ? 117.124 85.087 105.470 1.00 17.42 742 GLU A N 1
ATOM 6931 C CA . GLU B 2 709 ? 116.887 84.814 104.065 1.00 17.42 742 GLU A CA 1
ATOM 6932 C C . GLU B 2 709 ? 117.100 83.347 103.743 1.00 17.42 742 GLU A C 1
ATOM 6933 O O . GLU B 2 709 ? 116.525 82.834 102.780 1.00 17.42 742 GLU A O 1
ATOM 6939 N N . MET B 2 710 ? 117.899 82.658 104.549 1.00 18.07 743 MET A N 1
ATOM 6940 C CA . MET B 2 710 ? 118.115 81.234 104.353 1.00 18.07 743 MET A CA 1
ATOM 6941 C C . MET B 2 710 ? 116.880 80.428 104.738 1.00 18.07 743 MET A C 1
ATOM 6942 O O . MET B 2 710 ? 116.646 79.350 104.187 1.00 18.07 743 MET A O 1
ATOM 6947 N N . ILE B 2 711 ? 116.062 80.938 105.656 1.00 15.16 744 ILE A N 1
ATOM 6948 C CA . ILE B 2 711 ? 114.870 80.191 106.039 1.00 15.16 744 ILE A CA 1
ATOM 6949 C C . ILE B 2 711 ? 113.699 80.482 105.096 1.00 15.16 744 ILE A C 1
ATOM 6950 O O . ILE B 2 711 ? 112.780 79.667 104.971 1.00 15.16 744 ILE A O 1
ATOM 6955 N N . LYS B 2 712 ? 113.719 81.608 104.385 1.00 11.66 745 LYS A N 1
ATOM 6956 C CA . LYS B 2 712 ? 112.708 81.844 103.359 1.00 11.66 745 LYS A CA 1
ATOM 6957 C C . LYS B 2 712 ? 112.911 80.924 102.168 1.00 11.66 745 LYS A C 1
ATOM 6958 O O . LYS B 2 712 ? 111.946 80.426 101.585 1.00 11.66 745 LYS A O 1
ATOM 6964 N N . PHE B 2 713 ? 114.164 80.697 101.791 1.00 16.89 746 PHE A N 1
ATOM 6965 C CA . PHE B 2 713 ? 114.464 79.846 100.654 1.00 16.89 746 PHE A CA 1
ATOM 6966 C C . PHE B 2 713 ? 114.304 78.375 100.997 1.00 16.89 746 PHE A C 1
ATOM 6967 O O . PHE B 2 713 ? 113.852 77.595 100.154 1.00 16.89 746 PHE A O 1
ATOM 6975 N N . SER B 2 714 ? 114.646 77.986 102.226 1.00 19.29 747 SER A N 1
ATOM 6976 C CA . SER B 2 714 ? 114.501 76.605 102.665 1.00 19.29 747 SER A CA 1
ATOM 6977 C C . SER B 2 714 ? 113.049 76.174 102.785 1.00 19.29 747 SER A C 1
ATOM 6978 O O . SER B 2 714 ? 112.768 74.975 102.719 1.00 19.29 747 SER A O 1
ATOM 6981 N N . CYS B 2 715 ? 112.117 77.109 102.959 1.00 18.01 748 CYS A N 1
ATOM 6982 C CA . CYS B 2 715 ? 110.698 76.781 103.012 1.00 18.01 748 CYS A CA 1
ATOM 6983 C C . CYS B 2 715 ? 110.029 76.880 101.654 1.00 18.01 748 CYS A C 1
ATOM 6984 O O . CYS B 2 715 ? 108.816 77.089 101.574 1.00 18.01 748 CYS A O 1
ATOM 6987 N N . SER B 2 716 ? 110.799 76.741 100.582 1.00 21.41 749 SER A N 1
ATOM 6988 C CA . SER B 2 716 ? 110.272 76.659 99.234 1.00 21.41 749 SER A CA 1
ATOM 6989 C C . SER B 2 716 ? 110.862 75.508 98.441 1.00 21.41 749 SER A C 1
ATOM 6990 O O . SER B 2 716 ? 110.510 75.347 97.269 1.00 21.41 749 SER A O 1
ATOM 6993 N N . LEU B 2 717 ? 111.754 74.718 99.028 1.00 27.67 750 LEU A N 1
ATOM 6994 C CA . LEU B 2 717 ? 112.344 73.597 98.318 1.00 27.67 750 LEU A CA 1
ATOM 6995 C C . LEU B 2 717 ? 111.471 72.363 98.475 1.00 27.67 750 LEU A C 1
ATOM 6996 O O . LEU B 2 717 ? 110.664 72.269 99.403 1.00 27.67 750 LEU A O 1
ATOM 7001 N N . GLN B 2 718 ? 111.637 71.408 97.563 1.00 40.33 751 GLN A N 1
ATOM 7002 C CA . GLN B 2 718 ? 110.764 70.244 97.531 1.00 40.33 751 GLN A CA 1
ATOM 7003 C C . GLN B 2 718 ? 111.413 68.986 98.084 1.00 40.33 751 GLN A C 1
ATOM 7004 O O . GLN B 2 718 ? 110.729 68.186 98.732 1.00 40.33 751 GLN A O 1
ATOM 7010 N N . SER B 2 719 ? 112.705 68.792 97.845 1.00 41.54 752 SER A N 1
ATOM 7011 C CA . SER B 2 719 ? 113.371 67.558 98.231 1.00 41.54 752 SER A CA 1
ATOM 7012 C C . SER B 2 719 ? 113.556 67.490 99.743 1.00 41.54 752 SER A C 1
ATOM 7013 O O . SER B 2 719 ? 113.782 68.501 100.404 1.00 41.54 752 SER A O 1
ATOM 7016 N N . THR B 2 720 ? 113.472 66.272 100.288 1.00 44.77 753 THR A N 1
ATOM 7017 C CA . THR B 2 720 ? 113.517 66.105 101.739 1.00 44.77 753 THR A CA 1
ATOM 7018 C C . THR B 2 720 ? 114.933 66.198 102.299 1.00 44.77 753 THR A C 1
ATOM 7019 O O . THR B 2 720 ? 115.122 66.749 103.386 1.00 44.77 753 THR A O 1
ATOM 7023 N N . GLU B 2 721 ? 115.933 65.668 101.601 1.00 44.96 754 GLU A N 1
ATOM 7024 C CA . GLU B 2 721 ? 117.285 66.152 101.798 1.00 44.96 754 GLU A CA 1
ATOM 7025 C C . GLU B 2 721 ? 117.457 67.386 100.929 1.00 44.96 754 GLU A C 1
ATOM 7026 O O . GLU B 2 721 ? 116.559 67.728 100.161 1.00 44.96 754 GLU A O 1
ATOM 7032 N N . GLU B 2 722 ? 118.574 68.105 101.136 1.00 41.97 755 GLU A N 1
ATOM 7033 C CA . GLU B 2 722 ? 118.917 69.438 100.613 1.00 41.97 755 GLU A CA 1
ATOM 7034 C C . GLU B 2 722 ? 118.094 70.529 101.316 1.00 41.97 755 GLU A C 1
ATOM 7035 O O . GLU B 2 722 ? 118.393 71.717 101.190 1.00 41.97 755 GLU A O 1
ATOM 7041 N N . ILE B 2 723 ? 117.094 70.146 102.112 1.00 33.63 756 ILE A N 1
ATOM 7042 C CA . ILE B 2 723 ? 116.630 70.989 103.206 1.00 33.63 756 ILE A CA 1
ATOM 7043 C C . ILE B 2 723 ? 117.444 70.682 104.453 1.00 33.63 756 ILE A C 1
ATOM 7044 O O . ILE B 2 723 ? 117.758 71.575 105.247 1.00 33.63 756 ILE A O 1
ATOM 7049 N N . SER B 2 724 ? 117.853 69.421 104.606 1.00 33.80 757 SER A N 1
ATOM 7050 C CA . SER B 2 724 ? 118.781 69.054 105.668 1.00 33.80 757 SER A CA 1
ATOM 7051 C C . SER B 2 724 ? 120.162 69.658 105.445 1.00 33.80 757 SER A C 1
ATOM 7052 O O . SER B 2 724 ? 120.937 69.787 106.395 1.00 33.80 757 SER A O 1
ATOM 7055 N N . THR B 2 725 ? 120.487 70.020 104.206 1.00 32.57 758 THR A N 1
ATOM 7056 C CA . THR B 2 725 ? 121.690 70.800 103.952 1.00 32.57 758 THR A CA 1
ATOM 7057 C C . THR B 2 725 ? 121.553 72.212 104.503 1.00 32.57 758 THR A C 1
ATOM 7058 O O . THR B 2 725 ? 122.480 72.730 105.134 1.00 32.57 758 THR A O 1
ATOM 7062 N N . PHE B 2 726 ? 120.395 72.847 104.297 1.00 25.17 759 PHE A N 1
ATOM 7063 C CA . PHE B 2 726 ? 120.219 74.212 104.780 1.00 25.17 759 PHE A CA 1
ATOM 7064 C C . PHE B 2 726 ? 120.063 74.283 106.290 1.00 25.17 759 PHE A C 1
ATOM 7065 O O . PHE B 2 726 ? 120.613 75.192 106.910 1.00 25.17 759 PHE A O 1
ATOM 7073 N N . THR B 2 727 ? 119.368 73.332 106.915 1.00 21.90 760 THR A N 1
ATOM 7074 C CA . THR B 2 727 ? 119.225 73.402 108.366 1.00 21.90 760 THR A CA 1
ATOM 7075 C C . THR B 2 727 ? 120.489 72.993 109.107 1.00 21.90 760 THR A C 1
ATOM 7076 O O . THR B 2 727 ? 120.538 73.119 110.333 1.00 21.90 760 THR A O 1
ATOM 7080 N N . LYS B 2 728 ? 121.497 72.503 108.402 1.00 22.50 761 LYS A N 1
ATOM 7081 C CA . LYS B 2 728 ? 122.804 72.252 108.984 1.00 22.50 761 LYS A CA 1
ATOM 7082 C C . LYS B 2 728 ? 123.703 73.468 108.843 1.00 22.50 761 LYS A C 1
ATOM 7083 O O . LYS B 2 728 ? 124.468 73.783 109.755 1.00 22.50 761 LYS A O 1
ATOM 7089 N N . ALA B 2 729 ? 123.606 74.171 107.716 1.00 20.37 762 ALA A N 1
ATOM 7090 C CA . ALA B 2 729 ? 124.286 75.444 107.538 1.00 20.37 762 ALA A CA 1
ATOM 7091 C C . ALA B 2 729 ? 123.661 76.553 108.359 1.00 20.37 762 ALA A C 1
ATOM 7092 O O . ALA B 2 729 ? 124.330 77.543 108.655 1.00 20.37 762 ALA A O 1
ATOM 7094 N N . ARG B 2 730 ? 122.396 76.412 108.728 1.00 16.35 763 ARG A N 1
ATOM 7095 C CA . ARG B 2 730 ? 121.711 77.418 109.518 1.00 16.35 763 ARG A CA 1
ATOM 7096 C C . ARG B 2 730 ? 122.071 77.314 110.985 1.00 16.35 763 ARG A C 1
ATOM 7097 O O . ARG B 2 730 ? 121.885 78.279 111.726 1.00 16.35 763 ARG A O 1
ATOM 7105 N N . GLU B 2 731 ? 122.581 76.167 111.412 1.00 20.42 764 GLU A N 1
ATOM 7106 C CA . GLU B 2 731 ? 123.079 75.983 112.764 1.00 20.42 764 GLU A CA 1
ATOM 7107 C C . GLU B 2 731 ? 124.515 76.460 112.903 1.00 20.42 764 GLU A C 1
ATOM 7108 O O . GLU B 2 731 ? 124.947 76.813 114.004 1.00 20.42 764 GLU A O 1
ATOM 7114 N N . VAL B 2 732 ? 125.256 76.497 111.798 1.00 18.98 765 VAL A N 1
ATOM 7115 C CA . VAL B 2 732 ? 126.601 77.053 111.806 1.00 18.98 765 VAL A CA 1
ATOM 7116 C C . VAL B 2 732 ? 126.547 78.562 112.009 1.00 18.98 765 VAL A C 1
ATOM 7117 O O . VAL B 2 732 ? 127.429 79.140 112.656 1.00 18.98 765 VAL A O 1
ATOM 7121 N N . ILE B 2 733 ? 125.503 79.216 111.493 1.00 14.44 766 ILE A N 1
ATOM 7122 C CA . ILE B 2 733 ? 125.280 80.639 111.729 1.00 14.44 766 ILE A CA 1
ATOM 7123 C C . ILE B 2 733 ? 125.057 80.918 113.210 1.00 14.44 766 ILE A C 1
ATOM 7124 O O . ILE B 2 733 ? 125.657 81.834 113.780 1.00 14.44 766 ILE A O 1
ATOM 7129 N N . GLY B 2 734 ? 124.208 80.121 113.861 1.00 16.98 767 GLY A N 1
ATOM 7130 C CA . GLY B 2 734 ? 123.912 80.328 115.264 1.00 16.98 767 GLY A CA 1
ATOM 7131 C C . GLY B 2 734 ? 125.050 79.996 116.198 1.00 16.98 767 GLY A C 1
ATOM 7132 O O . GLY B 2 734 ? 125.038 80.433 117.349 1.00 16.98 767 GLY A O 1
ATOM 7133 N N . LEU B 2 735 ? 126.015 79.214 115.742 1.00 17.95 768 LEU A N 1
ATOM 7134 C CA . LEU B 2 735 ? 127.218 78.960 116.518 1.00 17.95 768 LEU A CA 1
ATOM 7135 C C . LEU B 2 735 ? 128.238 80.079 116.374 1.00 17.95 768 LEU A C 1
ATOM 7136 O O . LEU B 2 735 ? 129.103 80.225 117.240 1.00 17.95 768 LEU A O 1
ATOM 7141 N N . ALA B 2 736 ? 128.141 80.881 115.321 1.00 18.07 769 ALA A N 1
ATOM 7142 C CA . ALA B 2 736 ? 128.963 82.071 115.175 1.00 18.07 769 ALA A CA 1
ATOM 7143 C C . ALA B 2 736 ? 128.325 83.320 115.775 1.00 18.07 769 ALA A C 1
ATOM 7144 O O . ALA B 2 736 ? 129.034 84.303 115.994 1.00 18.07 769 ALA A O 1
ATOM 7146 N N . LEU B 2 737 ? 127.015 83.315 116.037 1.00 18.41 770 LEU A N 1
ATOM 7147 C CA . LEU B 2 737 ? 126.397 84.403 116.791 1.00 18.41 770 LEU A CA 1
ATOM 7148 C C . LEU B 2 737 ? 126.583 84.266 118.291 1.00 18.41 770 LEU A C 1
ATOM 7149 O O . LEU B 2 737 ? 126.408 85.255 119.009 1.00 18.41 770 LEU A O 1
ATOM 7154 N N . LEU B 2 738 ? 126.914 83.072 118.784 1.00 24.78 771 LEU A N 1
ATOM 7155 C CA . LEU B 2 738 ? 127.225 82.917 120.202 1.00 24.78 771 LEU A CA 1
ATOM 7156 C C . LEU B 2 738 ? 128.533 83.588 120.577 1.00 24.78 771 LEU A C 1
ATOM 7157 O O . LEU B 2 738 ? 128.686 84.042 121.712 1.00 24.78 771 LEU A O 1
ATOM 7162 N N . ASN B 2 739 ? 129.490 83.647 119.660 1.00 30.02 772 ASN A N 1
ATOM 7163 C CA . ASN B 2 739 ? 130.750 84.309 119.985 1.00 30.02 772 ASN A CA 1
ATOM 7164 C C . ASN B 2 739 ? 130.635 85.814 119.776 1.00 30.02 772 ASN A C 1
ATOM 7165 O O . ASN B 2 739 ? 130.615 86.588 120.737 1.00 30.02 772 ASN A O 1
ATOM 7170 N N . GLY B 2 740 ? 130.542 86.237 118.520 1.00 37.76 773 GLY A N 1
ATOM 7171 C CA . GLY B 2 740 ? 130.031 87.543 118.153 1.00 37.76 773 GLY A CA 1
ATOM 7172 C C . GLY B 2 740 ? 130.896 88.736 118.509 1.00 37.76 773 GLY A C 1
ATOM 7173 O O . GLY B 2 740 ? 131.516 89.353 117.640 1.00 37.76 773 GLY A O 1
ATOM 7174 N N . GLU B 2 741 ? 130.937 89.061 119.799 1.00 44.37 774 GLU A N 1
ATOM 7175 C CA . GLU B 2 741 ? 131.561 90.284 120.300 1.00 44.37 774 GLU A CA 1
ATOM 7176 C C . GLU B 2 741 ? 132.341 89.992 121.578 1.00 44.37 774 GLU A C 1
ATOM 7177 O O . GLU B 2 741 ? 132.157 90.655 122.601 1.00 44.37 774 GLU A O 1
ATOM 7183 N N . LYS B 2 742 ? 133.177 88.947 121.546 1.00 43.18 775 LYS A N 1
ATOM 7184 C CA . LYS B 2 742 ? 133.980 88.587 122.715 1.00 43.18 775 LYS A CA 1
ATOM 7185 C C . LYS B 2 742 ? 134.966 89.691 123.080 1.00 43.18 775 LYS A C 1
ATOM 7186 O O . LYS B 2 742 ? 134.868 90.304 124.150 1.00 43.18 775 LYS A O 1
ATOM 7192 N N . GLY B 2 743 ? 135.925 89.960 122.201 1.00 44.49 776 GLY A N 1
ATOM 7193 C CA . GLY B 2 743 ? 136.920 90.980 122.463 1.00 44.49 776 GLY A CA 1
ATOM 7194 C C . GLY B 2 743 ? 137.966 90.563 123.477 1.00 44.49 776 GLY A C 1
ATOM 7195 O O . GLY B 2 743 ? 137.805 89.564 124.184 1.00 44.49 776 GLY A O 1
ATOM 7196 N N . CYS B 2 744 ? 139.044 91.326 123.569 1.00 46.87 777 CYS A N 1
ATOM 7197 C CA . CYS B 2 744 ? 140.129 90.964 124.462 1.00 46.87 777 CYS A CA 1
ATOM 7198 C C . CYS B 2 744 ? 139.853 91.505 125.857 1.00 46.87 777 CYS A C 1
ATOM 7199 O O . CYS B 2 744 ? 139.076 92.443 126.037 1.00 46.87 777 CYS A O 1
ATOM 7202 N N . ASN B 2 745 ? 140.470 90.874 126.855 1.00 48.80 778 ASN A N 1
ATOM 7203 C CA . ASN B 2 745 ? 140.385 91.370 128.220 1.00 48.80 778 ASN A CA 1
ATOM 7204 C C . ASN B 2 745 ? 141.714 91.876 128.753 1.00 48.80 778 ASN A C 1
ATOM 7205 O O . ASN B 2 745 ? 141.725 92.828 129.541 1.00 48.80 778 ASN A O 1
ATOM 7210 N N . ASP B 2 746 ? 142.825 91.274 128.349 1.00 51.84 779 ASP A N 1
ATOM 7211 C CA . ASP B 2 746 ? 144.129 91.790 128.731 1.00 51.84 779 ASP A CA 1
ATOM 7212 C C . ASP B 2 746 ? 144.405 93.062 127.945 1.00 51.84 779 ASP A C 1
ATOM 7213 O O . ASP B 2 746 ? 144.113 93.136 126.748 1.00 51.84 779 ASP A O 1
ATOM 7218 N N . TRP B 2 747 ? 144.948 94.068 128.623 1.00 49.22 780 TRP A N 1
ATOM 7219 C CA . TRP B 2 747 ? 145.176 95.357 127.983 1.00 49.22 780 TRP A CA 1
ATOM 7220 C C . TRP B 2 747 ? 146.261 95.284 126.914 1.00 49.22 780 TRP A C 1
ATOM 7221 O O . TRP B 2 747 ? 146.064 95.760 125.790 1.00 49.22 780 TRP A O 1
ATOM 7232 N N . LYS B 2 748 ? 147.403 94.688 127.240 1.00 48.23 781 LYS A N 1
ATOM 7233 C CA . LYS B 2 748 ? 148.602 94.777 126.418 1.00 48.23 781 LYS A CA 1
ATOM 7234 C C . LYS B 2 748 ? 148.625 93.788 125.258 1.00 48.23 781 LYS A C 1
ATOM 7235 O O . LYS B 2 748 ? 149.690 93.569 124.673 1.00 48.23 781 LYS A O 1
ATOM 7241 N N . GLU B 2 749 ? 147.488 93.196 124.907 1.00 50.46 782 GLU A N 1
ATOM 7242 C CA . GLU B 2 749 ? 147.387 92.347 123.730 1.00 50.46 782 GLU A CA 1
ATOM 7243 C C . GLU B 2 749 ? 146.793 93.080 122.539 1.00 50.46 782 GLU A C 1
ATOM 7244 O O . GLU B 2 749 ? 146.672 92.492 121.460 1.00 50.46 782 GLU A O 1
ATOM 7250 N N . LEU B 2 750 ? 146.420 94.344 122.711 1.00 45.70 783 LEU A N 1
ATOM 7251 C CA . LEU B 2 750 ? 145.943 95.191 121.629 1.00 45.70 783 LEU A CA 1
ATOM 7252 C C . LEU B 2 750 ? 146.832 96.396 121.390 1.00 45.70 783 LEU A C 1
ATOM 7253 O O . LEU B 2 750 ? 146.733 97.023 120.336 1.00 45.70 783 LEU A O 1
ATOM 7258 N N . PHE B 2 751 ? 147.698 96.722 122.345 1.00 46.31 784 PHE A N 1
ATOM 7259 C CA . PHE B 2 751 ? 148.661 97.807 122.232 1.00 46.31 784 PHE A CA 1
ATOM 7260 C C . PHE B 2 751 ? 149.975 97.327 122.823 1.00 46.31 784 PHE A C 1
ATOM 7261 O O . PHE B 2 751 ? 149.976 96.569 123.796 1.00 46.31 784 PHE A O 1
ATOM 7269 N N . ASP B 2 752 ? 151.091 97.765 122.242 1.00 52.29 785 ASP A N 1
ATOM 7270 C CA . ASP B 2 752 ? 152.385 97.296 122.721 1.00 52.29 785 ASP A CA 1
ATOM 7271 C C . ASP B 2 752 ? 152.962 98.175 123.827 1.00 52.29 785 ASP A C 1
ATOM 7272 O O . ASP B 2 752 ? 153.793 97.702 124.609 1.00 52.29 785 ASP A O 1
ATOM 7277 N N . ASP B 2 753 ? 152.542 99.431 123.919 1.00 52.29 786 ASP A N 1
ATOM 7278 C CA . ASP B 2 753 ? 153.021 100.351 124.942 1.00 52.29 786 ASP A CA 1
ATOM 7279 C C . ASP B 2 753 ? 151.848 101.031 125.639 1.00 52.29 786 ASP A C 1
ATOM 7280 O O . ASP B 2 753 ? 150.700 100.948 125.201 1.00 52.29 786 ASP A O 1
ATOM 7285 N N . LYS B 2 754 ? 152.155 101.724 126.738 1.00 46.96 787 LYS A N 1
ATOM 7286 C CA . LYS B 2 754 ? 151.208 102.672 127.312 1.00 46.96 787 LYS A CA 1
ATOM 7287 C C . LYS B 2 754 ? 151.106 103.930 126.473 1.00 46.96 787 LYS A C 1
ATOM 7288 O O . LYS B 2 754 ? 150.096 104.635 126.548 1.00 46.96 787 LYS A O 1
ATOM 7294 N N . GLU B 2 755 ? 152.135 104.224 125.684 1.00 45.60 788 GLU A N 1
ATOM 7295 C CA . GLU B 2 755 ? 152.145 105.433 124.878 1.00 45.60 788 GLU A CA 1
ATOM 7296 C C . GLU B 2 755 ? 151.485 105.223 123.527 1.00 45.60 788 GLU A C 1
ATOM 7297 O O . GLU B 2 755 ? 150.915 106.167 122.976 1.00 45.60 788 GLU A O 1
ATOM 7303 N N . ALA B 2 756 ? 151.555 104.007 122.978 1.00 43.27 789 ALA A N 1
ATOM 7304 C CA . ALA B 2 756 ? 150.826 103.712 121.750 1.00 43.27 789 ALA A CA 1
ATOM 7305 C C . ALA B 2 756 ? 149.326 103.686 121.989 1.00 43.27 789 ALA A C 1
ATOM 7306 O O . ALA B 2 756 ? 148.552 104.057 121.099 1.00 43.27 789 ALA A O 1
ATOM 7308 N N . TRP B 2 757 ? 148.904 103.241 123.173 1.00 42.99 790 TRP A N 1
ATOM 7309 C CA . TRP B 2 757 ? 147.511 103.384 123.578 1.00 42.99 790 TRP A CA 1
ATOM 7310 C C . TRP B 2 757 ? 147.132 104.850 123.709 1.00 42.99 790 TRP A C 1
ATOM 7311 O O . TRP B 2 757 ? 146.111 105.291 123.172 1.00 42.99 790 TRP A O 1
ATOM 7322 N N . LYS B 2 758 ? 147.949 105.619 124.431 1.00 42.09 791 LYS A N 1
ATOM 7323 C CA . LYS B 2 758 ? 147.665 107.021 124.698 1.00 42.09 791 LYS A CA 1
ATOM 7324 C C . LYS B 2 758 ? 147.747 107.873 123.440 1.00 42.09 791 LYS A C 1
ATOM 7325 O O . LYS B 2 758 ? 147.063 108.893 123.358 1.00 42.09 791 LYS A O 1
ATOM 7331 N N . LYS B 2 759 ? 148.558 107.471 122.462 1.00 40.69 792 LYS A N 1
ATOM 7332 C CA . LYS B 2 759 ? 148.568 108.147 121.170 1.00 40.69 792 LYS A CA 1
ATOM 7333 C C . LYS B 2 759 ? 147.272 107.903 120.414 1.00 40.69 792 LYS A C 1
ATOM 7334 O O . LYS B 2 759 ? 146.729 108.818 119.787 1.00 40.69 792 LYS A O 1
ATOM 7340 N N . ASN B 2 760 ? 146.757 106.677 120.481 1.00 38.09 793 ASN A N 1
ATOM 7341 C CA . ASN B 2 760 ? 145.600 106.310 119.678 1.00 38.09 793 ASN A CA 1
ATOM 7342 C C . ASN B 2 760 ? 144.313 106.833 120.295 1.00 38.09 793 ASN A C 1
ATOM 7343 O O . ASN B 2 760 ? 143.474 107.404 119.591 1.00 38.09 793 ASN A O 1
ATOM 7348 N N . MET B 2 761 ? 144.142 106.657 121.604 1.00 35.58 794 MET A N 1
ATOM 7349 C CA . MET B 2 761 ? 142.925 107.078 122.288 1.00 35.58 794 MET A CA 1
ATOM 7350 C C . MET B 2 761 ? 142.770 108.594 122.317 1.00 35.58 794 MET A C 1
ATOM 7351 O O . MET B 2 761 ? 141.645 109.092 122.412 1.00 35.58 794 MET A O 1
ATOM 7356 N N . SER B 2 762 ? 143.868 109.334 122.182 1.00 37.02 795 SER A N 1
ATOM 7357 C CA . SER B 2 762 ? 143.842 110.785 122.067 1.00 37.02 795 SER A CA 1
ATOM 7358 C C . SER B 2 762 ? 143.570 111.273 120.650 1.00 37.02 795 SER A C 1
ATOM 7359 O O . SER B 2 762 ? 143.927 112.407 120.327 1.00 37.02 795 SER A O 1
ATOM 7362 N N . LEU B 2 763 ? 143.007 110.444 119.784 1.00 34.08 796 LEU A N 1
ATOM 7363 C CA . LEU B 2 763 ? 142.393 110.932 118.563 1.00 34.08 796 LEU A CA 1
ATOM 7364 C C . LEU B 2 763 ? 140.928 111.260 118.771 1.00 34.08 796 LEU A C 1
ATOM 7365 O O . LEU B 2 763 ? 140.285 111.776 117.854 1.00 34.08 796 LEU A O 1
ATOM 7370 N N . TYR B 2 764 ? 140.396 110.986 119.958 1.00 31.79 797 TYR A N 1
ATOM 7371 C CA . TYR B 2 764 ? 138.965 111.076 120.187 1.00 31.79 797 TYR A CA 1
ATOM 7372 C C . TYR B 2 764 ? 138.669 111.863 121.457 1.00 31.79 797 TYR A C 1
ATOM 7373 O O . TYR B 2 764 ? 137.536 112.297 121.668 1.00 31.79 797 TYR A O 1
ATOM 7382 N N . VAL B 2 765 ? 139.662 112.017 122.335 1.00 36.48 798 VAL A N 1
ATOM 7383 C CA . VAL B 2 765 ? 139.510 112.877 123.505 1.00 36.48 798 VAL A CA 1
ATOM 7384 C C . VAL B 2 765 ? 140.651 113.897 123.588 1.00 36.48 798 VAL A C 1
ATOM 7385 O O . VAL B 2 765 ? 140.444 115.038 124.017 1.00 36.48 798 VAL A O 1
ATOM 7389 N N . SER B 2 766 ? 141.835 113.515 123.099 1.00 43.06 799 SER A N 1
ATOM 7390 C CA . SER B 2 766 ? 142.991 114.360 122.775 1.00 43.06 799 SER A CA 1
ATOM 7391 C C . SER B 2 766 ? 143.457 115.288 123.891 1.00 43.06 799 SER A C 1
ATOM 7392 O O . SER B 2 766 ? 144.069 116.323 123.600 1.00 43.06 799 SER A O 1
ATOM 7395 N N . GLU B 2 767 ? 143.216 114.967 125.155 1.00 47.81 800 GLU A N 1
ATOM 7396 C CA . GLU B 2 767 ? 143.464 115.933 126.216 1.00 47.81 800 GLU A CA 1
ATOM 7397 C C . GLU B 2 767 ? 144.195 115.288 127.390 1.00 47.81 800 GLU A C 1
ATOM 7398 O O . GLU B 2 767 ? 144.753 114.188 127.298 1.00 47.81 800 GLU A O 1
ATOM 7404 N N . GLU B 2 768 ? 144.220 116.014 128.509 1.00 51.85 801 GLU A N 1
ATOM 7405 C CA . GLU B 2 768 ? 144.657 115.535 129.813 1.00 51.85 801 GLU A CA 1
ATOM 7406 C C . GLU B 2 768 ? 143.581 114.734 130.528 1.00 51.85 801 GLU A C 1
ATOM 7407 O O . GLU B 2 768 ? 143.697 114.487 131.732 1.00 51.85 801 GLU A O 1
ATOM 7413 N N . LEU B 2 769 ? 142.534 114.341 129.813 1.00 45.93 802 LEU A N 1
ATOM 7414 C CA . LEU B 2 769 ? 141.404 113.612 130.352 1.00 45.93 802 LEU A CA 1
ATOM 7415 C C . LEU B 2 769 ? 141.606 112.108 130.325 1.00 45.93 802 LEU A C 1
ATOM 7416 O O . LEU B 2 769 ? 140.721 111.377 130.775 1.00 45.93 802 LEU A O 1
ATOM 7421 N N . LEU B 2 770 ? 142.742 111.626 129.813 1.00 44.63 803 LEU A N 1
ATOM 7422 C CA . LEU B 2 770 ? 142.975 110.187 129.782 1.00 44.63 803 LEU A CA 1
ATOM 7423 C C . LEU B 2 770 ? 143.373 109.630 131.140 1.00 44.63 803 LEU A C 1
ATOM 7424 O O . LEU B 2 770 ? 143.235 108.425 131.360 1.00 44.63 803 LEU A O 1
ATOM 7429 N N . GLN B 2 771 ? 143.866 110.462 132.048 1.00 46.40 804 GLN A N 1
ATOM 7430 C CA . GLN B 2 771 ? 144.185 110.021 133.407 1.00 46.40 804 GLN A CA 1
ATOM 7431 C C . GLN B 2 771 ? 142.983 110.164 134.340 1.00 46.40 804 GLN A C 1
ATOM 7432 O O . GLN B 2 771 ? 143.081 110.673 135.458 1.00 46.40 804 GLN A O 1
ATOM 7438 N N . SER B 2 772 ? 141.832 109.651 133.924 1.00 41.39 805 SER A N 1
ATOM 7439 C CA . SER B 2 772 ? 140.594 109.899 134.645 1.00 41.39 805 SER A CA 1
ATOM 7440 C C . SER B 2 772 ? 139.968 108.567 135.022 1.00 41.39 805 SER A C 1
ATOM 7441 O O . SER B 2 772 ? 140.540 107.498 134.798 1.00 41.39 805 SER A O 1
ATOM 7444 N N . LEU B 2 773 ? 138.770 108.646 135.593 1.00 40.37 806 LEU A N 1
ATOM 7445 C CA . LEU B 2 773 ? 138.060 107.429 135.988 1.00 40.37 806 LEU A CA 1
ATOM 7446 C C . LEU B 2 773 ? 137.407 106.691 134.818 1.00 40.37 806 LEU A C 1
ATOM 7447 O O . LEU B 2 773 ? 137.460 105.448 134.817 1.00 40.37 806 LEU A O 1
ATOM 7452 N N . PRO B 2 774 ? 136.759 107.333 133.828 1.00 37.65 807 PRO A N 1
ATOM 7453 C CA . PRO B 2 774 ? 136.261 106.534 132.697 1.00 37.65 807 PRO A CA 1
ATOM 7454 C C . PRO B 2 774 ? 137.333 106.026 131.744 1.00 37.65 807 PRO A C 1
ATOM 7455 O O . PRO B 2 774 ? 137.030 105.144 130.933 1.00 37.65 807 PRO A O 1
ATOM 7459 N N . TYR B 2 775 ? 138.567 106.533 131.804 1.00 38.63 808 TYR A N 1
ATOM 7460 C CA . TYR B 2 775 ? 139.577 106.156 130.825 1.00 38.63 808 TYR A CA 1
ATOM 7461 C C . TYR B 2 775 ? 140.746 105.362 131.394 1.00 38.63 808 TYR A C 1
ATOM 7462 O O . TYR B 2 775 ? 141.456 104.718 130.619 1.00 38.63 808 TYR A O 1
ATOM 7471 N N . THR B 2 776 ? 140.970 105.391 132.705 1.00 43.87 809 THR A N 1
ATOM 7472 C CA . THR B 2 776 ? 141.830 104.423 133.371 1.00 43.87 809 THR A CA 1
ATOM 7473 C C . THR B 2 776 ? 140.965 103.410 134.104 1.00 43.87 809 THR A C 1
ATOM 7474 O O . THR B 2 776 ? 139.745 103.565 134.190 1.00 43.87 809 THR A O 1
ATOM 7478 N N . GLN B 2 777 ? 141.606 102.346 134.599 1.00 47.67 810 GLN A N 1
ATOM 7479 C CA . GLN B 2 777 ? 140.868 101.197 135.118 1.00 47.67 810 GLN A CA 1
ATOM 7480 C C . GLN B 2 777 ? 140.074 101.527 136.381 1.00 47.67 810 GLN A C 1
ATOM 7481 O O . GLN B 2 777 ? 138.845 101.630 136.329 1.00 47.67 810 GLN A O 1
ATOM 7487 N N . GLU B 2 778 ? 140.764 101.715 137.507 1.00 51.76 811 GLU A N 1
ATOM 7488 C CA . GLU B 2 778 ? 140.205 102.408 138.667 1.00 51.76 811 GLU A CA 1
ATOM 7489 C C . GLU B 2 778 ? 141.169 103.384 139.322 1.00 51.76 811 GLU A C 1
ATOM 7490 O O . GLU B 2 778 ? 140.711 104.402 139.849 1.00 51.76 811 GLU A O 1
ATOM 7496 N N . ASP B 2 779 ? 142.474 103.136 139.273 1.00 51.30 812 ASP A N 1
ATOM 7497 C CA . ASP B 2 779 ? 143.470 103.867 140.039 1.00 51.30 812 ASP A CA 1
ATOM 7498 C C . ASP B 2 779 ? 144.778 103.848 139.271 1.00 51.30 812 ASP A C 1
ATOM 7499 O O . ASP B 2 779 ? 145.039 102.934 138.484 1.00 51.30 812 ASP A O 1
ATOM 7504 N N . GLY B 2 780 ? 145.608 104.850 139.525 1.00 48.74 813 GLY A N 1
ATOM 7505 C CA . GLY B 2 780 ? 146.901 104.917 138.881 1.00 48.74 813 GLY A CA 1
ATOM 7506 C C . GLY B 2 780 ? 146.811 105.264 137.412 1.00 48.74 813 GLY A C 1
ATOM 7507 O O . GLY B 2 780 ? 146.009 106.114 137.016 1.00 48.74 813 GLY A O 1
ATOM 7508 N N . GLN B 2 781 ? 147.622 104.603 136.590 1.00 50.29 814 GLN A N 1
ATOM 7509 C CA . GLN B 2 781 ? 147.713 104.909 135.170 1.00 50.29 814 GLN A CA 1
ATOM 7510 C C . GLN B 2 781 ? 147.608 103.644 134.332 1.00 50.29 814 GLN A C 1
ATOM 7511 O O . GLN B 2 781 ? 148.204 103.539 133.256 1.00 50.29 814 GLN A O 1
ATOM 7517 N N . THR B 2 782 ? 146.849 102.659 134.803 1.00 44.63 815 THR A N 1
ATOM 7518 C CA . THR B 2 782 ? 146.614 101.467 134.006 1.00 44.63 815 THR A CA 1
ATOM 7519 C C . THR B 2 782 ? 145.437 101.691 133.066 1.00 44.63 815 THR A C 1
ATOM 7520 O O . THR B 2 782 ? 144.366 102.126 133.515 1.00 44.63 815 THR A O 1
ATOM 7524 N N . PRO B 2 783 ? 145.597 101.474 131.765 1.00 42.98 816 PRO A N 1
ATOM 7525 C CA . PRO B 2 783 ? 144.527 101.798 130.821 1.00 42.98 816 PRO A CA 1
ATOM 7526 C C . PRO B 2 783 ? 143.397 100.784 130.858 1.00 42.98 816 PRO A C 1
ATOM 7527 O O . PRO B 2 783 ? 143.543 99.651 131.318 1.00 42.98 816 PRO A O 1
ATOM 7531 N N . VAL B 2 784 ? 142.249 101.220 130.353 1.00 38.90 817 VAL A N 1
ATOM 7532 C CA . VAL B 2 784 ? 141.108 100.353 130.101 1.00 38.90 817 VAL A CA 1
ATOM 7533 C C . VAL B 2 784 ? 140.797 100.448 128.612 1.00 38.90 817 VAL A C 1
ATOM 7534 O O . VAL B 2 784 ? 141.082 101.468 127.976 1.00 38.90 817 VAL A O 1
ATOM 7538 N N . ILE B 2 785 ? 140.291 99.373 128.042 1.00 38.76 818 ILE A N 1
ATOM 7539 C CA . ILE B 2 785 ? 140.039 99.339 126.609 1.00 38.76 818 ILE A CA 1
ATOM 7540 C C . ILE B 2 785 ? 138.566 99.597 126.338 1.00 38.76 818 ILE A C 1
ATOM 7541 O O . ILE B 2 785 ? 137.681 99.228 127.115 1.00 38.76 818 ILE A O 1
ATOM 7546 N N . ASN B 2 786 ? 138.311 100.253 125.213 1.00 34.63 819 ASN A N 1
ATOM 7547 C CA . ASN B 2 786 ? 136.979 100.684 124.829 1.00 34.63 819 ASN A CA 1
ATOM 7548 C C . ASN B 2 786 ? 136.417 99.690 123.823 1.00 34.63 819 ASN A C 1
ATOM 7549 O O . ASN B 2 786 ? 137.113 99.291 122.887 1.00 34.63 819 ASN A O 1
ATOM 7554 N N . ARG B 2 787 ? 135.167 99.287 124.017 1.00 34.89 820 ARG A N 1
ATOM 7555 C CA . ARG B 2 787 ? 134.595 98.212 123.223 1.00 34.89 820 ARG A CA 1
ATOM 7556 C C . ARG B 2 787 ? 134.159 98.651 121.839 1.00 34.89 820 ARG A C 1
ATOM 7557 O O . ARG B 2 787 ? 133.787 97.797 121.034 1.00 34.89 820 ARG A O 1
ATOM 7565 N N . SER B 2 788 ? 134.183 99.943 121.535 1.00 28.19 821 SER A N 1
ATOM 7566 C CA . SER B 2 788 ? 133.898 100.411 120.189 1.00 28.19 821 SER A CA 1
ATOM 7567 C C . SER B 2 788 ? 135.140 100.950 119.504 1.00 28.19 821 SER A C 1
ATOM 7568 O O . SER B 2 788 ? 135.043 101.470 118.392 1.00 28.19 821 SER A O 1
ATOM 7571 N N . ILE B 2 789 ? 136.303 100.837 120.134 1.00 29.85 822 ILE A N 1
ATOM 7572 C CA . ILE B 2 789 ? 137.528 101.321 119.525 1.00 29.85 822 ILE A CA 1
ATOM 7573 C C . ILE B 2 789 ? 138.333 100.175 118.917 1.00 29.85 822 ILE A C 1
ATOM 7574 O O . ILE B 2 789 ? 139.203 100.427 118.070 1.00 29.85 822 ILE A O 1
ATOM 7579 N N . ASP B 2 790 ? 138.057 98.928 119.305 1.00 29.74 823 ASP A N 1
ATOM 7580 C CA . ASP B 2 790 ? 138.583 97.762 118.614 1.00 29.74 823 ASP A CA 1
ATOM 7581 C C . ASP B 2 790 ? 137.553 97.099 117.718 1.00 29.74 823 ASP A C 1
ATOM 7582 O O . ASP B 2 790 ? 137.926 96.311 116.845 1.00 29.74 823 ASP A O 1
ATOM 7587 N N . LEU B 2 791 ? 136.270 97.392 117.942 1.00 24.26 824 LEU A N 1
ATOM 7588 C CA . LEU B 2 791 ? 135.227 97.046 116.984 1.00 24.26 824 LEU A CA 1
ATOM 7589 C C . LEU B 2 791 ? 135.464 97.744 115.654 1.00 24.26 824 LEU A C 1
ATOM 7590 O O . LEU B 2 791 ? 135.100 97.225 114.598 1.00 24.26 824 LEU A O 1
ATOM 7595 N N . VAL B 2 792 ? 136.056 98.932 115.691 1.00 25.30 825 VAL A N 1
ATOM 7596 C CA . VAL B 2 792 ? 136.408 99.625 114.466 1.00 25.30 825 VAL A CA 1
ATOM 7597 C C . VAL B 2 792 ? 137.709 99.069 113.896 1.00 25.30 825 VAL A C 1
ATOM 7598 O O . VAL B 2 792 ? 137.851 98.938 112.682 1.00 25.30 825 VAL A O 1
ATOM 7602 N N . LYS B 2 793 ? 138.652 98.677 114.753 1.00 28.61 826 LYS A N 1
ATOM 7603 C CA . LYS B 2 793 ? 139.873 98.033 114.279 1.00 28.61 826 LYS A CA 1
ATOM 7604 C C . LYS B 2 793 ? 139.644 96.648 113.698 1.00 28.61 826 LYS A C 1
ATOM 7605 O O . LYS B 2 793 ? 140.427 96.217 112.847 1.00 28.61 826 LYS A O 1
ATOM 7611 N N . LYS B 2 794 ? 138.613 95.942 114.156 1.00 24.35 827 LYS A N 1
ATOM 7612 C CA . LYS B 2 794 ? 138.366 94.581 113.700 1.00 24.35 827 LYS A CA 1
ATOM 7613 C C . LYS B 2 794 ? 137.947 94.566 112.240 1.00 24.35 827 LYS A C 1
ATOM 7614 O O . LYS B 2 794 ? 138.422 93.743 111.451 1.00 24.35 827 LYS A O 1
ATOM 7620 N N . TYR B 2 795 ? 137.061 95.469 111.873 1.00 21.97 828 TYR A N 1
ATOM 7621 C CA . TYR B 2 795 ? 136.536 95.588 110.525 1.00 21.97 828 TYR A CA 1
ATOM 7622 C C . TYR B 2 795 ? 137.398 96.595 109.765 1.00 21.97 828 TYR A C 1
ATOM 7623 O O . TYR B 2 795 ? 138.564 96.806 110.106 1.00 21.97 828 TYR A O 1
ATOM 7632 N N . GLY B 2 796 ? 136.880 97.176 108.693 1.00 25.96 829 GLY A N 1
ATOM 7633 C CA . GLY B 2 796 ? 137.592 98.246 108.017 1.00 25.96 829 GLY A CA 1
ATOM 7634 C C . GLY B 2 796 ? 137.500 99.533 108.811 1.00 25.96 829 GLY A C 1
ATOM 7635 O O . GLY B 2 796 ? 137.898 99.553 109.972 1.00 25.96 829 GLY A O 1
ATOM 7636 N N . THR B 2 797 ? 137.108 100.646 108.194 1.00 26.50 830 THR A N 1
ATOM 7637 C CA . THR B 2 797 ? 136.574 101.849 108.845 1.00 26.50 830 THR A CA 1
ATOM 7638 C C . THR B 2 797 ? 137.529 102.533 109.826 1.00 26.50 830 THR A C 1
ATOM 7639 O O . THR B 2 797 ? 137.156 103.534 110.437 1.00 26.50 830 THR A O 1
ATOM 7643 N N . GLU B 2 798 ? 138.743 102.027 110.015 1.00 31.76 831 GLU A N 1
ATOM 7644 C CA . GLU B 2 798 ? 139.608 102.569 111.049 1.00 31.76 831 GLU A CA 1
ATOM 7645 C C . GLU B 2 798 ? 140.440 103.717 110.514 1.00 31.76 831 GLU A C 1
ATOM 7646 O O . GLU B 2 798 ? 140.751 104.649 111.257 1.00 31.76 831 GLU A O 1
ATOM 7652 N N . THR B 2 799 ? 140.779 103.680 109.232 1.00 30.41 832 THR A N 1
ATOM 7653 C CA . THR B 2 799 ? 141.398 104.819 108.579 1.00 30.41 832 THR A CA 1
ATOM 7654 C C . THR B 2 799 ? 140.377 105.825 108.075 1.00 30.41 832 THR A C 1
ATOM 7655 O O . THR B 2 799 ? 140.762 106.922 107.658 1.00 30.41 832 THR A O 1
ATOM 7659 N N . ILE B 2 800 ? 139.092 105.480 108.104 1.00 26.89 833 ILE A N 1
ATOM 7660 C CA . ILE B 2 800 ? 138.051 106.411 107.685 1.00 26.89 833 ILE A CA 1
ATOM 7661 C C . ILE B 2 800 ? 137.574 107.244 108.864 1.00 26.89 833 ILE A C 1
ATOM 7662 O O . ILE B 2 800 ? 137.394 108.460 108.744 1.00 26.89 833 ILE A O 1
ATOM 7667 N N . LEU B 2 801 ? 137.391 106.621 110.028 1.00 26.59 834 LEU A N 1
ATOM 7668 C CA . LEU B 2 801 ? 136.920 107.364 111.192 1.00 26.59 834 LEU A CA 1
ATOM 7669 C C . LEU B 2 801 ? 138.027 108.192 111.826 1.00 26.59 834 LEU A C 1
ATOM 7670 O O . LEU B 2 801 ? 137.738 109.152 112.544 1.00 26.59 834 LEU A O 1
ATOM 7675 N N . GLU B 2 802 ? 139.291 107.837 111.596 1.00 30.23 835 GLU A N 1
ATOM 7676 C CA . GLU B 2 802 ? 140.378 108.729 111.982 1.00 30.23 835 GLU A CA 1
ATOM 7677 C C . GLU B 2 802 ? 140.413 109.977 111.118 1.00 30.23 835 GLU A C 1
ATOM 7678 O O . GLU B 2 802 ? 140.771 111.054 111.602 1.00 30.23 835 GLU A O 1
ATOM 7684 N N . LYS B 2 803 ? 140.051 109.854 109.841 1.00 29.54 836 LYS A N 1
ATOM 7685 C CA . LYS B 2 803 ? 139.982 111.023 108.975 1.00 29.54 836 LYS A CA 1
ATOM 7686 C C . LYS B 2 803 ? 138.814 111.923 109.356 1.00 29.54 836 LYS A C 1
ATOM 7687 O O . LYS B 2 803 ? 138.883 113.141 109.175 1.00 29.54 836 LYS A O 1
ATOM 7693 N N . LEU B 2 804 ? 137.756 111.349 109.918 1.00 27.12 837 LEU A N 1
ATOM 7694 C CA . LEU B 2 804 ? 136.572 112.121 110.268 1.00 27.12 837 LEU A CA 1
ATOM 7695 C C . LEU B 2 804 ? 136.803 112.988 111.498 1.00 27.12 837 LEU A C 1
ATOM 7696 O O . LEU B 2 804 ? 136.546 114.197 111.472 1.00 27.12 837 LEU A O 1
ATOM 7701 N N . PHE B 2 805 ? 137.296 112.395 112.579 1.00 27.44 838 PHE A N 1
ATOM 7702 C CA . PHE B 2 805 ? 137.491 113.108 113.832 1.00 27.44 838 PHE A CA 1
ATOM 7703 C C . PHE B 2 805 ? 138.686 114.046 113.808 1.00 27.44 838 PHE A C 1
ATOM 7704 O O . PHE B 2 805 ? 138.799 114.895 114.696 1.00 27.44 838 PHE A O 1
ATOM 7712 N N . SER B 2 806 ? 139.562 113.934 112.814 1.00 33.09 839 SER A N 1
ATOM 7713 C CA . SER B 2 806 ? 140.691 114.841 112.659 1.00 33.09 839 SER A CA 1
ATOM 7714 C C . SER B 2 806 ? 140.331 116.108 111.901 1.00 33.09 839 SER A C 1
ATOM 7715 O O . SER B 2 806 ? 141.224 116.898 111.588 1.00 33.09 839 SER A O 1
ATOM 7718 N N . SER B 2 807 ? 139.056 116.318 111.588 1.00 36.58 840 SER A N 1
ATOM 7719 C CA . SER B 2 807 ? 138.667 117.495 110.825 1.00 36.58 840 SER A CA 1
ATOM 7720 C C . SER B 2 807 ? 138.465 118.701 111.731 1.00 36.58 840 SER A C 1
ATOM 7721 O O . SER B 2 807 ? 138.969 119.791 111.446 1.00 36.58 840 SER A O 1
ATOM 7724 N N . SER B 2 808 ? 137.730 118.530 112.822 1.00 39.64 841 SER A N 1
ATOM 7725 C CA . SER B 2 808 ? 137.504 119.600 113.778 1.00 39.64 841 SER A CA 1
ATOM 7726 C C . SER B 2 808 ? 137.760 119.089 115.185 1.00 39.64 841 SER A C 1
ATOM 7727 O O . SER B 2 808 ? 137.608 117.902 115.475 1.00 39.64 841 SER A O 1
ATOM 7730 N N . ASP B 2 809 ? 138.145 120.003 116.066 1.00 43.76 842 ASP A N 1
ATOM 7731 C CA . ASP B 2 809 ? 138.474 119.630 117.432 1.00 43.76 842 ASP A CA 1
ATOM 7732 C C . ASP B 2 809 ? 137.270 119.642 118.357 1.00 43.76 842 ASP A C 1
ATOM 7733 O O . ASP B 2 809 ? 137.401 119.258 119.522 1.00 43.76 842 ASP A O 1
ATOM 7738 N N . ASP B 2 810 ? 136.111 120.084 117.873 1.00 40.57 843 ASP A N 1
ATOM 7739 C CA . ASP B 2 810 ? 134.877 119.990 118.640 1.00 40.57 843 ASP A CA 1
ATOM 7740 C C . ASP B 2 810 ? 134.246 118.612 118.560 1.00 40.57 843 ASP A C 1
ATOM 7741 O O . ASP B 2 810 ? 133.322 118.327 119.325 1.00 40.57 843 ASP A O 1
ATOM 7746 N N . TYR B 2 811 ? 134.713 117.766 117.643 1.00 33.66 844 TYR A N 1
ATOM 7747 C CA . TYR B 2 811 ? 134.194 116.409 117.547 1.00 33.66 844 TYR A CA 1
ATOM 7748 C C . TYR B 2 811 ? 134.660 115.563 118.716 1.00 33.66 844 TYR A C 1
ATOM 7749 O O . TYR B 2 811 ? 133.940 114.665 119.160 1.00 33.66 844 TYR A O 1
ATOM 7758 N N . LYS B 2 812 ? 135.848 115.852 119.231 1.00 34.04 845 LYS A N 1
ATOM 7759 C CA . LYS B 2 812 ? 136.472 115.061 120.271 1.00 34.04 845 LYS A CA 1
ATOM 7760 C C . LYS B 2 812 ? 135.837 115.369 121.619 1.00 34.04 845 LYS A C 1
ATOM 7761 O O . LYS B 2 812 ? 135.038 116.296 121.763 1.00 34.04 845 LYS A O 1
ATOM 7767 N N . VAL B 2 813 ? 136.200 114.585 122.620 1.00 33.50 846 VAL A N 1
ATOM 7768 C CA . VAL B 2 813 ? 135.680 114.777 123.965 1.00 33.50 846 VAL A CA 1
ATOM 7769 C C . VAL B 2 813 ? 136.460 115.906 124.619 1.00 33.50 846 VAL A C 1
ATOM 7770 O O . VAL B 2 813 ? 137.692 115.859 124.695 1.00 33.50 846 VAL A O 1
ATOM 7774 N N . SER B 2 814 ? 135.752 116.925 125.077 1.00 36.79 847 SER A N 1
ATOM 7775 C CA . SER B 2 814 ? 136.364 118.068 125.729 1.00 36.79 847 SER A CA 1
ATOM 7776 C C . SER B 2 814 ? 136.021 118.057 127.213 1.00 36.79 847 SER A C 1
ATOM 7777 O O . SER B 2 814 ? 135.338 117.160 127.712 1.00 36.79 847 SER A O 1
ATOM 7780 N N . ALA B 2 815 ? 136.501 119.080 127.920 1.00 36.69 848 ALA A N 1
ATOM 7781 C CA . ALA B 2 815 ? 136.378 119.109 129.371 1.00 36.69 848 ALA A CA 1
ATOM 7782 C C . ALA B 2 815 ? 134.966 119.427 129.835 1.00 36.69 848 ALA A C 1
ATOM 7783 O O . ALA B 2 815 ? 134.619 119.096 130.972 1.00 36.69 848 ALA A O 1
ATOM 7785 N N . LYS B 2 816 ? 134.146 120.057 128.995 1.00 38.59 849 LYS A N 1
ATOM 7786 C CA . LYS B 2 816 ? 132.781 120.366 129.396 1.00 38.59 849 LYS A CA 1
ATOM 7787 C C . LYS B 2 816 ? 131.847 119.174 129.255 1.00 38.59 849 LYS A C 1
ATOM 7788 O O . LYS B 2 816 ? 130.750 119.201 129.819 1.00 38.59 849 LYS A O 1
ATOM 7794 N N . ASP B 2 817 ? 132.253 118.136 128.523 1.00 39.88 850 ASP A N 1
ATOM 7795 C CA . ASP B 2 817 ? 131.397 116.975 128.310 1.00 39.88 850 ASP A CA 1
ATOM 7796 C C . ASP B 2 817 ? 131.346 116.088 129.545 1.00 39.88 850 ASP A C 1
ATOM 7797 O O . ASP B 2 817 ? 130.282 115.566 129.892 1.00 39.88 850 ASP A O 1
ATOM 7802 N N . ILE B 2 818 ? 132.486 115.895 130.209 1.00 40.72 851 ILE A N 1
ATOM 7803 C CA . ILE B 2 818 ? 132.487 115.153 131.463 1.00 40.72 851 ILE A CA 1
ATOM 7804 C C . ILE B 2 818 ? 131.862 115.991 132.571 1.00 40.72 851 ILE A C 1
ATOM 7805 O O . ILE B 2 818 ? 131.124 115.473 133.417 1.00 40.72 851 ILE A O 1
ATOM 7810 N N . ALA B 2 819 ? 132.083 117.309 132.539 1.00 39.53 852 ALA A N 1
ATOM 7811 C CA . ALA B 2 819 ? 131.471 118.202 133.514 1.00 39.53 852 ALA A CA 1
ATOM 7812 C C . ALA B 2 819 ? 129.964 118.318 133.335 1.00 39.53 852 ALA A C 1
ATOM 7813 O O . ALA B 2 819 ? 129.273 118.746 134.264 1.00 39.53 852 ALA A O 1
ATOM 7815 N N . LYS B 2 820 ? 129.470 117.866 132.177 1.00 38.30 853 LYS A N 1
ATOM 7816 C CA . LYS B 2 820 ? 128.016 117.886 131.865 1.00 38.30 853 LYS A CA 1
ATOM 7817 C C . LYS B 2 820 ? 127.363 116.615 132.423 1.00 38.30 853 LYS A C 1
ATOM 7818 O O . LYS B 2 820 ? 126.120 116.556 132.454 1.00 38.30 853 LYS A O 1
ATOM 7824 N N . LEU B 2 821 ? 128.181 115.639 132.827 1.00 38.50 854 LEU A N 1
ATOM 7825 C CA . LEU B 2 821 ? 127.690 114.390 133.387 1.00 38.50 854 LEU A CA 1
ATOM 7826 C C . LEU B 2 821 ? 127.558 114.423 134.900 1.00 38.50 854 LEU A C 1
ATOM 7827 O O . LEU B 2 821 ? 127.141 113.420 135.485 1.00 38.50 854 LEU A O 1
ATOM 7832 N N . HIS B 2 822 ? 127.914 115.561 135.504 1.00 43.00 855 HIS A N 1
ATOM 7833 C CA . HIS B 2 822 ? 127.789 115.747 136.974 1.00 43.00 855 HIS A CA 1
ATOM 7834 C C . HIS B 2 822 ? 126.795 116.873 137.290 1.00 43.00 855 HIS A C 1
ATOM 7835 O O . HIS B 2 822 ? 126.508 117.078 138.483 1.00 43.00 855 HIS A O 1
ATOM 7842 N N . GLU B 2 823 ? 126.305 117.552 136.248 1.00 40.77 856 GLU A N 1
ATOM 7843 C CA . GLU B 2 823 ? 125.337 118.672 136.387 1.00 40.77 856 GLU A CA 1
ATOM 7844 C C . GLU B 2 823 ? 124.109 118.194 137.170 1.00 40.77 856 GLU A C 1
ATOM 7845 O O . GLU B 2 823 ? 123.836 118.768 138.240 1.00 40.77 856 GLU A O 1
ATOM 7851 N N . TYR B 2 824 ? 123.396 117.190 136.651 1.00 38.59 857 TYR A N 1
ATOM 7852 C CA . TYR B 2 824 ? 122.193 116.672 137.355 1.00 38.59 857 TYR A CA 1
ATOM 7853 C C . TYR B 2 824 ? 122.330 115.169 137.621 1.00 38.59 857 TYR A C 1
ATOM 7854 O O . TYR B 2 824 ? 123.326 114.551 137.202 1.00 38.59 857 TYR A O 1
ATOM 7863 N N . ASP B 2 825 ? 121.323 114.619 138.304 1.00 41.13 858 ASP A N 1
ATOM 7864 C CA . ASP B 2 825 ? 121.229 113.191 138.714 1.00 41.13 858 ASP A CA 1
ATOM 7865 C C . ASP B 2 825 ? 120.984 112.275 137.509 1.00 41.13 858 ASP A C 1
ATOM 7866 O O . ASP B 2 825 ? 121.425 111.110 137.594 1.00 41.13 858 ASP A O 1
ATOM 7871 N N . VAL B 2 826 ? 120.197 112.744 136.525 1.00 40.64 859 VAL A N 1
ATOM 7872 C CA . VAL B 2 826 ? 119.805 112.045 135.251 1.00 40.64 859 VAL A CA 1
ATOM 7873 C C . VAL B 2 826 ? 118.701 111.002 135.488 1.00 40.64 859 VAL A C 1
ATOM 7874 O O . VAL B 2 826 ? 117.666 111.094 134.804 1.00 40.64 859 VAL A O 1
ATOM 7878 N N . THR B 2 827 ? 118.891 110.067 136.424 1.00 41.98 860 THR A N 1
ATOM 7879 C CA . THR B 2 827 ? 117.877 109.020 136.715 1.00 41.98 860 THR A CA 1
ATOM 7880 C C . THR B 2 827 ? 116.583 109.699 137.170 1.00 41.98 860 THR A C 1
ATOM 7881 O O . THR B 2 827 ? 115.500 109.248 136.752 1.00 41.98 860 THR A O 1
ATOM 7885 N N . GLU B 2 828 ? 116.711 110.764 137.969 1.00 43.90 861 GLU A N 1
ATOM 7886 C CA . GLU B 2 828 ? 115.546 111.535 138.484 1.00 43.90 861 GLU A CA 1
ATOM 7887 C C . GLU B 2 828 ? 114.787 112.150 137.303 1.00 43.90 861 GLU A C 1
ATOM 7888 O O . GLU B 2 828 ? 113.552 112.024 137.268 1.00 43.90 861 GLU A O 1
ATOM 7894 N N . LYS B 2 829 ? 115.511 112.776 136.370 1.00 35.11 862 LYS A N 1
ATOM 7895 C CA . LYS B 2 829 ? 114.885 113.397 135.171 1.00 35.11 862 LYS A CA 1
ATOM 7896 C C . LYS B 2 829 ? 113.996 112.359 134.476 1.00 35.11 862 LYS A C 1
ATOM 7897 O O . LYS B 2 829 ? 112.828 112.680 134.193 1.00 35.11 862 LYS A O 1
ATOM 7903 N N . ILE B 2 830 ? 114.538 111.161 134.228 1.00 32.26 863 ILE A N 1
ATOM 7904 C CA . ILE B 2 830 ? 113.790 110.046 133.574 1.00 32.26 863 ILE A CA 1
ATOM 7905 C C . ILE B 2 830 ? 112.595 109.652 134.453 1.00 32.26 863 ILE A C 1
ATOM 7906 O O . ILE B 2 830 ? 111.533 109.335 133.888 1.00 32.26 863 ILE A O 1
ATOM 7911 N N . ALA B 2 831 ? 112.768 109.657 135.778 1.00 33.16 864 ALA A N 1
ATOM 7912 C CA . ALA B 2 831 ? 111.670 109.309 136.710 1.00 33.16 864 ALA A CA 1
ATOM 7913 C C . ALA B 2 831 ? 110.544 110.342 136.583 1.00 33.16 864 ALA A C 1
ATOM 7914 O O . ALA B 2 831 ? 109.368 109.934 136.567 1.00 33.16 864 ALA A O 1
ATOM 7916 N N . GLN B 2 832 ? 110.900 111.627 136.500 1.00 32.18 865 GLN A N 1
ATOM 7917 C CA . GLN B 2 832 ? 109.897 112.716 136.364 1.00 32.18 865 GLN A CA 1
ATOM 7918 C C . GLN B 2 832 ? 109.245 112.628 134.981 1.00 32.18 865 GLN A C 1
ATOM 7919 O O . GLN B 2 832 ? 108.005 112.642 134.916 1.00 32.18 865 GLN A O 1
ATOM 7925 N N . GLN B 2 833 ? 110.059 112.544 133.924 1.00 32.54 866 GLN A N 1
ATOM 7926 C CA . GLN B 2 833 ? 109.539 112.452 132.534 1.00 32.54 866 GLN A CA 1
ATOM 7927 C C . GLN B 2 833 ? 108.507 111.325 132.451 1.00 32.54 866 GLN A C 1
ATOM 7928 O O . GLN B 2 833 ? 107.618 111.410 131.587 1.00 32.54 866 GLN A O 1
ATOM 7934 N N . GLU B 2 834 ? 108.626 110.311 133.314 1.00 34.97 867 GLU A N 1
ATOM 7935 C CA . GLU B 2 834 ? 107.682 109.206 133.284 1.00 34.97 867 GLU A CA 1
ATOM 7936 C C . GLU B 2 834 ? 106.425 109.553 134.066 1.00 34.97 867 GLU A C 1
ATOM 7937 O O . GLU B 2 834 ? 105.316 109.267 133.625 1.00 34.97 867 GLU A O 1
ATOM 7943 N N . SER B 2 835 ? 106.600 110.175 135.227 1.00 31.68 868 SER A N 1
ATOM 7944 C CA . SER B 2 835 ? 105.458 110.549 136.049 1.00 31.68 868 SER A CA 1
ATOM 7945 C C . SER B 2 835 ? 104.577 111.575 135.349 1.00 31.68 868 SER A C 1
ATOM 7946 O O . SER B 2 835 ? 103.353 111.475 135.381 1.00 31.68 868 SER A O 1
ATOM 7949 N N . LEU B 2 836 ? 105.203 112.564 134.720 1.00 30.02 869 LEU A N 1
ATOM 7950 C CA . LEU B 2 836 ? 104.455 113.594 134.012 1.00 30.02 869 LEU A CA 1
ATOM 7951 C C . LEU B 2 836 ? 103.688 113.022 132.828 1.00 30.02 869 LEU A C 1
ATOM 7952 O O . LEU B 2 836 ? 102.536 113.378 132.595 1.00 30.02 869 LEU A O 1
ATOM 7957 N N . HIS B 2 837 ? 104.329 112.128 132.085 1.00 28.10 870 HIS A N 1
ATOM 7958 C CA . HIS B 2 837 ? 103.693 111.523 130.924 1.00 28.10 870 HIS A CA 1
ATOM 7959 C C . HIS B 2 837 ? 102.483 110.692 131.313 1.00 28.10 870 HIS A C 1
ATOM 7960 O O . HIS B 2 837 ? 101.462 110.717 130.634 1.00 28.10 870 HIS A O 1
ATOM 7967 N N . LYS B 2 838 ? 102.599 109.960 132.417 1.00 29.73 871 LYS A N 1
ATOM 7968 C CA . LYS B 2 838 ? 101.505 109.120 132.893 1.00 29.73 871 LYS A CA 1
ATOM 7969 C C . LYS B 2 838 ? 100.289 109.961 133.248 1.00 29.73 871 LYS A C 1
ATOM 7970 O O . LYS B 2 838 ? 99.155 109.580 132.963 1.00 29.73 871 LYS A O 1
ATOM 7976 N N . GLN B 2 839 ? 100.530 111.107 133.870 1.00 30.99 872 GLN A N 1
ATOM 7977 C CA . GLN B 2 839 ? 99.455 112.007 134.250 1.00 30.99 872 GLN A CA 1
ATOM 7978 C C . GLN B 2 839 ? 98.705 112.521 133.029 1.00 30.99 872 GLN A C 1
ATOM 7979 O O . GLN B 2 839 ? 97.484 112.652 133.057 1.00 30.99 872 GLN A O 1
ATOM 7985 N N . TRP B 2 840 ? 99.431 112.811 131.955 1.00 28.40 873 TRP A N 1
ATOM 7986 C CA . TRP B 2 840 ? 98.793 113.353 130.768 1.00 28.40 873 TRP A CA 1
ATOM 7987 C C . TRP B 2 840 ? 97.681 112.448 130.246 1.00 28.40 873 TRP A C 1
ATOM 7988 O O . TRP B 2 840 ? 96.712 112.951 129.668 1.00 28.40 873 TRP A O 1
ATOM 7999 N N . ILE B 2 841 ? 97.779 111.132 130.462 1.00 28.94 874 ILE A N 1
ATOM 8000 C CA . ILE B 2 841 ? 96.754 110.216 129.961 1.00 28.94 874 ILE A CA 1
ATOM 8001 C C . ILE B 2 841 ? 95.428 110.429 130.689 1.00 28.94 874 ILE A C 1
ATOM 8002 O O . ILE B 2 841 ? 94.367 110.513 130.057 1.00 28.94 874 ILE A O 1
ATOM 8007 N N . GLU B 2 842 ? 95.464 110.572 132.017 1.00 33.77 875 GLU A N 1
ATOM 8008 C CA . GLU B 2 842 ? 94.213 110.774 132.746 1.00 33.77 875 GLU A CA 1
ATOM 8009 C C . GLU B 2 842 ? 93.668 112.184 132.568 1.00 33.77 875 GLU A C 1
ATOM 8010 O O . GLU B 2 842 ? 92.450 112.386 132.589 1.00 33.77 875 GLU A O 1
ATOM 8016 N N . LYS B 2 843 ? 94.548 113.172 132.396 1.00 32.53 876 LYS A N 1
ATOM 8017 C CA . LYS B 2 843 ? 94.070 114.571 132.217 1.00 32.53 876 LYS A CA 1
ATOM 8018 C C . LYS B 2 843 ? 94.644 115.127 130.911 1.00 32.53 876 LYS A C 1
ATOM 8019 O O . LYS B 2 843 ? 95.641 115.869 130.981 1.00 32.53 876 LYS A O 1
ATOM 8025 N N . PRO B 2 844 ? 94.071 114.814 129.727 1.00 31.86 877 PRO A N 1
ATOM 8026 C CA . PRO B 2 844 ? 94.643 115.273 128.452 1.00 31.86 877 PRO A CA 1
ATOM 8027 C C . PRO B 2 844 ? 94.589 116.775 128.260 1.00 31.86 877 PRO A C 1
ATOM 8028 O O . PRO B 2 844 ? 95.267 117.284 127.361 1.00 31.86 877 PRO A O 1
ATOM 8032 N N . GLY B 2 845 ? 93.821 117.498 129.073 1.00 31.18 878 GLY A N 1
ATOM 8033 C CA . GLY B 2 845 ? 93.813 118.947 129.029 1.00 31.18 878 GLY A CA 1
ATOM 8034 C C . GLY B 2 845 ? 95.046 119.608 129.612 1.00 31.18 878 GLY A C 1
ATOM 8035 O O . GLY B 2 845 ? 95.132 120.839 129.585 1.00 31.18 878 GLY A O 1
ATOM 8036 N N . LEU B 2 846 ? 95.996 118.828 130.140 1.00 30.74 879 LEU A N 1
ATOM 8037 C CA . LEU B 2 846 ? 97.291 119.366 130.540 1.00 30.74 879 LEU A CA 1
ATOM 8038 C C . LEU B 2 846 ? 98.122 119.814 129.349 1.00 30.74 879 LEU A C 1
ATOM 8039 O O . LEU B 2 846 ? 99.051 120.605 129.523 1.00 30.74 879 LEU A O 1
ATOM 8044 N N . ALA B 2 847 ? 97.829 119.298 128.155 1.00 32.10 880 ALA A N 1
ATOM 8045 C CA . ALA B 2 847 ? 98.516 119.720 126.944 1.00 32.10 880 ALA A CA 1
ATOM 8046 C C . ALA B 2 847 ? 98.250 121.175 126.598 1.00 32.10 880 ALA A C 1
ATOM 8047 O O . ALA B 2 847 ? 99.121 121.829 126.016 1.00 32.10 880 ALA A O 1
ATOM 8049 N N . ARG B 2 848 ? 97.065 121.670 126.972 1.00 36.96 881 ARG A N 1
ATOM 8050 C CA . ARG B 2 848 ? 96.658 123.071 126.672 1.00 36.96 881 ARG A CA 1
ATOM 8051 C C . ARG B 2 848 ? 96.988 123.990 127.854 1.00 36.96 881 ARG A C 1
ATOM 8052 O O . ARG B 2 848 ? 96.401 125.085 127.928 1.00 36.96 881 ARG A O 1
ATOM 8060 N N . ASP B 2 849 ? 97.884 123.550 128.741 1.00 33.87 882 ASP A N 1
ATOM 8061 C CA . ASP B 2 849 ? 98.328 124.362 129.905 1.00 33.87 882 ASP A CA 1
ATOM 8062 C C . ASP B 2 849 ? 99.779 124.782 129.641 1.00 33.87 882 ASP A C 1
ATOM 8063 O O . ASP B 2 849 ? 100.689 124.033 130.037 1.00 33.87 882 ASP A O 1
ATOM 8068 N N . SER B 2 850 ? 99.969 125.941 129.003 1.00 33.37 883 SER A N 1
ATOM 8069 C CA . SER B 2 850 ? 101.298 126.483 128.602 1.00 33.37 883 SER A CA 1
ATOM 8070 C C . SER B 2 850 ? 102.380 126.283 129.672 1.00 33.37 883 SER A C 1
ATOM 8071 O O . SER B 2 850 ? 103.476 125.822 129.308 1.00 33.37 883 SER A O 1
ATOM 8074 N N . ALA B 2 851 ? 102.099 126.647 130.927 1.00 32.59 884 ALA A N 1
ATOM 8075 C CA . ALA B 2 851 ? 103.091 126.511 132.020 1.00 32.59 884 ALA A CA 1
ATOM 8076 C C . ALA B 2 851 ? 103.506 125.045 132.192 1.00 32.59 884 ALA A C 1
ATOM 8077 O O . ALA B 2 851 ? 104.704 124.798 132.415 1.00 32.59 884 ALA A O 1
ATOM 8079 N N . TRP B 2 852 ? 102.548 124.120 132.088 1.00 29.90 885 TRP A N 1
ATOM 8080 C CA . TRP B 2 852 ? 102.819 122.668 132.270 1.00 29.90 885 TRP A CA 1
ATOM 8081 C C . TRP B 2 852 ? 103.634 122.109 131.097 1.00 29.90 885 TRP A C 1
ATOM 8082 O O . TRP B 2 852 ? 104.591 121.357 131.353 1.00 29.90 885 TRP A O 1
ATOM 8093 N N . THR B 2 853 ? 103.277 122.472 129.863 1.00 29.84 886 THR A N 1
ATOM 8094 C CA . THR B 2 853 ? 103.999 121.960 128.665 1.00 29.84 886 THR A CA 1
ATOM 8095 C C . THR B 2 853 ? 105.395 122.587 128.574 1.00 29.84 886 THR A C 1
ATOM 8096 O O . THR B 2 853 ? 106.284 121.945 127.989 1.00 29.84 886 THR A O 1
ATOM 8100 N N . LYS B 2 854 ? 105.570 123.794 129.118 1.00 32.66 887 LYS A N 1
ATOM 8101 C CA . LYS B 2 854 ? 106.890 124.477 129.099 1.00 32.66 887 LYS A CA 1
ATOM 8102 C C . LYS B 2 854 ? 107.841 123.743 130.051 1.00 32.66 887 LYS A C 1
ATOM 8103 O O . LYS B 2 854 ? 109.049 123.711 129.764 1.00 32.66 887 LYS A O 1
ATOM 8109 N N . LYS B 2 855 ? 107.304 123.174 131.135 1.00 31.50 888 LYS A N 1
ATOM 8110 C CA . LYS B 2 855 ? 108.116 122.422 132.129 1.00 31.50 888 LYS A CA 1
ATOM 8111 C C . LYS B 2 855 ? 108.457 121.049 131.543 1.00 31.50 888 LYS A C 1
ATOM 8112 O O . LYS B 2 855 ? 109.646 120.682 131.546 1.00 31.50 888 LYS A O 1
ATOM 8118 N N . TYR B 2 856 ? 107.439 120.329 131.061 1.00 26.84 889 TYR A N 1
ATOM 8119 C CA . TYR B 2 856 ? 107.631 118.983 130.462 1.00 26.84 889 TYR A CA 1
ATOM 8120 C C . TYR B 2 856 ? 108.732 119.047 129.400 1.00 26.84 889 TYR A C 1
ATOM 8121 O O . TYR B 2 856 ? 109.668 118.233 129.453 1.00 26.84 889 TYR A O 1
ATOM 8130 N N . GLN B 2 857 ? 108.624 120.001 128.473 1.00 27.06 890 GLN A N 1
ATOM 8131 C CA . GLN B 2 857 ? 109.630 120.157 127.388 1.00 27.06 890 GLN A CA 1
ATOM 8132 C C . GLN B 2 857 ? 111.027 120.322 127.994 1.00 27.06 890 GLN A C 1
ATOM 8133 O O . GLN B 2 857 ? 111.959 119.677 127.494 1.00 27.06 890 GLN A O 1
ATOM 8139 N N . ASN B 2 858 ? 111.161 121.164 129.023 1.00 29.41 891 ASN A N 1
ATOM 8140 C CA . ASN B 2 858 ? 112.474 121.404 129.679 1.00 29.41 891 ASN A CA 1
ATOM 8141 C C . ASN B 2 858 ? 113.032 120.089 130.231 1.00 29.41 891 ASN A C 1
ATOM 8142 O O . ASN B 2 858 ? 114.240 119.846 130.059 1.00 29.41 891 ASN A O 1
ATOM 8147 N N . VAL B 2 859 ? 112.182 119.280 130.866 1.00 28.41 892 VAL A N 1
ATOM 8148 C CA . VAL B 2 859 ? 112.621 117.984 131.468 1.00 28.41 892 VAL A CA 1
ATOM 8149 C C . VAL B 2 859 ? 113.017 117.009 130.355 1.00 28.41 892 VAL A C 1
ATOM 8150 O O . VAL B 2 859 ? 113.937 116.207 130.581 1.00 28.41 892 VAL A O 1
ATOM 8154 N N . ILE B 2 860 ? 112.347 117.085 129.203 1.00 26.30 893 ILE A N 1
ATOM 8155 C CA . ILE B 2 860 ? 112.630 116.173 128.054 1.00 26.30 893 ILE A CA 1
ATOM 8156 C C . ILE B 2 860 ? 113.944 116.580 127.377 1.00 26.30 893 ILE A C 1
ATOM 8157 O O . ILE B 2 860 ? 114.559 115.715 126.740 1.00 26.30 893 ILE A O 1
ATOM 8162 N N . ASN B 2 861 ? 114.350 117.846 127.514 1.00 26.55 894 ASN A N 1
ATOM 8163 C CA . ASN B 2 861 ? 115.612 118.344 126.903 1.00 26.55 894 ASN A CA 1
ATOM 8164 C C . ASN B 2 861 ? 116.799 117.897 127.761 1.00 26.55 894 ASN A C 1
ATOM 8165 O O . ASN B 2 861 ? 117.832 117.517 127.185 1.00 26.55 894 ASN A O 1
ATOM 8170 N N . ASP B 2 862 ? 116.649 117.972 129.086 1.00 29.99 895 ASP A N 1
ATOM 8171 C CA . ASP B 2 862 ? 117.668 117.553 130.036 1.00 29.99 895 ASP A CA 1
ATOM 8172 C C . ASP B 2 862 ? 118.010 116.080 129.898 1.00 29.99 895 ASP A C 1
ATOM 8173 O O . ASP B 2 862 ? 119.130 115.687 130.228 1.00 29.99 895 ASP A O 1
ATOM 8178 N N . ILE B 2 863 ? 117.076 115.260 129.422 1.00 26.56 896 ILE A N 1
ATOM 8179 C CA . ILE B 2 863 ? 117.394 113.866 129.143 1.00 26.56 896 ILE A CA 1
ATOM 8180 C C . ILE B 2 863 ? 118.207 113.750 127.865 1.00 26.56 896 ILE A C 1
ATOM 8181 O O . ILE B 2 863 ? 119.242 113.079 127.839 1.00 26.56 896 ILE A O 1
ATOM 8186 N N . SER B 2 864 ? 117.771 114.431 126.801 1.00 28.15 897 SER A N 1
ATOM 8187 C CA . SER B 2 864 ? 118.407 114.308 125.492 1.00 28.15 897 SER A CA 1
ATOM 8188 C C . SER B 2 864 ? 119.805 114.901 125.477 1.00 28.15 897 SER A C 1
ATOM 8189 O O . SER B 2 864 ? 120.674 114.400 124.761 1.00 28.15 897 SER A O 1
ATOM 8192 N N . ASN B 2 865 ? 120.040 115.959 126.249 1.00 30.02 898 ASN A N 1
ATOM 8193 C CA . ASN B 2 865 ? 121.378 116.525 126.338 1.00 30.02 898 ASN A CA 1
ATOM 8194 C C . ASN B 2 865 ? 122.304 115.648 127.161 1.00 30.02 898 ASN A C 1
ATOM 8195 O O . ASN B 2 865 ? 123.509 115.604 126.893 1.00 30.02 898 ASN A O 1
ATOM 8200 N N . TYR B 2 866 ? 121.766 114.956 128.162 1.00 32.13 899 TYR A N 1
ATOM 8201 C CA . TYR B 2 866 ? 122.600 114.115 129.009 1.00 32.13 899 TYR A CA 1
ATOM 8202 C C . TYR B 2 866 ? 123.039 112.860 128.270 1.00 32.13 899 TYR A C 1
ATOM 8203 O O . TYR B 2 866 ? 124.169 112.394 128.438 1.00 32.13 899 TYR A O 1
ATOM 8212 N N . GLN B 2 867 ? 122.161 112.299 127.439 1.00 28.95 900 GLN A N 1
ATOM 8213 C CA . GLN B 2 867 ? 122.471 111.045 126.770 1.00 28.95 900 GLN A CA 1
ATOM 8214 C C . GLN B 2 867 ? 123.381 111.228 125.572 1.00 28.95 900 GLN A C 1
ATOM 8215 O O . GLN B 2 867 ? 124.116 110.301 125.227 1.00 28.95 900 GLN A O 1
ATOM 8221 N N . TRP B 2 868 ? 123.361 112.388 124.928 1.00 25.11 901 TRP A N 1
ATOM 8222 C CA . TRP B 2 868 ? 124.426 112.664 123.978 1.00 25.11 901 TRP A CA 1
ATOM 8223 C C . TRP B 2 868 ? 125.743 112.912 124.691 1.00 25.11 901 TRP A C 1
ATOM 8224 O O . TRP B 2 868 ? 126.805 112.568 124.168 1.00 25.11 901 TRP A O 1
ATOM 8235 N N . ALA B 2 869 ? 125.699 113.472 125.897 1.00 28.73 902 ALA A N 1
ATOM 8236 C CA . ALA B 2 869 ? 126.908 113.579 126.698 1.00 28.73 902 ALA A CA 1
ATOM 8237 C C . ALA B 2 869 ? 127.347 112.230 127.248 1.00 28.73 902 ALA A C 1
ATOM 8238 O O . ALA B 2 869 ? 128.547 111.994 127.392 1.00 28.73 902 ALA A O 1
ATOM 8240 N N . LYS B 2 870 ? 126.404 111.360 127.610 1.00 29.38 903 LYS A N 1
ATOM 8241 C CA . LYS B 2 870 ? 126.839 110.031 128.115 1.00 29.38 903 LYS A CA 1
ATOM 8242 C C . LYS B 2 870 ? 127.523 109.241 126.992 1.00 29.38 903 LYS A C 1
ATOM 8243 O O . LYS B 2 870 ? 128.622 108.716 127.230 1.00 29.38 903 LYS A O 1
ATOM 8249 N N . THR B 2 871 ? 126.917 109.214 125.800 1.00 25.32 904 THR A N 1
ATOM 8250 C CA . THR B 2 871 ? 127.455 108.452 124.640 1.00 25.32 904 THR A CA 1
ATOM 8251 C C . THR B 2 871 ? 128.772 109.042 124.123 1.00 25.32 904 THR A C 1
ATOM 8252 O O . THR B 2 871 ? 129.625 108.263 123.673 1.00 25.32 904 THR A O 1
ATOM 8256 N N . LYS B 2 872 ? 128.882 110.370 124.093 1.00 28.02 905 LYS A N 1
ATOM 8257 C CA . LYS B 2 872 ? 130.107 111.035 123.575 1.00 28.02 905 LYS A CA 1
ATOM 8258 C C . LYS B 2 872 ? 131.307 110.684 124.463 1.00 28.02 905 LYS A C 1
ATOM 8259 O O . LYS B 2 872 ? 132.382 110.397 123.913 1.00 28.02 905 LYS A O 1
ATOM 8265 N N . VAL B 2 873 ? 131.109 110.677 125.783 1.00 28.94 906 VAL A N 1
ATOM 8266 C CA . VAL B 2 873 ? 132.198 110.389 126.767 1.00 28.94 906 VAL A CA 1
ATOM 8267 C C . VAL B 2 873 ? 132.720 108.956 126.611 1.00 28.94 906 VAL A C 1
ATOM 8268 O O . VAL B 2 873 ? 133.949 108.777 126.665 1.00 28.94 906 VAL A O 1
ATOM 8272 N N . GLU B 2 874 ? 131.831 107.985 126.383 1.00 29.94 907 GLU A N 1
ATOM 8273 C CA . GLU B 2 874 ? 132.239 106.555 126.291 1.00 29.94 907 GLU A CA 1
ATOM 8274 C C . GLU B 2 874 ? 132.624 106.167 124.857 1.00 29.94 907 GLU A C 1
ATOM 8275 O O . GLU B 2 874 ? 132.904 104.975 124.640 1.00 29.94 907 GLU A O 1
ATOM 8281 N N . LEU B 2 875 ? 132.585 107.130 123.927 1.00 23.29 908 LEU A N 1
ATOM 8282 C CA . LEU B 2 875 ? 132.923 106.970 122.480 1.00 23.29 908 LEU A CA 1
ATOM 8283 C C . LEU B 2 875 ? 131.976 105.982 121.787 1.00 23.29 908 LEU A C 1
ATOM 8284 O O . LEU B 2 875 ? 132.433 105.296 120.860 1.00 23.29 908 LEU A O 1
ATOM 8289 N N . THR B 2 876 ? 130.726 105.888 122.249 1.00 21.92 909 THR A N 1
ATOM 8290 C CA . THR B 2 876 ? 129.720 104.989 121.628 1.00 21.92 909 THR A CA 1
ATOM 8291 C C . THR B 2 876 ? 129.426 105.488 120.213 1.00 21.92 909 THR A C 1
ATOM 8292 O O . THR B 2 876 ? 129.290 104.654 119.307 1.00 21.92 909 THR A O 1
ATOM 8296 N N . GLN B 2 877 ? 129.367 106.811 120.047 1.00 21.18 910 GLN A N 1
ATOM 8297 C CA . GLN B 2 877 ? 129.047 107.421 118.765 1.00 21.18 910 GLN A CA 1
ATOM 8298 C C . GLN B 2 877 ? 130.058 107.063 117.683 1.00 21.18 910 GLN A C 1
ATOM 8299 O O . GLN B 2 877 ? 129.786 107.307 116.509 1.00 21.18 910 GLN A O 1
ATOM 8305 N N . VAL B 2 878 ? 131.217 106.515 118.047 1.00 20.37 911 VAL A N 1
ATOM 8306 C CA . VAL B 2 878 ? 132.131 105.950 117.064 1.00 20.37 911 VAL A CA 1
ATOM 8307 C C . VAL B 2 878 ? 131.568 104.648 116.510 1.00 20.37 911 VAL A C 1
ATOM 8308 O O . VAL B 2 878 ? 131.756 104.334 115.329 1.00 20.37 911 VAL A O 1
ATOM 8312 N N . ARG B 2 879 ? 130.834 103.891 117.328 1.00 22.75 912 ARG A N 1
ATOM 8313 C CA . ARG B 2 879 ? 130.236 102.649 116.856 1.00 22.75 912 ARG A CA 1
ATOM 8314 C C . ARG B 2 879 ? 129.053 102.917 115.939 1.00 22.75 912 ARG A C 1
ATOM 8315 O O . ARG B 2 879 ? 128.796 102.141 115.015 1.00 22.75 912 ARG A O 1
ATOM 8323 N N . HIS B 2 880 ? 128.309 103.989 116.224 1.00 22.36 913 HIS A N 1
ATOM 8324 C CA . HIS B 2 880 ? 127.138 104.374 115.393 1.00 22.36 913 HIS A CA 1
ATOM 8325 C C . HIS B 2 880 ? 127.602 104.757 113.985 1.00 22.36 913 HIS A C 1
ATOM 8326 O O . HIS B 2 880 ? 126.921 104.386 113.018 1.00 22.36 913 HIS A O 1
ATOM 8333 N N . LEU B 2 881 ? 128.702 105.507 113.891 1.00 19.98 914 LEU A N 1
ATOM 8334 C CA . LEU B 2 881 ? 129.263 105.938 112.584 1.00 19.98 914 LEU A CA 1
ATOM 8335 C C . LEU B 2 881 ? 129.739 104.710 111.801 1.00 19.98 914 LEU A C 1
ATOM 8336 O O . LEU B 2 881 ? 129.531 104.677 110.579 1.00 19.98 914 LEU A O 1
ATOM 8341 N N . HIS B 2 882 ? 130.366 103.751 112.486 1.00 20.26 915 HIS A N 1
ATOM 8342 C CA . HIS B 2 882 ? 130.843 102.515 111.814 1.00 20.26 915 HIS A CA 1
ATOM 8343 C C . HIS B 2 882 ? 129.651 101.723 111.266 1.00 20.26 915 HIS A C 1
ATOM 8344 O O . HIS B 2 882 ? 129.736 101.259 110.123 1.00 20.26 915 HIS A O 1
ATOM 8351 N N . GLN B 2 883 ? 128.582 101.587 112.055 1.00 23.50 916 GLN A N 1
ATOM 8352 C CA . GLN B 2 883 ? 127.381 100.830 111.611 1.00 23.50 916 GLN A CA 1
ATOM 8353 C C . GLN B 2 883 ? 126.738 101.540 110.417 1.00 23.50 916 GLN A C 1
ATOM 8354 O O . GLN B 2 883 ? 126.388 100.856 109.446 1.00 23.50 916 GLN A O 1
ATOM 8360 N N . LEU B 2 884 ? 126.636 102.869 110.479 1.00 24.78 917 LEU A N 1
ATOM 8361 C CA . LEU B 2 884 ? 126.023 103.665 109.383 1.00 24.78 917 LEU A CA 1
ATOM 8362 C C . LEU B 2 884 ? 126.862 103.502 108.112 1.00 24.78 917 LEU A C 1
ATOM 8363 O O . LEU B 2 884 ? 126.269 103.330 107.030 1.00 24.78 917 LEU A O 1
ATOM 8368 N N . THR B 2 885 ? 128.191 103.518 108.255 1.00 27.48 918 THR A N 1
ATOM 8369 C CA . THR B 2 885 ? 129.120 103.397 107.099 1.00 27.48 918 THR A CA 1
ATOM 8370 C C . THR B 2 885 ? 128.956 102.033 106.413 1.00 27.48 918 THR A C 1
ATOM 8371 O O . THR B 2 885 ? 128.938 102.010 105.168 1.00 27.48 918 THR A O 1
ATOM 8375 N N . ILE B 2 886 ? 128.797 100.955 107.188 1.00 28.71 919 ILE A N 1
ATOM 8376 C CA . ILE B 2 886 ? 128.690 99.619 106.607 1.00 28.71 919 ILE A CA 1
ATOM 8377 C C . ILE B 2 886 ? 127.392 99.483 105.810 1.00 28.71 919 ILE A C 1
ATOM 8378 O O . ILE B 2 886 ? 127.379 98.905 104.717 1.00 28.71 919 ILE A O 1
ATOM 8383 N N . ASP B 2 887 ? 126.294 100.062 106.315 1.00 33.30 920 ASP A N 1
ATOM 8384 C CA . ASP B 2 887 ? 124.990 99.899 105.669 1.00 33.30 920 ASP A CA 1
ATOM 8385 C C . ASP B 2 887 ? 124.869 100.707 104.381 1.00 33.30 920 ASP A C 1
ATOM 8386 O O . ASP B 2 887 ? 123.959 100.453 103.584 1.00 33.30 920 ASP A O 1
ATOM 8391 N N . LEU B 2 888 ? 125.749 101.689 104.168 1.00 28.71 921 LEU A N 1
ATOM 8392 C CA . LEU B 2 888 ? 125.749 102.427 102.907 1.00 28.71 921 LEU A CA 1
ATOM 8393 C C . LEU B 2 888 ? 126.562 101.705 101.839 1.00 28.71 921 LEU A C 1
ATOM 8394 O O . LEU B 2 888 ? 126.124 101.599 100.689 1.00 28.71 921 LEU A O 1
ATOM 8399 N N . LEU B 2 889 ? 127.746 101.209 102.193 1.00 23.53 922 LEU A N 1
ATOM 8400 C CA . LEU B 2 889 ? 128.611 100.534 101.239 1.00 23.53 922 LEU A CA 1
ATOM 8401 C C . LEU B 2 889 ? 128.079 99.179 100.804 1.00 23.53 922 LEU A C 1
ATOM 8402 O O . LEU B 2 889 ? 128.395 98.730 99.699 1.00 23.53 922 LEU A O 1
ATOM 8407 N N . SER B 2 890 ? 127.289 98.513 101.645 1.00 24.80 923 SER A N 1
ATOM 8408 C CA . SER B 2 890 ? 126.733 97.219 101.275 1.00 24.80 923 SER A CA 1
ATOM 8409 C C . SER B 2 890 ? 125.459 97.362 100.465 1.00 24.80 923 SER A C 1
ATOM 8410 O O . SER B 2 890 ? 125.149 96.490 99.650 1.00 24.80 923 SER A O 1
ATOM 8413 N N . ARG B 2 891 ? 124.704 98.440 100.672 1.00 13.05 924 ARG A N 1
ATOM 8414 C CA . ARG B 2 891 ? 123.558 98.688 99.810 1.00 13.05 924 ARG A CA 1
ATOM 8415 C C . ARG B 2 891 ? 124.006 99.199 98.452 1.00 13.05 924 ARG A C 1
ATOM 8416 O O . ARG B 2 891 ? 123.378 98.895 97.436 1.00 13.05 924 ARG A O 1
ATOM 8424 N N . LEU B 2 892 ? 125.098 99.961 98.419 1.00 19.48 925 LEU A N 1
ATOM 8425 C CA . LEU B 2 892 ? 125.765 100.271 97.163 1.00 19.48 925 LEU A CA 1
ATOM 8426 C C . LEU B 2 892 ? 126.242 99.020 96.447 1.00 19.48 925 LEU A C 1
ATOM 8427 O O . LEU B 2 892 ? 126.145 98.940 95.221 1.00 19.48 925 LEU A O 1
ATOM 8432 N N . ALA B 2 893 ? 126.766 98.045 97.189 1.00 18.55 926 ALA A N 1
ATOM 8433 C CA . ALA B 2 893 ? 127.238 96.802 96.602 1.00 18.55 926 ALA A CA 1
ATOM 8434 C C . ALA B 2 893 ? 126.103 95.896 96.167 1.00 18.55 926 ALA A C 1
ATOM 8435 O O . ALA B 2 893 ? 126.319 95.008 95.340 1.00 18.55 926 ALA A O 1
ATOM 8437 N N . GLY B 2 894 ? 124.904 96.082 96.712 1.00 20.61 927 GLY A N 1
ATOM 8438 C CA . GLY B 2 894 ? 123.773 95.297 96.266 1.00 20.61 927 GLY A CA 1
ATOM 8439 C C . GLY B 2 894 ? 123.237 95.746 94.924 1.00 20.61 927 GLY A C 1
ATOM 8440 O O . GLY B 2 894 ? 122.614 94.958 94.211 1.00 20.61 927 GLY A O 1
ATOM 8441 N N . TYR B 2 895 ? 123.458 97.009 94.563 1.00 13.42 928 TYR A N 1
ATOM 8442 C CA . TYR B 2 895 ? 123.058 97.475 93.242 1.00 13.42 928 TYR A CA 1
ATOM 8443 C C . TYR B 2 895 ? 124.042 97.050 92.168 1.00 13.42 928 TYR A C 1
ATOM 8444 O O . TYR B 2 895 ? 123.637 96.760 91.042 1.00 13.42 928 TYR A O 1
ATOM 8453 N N . MET B 2 896 ? 125.332 97.031 92.481 1.00 18.99 929 MET A N 1
ATOM 8454 C CA . MET B 2 896 ? 126.340 96.694 91.488 1.00 18.99 929 MET A CA 1
ATOM 8455 C C . MET B 2 896 ? 126.387 95.217 91.166 1.00 18.99 929 MET A C 1
ATOM 8456 O O . MET B 2 896 ? 126.996 94.839 90.161 1.00 18.99 929 MET A O 1
ATOM 8461 N N . SER B 2 897 ? 125.782 94.378 91.987 1.00 20.09 930 SER A N 1
ATOM 8462 C CA . SER B 2 897 ? 125.614 92.982 91.638 1.00 20.09 930 SER A CA 1
ATOM 8463 C C . SER B 2 897 ? 124.310 92.712 90.900 1.00 20.09 930 SER A C 1
ATOM 8464 O O . SER B 2 897 ? 124.118 91.596 90.408 1.00 20.09 930 SER A O 1
ATOM 8467 N N . ILE B 2 898 ? 123.416 93.696 90.807 1.00 18.71 931 ILE A N 1
ATOM 8468 C CA . ILE B 2 898 ? 122.288 93.575 89.888 1.00 18.71 931 ILE A CA 1
ATOM 8469 C C . ILE B 2 898 ? 122.729 93.920 88.474 1.00 18.71 931 ILE A C 1
ATOM 8470 O O . ILE B 2 898 ? 122.311 93.277 87.508 1.00 18.71 931 ILE A O 1
ATOM 8475 N N . ALA B 2 899 ? 123.611 94.909 88.334 1.00 20.29 932 ALA A N 1
ATOM 8476 C CA . ALA B 2 899 ? 124.205 95.204 87.038 1.00 20.29 932 ALA A CA 1
ATOM 8477 C C . ALA B 2 899 ? 125.098 94.073 86.561 1.00 20.29 932 ALA A C 1
ATOM 8478 O O . ALA B 2 899 ? 125.249 93.869 85.355 1.00 20.29 932 ALA A O 1
ATOM 8480 N N . ASP B 2 900 ? 125.700 93.336 87.492 1.00 24.16 933 ASP A N 1
ATOM 8481 C CA . ASP B 2 900 ? 126.534 92.196 87.141 1.00 24.16 933 ASP A CA 1
ATOM 8482 C C . ASP B 2 900 ? 125.705 91.046 86.588 1.00 24.16 933 ASP A C 1
ATOM 8483 O O . ASP B 2 900 ? 126.189 90.281 85.751 1.00 24.16 933 ASP A O 1
ATOM 8488 N N . ARG B 2 901 ? 124.458 90.916 87.042 1.00 22.68 934 ARG A N 1
ATOM 8489 C CA . ARG B 2 901 ? 123.567 89.886 86.525 1.00 22.68 934 ARG A CA 1
ATOM 8490 C C . ARG B 2 901 ? 123.087 90.224 85.122 1.00 22.68 934 ARG A C 1
ATOM 8491 O O . ARG B 2 901 ? 122.916 89.334 84.285 1.00 22.68 934 ARG A O 1
ATOM 8499 N N . ASP B 2 902 ? 122.781 91.506 84.911 1.00 24.94 935 ASP A N 1
ATOM 8500 C CA . ASP B 2 902 ? 122.247 92.016 83.620 1.00 24.94 935 ASP A CA 1
ATOM 8501 C C . ASP B 2 902 ? 123.310 91.901 82.527 1.00 24.94 935 ASP A C 1
ATOM 8502 O O . ASP B 2 902 ? 122.928 91.840 81.347 1.00 24.94 935 ASP A O 1
ATOM 8507 N N . PHE B 2 903 ? 124.590 91.883 82.904 1.00 30.80 936 PHE A N 1
ATOM 8508 C CA . PHE B 2 903 ? 125.676 91.772 81.898 1.00 30.80 936 PHE A CA 1
ATOM 8509 C C . PHE B 2 903 ? 125.706 90.351 81.329 1.00 30.80 936 PHE A C 1
ATOM 8510 O O . PHE B 2 903 ? 126.105 90.185 80.165 1.00 30.80 936 PHE A O 1
ATOM 8518 N N . GLN B 2 904 ? 125.292 89.364 82.129 1.00 31.74 937 GLN A N 1
ATOM 8519 C CA . GLN B 2 904 ? 125.299 87.944 81.695 1.00 31.74 937 GLN A CA 1
ATOM 8520 C C . GLN B 2 904 ? 123.964 87.606 81.023 1.00 31.74 937 GLN A C 1
ATOM 8521 O O . GLN B 2 904 ? 123.890 86.551 80.371 1.00 31.74 937 GLN A O 1
ATOM 8527 N N . PHE B 2 905 ? 122.957 88.471 81.180 1.00 26.30 938 PHE A N 1
ATOM 8528 C CA . PHE B 2 905 ? 121.624 88.226 80.570 1.00 26.30 938 PHE A CA 1
ATOM 8529 C C . PHE B 2 905 ? 121.575 88.852 79.175 1.00 26.30 938 PHE A C 1
ATOM 8530 O O . PHE B 2 905 ? 120.709 88.465 78.375 1.00 26.30 938 PHE A O 1
ATOM 8538 N N . SER B 2 906 ? 122.475 89.798 78.902 1.00 30.32 939 SER A N 1
ATOM 8539 C CA . SER B 2 906 ? 122.512 90.465 77.575 1.00 30.32 939 SER A CA 1
ATOM 8540 C C . SER B 2 906 ? 123.699 89.942 76.762 1.00 30.32 939 SER A C 1
ATOM 8541 O O . SER B 2 906 ? 123.582 89.880 75.525 1.00 30.32 939 SER A O 1
ATOM 8544 N N . SER B 2 907 ? 124.792 89.567 77.431 1.00 34.74 940 SER A N 1
ATOM 8545 C CA . SER B 2 907 ? 125.965 89.092 76.706 1.00 34.74 940 SER A CA 1
ATOM 8546 C C . SER B 2 907 ? 125.763 87.676 76.185 1.00 34.74 940 SER A C 1
ATOM 8547 O O . SER B 2 907 ? 126.112 87.380 75.037 1.00 34.74 940 SER A O 1
ATOM 8550 N N . ASN B 2 908 ? 125.184 86.792 76.996 1.00 36.79 941 ASN A N 1
ATOM 8551 C CA . ASN B 2 908 ? 125.014 85.410 76.564 1.00 36.79 941 ASN A CA 1
ATOM 8552 C C . ASN B 2 908 ? 123.897 85.246 75.540 1.00 36.79 941 ASN A C 1
ATOM 8553 O O . ASN B 2 908 ? 123.838 84.211 74.872 1.00 36.79 941 ASN A O 1
ATOM 8558 N N . TYR B 2 909 ? 123.014 86.237 75.404 1.00 36.28 942 TYR A N 1
ATOM 8559 C CA . TYR B 2 909 ? 122.044 86.219 74.316 1.00 36.28 942 TYR A CA 1
ATOM 8560 C C . TYR B 2 909 ? 122.699 86.568 72.984 1.00 36.28 942 TYR A C 1
ATOM 8561 O O . TYR B 2 909 ? 122.278 86.076 71.932 1.00 36.28 942 TYR A O 1
ATOM 8570 N N . ILE B 2 910 ? 123.736 87.403 73.013 1.00 39.48 943 ILE A N 1
ATOM 8571 C CA . ILE B 2 910 ? 124.462 87.727 71.793 1.00 39.48 943 ILE A CA 1
ATOM 8572 C C . ILE B 2 910 ? 125.339 86.552 71.368 1.00 39.48 943 ILE A C 1
ATOM 8573 O O . ILE B 2 910 ? 125.455 86.241 70.176 1.00 39.48 943 ILE A O 1
ATOM 8578 N N . LEU B 2 911 ? 125.935 85.853 72.341 1.00 40.70 944 LEU A N 1
ATOM 8579 C CA . LEU B 2 911 ? 126.747 84.677 72.040 1.00 40.70 944 LEU A CA 1
ATOM 8580 C C . LEU B 2 911 ? 125.905 83.518 71.523 1.00 40.70 944 LEU A C 1
ATOM 8581 O O . LEU B 2 911 ? 126.414 82.667 70.788 1.00 40.70 944 LEU A O 1
ATOM 8586 N N . GLU B 2 912 ? 124.627 83.465 71.899 1.00 45.78 945 GLU A N 1
ATOM 8587 C CA . GLU B 2 912 ? 123.752 82.403 71.417 1.00 45.78 945 GLU A CA 1
ATOM 8588 C C . GLU B 2 912 ? 123.387 82.605 69.952 1.00 45.78 945 GLU A C 1
ATOM 8589 O O . GLU B 2 912 ? 123.101 81.633 69.244 1.00 45.78 945 GLU A O 1
ATOM 8595 N N . ARG B 2 913 ? 123.404 83.846 69.475 1.00 48.61 946 ARG A N 1
ATOM 8596 C CA . ARG B 2 913 ? 123.156 84.135 68.068 1.00 48.61 946 ARG A CA 1
ATOM 8597 C C . ARG B 2 913 ? 124.407 83.881 67.235 1.00 48.61 946 ARG A C 1
ATOM 8598 O O . ARG B 2 913 ? 124.858 82.744 67.101 1.00 48.61 946 ARG A O 1
ATOM 8606 N N . LYS B 2 959 ? 140.863 84.934 71.127 1.00 53.22 992 LYS A N 1
ATOM 8607 C CA . LYS B 2 959 ? 139.554 85.567 71.231 1.00 53.22 992 LYS A CA 1
ATOM 8608 C C . LYS B 2 959 ? 138.833 85.556 69.886 1.00 53.22 992 LYS A C 1
ATOM 8609 O O . LYS B 2 959 ? 138.843 86.549 69.159 1.00 53.22 992 LYS A O 1
ATOM 8615 N N . VAL B 2 960 ? 138.207 84.425 69.564 1.00 54.75 993 VAL A N 1
ATOM 8616 C CA . VAL B 2 960 ? 137.488 84.304 68.300 1.00 54.75 993 VAL A CA 1
ATOM 8617 C C . VAL B 2 960 ? 136.071 84.848 68.433 1.00 54.75 993 VAL A C 1
ATOM 8618 O O . VAL B 2 960 ? 135.649 85.717 67.662 1.00 54.75 993 VAL A O 1
ATOM 8622 N N . ASP B 2 961 ? 135.319 84.350 69.414 1.00 56.85 994 ASP A N 1
ATOM 8623 C CA . ASP B 2 961 ? 133.953 84.801 69.642 1.00 56.85 994 ASP A CA 1
ATOM 8624 C C . ASP B 2 961 ? 133.855 85.949 70.638 1.00 56.85 994 ASP A C 1
ATOM 8625 O O . ASP B 2 961 ? 132.803 86.591 70.715 1.00 56.85 994 ASP A O 1
ATOM 8630 N N . LEU B 2 962 ? 134.920 86.221 71.396 1.00 54.49 995 LEU A N 1
ATOM 8631 C CA . LEU B 2 962 ? 134.899 87.334 72.337 1.00 54.49 995 LEU A CA 1
ATOM 8632 C C . LEU B 2 962 ? 135.074 88.679 71.645 1.00 54.49 995 LEU A C 1
ATOM 8633 O O . LEU B 2 962 ? 134.747 89.713 72.238 1.00 54.49 995 LEU A O 1
ATOM 8638 N N . LYS B 2 963 ? 135.583 88.690 70.412 1.00 54.32 996 LYS A N 1
ATOM 8639 C CA . LYS B 2 963 ? 135.733 89.943 69.680 1.00 54.32 996 LYS A CA 1
ATOM 8640 C C . LYS B 2 963 ? 134.382 90.456 69.193 1.00 54.32 996 LYS A C 1
ATOM 8641 O O . LYS B 2 963 ? 134.094 91.656 69.282 1.00 54.32 996 LYS A O 1
ATOM 8647 N N . GLN B 2 964 ? 133.537 89.560 68.683 1.00 53.58 997 GLN A N 1
ATOM 8648 C CA . GLN B 2 964 ? 132.219 89.941 68.192 1.00 53.58 997 GLN A CA 1
ATOM 8649 C C . GLN B 2 964 ? 131.210 90.179 69.308 1.00 53.58 997 GLN A C 1
ATOM 8650 O O . GLN B 2 964 ? 130.128 90.707 69.036 1.00 53.58 997 GLN A O 1
ATOM 8656 N N . LEU B 2 965 ? 131.532 89.800 70.546 1.00 50.88 998 LEU A N 1
ATOM 8657 C CA . LEU B 2 965 ? 130.629 90.042 71.665 1.00 50.88 998 LEU A CA 1
ATOM 8658 C C . LEU B 2 965 ? 130.703 91.489 72.134 1.00 50.88 998 LEU A C 1
ATOM 8659 O O . LEU B 2 965 ? 129.671 92.157 72.248 1.00 50.88 998 LEU A O 1
ATOM 8664 N N . ARG B 2 966 ? 131.909 91.985 72.408 1.00 53.43 999 ARG A N 1
ATOM 8665 C CA . ARG B 2 966 ? 132.057 93.305 73.006 1.00 53.43 999 ARG A CA 1
ATOM 8666 C C . ARG B 2 966 ? 131.750 94.427 72.021 1.00 53.43 999 ARG A C 1
ATOM 8667 O O . ARG B 2 966 ? 131.257 95.479 72.438 1.00 53.43 999 ARG A O 1
ATOM 8675 N N . LEU B 2 967 ? 132.010 94.218 70.725 1.00 52.57 1000 LEU A N 1
ATOM 8676 C CA . LEU B 2 967 ? 131.773 95.257 69.725 1.00 52.57 1000 LEU A CA 1
ATOM 8677 C C . LEU B 2 967 ? 130.293 95.538 69.516 1.00 52.57 1000 LEU A C 1
ATOM 8678 O O . LEU B 2 967 ? 129.943 96.622 69.040 1.00 52.57 1000 LEU A O 1
ATOM 8683 N N . THR B 2 968 ? 129.424 94.583 69.851 1.00 50.23 1001 THR A N 1
ATOM 8684 C CA . THR B 2 968 ? 127.999 94.878 69.929 1.00 50.23 1001 THR A CA 1
ATOM 8685 C C . THR B 2 968 ? 127.703 95.783 71.120 1.00 50.23 1001 THR A C 1
ATOM 8686 O O . THR B 2 968 ? 126.935 96.743 70.999 1.00 50.23 1001 THR A O 1
ATOM 8690 N N . LEU B 2 969 ? 128.359 95.528 72.257 1.00 48.39 1002 LEU A N 1
ATOM 8691 C CA . LEU B 2 969 ? 128.046 96.212 73.507 1.00 48.39 1002 LEU A CA 1
ATOM 8692 C C . LEU B 2 969 ? 128.426 97.690 73.501 1.00 48.39 1002 LEU A C 1
ATOM 8693 O O . LEU B 2 969 ? 127.862 98.456 74.287 1.00 48.39 1002 LEU A O 1
ATOM 8698 N N . GLU B 2 970 ? 129.371 98.116 72.656 1.00 52.06 1003 GLU A N 1
ATOM 8699 C CA . GLU B 2 970 ? 129.607 99.550 72.531 1.00 52.06 1003 GLU A CA 1
ATOM 8700 C C . GLU B 2 970 ? 128.668 100.207 71.534 1.00 52.06 1003 GLU A C 1
ATOM 8701 O O . GLU B 2 970 ? 128.676 101.437 71.415 1.00 52.06 1003 GLU A O 1
ATOM 8707 N N . TYR B 2 971 ? 127.874 99.425 70.804 1.00 48.11 1004 TYR A N 1
ATOM 8708 C CA . TYR B 2 971 ? 126.893 100.041 69.923 1.00 48.11 1004 TYR A CA 1
ATOM 8709 C C . TYR B 2 971 ? 125.590 100.324 70.657 1.00 48.11 1004 TYR A C 1
ATOM 8710 O O . TYR B 2 971 ? 124.853 101.239 70.275 1.00 48.11 1004 TYR A O 1
ATOM 8719 N N . LEU B 2 972 ? 125.301 99.566 71.714 1.00 46.93 1005 LEU A N 1
ATOM 8720 C CA . LEU B 2 972 ? 124.165 99.860 72.574 1.00 46.93 1005 LEU A CA 1
ATOM 8721 C C . LEU B 2 972 ? 124.498 100.858 73.673 1.00 46.93 1005 LEU A C 1
ATOM 8722 O O . LEU B 2 972 ? 123.582 101.265 74.398 1.00 46.93 1005 LEU A O 1
ATOM 8727 N N . GLU B 2 973 ? 125.777 101.242 73.802 1.00 51.20 1006 GLU A N 1
ATOM 8728 C CA . GLU B 2 973 ? 126.311 102.031 74.926 1.00 51.20 1006 GLU A CA 1
ATOM 8729 C C . GLU B 2 973 ? 126.006 101.369 76.270 1.00 51.20 1006 GLU A C 1
ATOM 8730 O O . GLU B 2 973 ? 125.530 102.007 77.211 1.00 51.20 1006 GLU A O 1
ATOM 8736 N N . LEU B 2 974 ? 126.292 100.074 76.356 1.00 46.36 1007 LEU A N 1
ATOM 8737 C CA . LEU B 2 974 ? 126.133 99.297 77.577 1.00 46.36 1007 LEU A CA 1
ATOM 8738 C C . LEU B 2 974 ? 127.379 99.441 78.449 1.00 46.36 1007 LEU A C 1
ATOM 8739 O O . LEU B 2 974 ? 128.076 100.457 78.395 1.00 46.36 1007 LEU A O 1
ATOM 8744 N N . PHE B 2 975 ? 127.576 98.465 79.342 1.00 43.73 1008 PHE A N 1
ATOM 8745 C CA . PHE B 2 975 ? 128.684 98.360 80.286 1.00 43.73 1008 PHE A CA 1
ATOM 8746 C C . PHE B 2 975 ? 130.044 98.602 79.646 1.00 43.73 1008 PHE A C 1
ATOM 8747 O O . PHE B 2 975 ? 130.505 97.812 78.817 1.00 43.73 1008 PHE A O 1
ATOM 8755 N N . ASP B 2 976 ? 130.684 99.691 80.040 1.00 48.19 1009 ASP A N 1
ATOM 8756 C CA . ASP B 2 976 ? 131.939 100.137 79.475 1.00 48.19 1009 ASP A CA 1
ATOM 8757 C C . ASP B 2 976 ? 133.099 99.577 80.287 1.00 48.19 1009 ASP A C 1
ATOM 8758 O O . ASP B 2 976 ? 132.936 98.669 81.104 1.00 48.19 1009 ASP A O 1
ATOM 8763 N N . ASN B 2 977 ? 134.295 100.104 80.037 1.00 49.50 1010 ASN A N 1
ATOM 8764 C CA . ASN B 2 977 ? 135.398 99.933 80.968 1.00 49.50 1010 ASN A CA 1
ATOM 8765 C C . ASN B 2 977 ? 135.483 101.074 81.967 1.00 49.50 1010 ASN A C 1
ATOM 8766 O O . ASN B 2 977 ? 136.185 100.946 82.974 1.00 49.50 1010 ASN A O 1
ATOM 8771 N N . ARG B 2 978 ? 134.788 102.181 81.716 1.00 52.61 1011 ARG A N 1
ATOM 8772 C CA . ARG B 2 978 ? 134.648 103.238 82.705 1.00 52.61 1011 ARG A CA 1
ATOM 8773 C C . ARG B 2 978 ? 133.530 102.964 83.695 1.00 52.61 1011 ARG A C 1
ATOM 8774 O O . ARG B 2 978 ? 133.504 103.575 84.768 1.00 52.61 1011 ARG A O 1
ATOM 8782 N N . LEU B 2 979 ? 132.609 102.059 83.358 1.00 40.11 1012 LEU A N 1
ATOM 8783 C CA . LEU B 2 979 ? 131.575 101.628 84.286 1.00 40.11 1012 LEU A CA 1
ATOM 8784 C C . LEU B 2 979 ? 131.973 100.371 85.037 1.00 40.11 1012 LEU A C 1
ATOM 8785 O O . LEU B 2 979 ? 131.557 100.190 86.185 1.00 40.11 1012 LEU A O 1
ATOM 8790 N N . LYS B 2 980 ? 132.774 99.501 84.416 1.00 37.92 1013 LYS A N 1
ATOM 8791 C CA . LYS B 2 980 ? 133.316 98.349 85.127 1.00 37.92 1013 LYS A CA 1
ATOM 8792 C C . LYS B 2 980 ? 134.362 98.780 86.149 1.00 37.92 1013 LYS A C 1
ATOM 8793 O O . LYS B 2 980 ? 134.581 98.086 87.148 1.00 37.92 1013 LYS A O 1
ATOM 8799 N N . GLU B 2 981 ? 134.998 99.930 85.932 1.00 39.91 1014 GLU A N 1
ATOM 8800 C CA . GLU B 2 981 ? 135.855 100.506 86.960 1.00 39.91 1014 GLU A CA 1
ATOM 8801 C C . GLU B 2 981 ? 135.038 100.998 88.145 1.00 39.91 1014 GLU A C 1
ATOM 8802 O O . GLU B 2 981 ? 135.389 100.739 89.301 1.00 39.91 1014 GLU A O 1
ATOM 8808 N N . LYS B 2 982 ? 133.939 101.707 87.875 1.00 34.03 1015 LYS A N 1
ATOM 8809 C CA . LYS B 2 982 ? 133.068 102.201 88.931 1.00 34.03 1015 LYS A CA 1
ATOM 8810 C C . LYS B 2 982 ? 132.291 101.093 89.622 1.00 34.03 1015 LYS A C 1
ATOM 8811 O O . LYS B 2 982 ? 131.954 101.233 90.800 1.00 34.03 1015 LYS A O 1
ATOM 8817 N N . ARG B 2 983 ? 132.064 99.992 88.902 1.00 31.21 1016 ARG A N 1
ATOM 8818 C CA . ARG B 2 983 ? 131.306 98.837 89.448 1.00 31.21 1016 ARG A CA 1
ATOM 8819 C C . ARG B 2 983 ? 132.233 97.952 90.287 1.00 31.21 1016 ARG A C 1
ATOM 8820 O O . ARG B 2 983 ? 131.713 97.114 91.045 1.00 31.21 1016 ARG A O 1
ATOM 8828 N N . ASN B 2 984 ? 133.551 98.132 90.160 1.00 36.36 1017 ASN A N 1
ATOM 8829 C CA . ASN B 2 984 ? 134.488 97.308 90.911 1.00 36.36 1017 ASN A CA 1
ATOM 8830 C C . ASN B 2 984 ? 134.776 97.908 92.279 1.00 36.36 1017 ASN A C 1
ATOM 8831 O O . ASN B 2 984 ? 134.683 97.208 93.290 1.00 36.36 1017 ASN A O 1
ATOM 8836 N N . ASN B 2 985 ? 135.114 99.197 92.344 1.00 34.45 1018 ASN A N 1
ATOM 8837 C CA . ASN B 2 985 ? 135.484 99.789 93.622 1.00 34.45 1018 ASN A CA 1
ATOM 8838 C C . ASN B 2 985 ? 134.290 100.059 94.532 1.00 34.45 1018 ASN A C 1
ATOM 8839 O O . ASN B 2 985 ? 134.486 100.400 95.702 1.00 34.45 1018 ASN A O 1
ATOM 8844 N N . ILE B 2 986 ? 133.065 99.926 94.028 1.00 28.48 1019 ILE A N 1
ATOM 8845 C CA . ILE B 2 986 ? 131.912 99.882 94.916 1.00 28.48 1019 ILE A CA 1
ATOM 8846 C C . ILE B 2 986 ? 131.737 98.485 95.494 1.00 28.48 1019 ILE A C 1
ATOM 8847 O O . ILE B 2 986 ? 131.663 98.307 96.714 1.00 28.48 1019 ILE A O 1
ATOM 8852 N N . SER B 2 987 ? 131.703 97.471 94.632 1.00 29.29 1020 SER A N 1
ATOM 8853 C CA . SER B 2 987 ? 131.459 96.101 95.061 1.00 29.29 1020 SER A CA 1
ATOM 8854 C C . SER B 2 987 ? 132.617 95.490 95.837 1.00 29.29 1020 SER A C 1
ATOM 8855 O O . SER B 2 987 ? 132.412 94.486 96.522 1.00 29.29 1020 SER A O 1
ATOM 8858 N N . HIS B 2 988 ? 133.817 96.058 95.761 1.00 29.80 1021 HIS A N 1
ATOM 8859 C CA . HIS B 2 988 ? 134.960 95.529 96.492 1.00 29.80 1021 HIS A CA 1
ATOM 8860 C C . HIS B 2 988 ? 135.306 96.354 97.720 1.00 29.80 1021 HIS A C 1
ATOM 8861 O O . HIS B 2 988 ? 136.399 96.177 98.268 1.00 29.80 1021 HIS A O 1
ATOM 8868 N N . PHE B 2 989 ? 134.407 97.257 98.141 1.00 26.44 1022 PHE A N 1
ATOM 8869 C CA . PHE B 2 989 ? 134.520 98.034 99.384 1.00 26.44 1022 PHE A CA 1
ATOM 8870 C C . PHE B 2 989 ? 135.793 98.878 99.425 1.00 26.44 1022 PHE A C 1
ATOM 8871 O O . PHE B 2 989 ? 136.459 98.975 100.454 1.00 26.44 1022 PHE A O 1
ATOM 8879 N N . ASN B 2 990 ? 136.147 99.491 98.302 1.00 30.54 1023 ASN A N 1
ATOM 8880 C CA . ASN B 2 990 ? 137.393 100.245 98.243 1.00 30.54 1023 ASN A CA 1
ATOM 8881 C C . ASN B 2 990 ? 137.274 101.656 98.794 1.00 30.54 1023 ASN A C 1
ATOM 8882 O O . ASN B 2 990 ? 138.228 102.423 98.678 1.00 30.54 1023 ASN A O 1
ATOM 8887 N N . TYR B 2 991 ? 136.142 102.033 99.380 1.00 24.94 1024 TYR A N 1
ATOM 8888 C CA . TYR B 2 991 ? 136.115 103.289 100.112 1.00 24.94 1024 TYR A CA 1
ATOM 8889 C C . TYR B 2 991 ? 136.894 103.168 101.413 1.00 24.94 1024 TYR A C 1
ATOM 8890 O O . TYR B 2 991 ? 137.422 104.163 101.917 1.00 24.94 1024 TYR A O 1
ATOM 8899 N N . LEU B 2 992 ? 137.003 101.956 101.949 1.00 27.94 1025 LEU A N 1
ATOM 8900 C CA . LEU B 2 992 ? 137.495 101.758 103.302 1.00 27.94 1025 LEU A CA 1
ATOM 8901 C C . LEU B 2 992 ? 139.007 101.835 103.425 1.00 27.94 1025 LEU A C 1
ATOM 8902 O O . LEU B 2 992 ? 139.501 102.077 104.531 1.00 27.94 1025 LEU A O 1
ATOM 8907 N N . ASN B 2 993 ? 139.757 101.662 102.340 1.00 35.26 1026 ASN A N 1
ATOM 8908 C CA . ASN B 2 993 ? 141.200 101.470 102.454 1.00 35.26 1026 ASN A CA 1
ATOM 8909 C C . ASN B 2 993 ? 141.968 102.796 102.445 1.00 35.26 1026 ASN A C 1
ATOM 8910 O O . ASN B 2 993 ? 142.944 102.984 101.721 1.00 35.26 1026 ASN A O 1
ATOM 8915 N N . GLY B 2 994 ? 141.524 103.723 103.285 1.00 38.25 1027 GLY A N 1
ATOM 8916 C CA . GLY B 2 994 ? 142.330 104.900 103.510 1.00 38.25 1027 GLY A CA 1
ATOM 8917 C C . GLY B 2 994 ? 142.096 106.005 102.507 1.00 38.25 1027 GLY A C 1
ATOM 8918 O O . GLY B 2 994 ? 141.216 106.851 102.699 1.00 38.25 1027 GLY A O 1
ATOM 8919 N N . GLN B 2 995 ? 142.940 106.011 101.470 1.00 40.32 1028 GLN A N 1
ATOM 8920 C CA . GLN B 2 995 ? 142.963 107.054 100.451 1.00 40.32 1028 GLN A CA 1
ATOM 8921 C C . GLN B 2 995 ? 141.618 107.157 99.752 1.00 40.32 1028 GLN A C 1
ATOM 8922 O O . GLN B 2 995 ? 141.090 106.169 99.235 1.00 40.32 1028 GLN A O 1
ATOM 8928 N N . LEU B 2 996 ? 141.057 108.366 99.749 1.00 36.37 1029 LEU A N 1
ATOM 8929 C CA . LEU B 2 996 ? 139.642 108.514 99.434 1.00 36.37 1029 LEU A CA 1
ATOM 8930 C C . LEU B 2 996 ? 139.400 108.524 97.929 1.00 36.37 1029 LEU A C 1
ATOM 8931 O O . LEU B 2 996 ? 138.746 107.626 97.388 1.00 36.37 1029 LEU A O 1
ATOM 8936 N N . GLY B 2 997 ? 139.921 109.530 97.235 1.00 32.54 1030 GLY A N 1
ATOM 8937 C CA . GLY B 2 997 ? 139.597 109.694 95.834 1.00 32.54 1030 GLY A CA 1
ATOM 8938 C C . GLY B 2 997 ? 138.258 110.367 95.625 1.00 32.54 1030 GLY A C 1
ATOM 8939 O O . GLY B 2 997 ? 138.196 111.492 95.125 1.00 32.54 1030 GLY A O 1
ATOM 8940 N N . ASN B 2 998 ? 137.175 109.687 95.997 1.00 28.22 1031 ASN A N 1
ATOM 8941 C CA . ASN B 2 998 ? 135.841 110.263 95.934 1.00 28.22 1031 ASN A CA 1
ATOM 8942 C C . ASN B 2 998 ? 135.077 109.919 97.202 1.00 28.22 1031 ASN A C 1
ATOM 8943 O O . ASN B 2 998 ? 135.362 108.921 97.863 1.00 28.22 1031 ASN A O 1
ATOM 8948 N N . SER B 2 999 ? 134.105 110.766 97.533 1.00 23.88 1032 SER A N 1
ATOM 8949 C CA . SER B 2 999 ? 133.373 110.687 98.786 1.00 23.88 1032 SER A CA 1
ATOM 8950 C C . SER B 2 999 ? 132.301 109.603 98.719 1.00 23.88 1032 SER A C 1
ATOM 8951 O O . SER B 2 999 ? 132.229 108.820 97.771 1.00 23.88 1032 SER A O 1
ATOM 8954 N N . ILE B 2 1000 ? 131.462 109.543 99.755 1.00 21.42 1033 ILE A N 1
ATOM 8955 C CA . ILE B 2 1000 ? 130.352 108.596 99.752 1.00 21.42 1033 ILE A CA 1
ATOM 8956 C C . ILE B 2 1000 ? 129.258 109.060 98.804 1.00 21.42 1033 ILE A C 1
ATOM 8957 O O . ILE B 2 1000 ? 128.727 108.270 98.019 1.00 21.42 1033 ILE A O 1
ATOM 8962 N N . LEU B 2 1001 ? 128.927 110.355 98.828 1.00 20.34 1034 LEU A N 1
ATOM 8963 C CA . LEU B 2 1001 ? 127.916 110.891 97.922 1.00 20.34 1034 LEU A CA 1
ATOM 8964 C C . LEU B 2 1001 ? 128.355 110.889 96.469 1.00 20.34 1034 LEU A C 1
ATOM 8965 O O . LEU B 2 1001 ? 127.502 110.981 95.587 1.00 20.34 1034 LEU A O 1
ATOM 8970 N N . GLU B 2 1002 ? 129.646 110.793 96.197 1.00 24.24 1035 GLU A N 1
ATOM 8971 C CA . GLU B 2 1002 ? 130.125 110.601 94.844 1.00 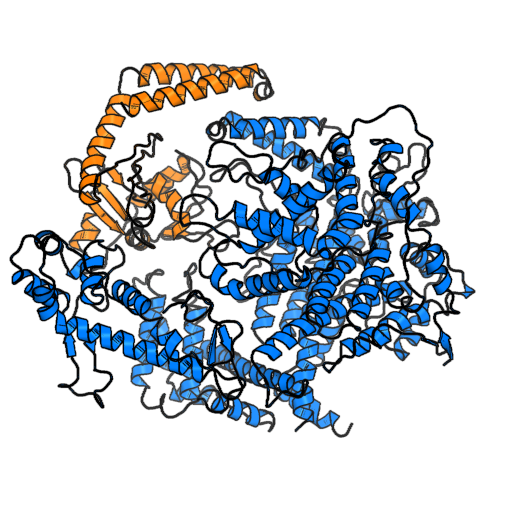24.24 1035 GLU A CA 1
ATOM 8972 C C . GLU B 2 1002 ? 130.208 109.134 94.466 1.00 24.24 1035 GLU A C 1
ATOM 8973 O O . GLU B 2 1002 ? 130.539 108.830 93.321 1.00 24.24 1035 GLU A O 1
ATOM 8979 N N . LEU B 2 1003 ? 129.915 108.216 95.394 1.00 19.88 1036 LEU A N 1
ATOM 8980 C CA . LEU B 2 1003 ? 129.727 106.820 95.014 1.00 19.88 1036 LEU A CA 1
ATOM 8981 C C . LEU B 2 1003 ? 128.294 106.537 94.610 1.00 19.88 1036 LEU A C 1
ATOM 8982 O O . LEU B 2 1003 ? 128.057 105.698 93.740 1.00 19.88 1036 LEU A O 1
ATOM 8987 N N . PHE B 2 1004 ? 127.330 107.191 95.251 1.00 16.29 1037 PHE A N 1
ATOM 8988 C CA . PHE B 2 1004 ? 125.948 107.124 94.801 1.00 16.29 1037 PHE A CA 1
ATOM 8989 C C . PHE B 2 1004 ? 125.729 107.857 93.486 1.00 16.29 1037 PHE A C 1
ATOM 8990 O O . PHE B 2 1004 ? 124.764 107.560 92.781 1.00 16.29 1037 PHE A O 1
ATOM 8998 N N . ASP B 2 1005 ? 126.584 108.811 93.144 1.00 22.45 1038 ASP A N 1
ATOM 8999 C CA . ASP B 2 1005 ? 126.620 109.361 91.798 1.00 22.45 1038 ASP A CA 1
ATOM 9000 C C . ASP B 2 1005 ? 127.284 108.425 90.805 1.00 22.45 1038 ASP A C 1
ATOM 9001 O O . ASP B 2 1005 ? 127.020 108.518 89.604 1.00 22.45 1038 ASP A O 1
ATOM 9006 N N . ASP B 2 1006 ? 128.172 107.549 91.274 1.00 22.50 1039 ASP A N 1
ATOM 9007 C CA . ASP B 2 1006 ? 128.735 106.531 90.402 1.00 22.50 1039 ASP A CA 1
ATOM 9008 C C . ASP B 2 1006 ? 127.771 105.381 90.196 1.00 22.50 1039 ASP A C 1
ATOM 9009 O O . ASP B 2 1006 ? 127.808 104.728 89.150 1.00 22.50 1039 ASP A O 1
ATOM 9014 N N . ALA B 2 1007 ? 126.927 105.098 91.192 1.00 20.38 1040 ALA A N 1
ATOM 9015 C CA . ALA B 2 1007 ? 125.992 103.992 91.095 1.00 20.38 1040 ALA A CA 1
ATOM 9016 C C . ALA B 2 1007 ? 124.899 104.249 90.083 1.00 20.38 1040 ALA A C 1
ATOM 9017 O O . ALA B 2 1007 ? 124.359 103.295 89.527 1.00 20.38 1040 ALA A O 1
ATOM 9019 N N . ARG B 2 1008 ? 124.558 105.502 89.824 1.00 16.89 1041 ARG A N 1
ATOM 9020 C CA . ARG B 2 1008 ? 123.530 105.792 88.843 1.00 16.89 1041 ARG A CA 1
ATOM 9021 C C . ARG B 2 1008 ? 124.096 106.270 87.510 1.00 16.89 1041 ARG A C 1
ATOM 9022 O O . ARG B 2 1008 ? 123.334 106.745 86.668 1.00 16.89 1041 ARG A O 1
ATOM 9030 N N . ASP B 2 1009 ? 125.409 106.148 87.303 1.00 22.76 1042 ASP A N 1
ATOM 9031 C CA . ASP B 2 1009 ? 125.972 106.131 85.958 1.00 22.76 1042 ASP A CA 1
ATOM 9032 C C . ASP B 2 1009 ? 126.133 104.712 85.453 1.00 22.76 1042 ASP A C 1
ATOM 9033 O O . ASP B 2 1009 ? 126.142 104.483 84.241 1.00 22.76 1042 ASP A O 1
ATOM 9038 N N . VAL B 2 1010 ? 126.285 103.759 86.367 1.00 21.24 1043 VAL A N 1
ATOM 9039 C CA . VAL B 2 1010 ? 126.331 102.356 85.989 1.00 21.24 1043 VAL A CA 1
ATOM 9040 C C . VAL B 2 1010 ? 124.927 101.844 85.705 1.00 21.24 1043 VAL A C 1
ATOM 9041 O O . VAL B 2 1010 ? 124.700 101.123 84.728 1.00 21.24 1043 VAL A O 1
ATOM 9045 N N . LEU B 2 1011 ? 123.955 102.240 86.524 1.00 20.11 1044 LEU A N 1
ATOM 9046 C CA . LEU B 2 1011 ? 122.595 101.740 86.410 1.00 20.11 1044 LEU A CA 1
ATOM 9047 C C . LEU B 2 1011 ? 121.692 102.641 85.584 1.00 20.11 1044 LEU A C 1
ATOM 9048 O O . LEU B 2 1011 ? 120.472 102.493 85.653 1.00 20.11 1044 LEU A O 1
ATOM 9053 N N . SER B 2 1012 ? 122.251 103.558 84.788 1.00 21.77 1045 SER A N 1
ATOM 9054 C CA . SER B 2 1012 ? 121.438 104.388 83.903 1.00 21.77 1045 SER A CA 1
ATOM 9055 C C . SER B 2 1012 ? 120.939 103.605 82.698 1.00 21.77 1045 SER A C 1
ATOM 9056 O O . SER B 2 1012 ? 120.109 104.108 81.936 1.00 21.77 1045 SER A O 1
ATOM 9059 N N . TYR B 2 1013 ? 121.461 102.397 82.529 1.00 27.34 1046 TYR A N 1
ATOM 9060 C CA . TYR B 2 1013 ? 120.965 101.246 81.789 1.00 27.34 1046 TYR A CA 1
ATOM 9061 C C . TYR B 2 1013 ? 119.439 101.127 81.785 1.00 27.34 1046 TYR A C 1
ATOM 9062 O O . TYR B 2 1013 ? 118.851 100.848 80.739 1.00 27.34 1046 TYR A O 1
ATOM 9071 N N . ASP B 2 1014 ? 118.785 101.326 82.937 1.00 29.34 1047 ASP A N 1
ATOM 9072 C CA . ASP B 2 1014 ? 117.329 101.417 83.014 1.00 29.34 1047 ASP A CA 1
ATOM 9073 C C . ASP B 2 1014 ? 116.899 102.306 84.178 1.00 29.34 1047 ASP A C 1
ATOM 9074 O O . ASP B 2 1014 ? 117.594 102.404 85.187 1.00 29.34 1047 ASP A O 1
ATOM 9079 N N . ARG B 2 1015 ? 115.733 102.947 84.038 1.00 24.14 1048 ARG A N 1
ATOM 9080 C CA . ARG B 2 1015 ? 115.331 103.954 85.014 1.00 24.14 1048 ARG A CA 1
ATOM 9081 C C . ARG B 2 1015 ? 114.733 103.384 86.277 1.00 24.14 1048 ARG A C 1
ATOM 9082 O O . ARG B 2 1015 ? 114.593 104.123 87.251 1.00 24.14 1048 ARG A O 1
ATOM 9090 N N . LYS B 2 1016 ? 114.312 102.129 86.256 1.00 27.30 1049 LYS A N 1
ATOM 9091 C CA . LYS B 2 1016 ? 113.808 101.491 87.460 1.00 27.30 1049 LYS A CA 1
ATOM 9092 C C . LYS B 2 1016 ? 114.883 101.418 88.523 1.00 27.30 1049 LYS A C 1
ATOM 9093 O O . LYS B 2 1016 ? 114.632 101.724 89.690 1.00 27.30 1049 LYS A O 1
ATOM 9099 N N . LEU B 2 1017 ? 116.093 101.048 88.125 1.00 21.73 1050 LEU A N 1
ATOM 9100 C CA . LEU B 2 1017 ? 117.238 100.986 89.009 1.00 21.73 1050 LEU A CA 1
ATOM 9101 C C . LEU B 2 1017 ? 117.945 102.311 89.165 1.00 21.73 1050 LEU A C 1
ATOM 9102 O O . LEU B 2 1017 ? 118.561 102.538 90.200 1.00 21.73 1050 LEU A O 1
ATOM 9107 N N . LYS B 2 1018 ? 117.882 103.186 88.167 1.00 18.02 1051 LYS A N 1
ATOM 9108 C CA . LYS B 2 1018 ? 118.507 104.492 88.303 1.00 18.02 1051 LYS A CA 1
ATOM 9109 C C . LYS B 2 1018 ? 117.737 105.379 89.263 1.00 18.02 1051 LYS A C 1
ATOM 9110 O O . LYS B 2 1018 ? 118.355 106.070 90.075 1.00 18.02 1051 LYS A O 1
ATOM 9116 N N . ASN B 2 1019 ? 116.400 105.362 89.216 1.00 27.30 1052 ASN A N 1
ATOM 9117 C CA . ASN B 2 1019 ? 115.642 106.219 90.119 1.00 27.30 1052 ASN A CA 1
ATOM 9118 C C . ASN B 2 1019 ? 115.685 105.757 91.566 1.00 27.30 1052 ASN A C 1
ATOM 9119 O O . ASN B 2 1019 ? 115.503 106.578 92.463 1.00 27.30 1052 ASN A O 1
ATOM 9124 N N . ALA B 2 1020 ? 115.941 104.479 91.817 1.00 17.54 1053 ALA A N 1
ATOM 9125 C CA . ALA B 2 1020 ? 115.845 103.937 93.163 1.00 17.54 1053 ALA A CA 1
ATOM 9126 C C . ALA B 2 1020 ? 117.118 104.075 93.977 1.00 17.54 1053 ALA A C 1
ATOM 9127 O O . ALA B 2 1020 ? 117.095 103.764 95.168 1.00 17.54 1053 ALA A O 1
ATOM 9129 N N . VAL B 2 1021 ? 118.223 104.518 93.369 1.00 17.45 1054 VAL A N 1
ATOM 9130 C CA . VAL B 2 1021 ? 119.486 104.648 94.096 1.00 17.45 1054 VAL A CA 1
ATOM 9131 C C . VAL B 2 1021 ? 119.394 105.777 95.109 1.00 17.45 1054 VAL A C 1
ATOM 9132 O O . VAL B 2 1021 ? 119.774 105.633 96.274 1.00 17.45 1054 VAL A O 1
ATOM 9136 N N . SER B 2 1022 ? 118.857 106.910 94.681 1.00 16.89 1055 SER A N 1
ATOM 9137 C CA . SER B 2 1022 ? 118.776 108.066 95.551 1.00 16.89 1055 SER A CA 1
ATOM 9138 C C . SER B 2 1022 ? 117.624 107.972 96.531 1.00 16.89 1055 SER A C 1
ATOM 9139 O O . SER B 2 1022 ? 117.595 108.727 97.503 1.00 16.89 1055 SER A O 1
ATOM 9142 N N . LYS B 2 1023 ? 116.676 107.073 96.292 1.00 10.23 1056 LYS A N 1
ATOM 9143 C CA . LYS B 2 1023 ? 115.583 106.838 97.221 1.00 10.23 1056 LYS A CA 1
ATOM 9144 C C . LYS B 2 1023 ? 116.044 105.967 98.372 1.00 10.23 1056 LYS A C 1
ATOM 9145 O O . LYS B 2 1023 ? 115.455 106.000 99.453 1.00 10.23 1056 LYS A O 1
ATOM 9151 N N . SER B 2 1024 ? 117.101 105.201 98.150 1.00 16.20 1057 SER A N 1
ATOM 9152 C CA . SER B 2 1024 ? 117.654 104.295 99.134 1.00 16.20 1057 SER A CA 1
ATOM 9153 C C . SER B 2 1024 ? 118.632 104.976 100.070 1.00 16.20 1057 SER A C 1
ATOM 9154 O O . SER B 2 1024 ? 118.778 104.539 101.210 1.00 16.20 1057 SER A O 1
ATOM 9157 N N . LEU B 2 1025 ? 119.300 106.036 99.612 1.00 14.01 1058 LEU A N 1
ATOM 9158 C CA . LEU B 2 1025 ? 120.166 106.830 100.474 1.00 14.01 1058 LEU A CA 1
ATOM 9159 C C . LEU B 2 1025 ? 119.355 107.562 101.527 1.00 14.01 1058 LEU A C 1
ATOM 9160 O O . LEU B 2 1025 ? 119.781 107.691 102.676 1.00 14.01 1058 LEU A O 1
ATOM 9165 N N . LYS B 2 1026 ? 118.196 108.075 101.136 1.00 13.34 1059 LYS A N 1
ATOM 9166 C CA . LYS B 2 1026 ? 117.351 108.810 102.059 1.00 13.34 1059 LYS A CA 1
ATOM 9167 C C . LYS B 2 1026 ? 116.692 107.877 103.064 1.00 13.34 1059 LYS A C 1
ATOM 9168 O O . LYS B 2 1026 ? 116.358 108.301 104.170 1.00 13.34 1059 LYS A O 1
ATOM 9174 N N . GLU B 2 1027 ? 116.543 106.597 102.723 1.00 13.71 1060 GLU A N 1
ATOM 9175 C CA . GLU B 2 1027 ? 115.937 105.641 103.641 1.00 13.71 1060 GLU A CA 1
ATOM 9176 C C . GLU B 2 1027 ? 116.941 105.034 104.608 1.00 13.71 1060 GLU A C 1
ATOM 9177 O O . GLU B 2 1027 ? 116.564 104.675 105.724 1.00 13.71 1060 GLU A O 1
ATOM 9183 N N . ILE B 2 1028 ? 118.200 104.876 104.197 1.00 14.29 1061 ILE A N 1
ATOM 9184 C CA . ILE B 2 1028 ? 119.224 104.413 105.128 1.00 14.29 1061 ILE A CA 1
ATOM 9185 C C . ILE B 2 1028 ? 119.477 105.467 106.196 1.00 14.29 1061 ILE A C 1
ATOM 9186 O O . ILE B 2 1028 ? 119.530 105.161 107.388 1.00 14.29 1061 ILE A O 1
ATOM 9191 N N . LEU B 2 1029 ? 119.580 106.731 105.791 1.00 11.52 1062 LEU A N 1
ATOM 9192 C CA . LEU B 2 1029 ? 119.814 107.800 106.751 1.00 11.52 1062 LEU A CA 1
ATOM 9193 C C . LEU B 2 1029 ? 118.610 108.072 107.627 1.00 11.52 1062 LEU A C 1
ATOM 9194 O O . LEU B 2 1029 ? 118.782 108.500 108.765 1.00 11.52 1062 LEU A O 1
ATOM 9199 N N . SER B 2 1030 ? 117.402 107.843 107.131 1.00 11.78 1063 SER A N 1
ATOM 9200 C CA . SER B 2 1030 ? 116.220 107.994 107.963 1.00 11.78 1063 SER A CA 1
ATOM 9201 C C . SER B 2 1030 ? 116.075 106.883 108.988 1.00 11.78 1063 SER A C 1
ATOM 9202 O O . SER B 2 1030 ? 115.393 107.075 109.996 1.00 11.78 1063 SER A O 1
ATOM 9205 N N . SER B 2 1031 ? 116.672 105.723 108.737 1.00 13.30 1064 SER A N 1
ATOM 9206 C CA . SER B 2 1031 ? 116.668 104.657 109.725 1.00 13.30 1064 SER A CA 1
ATOM 9207 C C . SER B 2 1031 ? 117.554 104.999 110.906 1.00 13.30 1064 SER A C 1
ATOM 9208 O O . SER B 2 1031 ? 117.269 104.597 112.036 1.00 13.30 1064 SER A O 1
ATOM 9211 N N . HIS B 2 1032 ? 118.619 105.747 110.662 1.00 14.98 1065 HIS A N 1
ATOM 9212 C CA . HIS B 2 1032 ? 119.542 106.183 111.690 1.00 14.98 1065 HIS A CA 1
ATOM 9213 C C . HIS B 2 1032 ? 119.142 107.513 112.315 1.00 14.98 1065 HIS A C 1
ATOM 9214 O O . HIS B 2 1032 ? 119.961 108.130 112.997 1.00 14.98 1065 HIS A O 1
ATOM 9221 N N . GLY B 2 1033 ? 117.913 107.964 112.089 1.00 16.05 1066 GLY A N 1
ATOM 9222 C CA . GLY B 2 1033 ? 117.350 109.071 112.830 1.00 16.05 1066 GLY A CA 1
ATOM 9223 C C . GLY B 2 1033 ? 117.568 110.448 112.259 1.00 16.05 1066 GLY A C 1
ATOM 9224 O O . GLY B 2 1033 ? 117.520 111.425 113.008 1.00 16.05 1066 GLY A O 1
ATOM 9225 N N . MET B 2 1034 ? 117.794 110.569 110.957 1.00 14.70 1067 MET A N 1
ATOM 9226 C CA . MET B 2 1034 ? 118.128 111.841 110.338 1.00 14.70 1067 MET A CA 1
ATOM 9227 C C . MET B 2 1034 ? 117.207 112.096 109.156 1.00 14.70 1067 MET A C 1
ATOM 9228 O O . MET B 2 1034 ? 116.336 111.288 108.842 1.00 14.70 1067 MET A O 1
ATOM 9233 N N . GLU B 2 1035 ? 117.379 113.250 108.528 1.00 19.99 1068 GLU A N 1
ATOM 9234 C CA . GLU B 2 1035 ? 116.750 113.578 107.259 1.00 19.99 1068 GLU A CA 1
ATOM 9235 C C . GLU B 2 1035 ? 117.833 114.011 106.283 1.00 19.99 1068 GLU A C 1
ATOM 9236 O O . GLU B 2 1035 ? 119.006 114.106 106.647 1.00 19.99 1068 GLU A O 1
ATOM 9242 N N . VAL B 2 1036 ? 117.440 114.255 105.033 1.00 17.60 1069 VAL A N 1
ATOM 9243 C CA . VAL B 2 1036 ? 118.341 114.783 104.014 1.00 17.60 1069 VAL A CA 1
ATOM 9244 C C . VAL B 2 1036 ? 117.459 115.333 102.901 1.00 17.60 1069 VAL A C 1
ATOM 9245 O O . VAL B 2 1036 ? 116.323 114.892 102.724 1.00 17.60 1069 VAL A O 1
ATOM 9249 N N . THR B 2 1037 ? 117.951 116.343 102.193 1.00 20.45 1070 THR A N 1
ATOM 9250 C CA . THR B 2 1037 ? 117.028 117.100 101.355 1.00 20.45 1070 THR A CA 1
ATOM 9251 C C . THR B 2 1037 ? 117.455 117.195 99.897 1.00 20.45 1070 THR A C 1
ATOM 9252 O O . THR B 2 1037 ? 116.589 117.089 99.021 1.00 20.45 1070 THR A O 1
ATOM 9256 N N . PHE B 2 1038 ? 118.758 117.350 99.617 1.00 16.87 1071 PHE A N 1
ATOM 9257 C CA . PHE B 2 1038 ? 119.312 117.310 98.260 1.00 16.87 1071 PHE A CA 1
ATOM 9258 C C . PHE B 2 1038 ? 118.829 118.392 97.298 1.00 16.87 1071 PHE A C 1
ATOM 9259 O O . PHE B 2 1038 ? 117.762 118.249 96.696 1.00 16.87 1071 PHE A O 1
ATOM 9267 N N . LYS B 2 1039 ? 119.540 119.527 97.258 1.00 24.05 1072 LYS A N 1
ATOM 9268 C CA . LYS B 2 1039 ? 119.494 120.564 96.221 1.00 24.05 1072 LYS A CA 1
ATOM 9269 C C . LYS B 2 1039 ? 119.284 120.000 94.813 1.00 24.05 1072 LYS A C 1
ATOM 9270 O O . LYS B 2 1039 ? 119.863 118.955 94.483 1.00 24.05 1072 LYS A O 1
ATOM 9276 N N . PRO B 2 1040 ? 118.496 120.680 93.961 1.00 27.45 1073 PRO A N 1
ATOM 9277 C CA . PRO B 2 1040 ? 117.978 120.057 92.731 1.00 27.45 1073 PRO A CA 1
ATOM 9278 C C . PRO B 2 1040 ? 119.033 119.636 91.718 1.00 27.45 1073 PRO A C 1
ATOM 9279 O O . PRO B 2 1040 ? 120.114 120.216 91.622 1.00 27.45 1073 PRO A O 1
ATOM 9283 N N . LEU B 2 1041 ? 118.675 118.614 90.945 1.00 30.21 1074 LEU A N 1
ATOM 9284 C CA . LEU B 2 1041 ? 119.613 117.897 90.092 1.00 30.21 1074 LEU A CA 1
ATOM 9285 C C . LEU B 2 1041 ? 119.889 118.624 88.787 1.00 30.21 1074 LEU A C 1
ATOM 9286 O O . LEU B 2 1041 ? 120.929 118.390 88.165 1.00 30.21 1074 LEU A O 1
ATOM 9291 N N . TYR B 2 1042 ? 118.988 119.500 88.347 1.00 36.58 1075 TYR A N 1
ATOM 9292 C CA . TYR B 2 1042 ? 119.254 120.271 87.139 1.00 36.58 1075 TYR A CA 1
ATOM 9293 C C . TYR B 2 1042 ? 120.107 121.499 87.416 1.00 36.58 1075 TYR A C 1
ATOM 9294 O O . TYR B 2 1042 ? 120.556 122.149 86.469 1.00 36.58 1075 TYR A O 1
ATOM 9303 N N . GLN B 2 1043 ? 120.338 121.828 88.686 1.00 35.34 1076 GLN A N 1
ATOM 9304 C CA . GLN B 2 1043 ? 121.173 122.971 89.020 1.00 35.34 1076 GLN A CA 1
ATOM 9305 C C . GLN B 2 1043 ? 122.594 122.565 89.387 1.00 35.34 1076 GLN A C 1
ATOM 9306 O O . GLN B 2 1043 ? 123.528 123.342 89.172 1.00 35.34 1076 GLN A O 1
ATOM 9312 N N . THR B 2 1044 ? 122.783 121.367 89.938 1.00 33.12 1077 THR A N 1
ATOM 9313 C CA . THR B 2 1044 ? 124.081 120.930 90.436 1.00 33.12 1077 THR A CA 1
ATOM 9314 C C . THR B 2 1044 ? 124.800 120.001 89.466 1.00 33.12 1077 THR A C 1
ATOM 9315 O O . THR B 2 1044 ? 125.590 119.162 89.909 1.00 33.12 1077 THR A O 1
ATOM 9319 N N . ASN B 2 1045 ? 124.534 120.143 88.160 1.00 36.09 1078 ASN A N 1
ATOM 9320 C CA . ASN B 2 1045 ? 125.162 119.366 87.082 1.00 36.09 1078 ASN A CA 1
ATOM 9321 C C . ASN B 2 1045 ? 124.952 117.866 87.249 1.00 36.09 1078 ASN A C 1
ATOM 9322 O O . ASN B 2 1045 ? 125.841 117.075 86.925 1.00 36.09 1078 ASN A O 1
ATOM 9327 N N . HIS B 2 1046 ? 123.772 117.496 87.759 1.00 35.41 1079 HIS A N 1
ATOM 9328 C CA . HIS B 2 1046 ? 123.376 116.111 88.032 1.00 35.41 1079 HIS A CA 1
ATOM 9329 C C . HIS B 2 1046 ? 124.334 115.419 89.000 1.00 35.41 1079 HIS A C 1
ATOM 9330 O O . HIS B 2 1046 ? 124.918 114.381 88.693 1.00 35.41 1079 HIS A O 1
ATOM 9337 N N . HIS B 2 1047 ? 124.497 116.008 90.178 1.00 30.00 1080 HIS A N 1
ATOM 9338 C CA . HIS B 2 1047 ? 125.253 115.424 91.271 1.00 30.00 1080 HIS A CA 1
ATOM 9339 C C . HIS B 2 1047 ? 124.417 115.511 92.539 1.00 30.00 1080 HIS A C 1
ATOM 9340 O O . HIS B 2 1047 ? 123.503 116.331 92.643 1.00 30.00 1080 HIS A O 1
ATOM 9347 N N . LEU B 2 1048 ? 124.737 114.670 93.514 1.00 22.17 1081 LEU A N 1
ATOM 9348 C CA . LEU B 2 1048 ? 124.029 114.701 94.787 1.00 22.17 1081 LEU A CA 1
ATOM 9349 C C . LEU B 2 1048 ? 124.774 115.592 95.764 1.00 22.17 1081 LEU A C 1
ATOM 9350 O O . LEU B 2 1048 ? 125.912 115.296 96.139 1.00 22.17 1081 LEU A O 1
ATOM 9355 N N . LYS B 2 1049 ? 124.135 116.682 96.176 1.00 22.02 1082 LYS A N 1
ATOM 9356 C CA . LYS B 2 1049 ? 124.732 117.648 97.081 1.00 22.02 1082 LYS A CA 1
ATOM 9357 C C . LYS B 2 1049 ? 123.709 118.011 98.142 1.00 22.02 1082 LYS A C 1
ATOM 9358 O O . LYS B 2 1049 ? 122.556 118.296 97.819 1.00 22.02 1082 LYS A O 1
ATOM 9364 N N . ILE B 2 1050 ? 124.142 118.014 99.404 1.00 20.32 1083 ILE A N 1
ATOM 9365 C CA . ILE B 2 1050 ? 123.215 118.085 100.528 1.00 20.32 1083 ILE A CA 1
ATOM 9366 C C . ILE B 2 1050 ? 122.665 119.496 100.673 1.00 20.32 1083 ILE A C 1
ATOM 9367 O O . ILE B 2 1050 ? 123.413 120.478 100.690 1.00 20.32 1083 ILE A O 1
ATOM 9372 N N . ASP B 2 1051 ? 121.334 119.584 100.678 1.00 22.27 1084 ASP A N 1
ATOM 9373 C CA . ASP B 2 1051 ? 120.628 120.878 100.854 1.00 22.27 1084 ASP A CA 1
ATOM 9374 C C . ASP B 2 1051 ? 120.394 121.104 102.351 1.00 22.27 1084 ASP A C 1
ATOM 9375 O O . ASP B 2 1051 ? 120.712 122.203 102.840 1.00 22.27 1084 ASP A O 1
ATOM 9380 N N . LYS B 2 1052 ? 119.885 120.086 103.051 1.00 21.35 1085 LYS A N 1
ATOM 9381 C CA . LYS B 2 1052 ? 119.632 120.211 104.511 1.00 21.35 1085 LYS A CA 1
ATOM 9382 C C . LYS B 2 1052 ? 119.736 118.837 105.181 1.00 21.35 1085 LYS A C 1
ATOM 9383 O O . LYS B 2 1052 ? 119.171 117.879 104.637 1.00 21.35 1085 LYS A O 1
ATOM 9389 N N . LEU B 2 1053 ? 120.393 118.763 106.342 1.00 20.34 1086 LEU A N 1
ATOM 9390 C CA . LEU B 2 1053 ? 120.482 117.500 107.123 1.00 20.34 1086 LEU A CA 1
ATOM 9391 C C . LEU B 2 1053 ? 119.998 117.827 108.538 1.00 20.34 1086 LEU A C 1
ATOM 9392 O O . LEU B 2 1053 ? 120.620 118.691 109.173 1.00 20.34 1086 LEU A O 1
ATOM 9397 N N . GLN B 2 1054 ? 118.947 117.156 109.019 1.00 21.86 1087 GLN A N 1
ATOM 9398 C CA . GLN B 2 1054 ? 118.387 117.494 110.356 1.00 21.86 1087 GLN A CA 1
ATOM 9399 C C . GLN B 2 1054 ? 117.978 116.233 111.118 1.00 21.86 1087 GLN A C 1
ATOM 9400 O O . GLN B 2 1054 ? 117.559 115.260 110.475 1.00 21.86 1087 GLN A O 1
ATOM 9406 N N . PRO B 2 1055 ? 118.017 116.242 112.467 1.00 21.61 1088 PRO A N 1
ATOM 9407 C CA . PRO B 2 1055 ? 117.600 115.092 113.264 1.00 21.61 1088 PRO A CA 1
ATOM 9408 C C . PRO B 2 1055 ? 116.085 114.875 113.138 1.00 21.61 1088 PRO A C 1
ATOM 9409 O O . PRO B 2 1055 ? 115.366 115.840 113.026 1.00 21.61 1088 PRO A O 1
ATOM 9413 N N . LYS B 2 1056 ? 115.656 113.613 113.134 1.00 17.66 1089 LYS A N 1
ATOM 9414 C CA . LYS B 2 1056 ? 114.219 113.251 113.051 1.00 17.66 1089 LYS A CA 1
ATOM 9415 C C . LYS B 2 1056 ? 113.547 113.655 114.366 1.00 17.66 1089 LYS A C 1
ATOM 9416 O O . LYS B 2 1056 ? 114.178 113.477 115.419 1.00 17.66 1089 LYS A O 1
ATOM 9422 N N . LYS B 2 1057 ? 112.304 114.142 114.308 1.00 21.94 1090 LYS A N 1
ATOM 9423 C CA . LYS B 2 1057 ? 111.578 114.557 115.499 1.00 21.94 1090 LYS A CA 1
ATOM 9424 C C . LYS B 2 1057 ? 110.603 113.482 115.964 1.00 21.94 1090 LYS A C 1
ATOM 9425 O O . LYS B 2 1057 ? 110.179 112.620 115.195 1.00 21.94 1090 LYS A O 1
ATOM 9431 N N . ILE B 2 1058 ? 110.238 113.555 117.245 1.00 21.61 1091 ILE A N 1
ATOM 9432 C CA . ILE B 2 1058 ? 109.541 112.466 117.907 1.00 21.61 1091 ILE A CA 1
ATOM 9433 C C . ILE B 2 1058 ? 108.096 112.813 118.279 1.00 21.61 1091 ILE A C 1
ATOM 9434 O O . ILE B 2 1058 ? 107.231 111.927 118.221 1.00 21.61 1091 ILE A O 1
ATOM 9439 N N . HIS B 2 1059 ? 107.792 114.084 118.556 1.00 21.81 1092 HIS A N 1
ATOM 9440 C CA . HIS B 2 1059 ? 106.429 114.609 118.744 1.00 21.81 1092 HIS A CA 1
ATOM 9441 C C . HIS B 2 1059 ? 105.709 113.925 119.911 1.00 21.81 1092 HIS A C 1
ATOM 9442 O O . HIS B 2 1059 ? 104.794 113.121 119.746 1.00 21.81 1092 HIS A O 1
ATOM 9449 N N . HIS B 2 1060 ? 106.193 114.250 121.104 1.00 21.86 1093 HIS A N 1
ATOM 9450 C CA . HIS B 2 1060 ? 105.589 113.806 122.348 1.00 21.86 1093 HIS A CA 1
ATOM 9451 C C . HIS B 2 1060 ? 104.217 114.433 122.535 1.00 21.86 1093 HIS A C 1
ATOM 9452 O O . HIS B 2 1060 ? 103.898 115.475 121.963 1.00 21.86 1093 HIS A O 1
ATOM 9459 N N . LEU B 2 1061 ? 103.406 113.754 123.349 1.00 27.72 1094 LEU A N 1
ATOM 9460 C CA . LEU B 2 1061 ? 102.245 114.320 124.036 1.00 27.72 1094 LEU A CA 1
ATOM 9461 C C . LEU B 2 1061 ? 101.157 114.773 123.060 1.00 27.72 1094 LEU A C 1
ATOM 9462 O O . LEU B 2 1061 ? 100.805 115.944 122.964 1.00 27.72 1094 LEU A O 1
ATOM 9467 N N . GLY B 2 1062 ? 100.636 113.811 122.318 1.00 30.83 1095 GLY A N 1
ATOM 9468 C CA . GLY B 2 1062 ? 99.465 114.021 121.492 1.00 30.83 1095 GLY A CA 1
ATOM 9469 C C . GLY B 2 1062 ? 99.801 114.117 120.016 1.00 30.83 1095 GLY A C 1
ATOM 9470 O O . GLY B 2 1062 ? 100.873 113.719 119.557 1.00 30.83 1095 GLY A O 1
ATOM 9471 N N . GLU B 2 1063 ? 98.849 114.670 119.264 1.00 41.04 1096 GLU A N 1
ATOM 9472 C CA . GLU B 2 1063 ? 98.940 114.728 117.811 1.00 41.04 1096 GLU A CA 1
ATOM 9473 C C . GLU B 2 1063 ? 98.968 116.135 117.230 1.00 41.04 1096 GLU A C 1
ATOM 9474 O O . GLU B 2 1063 ? 99.543 116.328 116.158 1.00 41.04 1096 GLU A O 1
ATOM 9480 N N . LYS B 2 1064 ? 98.304 117.082 117.891 1.00 33.70 1097 LYS A N 1
ATOM 9481 C CA . LYS B 2 1064 ? 98.336 118.497 117.441 1.00 33.70 1097 LYS A CA 1
ATOM 9482 C C . LYS B 2 1064 ? 99.176 119.239 118.479 1.00 33.70 1097 LYS A C 1
ATOM 9483 O O . LYS B 2 1064 ? 98.670 120.209 119.071 1.00 33.70 1097 LYS A O 1
ATOM 9489 N N . SER B 2 1065 ? 100.415 118.783 118.683 1.00 29.44 1098 SER A N 1
ATOM 9490 C CA . SER B 2 1065 ? 101.236 119.344 119.739 1.00 29.44 1098 SER A CA 1
ATOM 9491 C C . SER B 2 1065 ? 102.542 119.885 119.184 1.00 29.44 1098 SER A C 1
ATOM 9492 O O . SER B 2 1065 ? 102.954 119.547 118.073 1.00 29.44 1098 SER A O 1
ATOM 9495 N N . THR B 2 1066 ? 103.189 120.730 119.977 1.00 28.38 1099 THR A N 1
ATOM 9496 C CA . THR B 2 1066 ? 104.462 121.323 119.612 1.00 28.38 1099 THR A CA 1
ATOM 9497 C C . THR B 2 1066 ? 105.617 120.848 120.478 1.00 28.38 1099 THR A C 1
ATOM 9498 O O . THR B 2 1066 ? 106.769 121.158 120.164 1.00 28.38 1099 THR A O 1
ATOM 9502 N N . VAL B 2 1067 ? 105.341 120.116 121.555 1.00 23.21 1100 VAL A N 1
ATOM 9503 C CA . VAL B 2 1067 ? 106.392 119.502 122.355 1.00 23.21 1100 VAL A CA 1
ATOM 9504 C C . VAL B 2 1067 ? 107.004 118.365 121.552 1.00 23.21 1100 VAL A C 1
ATOM 9505 O O . VAL B 2 1067 ? 106.303 117.444 121.122 1.00 23.21 1100 VAL A O 1
ATOM 9509 N N . SER B 2 1068 ? 108.310 118.434 121.328 1.00 21.57 1101 SER A N 1
ATOM 9510 C CA . SER B 2 1068 ? 108.992 117.431 120.529 1.00 21.57 1101 SER A CA 1
ATOM 9511 C C . SER B 2 1068 ? 110.428 117.312 121.011 1.00 21.57 1101 SER A C 1
ATOM 9512 O O . SER B 2 1068 ? 110.867 118.040 121.902 1.00 21.57 1101 SER A O 1
ATOM 9515 N N . SER B 2 1069 ? 111.159 116.378 120.418 1.00 20.36 1102 SER A N 1
ATOM 9516 C CA . SER B 2 1069 ? 112.564 116.188 120.734 1.00 20.36 1102 SER A CA 1
ATOM 9517 C C . SER B 2 1069 ? 113.276 115.607 119.528 1.00 20.36 1102 SER A C 1
ATOM 9518 O O . SER B 2 1069 ? 112.658 115.003 118.654 1.00 20.36 1102 SER A O 1
ATOM 9521 N N . ASN B 2 1070 ? 114.585 115.797 119.498 1.00 19.06 1103 ASN A N 1
ATOM 9522 C CA . ASN B 2 1070 ? 115.374 115.285 118.399 1.00 19.06 1103 ASN A CA 1
ATOM 9523 C C . ASN B 2 1070 ? 115.688 113.820 118.634 1.00 19.06 1103 ASN A C 1
ATOM 9524 O O . ASN B 2 1070 ? 115.977 113.402 119.757 1.00 19.06 1103 ASN A O 1
ATOM 9529 N N . GLN B 2 1071 ? 115.637 113.032 117.560 1.00 21.08 1104 GLN A N 1
ATOM 9530 C CA . GLN B 2 1071 ? 115.895 111.609 117.723 1.00 21.08 1104 GLN A CA 1
ATOM 9531 C C . GLN B 2 1071 ? 117.381 111.338 117.911 1.00 21.08 1104 GLN A C 1
ATOM 9532 O O . GLN B 2 1071 ? 117.750 110.371 118.586 1.00 21.08 1104 GLN A O 1
ATOM 9538 N N . VAL B 2 1072 ? 118.263 112.185 117.376 1.00 22.53 1105 VAL A N 1
ATOM 9539 C CA . VAL B 2 1072 ? 119.645 111.972 117.777 1.00 22.53 1105 VAL A CA 1
ATOM 9540 C C . VAL B 2 1072 ? 120.191 113.161 118.558 1.00 22.53 1105 VAL A C 1
ATOM 9541 O O . VAL B 2 1072 ? 120.158 113.150 119.795 1.00 22.53 1105 VAL A O 1
ATOM 9545 N N . SER B 2 1073 ? 120.591 114.221 117.851 1.00 25.42 1106 SER A N 1
ATOM 9546 C CA . SER B 2 1073 ? 121.166 115.457 118.385 1.00 25.42 1106 SER A CA 1
ATOM 9547 C C . SER B 2 1073 ? 121.547 116.309 117.187 1.00 25.42 1106 SER A C 1
ATOM 9548 O O . SER B 2 1073 ? 121.672 115.808 116.070 1.00 25.42 1106 SER A O 1
ATOM 9551 N N . ASN B 2 1074 ? 121.784 117.590 117.436 1.00 28.08 1107 ASN A N 1
ATOM 9552 C CA . ASN B 2 1074 ? 122.305 118.461 116.394 1.00 28.08 1107 ASN A CA 1
ATOM 9553 C C . ASN B 2 1074 ? 123.800 118.306 116.187 1.00 28.08 1107 ASN A C 1
ATOM 9554 O O . ASN B 2 1074 ? 124.298 118.629 115.105 1.00 28.08 1107 ASN A O 1
ATOM 9559 N N . GLU B 2 1075 ? 124.523 117.816 117.188 1.00 31.07 1108 GLU A N 1
ATOM 9560 C CA . GLU B 2 1075 ? 125.965 117.662 117.081 1.00 31.07 1108 GLU A CA 1
ATOM 9561 C C . GLU B 2 1075 ? 126.350 116.419 116.301 1.00 31.07 1108 GLU A C 1
ATOM 9562 O O . GLU B 2 1075 ? 127.442 116.369 115.728 1.00 31.07 1108 GLU A O 1
ATOM 9568 N N . TYR B 2 1076 ? 125.471 115.420 116.266 1.00 24.54 1109 TYR A N 1
ATOM 9569 C CA . TYR B 2 1076 ? 125.750 114.205 115.513 1.00 24.54 1109 TYR A CA 1
ATOM 9570 C C . TYR B 2 1076 ? 125.496 114.406 114.026 1.00 24.54 1109 TYR A C 1
ATOM 9571 O O . TYR B 2 1076 ? 126.211 113.849 113.189 1.00 24.54 1109 TYR A O 1
ATOM 9580 N N . CYS B 2 1077 ? 124.473 115.201 113.701 1.00 22.83 1110 CYS A N 1
ATOM 9581 C CA . CYS B 2 1077 ? 124.110 115.475 112.286 1.00 22.83 1110 CYS A CA 1
ATOM 9582 C C . CYS B 2 1077 ? 125.276 116.179 111.591 1.00 22.83 1110 CYS A C 1
ATOM 9583 O O . CYS B 2 1077 ? 125.568 115.834 110.436 1.00 22.83 1110 CYS A O 1
ATOM 9586 N N . GLN B 2 1078 ? 125.931 117.109 112.289 1.00 28.63 1111 GLN A N 1
ATOM 9587 C CA . GLN B 2 1078 ? 127.104 117.826 111.722 1.00 28.63 1111 GLN A CA 1
ATOM 9588 C C . GLN B 2 1078 ? 128.215 116.802 111.462 1.00 28.63 1111 GLN A C 1
ATOM 9589 O O . GLN B 2 1078 ? 128.862 116.882 110.403 1.00 28.63 1111 GLN A O 1
ATOM 9595 N N . LEU B 2 1079 ? 128.394 115.865 112.398 1.00 23.16 1112 LEU A N 1
ATOM 9596 C CA . LEU B 2 1079 ? 129.404 114.782 112.304 1.00 23.16 1112 LEU A CA 1
ATOM 9597 C C . LEU B 2 1079 ? 129.085 113.906 111.086 1.00 23.16 1112 LEU A C 1
ATOM 9598 O O . LEU B 2 1079 ? 130.023 113.556 110.351 1.00 23.16 1112 LEU A O 1
ATOM 9603 N N . VAL B 2 1080 ? 127.803 113.579 110.888 1.00 20.23 1113 VAL A N 1
ATOM 9604 C CA . VAL B 2 1080 ? 127.348 112.703 109.763 1.00 20.23 1113 VAL A CA 1
ATOM 9605 C C . VAL B 2 1080 ? 127.568 113.346 108.385 1.00 20.23 1113 VAL A C 1
ATOM 9606 O O . VAL B 2 1080 ? 128.092 112.639 107.513 1.00 20.23 1113 VAL A O 1
ATOM 9610 N N . ARG B 2 1081 ? 127.246 114.632 108.199 1.00 19.13 1114 ARG A N 1
ATOM 9611 C CA . ARG B 2 1081 ? 127.402 115.226 106.874 1.00 19.13 1114 ARG A CA 1
ATOM 9612 C C . ARG B 2 1081 ? 128.846 115.521 106.506 1.00 19.13 1114 ARG A C 1
ATOM 9613 O O . ARG B 2 1081 ? 129.126 115.803 105.339 1.00 19.13 1114 ARG A O 1
ATOM 9621 N N . THR B 2 1082 ? 129.761 115.478 107.461 1.00 21.63 1115 THR A N 1
ATOM 9622 C CA . THR B 2 1082 ? 131.177 115.544 107.170 1.00 21.63 1115 THR A CA 1
ATOM 9623 C C . THR B 2 1082 ? 131.771 114.181 106.873 1.00 21.63 1115 THR A C 1
ATOM 9624 O O . THR B 2 1082 ? 132.924 114.110 106.459 1.00 21.63 1115 THR A O 1
ATOM 9628 N N . LEU B 2 1083 ? 131.019 113.107 107.082 1.00 20.27 1116 LEU A N 1
ATOM 9629 C CA . LEU B 2 1083 ? 131.406 111.787 106.607 1.00 20.27 1116 LEU A CA 1
ATOM 9630 C C . LEU B 2 1083 ? 130.941 111.551 105.181 1.00 20.27 1116 LEU A C 1
ATOM 9631 O O . LEU B 2 1083 ? 131.626 110.874 104.409 1.00 20.27 1116 LEU A O 1
ATOM 9636 N N . LEU B 2 1084 ? 129.783 112.102 104.819 1.00 20.27 1117 LEU A N 1
ATOM 9637 C CA . LEU B 2 1084 ? 129.275 111.939 103.464 1.00 20.27 1117 LEU A CA 1
ATOM 9638 C C . LEU B 2 1084 ? 130.086 112.751 102.471 1.00 20.27 1117 LEU A C 1
ATOM 9639 O O . LEU B 2 1084 ? 130.376 112.279 101.370 1.00 20.27 1117 LEU A O 1
ATOM 9644 N N . THR B 2 1085 ? 130.459 113.974 102.840 1.00 23.67 1118 THR A N 1
ATOM 9645 C CA . THR B 2 1085 ? 131.199 114.874 101.961 1.00 23.67 1118 THR A CA 1
ATOM 9646 C C . THR B 2 1085 ? 132.624 114.966 102.494 1.00 23.67 1118 THR A C 1
ATOM 9647 O O . THR B 2 1085 ? 132.963 115.844 103.282 1.00 23.67 1118 THR A O 1
ATOM 9651 N N . MET B 2 1086 ? 133.468 114.031 102.058 1.00 26.94 1119 MET A N 1
ATOM 9652 C CA . MET B 2 1086 ? 134.798 113.901 102.647 1.00 26.94 1119 MET A CA 1
ATOM 9653 C C . MET B 2 1086 ? 135.697 113.180 101.649 1.00 26.94 1119 MET A C 1
ATOM 9654 O O . MET B 2 1086 ? 135.517 111.985 101.405 1.00 26.94 1119 MET A O 1
ATOM 9659 N N . LYS B 2 1087 ? 136.656 113.905 101.088 1.00 33.21 1120 LYS A N 1
ATOM 9660 C CA . LYS B 2 1087 ? 137.592 113.330 100.135 1.00 33.21 1120 LYS A CA 1
ATOM 9661 C C . LYS B 2 1087 ? 139.001 113.301 100.709 1.00 33.21 1120 LYS A C 1
ATOM 9662 O O . LYS B 2 1087 ? 139.952 113.743 100.066 1.00 33.21 1120 LYS A O 1
ATOM 9668 N N . MET C 3 1 ? 90.421 126.617 121.707 1.00 41.07 1 MET C N 1
ATOM 9669 C CA . MET C 3 1 ? 90.885 126.172 120.401 1.00 41.07 1 MET C CA 1
ATOM 9670 C C . MET C 3 1 ? 92.285 125.592 120.476 1.00 41.07 1 MET C C 1
ATOM 9671 O O . MET C 3 1 ? 92.999 125.795 121.454 1.00 41.07 1 MET C O 1
ATOM 9676 N N . ILE C 3 2 ? 92.670 124.864 119.434 1.00 36.41 2 ILE C N 1
ATOM 9677 C CA . ILE C 3 2 ? 94.041 124.408 119.256 1.00 36.41 2 ILE C CA 1
ATOM 9678 C C . ILE C 3 2 ? 94.540 125.005 117.956 1.00 36.41 2 ILE C C 1
ATOM 9679 O O . ILE C 3 2 ? 94.041 124.658 116.881 1.00 36.41 2 ILE C O 1
ATOM 9684 N N . TYR C 3 3 ? 95.511 125.898 118.049 1.00 34.34 3 TYR C N 1
ATOM 9685 C CA . TYR C 3 3 ? 96.021 126.609 116.890 1.00 34.34 3 TYR C CA 1
ATOM 9686 C C . TYR C 3 3 ? 97.201 125.836 116.325 1.00 34.34 3 TYR C C 1
ATOM 9687 O O . TYR C 3 3 ? 98.327 125.967 116.812 1.00 34.34 3 TYR C O 1
ATOM 9696 N N . TYR C 3 4 ? 96.932 125.020 115.315 1.00 29.80 4 TYR C N 1
ATOM 9697 C CA . TYR C 3 4 ? 97.945 124.143 114.752 1.00 29.80 4 TYR C CA 1
ATOM 9698 C C . TYR C 3 4 ? 97.555 123.887 113.308 1.00 29.80 4 TYR C C 1
ATOM 9699 O O . TYR C 3 4 ? 96.679 123.061 113.053 1.00 29.80 4 TYR C O 1
ATOM 9708 N N . ILE C 3 5 ? 98.180 124.604 112.372 1.00 26.93 5 ILE C N 1
ATOM 9709 C CA . ILE C 3 5 ? 97.983 124.392 110.945 1.00 26.93 5 ILE C CA 1
ATOM 9710 C C . ILE C 3 5 ? 99.383 124.205 110.375 1.00 26.93 5 ILE C C 1
ATOM 9711 O O . ILE C 3 5 ? 100.380 124.503 111.031 1.00 26.93 5 ILE C O 1
ATOM 9716 N N . LYS C 3 6 ? 99.452 123.481 109.258 1.00 29.87 6 LYS C N 1
ATOM 9717 C CA . LYS C 3 6 ? 100.750 123.210 108.586 1.00 29.87 6 LYS C CA 1
ATOM 9718 C C . LYS C 3 6 ? 101.137 124.433 107.750 1.00 29.87 6 LYS C C 1
ATOM 9719 O O . LYS C 3 6 ? 100.261 125.289 107.529 1.00 29.87 6 LYS C O 1
ATOM 9725 N N . ASP C 3 7 ? 102.400 124.536 107.329 1.00 33.84 7 ASP C N 1
ATOM 9726 C CA . ASP C 3 7 ? 102.794 125.720 106.525 1.00 33.84 7 ASP C CA 1
ATOM 9727 C C . ASP C 3 7 ? 101.916 125.737 105.273 1.00 33.84 7 ASP C C 1
ATOM 9728 O O . ASP C 3 7 ? 101.831 124.697 104.600 1.00 33.84 7 ASP C O 1
ATOM 9733 N N . LEU C 3 8 ? 101.317 126.888 104.967 1.00 28.50 8 LEU C N 1
ATOM 9734 C CA . LEU C 3 8 ? 100.407 127.004 103.799 1.00 28.50 8 LEU C CA 1
ATOM 9735 C C . LEU C 3 8 ? 100.908 128.102 102.865 1.00 28.50 8 LEU C C 1
ATOM 9736 O O . LEU C 3 8 ? 101.179 129.208 103.354 1.00 28.50 8 LEU C O 1
ATOM 9741 N N . LYS C 3 9 ? 101.009 127.802 101.571 1.00 25.70 9 LYS C N 1
ATOM 9742 C CA . LYS C 3 9 ? 101.390 128.844 100.586 1.00 25.70 9 LYS C CA 1
ATOM 9743 C C . LYS C 3 9 ? 100.069 129.383 100.039 1.00 25.70 9 LYS C C 1
ATOM 9744 O O . LYS C 3 9 ? 99.387 128.634 99.324 1.00 25.70 9 LYS C O 1
ATOM 9750 N N . VAL C 3 10 ? 99.719 130.623 100.381 1.00 25.68 10 VAL C N 1
ATOM 9751 C CA . VAL C 3 10 ? 98.408 131.171 99.928 1.00 25.68 10 VAL C CA 1
ATOM 9752 C C . VAL C 3 10 ? 98.639 132.301 98.927 1.00 25.68 10 VAL C C 1
ATOM 9753 O O . VAL C 3 10 ? 99.292 133.294 99.286 1.00 25.68 10 VAL C O 1
ATOM 9757 N N . LYS C 3 11 ? 98.086 132.143 97.727 1.00 28.70 11 LYS C N 1
ATOM 9758 C CA . LYS C 3 11 ? 98.170 133.197 96.673 1.00 28.70 11 LYS C CA 1
ATOM 9759 C C . LYS C 3 11 ? 99.554 133.859 96.620 1.00 28.70 11 LYS C C 1
ATOM 9760 O O . LYS C 3 11 ? 99.605 135.101 96.556 1.00 28.70 11 LYS C O 1
ATOM 9766 N N . GLY C 3 12 ? 100.620 133.055 96.658 1.00 30.31 12 GLY C N 1
ATOM 9767 C CA . GLY C 3 12 ? 102.004 133.552 96.538 1.00 30.31 12 GLY C CA 1
ATOM 9768 C C . GLY C 3 12 ? 102.657 133.943 97.854 1.00 30.31 12 GLY C C 1
ATOM 9769 O O . GLY C 3 12 ? 103.875 134.187 97.830 1.00 30.31 12 GLY C O 1
ATOM 9770 N N . LYS C 3 13 ? 101.916 134.002 98.966 1.00 30.93 13 LYS C N 1
ATOM 9771 C CA . LYS C 3 13 ? 102.585 134.323 100.216 1.00 30.93 13 LYS C CA 1
ATOM 9772 C C . LYS C 3 13 ? 102.598 133.111 101.132 1.00 30.93 13 LYS C C 1
ATOM 9773 O O . LYS C 3 13 ? 101.573 132.456 101.323 1.00 30.93 13 LYS C O 1
ATOM 9779 N N . ILE C 3 14 ? 103.765 132.831 101.712 1.00 31.98 14 ILE C N 1
ATOM 9780 C CA . ILE C 3 14 ? 103.927 131.637 102.590 1.00 31.98 14 ILE C CA 1
ATOM 9781 C C . ILE C 3 14 ? 103.704 132.034 104.050 1.00 31.98 14 ILE C C 1
ATOM 9782 O O . ILE C 3 14 ? 104.356 132.986 104.513 1.00 31.98 14 ILE C O 1
ATOM 9787 N N . PHE C 3 15 ? 102.815 131.310 104.733 1.00 33.57 15 PHE C N 1
ATOM 9788 C CA . PHE C 3 15 ? 102.543 131.525 106.175 1.00 33.57 15 PHE C CA 1
ATOM 9789 C C . PHE C 3 15 ? 103.180 130.344 106.911 1.00 33.57 15 PHE C C 1
ATOM 9790 O O . PHE C 3 15 ? 102.835 129.196 106.588 1.00 33.57 15 PHE C O 1
ATOM 9798 N N . GLU C 3 16 ? 104.065 130.619 107.872 1.00 39.67 16 GLU C N 1
ATOM 9799 C CA . GLU C 3 16 ? 104.785 129.529 108.582 1.00 39.67 16 GLU C CA 1
ATOM 9800 C C . GLU C 3 16 ? 104.637 129.704 110.094 1.00 39.67 16 GLU C C 1
ATOM 9801 O O . GLU C 3 16 ? 104.200 130.786 110.524 1.00 39.67 16 GLU C O 1
ATOM 9807 N N . ASN C 3 17 ? 104.935 128.642 110.850 1.00 39.17 17 ASN C N 1
ATOM 9808 C CA . ASN C 3 17 ? 104.853 128.652 112.335 1.00 39.17 17 ASN C CA 1
ATOM 9809 C C . ASN C 3 17 ? 103.436 129.032 112.771 1.00 39.17 17 ASN C C 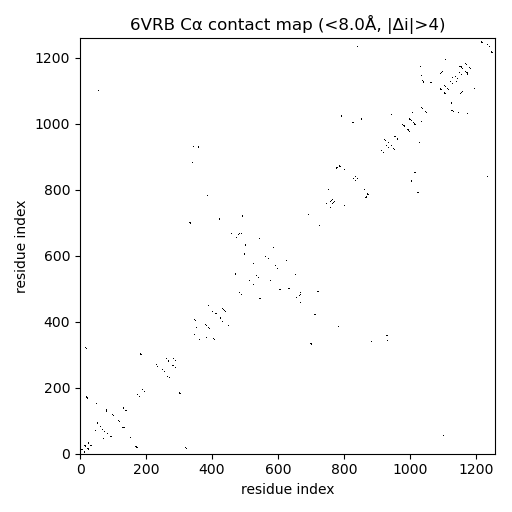1
ATOM 9810 O O . ASN C 3 17 ? 103.309 129.865 113.686 1.00 39.17 17 ASN C O 1
ATOM 9815 N N . LEU C 3 18 ? 102.417 128.468 112.116 1.00 34.14 18 LEU C N 1
ATOM 9816 C CA . LEU C 3 18 ? 101.012 128.774 112.491 1.00 34.14 18 LEU C CA 1
ATOM 9817 C C . LEU C 3 18 ? 100.629 127.878 113.669 1.00 34.14 18 LEU C C 1
ATOM 9818 O O . LEU C 3 18 ? 99.694 127.077 113.514 1.00 34.14 18 LEU C O 1
ATOM 9823 N N . MET C 3 19 ? 101.315 128.033 114.805 1.00 34.74 19 MET C N 1
ATOM 9824 C CA . MET C 3 19 ? 101.004 127.226 116.016 1.00 34.74 19 MET C CA 1
ATOM 9825 C C . MET C 3 19 ? 100.636 128.136 117.193 1.00 34.74 19 MET C C 1
ATOM 9826 O O . MET C 3 19 ? 100.753 127.677 118.341 1.00 34.74 19 MET C O 1
ATOM 9831 N N . ASN C 3 20 ? 100.207 129.369 116.917 1.00 37.35 20 ASN C N 1
ATOM 9832 C CA . ASN C 3 20 ? 99.815 130.305 118.006 1.00 37.35 20 ASN C CA 1
ATOM 9833 C C . ASN C 3 20 ? 98.507 131.006 117.623 1.00 37.35 20 ASN C C 1
ATOM 9834 O O . ASN C 3 20 ? 98.090 130.876 116.460 1.00 37.35 20 ASN C O 1
ATOM 9839 N N . LYS C 3 21 ? 97.896 131.724 118.569 1.00 39.32 21 LYS C N 1
ATOM 9840 C CA . LYS C 3 21 ? 96.607 132.421 118.318 1.00 39.32 21 LYS C CA 1
ATOM 9841 C C . LYS C 3 21 ? 96.836 133.681 117.477 1.00 39.32 21 LYS C C 1
ATOM 9842 O O . LYS C 3 21 ? 95.871 134.134 116.836 1.00 39.32 21 LYS C O 1
ATOM 9848 N N . GLU C 3 22 ? 98.056 134.225 117.485 1.00 42.55 22 GLU C N 1
ATOM 9849 C CA . GLU C 3 22 ? 98.333 135.430 116.720 1.00 42.55 22 GLU C CA 1
ATOM 9850 C C . GLU C 3 22 ? 98.669 135.146 115.267 1.00 42.55 22 GLU C C 1
ATOM 9851 O O . GLU C 3 22 ? 98.376 135.980 114.406 1.00 42.55 22 GLU C O 1
ATOM 9857 N N . ALA C 3 23 ? 99.277 134.000 114.972 1.00 37.37 23 ALA C N 1
ATOM 9858 C CA . ALA C 3 23 ? 99.618 133.681 113.595 1.00 37.37 23 ALA C CA 1
ATOM 9859 C C . ALA C 3 23 ? 98.463 133.041 112.841 1.00 37.37 23 ALA C C 1
ATOM 9860 O O . ALA C 3 23 ? 98.437 133.104 111.610 1.00 37.37 23 ALA C O 1
ATOM 9862 N N . VAL C 3 24 ? 97.517 132.426 113.546 1.00 35.45 24 VAL C N 1
ATOM 9863 C CA . VAL C 3 24 ? 96.316 131.926 112.889 1.00 35.45 24 VAL C CA 1
ATOM 9864 C C . VAL C 3 24 ? 95.390 133.075 112.533 1.00 35.45 24 VAL C C 1
ATOM 9865 O O . VAL C 3 24 ? 94.855 133.132 111.421 1.00 35.45 24 VAL C O 1
ATOM 9869 N N . GLU C 3 25 ? 95.218 134.033 113.445 1.00 38.42 25 GLU C N 1
ATOM 9870 C CA . GLU C 3 25 ? 94.310 135.146 113.186 1.00 38.42 25 GLU C CA 1
ATOM 9871 C C . GLU C 3 25 ? 94.886 136.130 112.182 1.00 38.42 25 GLU C C 1
ATOM 9872 O O . GLU C 3 25 ? 94.136 136.890 111.562 1.00 38.42 25 GLU C O 1
ATOM 9878 N N . GLY C 3 26 ? 96.205 136.130 112.003 1.00 34.76 26 GLY C N 1
ATOM 9879 C CA . GLY C 3 26 ? 96.789 136.878 110.908 1.00 34.76 26 GLY C CA 1
ATOM 9880 C C . GLY C 3 26 ? 96.565 136.214 109.567 1.00 34.76 26 GLY C C 1
ATOM 9881 O O . GLY C 3 26 ? 96.662 136.866 108.526 1.00 34.76 26 GLY C O 1
ATOM 9882 N N . LEU C 3 27 ? 96.259 134.915 109.568 1.00 32.42 27 LEU C N 1
ATOM 9883 C CA . LEU C 3 27 ? 95.988 134.224 108.315 1.00 32.42 27 LEU C CA 1
ATOM 9884 C C . LEU C 3 27 ? 94.526 134.329 107.918 1.00 32.42 27 LEU C C 1
ATOM 9885 O O . LEU C 3 27 ? 94.223 134.382 106.724 1.00 32.42 27 LEU C O 1
ATOM 9890 N N . ILE C 3 28 ? 93.612 134.349 108.885 1.00 31.44 28 ILE C N 1
ATOM 9891 C CA . ILE C 3 28 ? 92.193 134.429 108.563 1.00 31.44 28 ILE C CA 1
ATOM 9892 C C . ILE C 3 28 ? 91.842 135.815 108.041 1.00 31.44 28 ILE C C 1
ATOM 9893 O O . ILE C 3 28 ? 91.082 135.956 107.075 1.00 31.44 28 ILE C O 1
ATOM 9898 N N . THR C 3 29 ? 92.422 136.859 108.635 1.00 32.11 29 THR C N 1
ATOM 9899 C CA . THR C 3 29 ? 92.184 138.213 108.145 1.00 32.11 29 THR C CA 1
ATOM 9900 C C . THR C 3 29 ? 92.850 138.470 106.802 1.00 32.11 29 THR C C 1
ATOM 9901 O O . THR C 3 29 ? 92.430 139.382 106.088 1.00 32.11 29 THR C O 1
ATOM 9905 N N . PHE C 3 30 ? 93.878 137.698 106.450 1.00 32.69 30 PHE C N 1
ATOM 9906 C CA . PHE C 3 30 ? 94.423 137.774 105.102 1.00 32.69 30 PHE C CA 1
ATOM 9907 C C . PHE C 3 30 ? 93.468 137.157 104.090 1.00 32.69 30 PHE C C 1
ATOM 9908 O O . PHE C 3 30 ? 93.405 137.602 102.940 1.00 32.69 30 PHE C O 1
ATOM 9916 N N . LEU C 3 31 ? 92.725 136.124 104.496 1.00 30.79 31 LEU C N 1
ATOM 9917 C CA . LEU C 3 31 ? 91.835 135.434 103.571 1.00 30.79 31 LEU C CA 1
ATOM 9918 C C . LEU C 3 31 ? 90.603 136.247 103.225 1.00 30.79 31 LEU C C 1
ATOM 9919 O O . LEU C 3 31 ? 90.083 136.112 102.115 1.00 30.79 31 LEU C O 1
ATOM 9924 N N . LYS C 3 32 ? 90.129 137.093 104.133 1.00 34.48 32 LYS C N 1
ATOM 9925 C CA . LYS C 3 32 ? 88.954 137.900 103.851 1.00 34.48 32 LYS C CA 1
ATOM 9926 C C . LYS C 3 32 ? 89.276 139.186 103.112 1.00 34.48 32 LYS C C 1
ATOM 9927 O O . LYS C 3 32 ? 88.413 139.714 102.406 1.00 34.48 32 LYS C O 1
ATOM 9933 N N . LYS C 3 33 ? 90.493 139.695 103.239 1.00 37.80 33 LYS C N 1
ATOM 9934 C CA . LYS C 3 33 ? 90.932 140.820 102.433 1.00 37.80 33 LYS C CA 1
ATOM 9935 C C . LYS C 3 33 ? 91.465 140.388 101.080 1.00 37.80 33 LYS C C 1
ATOM 9936 O O . LYS C 3 33 ? 91.716 141.244 100.227 1.00 37.80 33 LYS C O 1
ATOM 9942 N N . ALA C 3 34 ? 91.642 139.089 100.867 1.00 38.09 34 ALA C N 1
ATOM 9943 C CA . ALA C 3 34 ? 92.146 138.601 99.595 1.00 38.09 34 ALA C CA 1
ATOM 9944 C C . ALA C 3 34 ? 91.078 138.739 98.522 1.00 38.09 34 ALA C C 1
ATOM 9945 O O . ALA C 3 34 ? 89.955 138.258 98.676 1.00 38.09 34 ALA C O 1
ATOM 9947 N N . GLU C 3 35 ? 91.434 139.417 97.440 1.00 39.07 35 GLU C N 1
ATOM 9948 C CA . GLU C 3 35 ? 90.525 139.643 96.331 1.00 39.07 35 GLU C CA 1
ATOM 9949 C C . GLU C 3 35 ? 90.470 138.420 95.430 1.00 39.07 35 GLU C C 1
ATOM 9950 O O . GLU C 3 35 ? 91.349 137.556 95.454 1.00 39.07 35 GLU C O 1
ATOM 9956 N N . PHE C 3 36 ? 89.422 138.372 94.618 1.00 37.00 36 PHE C N 1
ATOM 9957 C CA . PHE C 3 36 ? 89.113 137.206 93.805 1.00 37.00 36 PHE C CA 1
ATOM 9958 C C . PHE C 3 36 ? 88.117 137.621 92.737 1.00 37.00 36 PHE C C 1
ATOM 9959 O O . PHE C 3 36 ? 87.480 138.672 92.821 1.00 37.00 36 PHE C O 1
ATOM 9967 N N . GLU C 3 37 ? 87.983 136.763 91.736 1.00 42.94 37 GLU C N 1
ATOM 9968 C CA . GLU C 3 37 ? 86.881 136.809 90.793 1.00 42.94 37 GLU C CA 1
ATOM 9969 C C . GLU C 3 37 ? 86.556 135.366 90.471 1.00 42.94 37 GLU C C 1
ATOM 9970 O O . GLU C 3 37 ? 87.440 134.512 90.509 1.00 42.94 37 GLU C O 1
ATOM 9976 N N . ILE C 3 38 ? 85.289 135.074 90.211 1.00 36.62 38 ILE C N 1
ATOM 9977 C CA . ILE C 3 38 ? 84.889 133.697 89.966 1.00 36.62 38 ILE C CA 1
ATOM 9978 C C . ILE C 3 38 ? 84.464 133.558 88.508 1.00 36.62 38 ILE C C 1
ATOM 9979 O O . ILE C 3 38 ? 83.773 134.420 87.959 1.00 36.62 38 ILE C O 1
ATOM 9984 N N . TYR C 3 39 ? 84.915 132.469 87.880 1.00 41.03 39 TYR C N 1
ATOM 9985 C CA . TYR C 3 39 ? 84.939 132.317 86.432 1.00 41.03 39 TYR C CA 1
ATOM 9986 C C . TYR C 3 39 ? 83.742 131.594 85.849 1.00 41.03 39 TYR C C 1
ATOM 9987 O O . TYR C 3 39 ? 83.499 131.723 84.647 1.00 41.03 39 TYR C O 1
ATOM 9996 N N . SER C 3 40 ? 83.014 130.826 86.650 1.00 41.52 40 SER C N 1
ATOM 9997 C CA . SER C 3 40 ? 82.076 129.859 86.103 1.00 41.52 40 SER C CA 1
ATOM 9998 C C . SER C 3 40 ? 80.826 130.538 85.569 1.00 41.52 40 SER C C 1
ATOM 9999 O O . SER C 3 40 ? 80.421 131.598 86.048 1.00 41.52 40 SER C O 1
ATOM 10002 N N . ARG C 3 41 ? 80.224 129.923 84.557 1.00 47.42 41 ARG C N 1
ATOM 10003 C CA . ARG C 3 41 ? 78.992 130.433 83.982 1.00 47.42 41 ARG C CA 1
ATOM 10004 C C . ARG C 3 41 ? 77.754 129.810 84.606 1.00 47.42 41 ARG C C 1
ATOM 10005 O O . ARG C 3 41 ? 76.734 130.492 84.746 1.00 47.42 41 ARG C O 1
ATOM 10013 N N . GLU C 3 42 ? 77.815 128.531 84.983 1.00 43.48 42 GLU C N 1
ATOM 10014 C CA . GLU C 3 42 ? 76.680 127.909 85.653 1.00 43.48 42 GLU C CA 1
ATOM 10015 C C . GLU C 3 42 ? 76.535 128.423 87.077 1.00 43.48 42 GLU C C 1
ATOM 10016 O O . GLU C 3 42 ? 75.417 128.578 87.578 1.00 43.48 42 GLU C O 1
ATOM 10022 N N . ASN C 3 43 ? 77.654 128.699 87.741 1.00 38.22 43 ASN C N 1
ATOM 10023 C CA . ASN C 3 43 ? 77.642 129.029 89.158 1.00 38.22 43 ASN C CA 1
ATOM 10024 C C . ASN C 3 43 ? 78.115 130.448 89.423 1.00 38.22 43 ASN C C 1
ATOM 10025 O O . ASN C 3 43 ? 78.824 130.687 90.402 1.00 38.22 43 ASN C O 1
ATOM 10030 N N . TYR C 3 44 ? 77.742 131.401 88.570 1.00 38.18 44 TYR C N 1
ATOM 10031 C CA . TYR C 3 44 ? 78.096 132.787 88.842 1.00 38.18 44 TYR C CA 1
ATOM 10032 C C . TYR C 3 44 ? 77.226 133.361 89.948 1.00 38.18 44 TYR C C 1
ATOM 10033 O O . TYR C 3 44 ? 77.719 134.040 90.853 1.00 38.18 44 TYR C O 1
ATOM 10042 N N . SER C 3 45 ? 75.927 133.100 89.890 1.00 36.33 45 SER C N 1
ATOM 10043 C CA . SER C 3 45 ? 75.006 133.579 90.905 1.00 36.33 45 SER C CA 1
ATOM 10044 C C . SER C 3 45 ? 75.093 132.798 92.207 1.00 36.33 45 SER C C 1
ATOM 10045 O O . SER C 3 45 ? 74.543 133.249 93.217 1.00 36.33 45 SER C O 1
ATOM 10048 N N . LYS C 3 46 ? 75.763 131.646 92.214 1.00 32.75 46 LYS C N 1
ATOM 10049 C CA . LYS C 3 46 ? 75.857 130.852 93.433 1.00 32.75 46 LYS C CA 1
ATOM 10050 C C . LYS C 3 46 ? 77.167 131.093 94.170 1.00 32.75 46 LYS C C 1
ATOM 10051 O O . LYS C 3 46 ? 77.167 131.324 95.383 1.00 32.75 46 LYS C O 1
ATOM 10057 N N . TYR C 3 47 ? 78.299 131.021 93.461 1.00 30.34 47 TYR C N 1
ATOM 10058 C CA . TYR C 3 47 ? 79.590 131.124 94.134 1.00 30.34 47 TYR C CA 1
ATOM 10059 C C . TYR C 3 47 ? 79.892 132.539 94.579 1.00 30.34 47 TYR C C 1
ATOM 10060 O O . TYR C 3 47 ? 80.484 132.727 95.643 1.00 30.34 47 TYR C O 1
ATOM 10069 N N . ASN C 3 48 ? 79.496 133.535 93.799 1.00 31.33 48 ASN C N 1
ATOM 10070 C CA . ASN C 3 48 ? 79.668 134.921 94.196 1.00 31.33 48 ASN C CA 1
ATOM 10071 C C . ASN C 3 48 ? 78.718 135.309 95.322 1.00 31.33 48 ASN C C 1
ATOM 10072 O O . ASN C 3 48 ? 79.007 136.246 96.072 1.00 31.33 48 ASN C O 1
ATOM 10077 N N . LYS C 3 49 ? 77.604 134.595 95.464 1.00 29.39 49 LYS C N 1
ATOM 10078 C CA . LYS C 3 49 ? 76.708 134.795 96.593 1.00 29.39 49 LYS C CA 1
ATOM 10079 C C . LYS C 3 49 ? 77.280 134.184 97.864 1.00 29.39 49 LYS C C 1
ATOM 10080 O O . LYS C 3 49 ? 77.031 134.687 98.967 1.00 29.39 49 LYS C O 1
ATOM 10086 N N . TRP C 3 50 ? 78.052 133.100 97.728 1.00 24.11 50 TRP C N 1
ATOM 10087 C CA . TRP C 3 50 ? 78.628 132.455 98.903 1.00 24.11 50 TRP C CA 1
ATOM 10088 C C . TRP C 3 50 ? 79.707 133.325 99.526 1.00 24.11 50 TRP C C 1
ATOM 10089 O O . TRP C 3 50 ? 79.803 133.415 100.754 1.00 24.11 50 TRP C O 1
ATOM 10100 N N . PHE C 3 51 ? 80.531 133.977 98.703 1.00 27.86 51 PHE C N 1
ATOM 10101 C CA . PHE C 3 51 ? 81.531 134.912 99.214 1.00 27.86 51 PHE C CA 1
ATOM 10102 C C . PHE C 3 51 ? 80.960 136.300 99.468 1.00 27.86 51 PHE C C 1
ATOM 10103 O O . PHE C 3 51 ? 81.611 137.306 99.184 1.00 27.86 51 PHE C O 1
ATOM 10111 N N . GLU C 3 52 ? 79.777 136.383 100.028 1.00 35.71 52 GLU C N 1
ATOM 10112 C CA . GLU C 3 52 ? 79.186 137.648 100.433 1.00 35.71 52 GLU C CA 1
ATOM 10113 C C . GLU C 3 52 ? 78.556 137.574 101.808 1.00 35.71 52 GLU C C 1
ATOM 10114 O O . GLU C 3 52 ? 78.569 138.571 102.535 1.00 35.71 52 GLU C O 1
ATOM 10120 N N . MET C 3 53 ? 77.899 136.442 102.077 1.00 36.81 53 MET C N 1
ATOM 10121 C CA . MET C 3 53 ? 77.356 136.144 103.425 1.00 36.81 53 MET C CA 1
ATOM 10122 C C . MET C 3 53 ? 78.555 135.906 104.347 1.00 36.81 53 MET C C 1
ATOM 10123 O O . MET C 3 53 ? 78.557 136.427 105.477 1.00 36.81 53 MET C O 1
ATOM 10128 N N . TRP C 3 54 ? 79.550 135.170 103.838 1.00 29.87 54 TRP C N 1
ATOM 10129 C CA . TRP C 3 54 ? 80.788 134.827 104.589 1.00 29.87 54 TRP C CA 1
ATOM 10130 C C . TRP C 3 54 ? 81.572 136.101 104.910 1.00 29.87 54 TRP C C 1
ATOM 10131 O O . TRP C 3 54 ? 81.999 136.257 106.069 1.00 29.87 54 TRP C O 1
ATOM 10142 N N . LYS C 3 55 ? 81.712 136.987 103.922 1.00 36.25 55 LYS C N 1
ATOM 10143 C CA . LYS C 3 55 ? 82.441 138.270 104.098 1.00 36.25 55 LYS C CA 1
ATOM 10144 C C . LYS C 3 55 ? 81.685 139.136 105.111 1.00 36.25 55 LYS C C 1
ATOM 10145 O O . LYS C 3 55 ? 82.338 139.740 105.981 1.00 36.25 55 LYS C O 1
ATOM 10151 N N . SER C 3 56 ? 80.350 139.089 105.080 1.00 39.24 56 SER C N 1
ATOM 10152 C CA . SER C 3 56 ? 79.510 139.889 106.011 1.00 39.24 56 SER C CA 1
ATOM 10153 C C . SER C 3 56 ? 79.814 139.481 107.456 1.00 39.24 56 SER C C 1
ATOM 10154 O O . SER C 3 56 ? 79.952 138.271 107.711 1.00 39.24 56 SER C O 1
ATOM 10157 N N . PRO C 3 57 ? 79.881 140.434 108.411 1.00 41.91 57 PRO C N 1
ATOM 10158 C CA . PRO C 3 57 ? 80.204 140.130 109.813 1.00 41.91 57 PRO C CA 1
ATOM 10159 C C . PRO C 3 57 ? 79.206 139.222 110.551 1.00 41.91 57 PRO C C 1
ATOM 10160 O O . PRO C 3 57 ? 79.652 138.377 111.301 1.00 41.91 57 PRO C O 1
ATOM 10164 N N . THR C 3 58 ? 77.901 139.424 110.342 1.00 45.18 58 THR C N 1
ATOM 10165 C CA . THR C 3 58 ? 76.880 138.599 111.047 1.00 45.18 58 THR C CA 1
ATOM 10166 C C . THR C 3 58 ? 76.624 137.296 110.280 1.00 45.18 58 THR C C 1
ATOM 10167 O O . THR C 3 58 ? 75.497 137.127 109.774 1.00 45.18 58 THR C O 1
ATOM 10171 N N . SER C 3 59 ? 77.620 136.405 110.231 1.00 39.86 59 SER C N 1
ATOM 10172 C CA . SER C 3 59 ? 77.483 135.103 109.526 1.00 39.86 59 SER C CA 1
ATOM 10173 C C . SER C 3 59 ? 78.201 134.006 110.321 1.00 39.86 59 SER C C 1
ATOM 10174 O O . SER C 3 59 ? 79.255 134.300 110.912 1.00 39.86 59 SER C O 1
ATOM 10177 N N . SER C 3 60 ? 77.674 132.778 110.274 1.00 33.17 60 SER C N 1
ATOM 10178 C CA . SER C 3 60 ? 78.269 131.614 110.982 1.00 33.17 60 SER C CA 1
ATOM 10179 C C . SER C 3 60 ? 78.706 130.580 109.940 1.00 33.17 60 SER C C 1
ATOM 10180 O O . SER C 3 60 ? 77.896 130.272 109.048 1.00 33.17 60 SER C O 1
ATOM 10183 N N . LEU C 3 61 ? 79.928 130.051 110.061 1.00 25.86 61 LEU C N 1
ATOM 10184 C CA . LEU C 3 61 ? 80.427 129.102 109.078 1.00 25.86 61 LEU C CA 1
ATOM 10185 C C . LEU C 3 61 ? 80.348 127.694 109.655 1.00 25.86 61 LEU C C 1
ATOM 10186 O O . LEU C 3 61 ? 80.655 127.485 110.830 1.00 25.86 61 LEU C O 1
ATOM 10191 N N . VAL C 3 62 ? 79.912 126.736 108.838 1.00 23.89 62 VAL C N 1
ATOM 10192 C CA . VAL C 3 62 ? 79.764 125.338 109.234 1.00 23.89 62 VAL C CA 1
ATOM 10193 C C . VAL C 3 62 ? 80.637 124.496 108.319 1.00 23.89 62 VAL C C 1
ATOM 10194 O O . VAL C 3 62 ? 80.580 124.653 107.097 1.00 23.89 62 VAL C O 1
ATOM 10198 N N . PHE C 3 63 ? 81.433 123.594 108.901 1.00 18.54 63 PHE C N 1
ATOM 10199 C CA . PHE C 3 63 ? 82.434 122.871 108.121 1.00 18.54 63 PHE C CA 1
ATOM 10200 C C . PHE C 3 63 ? 81.917 121.569 107.508 1.00 18.54 63 PHE C C 1
ATOM 10201 O O . PHE C 3 63 ? 82.176 121.340 106.325 1.00 18.54 63 PHE C O 1
ATOM 10209 N N . TRP C 3 64 ? 81.216 120.722 108.269 1.00 21.27 64 TRP C N 1
ATOM 10210 C CA . TRP C 3 64 ? 80.652 119.446 107.804 1.00 21.27 64 TRP C CA 1
ATOM 10211 C C . TRP C 3 64 ? 81.715 118.554 107.181 1.00 21.27 64 TRP C C 1
ATOM 10212 O O . TRP C 3 64 ? 81.717 118.405 105.958 1.00 21.27 64 TRP C O 1
ATOM 10223 N N . LYS C 3 65 ? 82.621 118.013 107.994 1.00 20.45 65 LYS C N 1
ATOM 10224 C CA . LYS C 3 65 ? 83.919 117.494 107.573 1.00 20.45 65 LYS C CA 1
ATOM 10225 C C . LYS C 3 65 ? 83.950 116.569 106.363 1.00 20.45 65 LYS C C 1
ATOM 10226 O O . LYS C 3 65 ? 84.481 116.961 105.328 1.00 20.45 65 LYS C O 1
ATOM 10232 N N . ASN C 3 66 ? 83.352 115.387 106.419 1.00 18.32 66 ASN C N 1
ATOM 10233 C CA . ASN C 3 66 ? 83.594 114.419 105.351 1.00 18.32 66 ASN C CA 1
ATOM 10234 C C . ASN C 3 66 ? 82.307 114.032 104.638 1.00 18.32 66 ASN C C 1
ATOM 10235 O O . ASN C 3 66 ? 82.018 112.846 104.476 1.00 18.32 66 ASN C O 1
ATOM 10240 N N . TYR C 3 67 ? 81.541 115.053 104.225 1.00 20.05 67 TYR C N 1
ATOM 10241 C CA . TYR C 3 67 ? 80.190 115.028 103.651 1.00 20.05 67 TYR C CA 1
ATOM 10242 C C . TYR C 3 67 ? 79.925 113.920 102.645 1.00 20.05 67 TYR C C 1
ATOM 10243 O O . TYR C 3 67 ? 78.875 113.276 102.674 1.00 20.05 67 TYR C O 1
ATOM 10252 N N . SER C 3 68 ? 80.885 113.692 101.760 1.00 20.74 68 SER C N 1
ATOM 10253 C CA . SER C 3 68 ? 80.753 112.766 100.648 1.00 20.74 68 SER C CA 1
ATOM 10254 C C . SER C 3 68 ? 82.049 111.980 100.607 1.00 20.74 68 SER C C 1
ATOM 10255 O O . SER C 3 68 ? 82.743 111.942 101.623 1.00 20.74 68 SER C O 1
ATOM 10258 N N . PHE C 3 69 ? 82.363 111.308 99.498 1.00 19.54 69 PHE C N 1
ATOM 10259 C CA . PHE C 3 69 ? 83.565 110.478 99.462 1.00 19.54 69 PHE C CA 1
ATOM 10260 C C . PHE C 3 69 ? 84.852 111.278 99.626 1.00 19.54 69 PHE C C 1
ATOM 10261 O O . PHE C 3 69 ? 85.540 111.124 100.639 1.00 19.54 69 PHE C O 1
ATOM 10269 N N . ARG C 3 70 ? 85.200 112.134 98.677 1.00 22.55 70 ARG C N 1
ATOM 10270 C CA . ARG C 3 70 ? 86.317 113.043 98.903 1.00 22.55 70 ARG C CA 1
ATOM 10271 C C . ARG C 3 70 ? 85.808 114.453 98.657 1.00 22.55 70 ARG C C 1
ATOM 10272 O O . ARG C 3 70 ? 86.058 115.064 97.620 1.00 22.55 70 ARG C O 1
ATOM 10280 N N . CYS C 3 71 ? 85.127 114.990 99.666 1.00 18.97 71 CYS C N 1
ATOM 10281 C CA . CYS C 3 71 ? 84.437 116.259 99.496 1.00 18.97 71 CYS C CA 1
ATOM 10282 C C . CYS C 3 71 ? 84.096 116.814 100.867 1.00 18.97 71 CYS C C 1
ATOM 10283 O O . CYS C 3 71 ? 83.406 116.150 101.641 1.00 18.97 71 CYS C O 1
ATOM 10286 N N . HIS C 3 72 ? 84.587 118.010 101.173 1.00 15.63 72 HIS C N 1
ATOM 10287 C CA . HIS C 3 72 ? 84.133 118.743 102.340 1.00 15.63 72 HIS C CA 1
ATOM 10288 C C . HIS C 3 72 ? 83.181 119.852 101.889 1.00 15.63 72 HIS C C 1
ATOM 10289 O O . HIS C 3 72 ? 83.298 120.378 100.783 1.00 15.63 72 HIS C O 1
ATOM 10296 N N . LEU C 3 73 ? 82.236 120.222 102.753 1.00 18.28 73 LEU C N 1
ATOM 10297 C CA . LEU C 3 73 ? 81.168 121.163 102.389 1.00 18.28 73 LEU C CA 1
ATOM 10298 C C . LEU C 3 73 ? 81.054 122.322 103.372 1.00 18.28 73 LEU C C 1
ATOM 10299 O O . LEU C 3 73 ? 80.389 122.197 104.399 1.00 18.28 73 LEU C O 1
ATOM 10304 N N . LEU C 3 74 ? 81.602 123.475 103.013 1.00 18.66 74 LEU C N 1
ATOM 10305 C CA . LEU C 3 74 ? 81.535 124.660 103.861 1.00 18.66 74 LEU C CA 1
ATOM 10306 C C . LEU C 3 74 ? 80.173 125.334 103.729 1.00 18.66 74 LEU C C 1
ATOM 10307 O O . LEU C 3 74 ? 79.786 125.732 102.631 1.00 18.66 74 LEU C O 1
ATOM 10312 N N . PHE C 3 75 ? 79.453 125.491 104.836 1.00 22.21 75 PHE C N 1
ATOM 10313 C CA . PHE C 3 75 ? 78.135 126.120 104.836 1.00 22.21 75 PHE C CA 1
ATOM 10314 C C . PHE C 3 75 ? 78.208 127.455 105.563 1.00 22.21 75 PHE C C 1
ATOM 10315 O O . PHE C 3 75 ? 78.836 127.550 106.620 1.00 22.21 75 PHE C O 1
ATOM 10323 N N . VAL C 3 76 ? 77.553 128.476 105.012 1.00 29.14 76 VAL C N 1
ATOM 10324 C CA . VAL C 3 76 ? 77.407 129.770 105.674 1.00 29.14 76 VAL C CA 1
ATOM 10325 C C . VAL C 3 76 ? 75.950 129.958 106.051 1.00 29.14 76 VAL C C 1
ATOM 10326 O O . VAL C 3 76 ? 75.072 129.942 105.182 1.00 29.14 76 VAL C O 1
ATOM 10330 N N . ILE C 3 77 ? 75.688 130.164 107.334 1.00 36.42 77 ILE C N 1
ATOM 10331 C CA . ILE C 3 77 ? 74.340 130.396 107.831 1.00 36.42 77 ILE C CA 1
ATOM 10332 C C . ILE C 3 77 ? 74.197 131.871 108.170 1.00 36.42 77 ILE C C 1
ATOM 10333 O O . ILE C 3 77 ? 74.947 132.402 108.997 1.00 36.42 77 ILE C O 1
ATOM 10338 N N . GLU C 3 78 ? 73.235 132.528 107.534 1.00 45.04 78 GLU C N 1
ATOM 10339 C CA . GLU C 3 78 ? 72.982 133.945 107.733 1.00 45.04 78 GLU C CA 1
ATOM 10340 C C . GLU C 3 78 ? 72.150 134.099 109.010 1.00 45.04 78 GLU C C 1
ATOM 10341 O O . GLU C 3 78 ? 71.695 133.112 109.591 1.00 45.04 78 GLU C O 1
ATOM 10347 N N . LYS C 3 79 ? 71.967 135.341 109.472 1.00 48.74 79 LYS C N 1
ATOM 10348 C CA . LYS C 3 79 ? 71.304 135.598 110.747 1.00 48.74 79 LYS C CA 1
ATOM 10349 C C . LYS C 3 79 ? 69.827 135.217 110.704 1.00 48.74 79 LYS C C 1
ATOM 10350 O O . LYS C 3 79 ? 69.264 134.781 111.716 1.00 48.74 79 LYS C O 1
ATOM 10356 N N . ASP C 3 80 ? 69.191 135.335 109.545 1.00 50.48 80 ASP C N 1
ATOM 10357 C CA . ASP C 3 80 ? 67.801 134.923 109.371 1.00 50.48 80 ASP C CA 1
ATOM 10358 C C . ASP C 3 80 ? 67.752 133.845 108.297 1.00 50.48 80 ASP C C 1
ATOM 10359 O O . ASP C 3 80 ? 67.472 134.134 107.131 1.00 50.48 80 ASP C O 1
ATOM 10364 N N . GLY C 3 81 ? 67.994 132.598 108.704 1.00 46.75 81 GLY C N 1
ATOM 10365 C CA . GLY C 3 81 ? 67.983 131.485 107.764 1.00 46.75 81 GLY C CA 1
ATOM 10366 C C . GLY C 3 81 ? 69.124 131.570 106.768 1.00 46.75 81 GLY C C 1
ATOM 10367 O O . GLY C 3 81 ? 70.261 131.909 107.120 1.00 46.75 81 GLY C O 1
ATOM 10368 N N . GLU C 3 82 ? 68.805 131.249 105.505 1.00 47.32 82 GLU C N 1
ATOM 10369 C CA . GLU C 3 82 ? 69.680 131.442 104.341 1.00 47.32 82 GLU C CA 1
ATOM 10370 C C . GLU C 3 82 ? 70.994 130.673 104.460 1.00 47.32 82 GLU C C 1
ATOM 10371 O O . GLU C 3 82 ? 72.073 131.255 104.586 1.00 47.32 82 GLU C O 1
ATOM 10377 N N . CYS C 3 83 ? 70.901 129.349 104.428 1.00 38.11 83 CYS C N 1
ATOM 10378 C CA . CYS C 3 83 ? 72.083 128.501 104.453 1.00 38.11 83 CYS C CA 1
ATOM 10379 C C . CYS C 3 83 ? 72.455 128.098 103.032 1.00 38.11 83 CYS C C 1
ATOM 10380 O O . CYS C 3 83 ? 71.701 127.379 102.369 1.00 38.11 83 CYS C O 1
ATOM 10383 N N . LEU C 3 84 ? 73.606 128.570 102.565 1.00 27.94 84 LEU C N 1
ATOM 10384 C CA . LEU C 3 84 ? 74.210 128.149 101.310 1.00 27.94 84 LEU C CA 1
ATOM 10385 C C . LEU C 3 84 ? 75.494 127.384 101.585 1.00 27.94 84 LEU C C 1
ATOM 10386 O O . LEU C 3 84 ? 76.089 127.490 102.655 1.00 27.94 84 LEU C O 1
ATOM 10391 N N . GLY C 3 85 ? 75.939 126.629 100.586 1.00 21.58 85 GLY C N 1
ATOM 10392 C CA . GLY C 3 85 ? 77.140 125.833 100.721 1.00 21.58 85 GLY C CA 1
ATOM 10393 C C . GLY C 3 85 ? 77.869 125.575 99.421 1.00 21.58 85 GLY C C 1
ATOM 10394 O O . GLY C 3 85 ? 77.245 125.391 98.376 1.00 21.58 85 GLY C O 1
ATOM 10395 N N . ILE C 3 86 ? 79.192 125.572 99.471 1.00 18.00 86 ILE C N 1
ATOM 10396 C CA . ILE C 3 86 ? 80.023 125.241 98.317 1.00 18.00 86 ILE C CA 1
ATOM 10397 C C . ILE C 3 86 ? 80.917 124.080 98.717 1.00 18.00 86 ILE C C 1
ATOM 10398 O O . ILE C 3 86 ? 81.091 123.804 99.916 1.00 18.00 86 ILE C O 1
ATOM 10403 N N . PRO C 3 87 ? 81.483 123.353 97.751 1.00 16.52 87 PRO C N 1
ATOM 10404 C CA . PRO C 3 87 ? 82.551 122.412 98.090 1.00 16.52 87 PRO C CA 1
ATOM 10405 C C . PRO C 3 87 ? 83.795 123.151 98.549 1.00 16.52 87 PRO C C 1
ATOM 10406 O O . PRO C 3 87 ? 84.069 124.271 98.121 1.00 16.52 87 PRO C O 1
ATOM 10410 N N . ALA C 3 88 ? 84.560 122.509 99.424 1.00 16.03 88 ALA C N 1
ATOM 10411 C CA . ALA C 3 88 ? 85.776 123.123 99.935 1.00 16.03 88 ALA C CA 1
ATOM 10412 C C . ALA C 3 88 ? 86.910 123.133 98.922 1.00 16.03 88 ALA C C 1
ATOM 10413 O O . ALA C 3 88 ? 87.885 123.856 99.121 1.00 16.03 88 ALA C O 1
ATOM 10415 N N . SER C 3 89 ? 86.821 122.347 97.858 1.00 18.08 89 SER C N 1
ATOM 10416 C CA . SER C 3 89 ? 87.769 122.457 96.763 1.00 18.08 89 SER C CA 1
ATOM 10417 C C . SER C 3 89 ? 87.557 123.715 95.938 1.00 18.08 89 SER C C 1
ATOM 10418 O O . SER C 3 89 ? 88.523 124.247 95.386 1.00 18.08 89 SER C O 1
ATOM 10421 N N . VAL C 3 90 ? 86.319 124.200 95.850 1.00 18.62 90 VAL C N 1
ATOM 10422 C CA . VAL C 3 90 ? 86.047 125.486 95.219 1.00 18.62 90 VAL C CA 1
ATOM 10423 C C . VAL C 3 90 ? 86.632 126.620 96.052 1.00 18.62 90 VAL C C 1
ATOM 10424 O O . VAL C 3 90 ? 87.192 127.577 95.512 1.00 18.62 90 VAL C O 1
ATOM 10428 N N . PHE C 3 91 ? 86.538 126.512 97.378 1.00 17.15 91 PHE C N 1
ATOM 10429 C CA . PHE C 3 91 ? 87.093 127.516 98.282 1.00 17.15 91 PHE C CA 1
ATOM 10430 C C . PHE C 3 91 ? 88.611 127.595 98.172 1.00 17.15 91 PHE C C 1
ATOM 10431 O O . PHE C 3 91 ? 89.183 128.688 98.189 1.00 17.15 91 PHE C O 1
ATOM 10439 N N . GLU C 3 92 ? 89.277 126.446 98.052 1.00 19.98 92 GLU C N 1
ATOM 10440 C CA . GLU C 3 92 ? 90.728 126.410 97.923 1.00 19.98 92 GLU C CA 1
ATOM 10441 C C . GLU C 3 92 ? 91.200 126.889 96.569 1.00 19.98 92 GLU C C 1
ATOM 10442 O O . GLU C 3 92 ? 92.280 127.470 96.479 1.00 19.98 92 GLU C O 1
ATOM 10448 N N . SER C 3 93 ? 90.430 126.647 95.519 1.00 22.03 93 SER C N 1
ATOM 10449 C CA . SER C 3 93 ? 90.831 127.053 94.184 1.00 22.03 93 SER C CA 1
ATOM 10450 C C . SER C 3 93 ? 90.611 128.531 93.928 1.00 22.03 93 SER C C 1
ATOM 10451 O O . SER C 3 93 ? 91.397 129.145 93.201 1.00 22.03 93 SER C O 1
ATOM 10454 N N . VAL C 3 94 ? 89.574 129.121 94.520 1.00 22.36 94 VAL C N 1
ATOM 10455 C CA . VAL C 3 94 ? 89.343 130.552 94.369 1.00 22.36 94 VAL C CA 1
ATOM 10456 C C . VAL C 3 94 ? 90.397 131.345 95.132 1.00 22.36 94 VAL C C 1
ATOM 10457 O O . VAL C 3 94 ? 90.922 132.348 94.636 1.00 22.36 94 VAL C O 1
ATOM 10461 N N . LEU C 3 95 ? 90.770 130.881 96.320 1.00 20.86 95 LEU C N 1
ATOM 10462 C CA . LEU C 3 95 ? 91.743 131.588 97.136 1.00 20.86 95 LEU C CA 1
ATOM 10463 C C . LEU C 3 95 ? 93.162 131.049 97.002 1.00 20.86 95 LEU C C 1
ATOM 10464 O O . LEU C 3 95 ? 94.044 131.533 97.715 1.00 20.86 95 LEU C O 1
ATOM 10469 N N . GLN C 3 96 ? 93.383 130.056 96.136 1.00 22.39 96 GLN C N 1
ATOM 10470 C CA . GLN C 3 96 ? 94.706 129.544 95.749 1.00 22.39 96 GLN C CA 1
ATOM 10471 C C . GLN C 3 96 ? 95.520 129.053 96.947 1.00 22.39 96 GLN C C 1
ATOM 10472 O O . GLN C 3 96 ? 96.671 129.432 97.148 1.00 22.39 96 GLN C O 1
ATOM 10478 N N . ILE C 3 97 ? 94.896 128.180 97.727 1.00 19.89 97 ILE C N 1
ATOM 10479 C CA . ILE C 3 97 ? 95.478 127.657 98.957 1.00 19.89 97 ILE C CA 1
ATOM 10480 C C . ILE C 3 97 ? 96.193 126.352 98.649 1.00 19.89 97 ILE C C 1
ATOM 10481 O O . ILE C 3 97 ? 95.612 125.441 98.054 1.00 19.89 97 ILE C O 1
ATOM 10486 N N . TYR C 3 98 ? 97.459 126.261 99.046 1.00 19.92 98 TYR C N 1
ATOM 10487 C CA . TYR C 3 98 ? 98.275 125.080 98.807 1.00 19.92 98 TYR C CA 1
ATOM 10488 C C . TYR C 3 98 ? 98.965 124.716 100.112 1.00 19.92 98 TYR C C 1
ATOM 10489 O O . TYR C 3 98 ? 98.724 125.324 101.156 1.00 19.92 98 TYR C O 1
ATOM 10498 N N . LEU C 3 99 ? 99.846 123.728 100.054 1.00 22.42 99 LEU C N 1
ATOM 10499 C CA . LEU C 3 99 ? 100.798 123.460 101.119 1.00 22.42 99 LEU C CA 1
ATOM 10500 C C . LEU C 3 99 ? 102.150 124.023 100.708 1.00 22.42 99 LEU C C 1
ATOM 10501 O O . LEU C 3 99 ? 102.495 124.022 99.524 1.00 22.42 99 LEU C O 1
ATOM 10506 N N . ALA C 3 100 ? 102.905 124.527 101.684 1.00 28.39 100 ALA C N 1
ATOM 10507 C CA . ALA C 3 100 ? 104.176 125.168 101.364 1.00 28.39 100 ALA C CA 1
ATOM 10508 C C . ALA C 3 100 ? 105.249 124.139 101.050 1.00 28.39 100 ALA C C 1
ATOM 10509 O O . ALA C 3 100 ? 106.055 124.333 100.133 1.00 28.39 100 ALA C O 1
ATOM 10511 N N . ASP C 3 101 ? 105.280 123.040 101.797 1.00 31.12 101 ASP C N 1
ATOM 10512 C CA . ASP C 3 101 ? 106.184 121.929 101.511 1.00 31.12 101 ASP C CA 1
ATOM 10513 C C . ASP C 3 101 ? 105.398 120.627 101.523 1.00 31.12 101 ASP C C 1
ATOM 10514 O O . ASP C 3 101 ? 105.133 120.040 102.579 1.00 31.12 101 ASP C O 1
ATOM 10519 N N . PRO C 3 102 ? 104.981 120.151 100.349 1.00 26.71 102 PRO C N 1
ATOM 10520 C CA . PRO C 3 102 ? 104.136 118.955 100.293 1.00 26.71 102 PRO C CA 1
ATOM 10521 C C . PRO C 3 102 ? 104.910 117.659 100.378 1.00 26.71 102 PRO C C 1
ATOM 10522 O O . PRO C 3 102 ? 104.289 116.591 100.405 1.00 26.71 102 PRO C O 1
ATOM 10526 N N . PHE C 3 103 ? 106.235 117.711 100.407 1.00 24.18 103 PHE C N 1
ATOM 10527 C CA . PHE C 3 103 ? 107.050 116.510 100.346 1.00 24.18 103 PHE C CA 1
ATOM 10528 C C . PHE C 3 103 ? 107.813 116.254 101.635 1.00 24.18 103 PHE C C 1
ATOM 10529 O O . PHE C 3 103 ? 108.697 115.397 101.660 1.00 24.18 103 PHE C O 1
ATOM 10537 N N . ALA C 3 104 ? 107.490 116.975 102.702 1.00 31.01 104 ALA C N 1
ATOM 10538 C CA . ALA C 3 104 ? 108.098 116.717 103.990 1.00 31.01 104 ALA C CA 1
ATOM 10539 C C . ALA C 3 104 ? 107.560 115.405 104.561 1.00 31.01 104 ALA C C 1
ATOM 10540 O O . ALA C 3 104 ? 106.410 115.042 104.305 1.00 31.01 104 ALA C O 1
ATOM 10542 N N . PRO C 3 105 ? 108.378 114.664 105.322 1.00 37.92 105 PRO C N 1
ATOM 10543 C CA . PRO C 3 105 ? 107.939 113.337 105.793 1.00 37.92 105 PRO C CA 1
ATOM 10544 C C . PRO C 3 105 ? 106.831 113.370 106.831 1.00 37.92 105 PRO C C 1
ATOM 10545 O O . PRO C 3 105 ? 106.214 112.326 107.079 1.00 37.92 105 PRO C O 1
ATOM 10549 N N . ASP C 3 106 ? 106.554 114.518 107.444 1.00 43.18 106 ASP C N 1
ATOM 10550 C CA . ASP C 3 106 ? 105.545 114.615 108.487 1.00 43.18 106 ASP C CA 1
ATOM 10551 C C . ASP C 3 106 ? 104.256 115.267 107.993 1.00 43.18 106 ASP C C 1
ATOM 10552 O O . ASP C 3 106 ? 103.509 115.837 108.795 1.00 43.18 106 ASP C O 1
ATOM 10557 N N . THR C 3 107 ? 103.982 115.193 106.693 1.00 34.94 107 THR C N 1
ATOM 10558 C CA . THR C 3 107 ? 102.807 115.804 106.093 1.00 34.94 107 THR C CA 1
ATOM 10559 C C . THR C 3 107 ? 101.943 114.740 105.435 1.00 34.94 107 THR C C 1
ATOM 10560 O O . THR C 3 107 ? 102.407 113.653 105.090 1.00 34.94 107 THR C O 1
ATOM 10564 N N . LYS C 3 108 ? 100.678 115.081 105.253 1.00 29.86 108 LYS C N 1
ATOM 10565 C CA . LYS C 3 108 ? 99.760 114.318 104.427 1.00 29.86 108 LYS C CA 1
ATOM 10566 C C . LYS C 3 108 ? 99.255 115.240 103.322 1.00 29.86 108 LYS C C 1
ATOM 10567 O O . LYS C 3 108 ? 99.746 116.354 103.153 1.00 29.86 108 LYS C O 1
ATOM 10573 N N . GLU C 3 109 ? 98.276 114.769 102.560 1.00 23.94 109 GLU C N 1
ATOM 10574 C CA . GLU C 3 109 ? 97.754 115.537 101.440 1.00 23.94 109 GLU C CA 1
ATOM 10575 C C . GLU C 3 109 ? 96.865 116.683 101.926 1.00 23.94 109 GLU C C 1
ATOM 10576 O O . GLU C 3 109 ? 96.542 116.795 103.107 1.00 23.94 109 GLU C O 1
ATOM 10582 N N . LEU C 3 110 ? 96.463 117.548 100.984 1.00 20.74 110 LEU C N 1
ATOM 10583 C CA . LEU C 3 110 ? 95.532 118.626 101.310 1.00 20.74 110 LEU C CA 1
ATOM 10584 C C . LEU C 3 110 ? 94.148 118.149 101.698 1.00 20.74 110 LEU C C 1
ATOM 10585 O O . LEU C 3 110 ? 93.414 118.919 102.306 1.00 20.74 110 LEU C O 1
ATOM 10590 N N . PHE C 3 111 ? 93.745 116.930 101.353 1.00 20.43 111 PHE C N 1
ATOM 10591 C CA . PHE C 3 111 ? 92.435 116.491 101.815 1.00 20.43 111 PHE C CA 1
ATOM 10592 C C . PHE C 3 111 ? 92.462 116.162 103.306 1.00 20.43 111 PHE C C 1
ATOM 10593 O O . PHE C 3 111 ? 91.414 116.130 103.957 1.00 20.43 111 PHE C O 1
ATOM 10601 N N . VAL C 3 112 ? 93.648 115.961 103.866 1.00 22.15 112 VAL C N 1
ATOM 10602 C CA . VAL C 3 112 ? 93.801 115.651 105.278 1.00 22.15 112 VAL C CA 1
ATOM 10603 C C . VAL C 3 112 ? 94.315 116.855 106.055 1.00 22.15 112 VAL C C 1
ATOM 10604 O O . VAL C 3 112 ? 93.897 117.112 107.185 1.00 22.15 112 VAL C O 1
ATOM 10608 N N . GLU C 3 113 ? 95.221 117.627 105.456 1.00 26.11 113 GLU C N 1
ATOM 10609 C CA . GLU C 3 113 ? 95.870 118.709 106.183 1.00 26.11 113 GLU C CA 1
ATOM 10610 C C . GLU C 3 113 ? 95.017 119.961 106.290 1.00 26.11 113 GLU C C 1
ATOM 10611 O O . GLU C 3 113 ? 95.250 120.772 107.189 1.00 26.11 113 GLU C O 1
ATOM 10617 N N . VAL C 3 114 ? 94.042 120.149 105.399 1.00 21.47 114 VAL C N 1
ATOM 10618 C CA . VAL C 3 114 ? 93.282 121.395 105.399 1.00 21.47 114 VAL C CA 1
ATOM 10619 C C . VAL C 3 114 ? 92.213 121.404 106.477 1.00 21.47 114 VAL C C 1
ATOM 10620 O O . VAL C 3 114 ? 91.623 122.456 106.747 1.00 21.47 114 VAL C O 1
ATOM 10624 N N . CYS C 3 115 ? 91.977 120.267 107.132 1.00 23.36 115 CYS C N 1
ATOM 10625 C CA . CYS C 3 115 ? 90.982 120.198 108.192 1.00 23.36 115 CYS C CA 1
ATOM 10626 C C . CYS C 3 115 ? 91.396 121.005 109.412 1.00 23.36 115 CYS C C 1
ATOM 10627 O O . CYS C 3 115 ? 90.545 121.401 110.212 1.00 23.36 115 CYS C O 1
ATOM 10630 N N . ASN C 3 116 ? 92.693 121.257 109.567 1.00 25.58 116 ASN C N 1
ATOM 10631 C CA . ASN C 3 116 ? 93.168 122.115 110.639 1.00 25.58 116 ASN C CA 1
ATOM 10632 C C . ASN C 3 116 ? 92.842 123.573 110.370 1.00 25.58 116 ASN C C 1
ATOM 10633 O O . ASN C 3 116 ? 92.495 124.311 111.298 1.00 25.58 116 ASN C O 1
ATOM 10638 N N . LEU C 3 117 ? 92.959 124.003 109.111 1.00 23.74 117 LEU C N 1
ATOM 10639 C CA . LEU C 3 117 ? 92.568 125.353 108.727 1.00 23.74 117 LEU C CA 1
ATOM 10640 C C . LEU C 3 117 ? 91.069 125.560 108.875 1.00 23.74 117 LEU C C 1
ATOM 10641 O O . LEU C 3 117 ? 90.619 126.594 109.376 1.00 23.74 117 LEU C O 1
ATOM 10646 N N . TYR C 3 118 ? 90.281 124.574 108.467 1.00 20.76 118 TYR C N 1
ATOM 10647 C CA . TYR C 3 118 ? 88.836 124.728 108.445 1.00 20.76 118 TYR C CA 1
ATOM 10648 C C . TYR C 3 118 ? 88.199 124.639 109.821 1.00 20.76 118 TYR C C 1
ATOM 10649 O O . TYR C 3 118 ? 87.088 125.143 109.995 1.00 20.76 118 TYR C O 1
ATOM 10658 N N . GLU C 3 119 ? 88.865 124.032 110.796 1.00 26.61 119 GLU C N 1
ATOM 10659 C CA . GLU C 3 119 ? 88.384 124.062 112.168 1.00 26.61 119 GLU C CA 1
ATOM 10660 C C . GLU C 3 119 ? 88.846 125.293 112.925 1.00 26.61 119 GLU C C 1
ATOM 10661 O O . GLU C 3 119 ? 88.488 125.453 114.093 1.00 26.61 119 GLU C O 1
ATOM 10667 N N . CYS C 3 120 ? 89.646 126.150 112.302 1.00 27.83 120 CYS C N 1
ATOM 10668 C CA . CYS C 3 120 ? 89.900 127.482 112.820 1.00 27.83 120 CYS C CA 1
ATOM 10669 C C . CYS C 3 120 ? 89.063 128.538 112.118 1.00 27.83 120 CYS C C 1
ATOM 10670 O O . CYS C 3 120 ? 88.855 129.618 112.675 1.00 27.83 120 CYS C O 1
ATOM 10673 N N . LEU C 3 121 ? 88.582 128.247 110.911 1.00 26.64 121 LEU C N 1
ATOM 10674 C CA . LEU C 3 121 ? 87.727 129.178 110.191 1.00 26.64 121 LEU C CA 1
ATOM 10675 C C . LEU C 3 121 ? 86.279 129.074 110.638 1.00 26.64 121 LEU C C 1
ATOM 10676 O O . LEU C 3 121 ? 85.591 130.091 110.763 1.00 26.64 121 LEU C O 1
ATOM 10681 N N . ALA C 3 122 ? 85.795 127.861 110.867 1.00 27.41 122 ALA C N 1
ATOM 10682 C CA . ALA C 3 122 ? 84.375 127.642 111.086 1.00 27.41 122 ALA C CA 1
ATOM 10683 C C . ALA C 3 122 ? 84.039 127.756 112.567 1.00 27.41 122 ALA C C 1
ATOM 10684 O O . ALA C 3 122 ? 84.915 127.817 113.430 1.00 27.41 122 ALA C O 1
ATOM 10686 N N . ASP C 3 123 ? 82.752 127.780 112.869 1.00 32.42 123 ASP C N 1
ATOM 10687 C CA . ASP C 3 123 ? 82.246 127.729 114.232 1.00 32.42 123 ASP C CA 1
ATOM 10688 C C . ASP C 3 123 ? 81.771 126.342 114.622 1.00 32.42 123 ASP C C 1
ATOM 10689 O O . ASP C 3 123 ? 81.980 125.917 115.759 1.00 32.42 123 ASP C O 1
ATOM 10694 N N . VAL C 3 124 ? 81.142 125.625 113.695 1.00 28.27 124 VAL C N 1
ATOM 10695 C CA . VAL C 3 124 ? 80.541 124.321 113.936 1.00 28.27 124 VAL C CA 1
ATOM 10696 C C . VAL C 3 124 ? 81.134 123.359 112.918 1.00 28.27 124 VAL C C 1
ATOM 10697 O O . VAL C 3 124 ? 81.282 123.716 111.748 1.00 28.27 124 VAL C O 1
ATOM 10701 N N . THR C 3 125 ? 81.503 122.155 113.355 1.00 25.38 125 THR C N 1
ATOM 10702 C CA . THR C 3 125 ? 81.811 121.087 112.416 1.00 25.38 125 THR C CA 1
ATOM 10703 C C . THR C 3 125 ? 80.823 119.945 112.607 1.00 25.38 125 THR C C 1
ATOM 10704 O O . THR C 3 125 ? 80.300 119.730 113.702 1.00 25.38 125 THR C O 1
ATOM 10708 N N . VAL C 3 126 ? 80.554 119.230 111.521 1.00 26.17 126 VAL C N 1
ATOM 10709 C CA . VAL C 3 126 ? 79.618 118.113 111.499 1.00 26.17 126 VAL C CA 1
ATOM 10710 C C . VAL C 3 126 ? 80.394 116.896 111.024 1.00 26.17 126 VAL C C 1
ATOM 10711 O O . VAL C 3 126 ? 81.095 116.967 110.012 1.00 26.17 126 VAL C O 1
ATOM 10715 N N . VAL C 3 127 ? 80.202 115.770 111.717 1.00 34.21 127 VAL C N 1
ATOM 10716 C CA . VAL C 3 127 ? 80.884 114.491 111.358 1.00 34.21 127 VAL C CA 1
ATOM 10717 C C . VAL C 3 127 ? 79.897 113.330 111.527 1.00 34.21 127 VAL C C 1
ATOM 10718 O O . VAL C 3 127 ? 79.684 112.907 112.677 1.00 34.21 127 VAL C O 1
ATOM 10722 N N . GLU C 3 128 ? 79.328 112.834 110.424 1.00 43.19 128 GLU C N 1
ATOM 10723 C CA . GLU C 3 128 ? 78.380 111.689 110.479 1.00 43.19 128 GLU C CA 1
ATOM 10724 C C . GLU C 3 128 ? 79.151 110.437 110.913 1.00 43.19 128 GLU C C 1
ATOM 10725 O O . GLU C 3 128 ? 80.324 110.305 110.517 1.00 43.19 128 GLU C O 1
ATOM 10731 N N . HIS C 3 129 ? 78.512 109.566 111.702 1.00 44.81 129 HIS C N 1
ATOM 10732 C CA . HIS C 3 129 ? 79.179 108.338 112.213 1.00 44.81 129 HIS C CA 1
ATOM 10733 C C . HIS C 3 129 ? 78.948 107.160 111.260 1.00 44.81 129 HIS C C 1
ATOM 10734 O O . HIS C 3 129 ? 79.828 106.282 111.195 1.00 44.81 129 HIS C O 1
ATOM 10741 N N . PHE C 3 130 ? 77.811 107.150 110.556 1.00 44.83 130 PHE C N 1
ATOM 10742 C CA . PHE C 3 130 ? 77.488 106.073 109.582 1.00 44.83 130 PHE C CA 1
ATOM 10743 C C . PHE C 3 130 ? 77.678 104.699 110.232 1.00 44.83 130 PHE C C 1
ATOM 10744 O O . PHE C 3 130 ? 78.543 103.930 109.771 1.00 44.83 130 PHE C O 1
ATOM 10752 N N . GLU C 3 131 ? 76.869 104.399 111.251 1.00 51.08 131 GLU C N 1
ATOM 10753 C CA . GLU C 3 131 ? 76.953 103.096 111.962 1.00 51.08 131 GLU C CA 1
ATOM 10754 C C . GLU C 3 131 ? 76.389 101.988 111.065 1.00 51.08 131 GLU C C 1
ATOM 10755 O O . GLU C 3 131 ? 75.151 101.894 110.963 1.00 51.08 131 GLU C O 1
ATOM 10761 N N . ALA C 3 132 ? 77.283 101.206 110.443 1.00 51.31 132 ALA C N 1
ATOM 10762 C CA . ALA C 3 132 ? 76.945 100.064 109.557 1.00 51.31 132 ALA C CA 1
ATOM 10763 C C . ALA C 3 132 ? 76.079 100.503 108.369 1.00 51.31 132 ALA C C 1
ATOM 10764 O O . ALA C 3 132 ? 74.849 100.272 108.419 1.00 51.31 132 ALA C O 1
ATOM 10766 N N . GLU C 3 133 ? 76.713 101.101 107.347 1.00 57.14 133 GLU C N 1
ATOM 10767 C CA . GLU C 3 133 ? 76.097 101.582 106.070 1.00 57.14 133 GLU C CA 1
ATOM 10768 C C . GLU C 3 133 ? 75.203 102.817 106.277 1.00 57.14 133 GLU C C 1
ATOM 10769 O O . GLU C 3 133 ? 75.542 103.875 105.712 1.00 57.14 133 GLU C O 1
ATOM 10775 N N . GLU C 3 134 ? 74.105 102.693 107.035 1.00 55.21 134 GLU C N 1
ATOM 10776 C CA . GLU C 3 134 ? 73.173 103.827 107.290 1.00 55.21 134 GLU C CA 1
ATOM 10777 C C . GLU C 3 134 ? 73.747 104.758 108.367 1.00 55.21 134 GLU C C 1
ATOM 10778 O O . GLU C 3 134 ? 74.705 104.357 109.053 1.00 55.21 134 GLU C O 1
ATOM 10784 N N . SER C 3 135 ? 73.146 105.941 108.528 1.00 46.32 135 SER C N 1
ATOM 10785 C CA . SER C 3 135 ? 73.613 106.957 109.512 1.00 46.32 135 SER C CA 1
ATOM 10786 C C . SER C 3 135 ? 73.209 106.576 110.942 1.00 46.32 135 SER C C 1
ATOM 10787 O O . SER C 3 135 ? 72.343 105.696 111.106 1.00 46.32 135 SER C O 1
ATOM 10790 N N . ALA C 3 136 ? 73.821 107.237 111.930 1.00 44.32 136 ALA C N 1
ATOM 10791 C CA . ALA C 3 136 ? 73.528 107.007 113.365 1.00 44.32 136 ALA C CA 1
ATOM 10792 C C . ALA C 3 136 ? 73.191 108.351 114.019 1.00 44.32 136 ALA C C 1
ATOM 10793 O O . ALA C 3 136 ? 72.084 108.480 114.576 1.00 44.32 136 ALA C O 1
ATOM 10795 N N . TRP C 3 137 ? 74.120 109.310 113.945 1.00 44.98 137 TRP C N 1
ATOM 10796 C CA . TRP C 3 137 ? 73.920 110.673 114.509 1.00 44.98 137 TRP C CA 1
ATOM 10797 C C . TRP C 3 137 ? 74.756 111.681 113.706 1.00 44.98 137 TRP C C 1
ATOM 10798 O O . TRP C 3 137 ? 75.386 111.262 112.715 1.00 44.98 137 TRP C O 1
ATOM 10809 N N . HIS C 3 138 ? 74.770 112.954 114.114 1.00 42.34 138 HIS C N 1
ATOM 10810 C CA . HIS C 3 138 ? 75.521 113.979 113.337 1.00 42.34 138 HIS C CA 1
ATOM 10811 C C . HIS C 3 138 ? 76.712 114.530 114.128 1.00 42.34 138 HIS C C 1
ATOM 10812 O O . HIS C 3 138 ? 77.656 115.019 113.483 1.00 42.34 138 HIS C O 1
ATOM 10819 N N . LYS C 3 139 ? 76.645 114.482 115.461 1.00 39.13 139 LYS C N 1
ATOM 10820 C CA . LYS C 3 139 ? 77.749 114.939 116.352 1.00 39.13 139 LYS C CA 1
ATOM 10821 C C . LYS C 3 139 ? 78.158 116.394 116.081 1.00 39.13 139 LYS C C 1
ATOM 10822 O O . LYS C 3 139 ? 79.250 116.605 115.523 1.00 39.13 139 LYS C O 1
ATOM 10828 N N . LEU C 3 140 ? 77.320 117.350 116.489 1.00 36.75 140 LEU C N 1
ATOM 10829 C CA . LEU C 3 140 ? 77.615 118.772 116.387 1.00 36.75 140 LEU C CA 1
ATOM 10830 C C . LEU C 3 140 ? 78.664 119.158 117.416 1.00 36.75 140 LEU C C 1
ATOM 10831 O O . LEU C 3 140 ? 78.814 118.497 118.445 1.00 36.75 140 LEU C O 1
ATOM 10836 N N . THR C 3 141 ? 79.390 120.236 117.145 1.00 35.85 141 THR C N 1
ATOM 10837 C CA . THR C 3 141 ? 80.317 120.773 118.127 1.00 35.85 141 THR C CA 1
ATOM 10838 C C . THR C 3 141 ? 80.495 122.265 117.902 1.00 35.85 141 THR C C 1
ATOM 10839 O O . THR C 3 141 ? 80.158 122.803 116.849 1.00 35.85 141 THR C O 1
ATOM 10843 N N . HIS C 3 142 ? 81.006 122.931 118.926 1.00 38.86 142 HIS C N 1
ATOM 10844 C CA . HIS C 3 142 ? 81.462 124.304 118.826 1.00 38.86 142 HIS C CA 1
ATOM 10845 C C . HIS C 3 142 ? 82.978 124.274 118.760 1.00 38.86 142 HIS C C 1
ATOM 10846 O O . HIS C 3 142 ? 83.617 123.347 119.262 1.00 38.86 142 HIS C O 1
ATOM 10853 N N . ASN C 3 143 ? 83.564 125.273 118.109 1.00 37.67 143 ASN C N 1
ATOM 10854 C CA . ASN C 3 143 ? 85.009 125.298 117.973 1.00 37.67 143 ASN C CA 1
ATOM 10855 C C . ASN C 3 143 ? 85.708 126.216 118.959 1.00 37.67 143 ASN C C 1
ATOM 10856 O O . ASN C 3 143 ? 86.855 125.935 119.313 1.00 37.67 143 ASN C O 1
ATOM 10861 N N . GLU C 3 144 ? 85.058 127.297 119.406 1.00 42.88 144 GLU C N 1
ATOM 10862 C CA . GLU C 3 144 ? 85.638 128.130 120.455 1.00 42.88 144 GLU C CA 1
ATOM 10863 C C . GLU C 3 144 ? 85.734 127.366 121.765 1.00 42.88 144 GLU C C 1
ATOM 10864 O O . GLU C 3 144 ? 86.820 127.235 122.339 1.00 42.88 144 GLU C O 1
ATOM 10870 N N . THR C 3 145 ? 84.609 126.850 122.245 1.00 43.03 145 THR C N 1
ATOM 10871 C CA . THR C 3 145 ? 84.557 125.872 123.309 1.00 43.03 145 THR C CA 1
ATOM 10872 C C . THR C 3 145 ? 84.681 124.490 122.670 1.00 43.03 145 THR C C 1
ATOM 10873 O O . THR C 3 145 ? 85.085 124.366 121.508 1.00 43.03 145 THR C O 1
ATOM 10877 N N . GLU C 3 146 ? 84.366 123.447 123.429 1.00 44.33 146 GLU C N 1
ATOM 10878 C CA . GLU C 3 146 ? 84.289 122.113 122.848 1.00 44.33 146 GLU C CA 1
ATOM 10879 C C . GLU C 3 146 ? 82.999 121.405 123.239 1.00 44.33 146 GLU C C 1
ATOM 10880 O O . GLU C 3 146 ? 83.009 120.190 123.456 1.00 44.33 146 GLU C O 1
ATOM 10886 N N . VAL C 3 147 ? 81.889 122.140 123.331 1.00 41.31 147 VAL C N 1
ATOM 10887 C CA . VAL C 3 147 ? 80.615 121.529 123.678 1.00 41.31 147 VAL C CA 1
ATOM 10888 C C . VAL C 3 147 ? 80.110 120.719 122.498 1.00 41.31 147 VAL C C 1
ATOM 10889 O O . VAL C 3 147 ? 79.854 121.262 121.419 1.00 41.31 147 VAL C O 1
ATOM 10893 N N . SER C 3 148 ? 80.076 119.396 122.670 1.00 40.61 148 SER C N 1
ATOM 10894 C CA . SER C 3 148 ? 79.694 118.489 121.558 1.00 40.61 148 SER C CA 1
ATOM 10895 C C . SER C 3 148 ? 78.341 117.824 121.822 1.00 40.61 148 SER C C 1
ATOM 10896 O O . SER C 3 148 ? 78.216 117.122 122.841 1.00 40.61 148 SER C O 1
ATOM 10899 N N . LYS C 3 149 ? 77.384 118.035 120.914 1.00 42.93 149 LYS C N 1
ATOM 10900 C CA . LYS C 3 149 ? 76.035 117.419 121.004 1.00 42.93 149 LYS C CA 1
ATOM 10901 C C . LYS C 3 149 ? 76.019 116.162 120.125 1.00 42.93 149 LYS C C 1
ATOM 10902 O O . LYS C 3 149 ? 77.110 115.682 119.763 1.00 42.93 149 LYS C O 1
ATOM 10908 N N . ARG C 3 150 ? 74.830 115.653 119.791 1.00 45.37 150 ARG C N 1
ATOM 10909 C CA . ARG C 3 150 ? 74.727 114.439 118.937 1.00 45.37 150 ARG C CA 1
ATOM 10910 C C . ARG C 3 150 ? 73.308 114.322 118.372 1.00 45.37 150 ARG C C 1
ATOM 10911 O O . ARG C 3 150 ? 72.520 113.551 118.938 1.00 45.37 150 ARG C O 1
ATOM 10919 N N . VAL C 3 151 ? 73.039 115.011 117.264 1.00 40.14 151 VAL C N 1
ATOM 10920 C CA . VAL C 3 151 ? 71.686 114.994 116.640 1.00 40.14 151 VAL C CA 1
ATOM 10921 C C . VAL C 3 151 ? 71.341 113.546 116.275 1.00 40.14 151 VAL C C 1
ATOM 10922 O O . VAL C 3 151 ? 72.210 112.851 115.721 1.00 40.14 151 VAL C O 1
ATOM 10926 N N . TYR C 3 152 ? 70.121 113.083 116.571 1.00 42.19 152 TYR C N 1
ATOM 10927 C CA . TYR C 3 152 ? 69.807 111.657 116.278 1.00 42.19 152 TYR C CA 1
ATOM 10928 C C . TYR C 3 152 ? 68.927 111.446 115.036 1.00 42.19 152 TYR C C 1
ATOM 10929 O O . TYR C 3 152 ? 69.298 110.598 114.203 1.00 42.19 152 TYR C O 1
ATOM 10938 N N . SER C 3 153 ? 67.789 112.139 114.925 1.00 41.82 153 SER C N 1
ATOM 10939 C CA . SER C 3 153 ? 66.862 111.868 113.790 1.00 41.82 153 SER C CA 1
ATOM 10940 C C . SER C 3 153 ? 66.931 112.895 112.651 1.00 41.82 153 SER C C 1
ATOM 10941 O O . SER C 3 153 ? 66.132 112.747 111.709 1.00 41.82 153 SER C O 1
ATOM 10944 N N . LYS C 3 154 ? 67.735 113.947 112.819 1.00 44.31 154 LYS C N 1
ATOM 10945 C CA . LYS C 3 154 ? 67.787 115.062 111.837 1.00 44.31 154 LYS C CA 1
ATOM 10946 C C . LYS C 3 154 ? 68.471 114.655 110.527 1.00 44.31 154 LYS C C 1
ATOM 10947 O O . LYS C 3 154 ? 69.540 114.019 110.578 1.00 44.31 154 LYS C O 1
ATOM 10953 N N . ASP C 3 155 ? 67.859 115.058 109.408 1.00 50.11 155 ASP C N 1
ATOM 10954 C CA . ASP C 3 155 ? 68.376 114.859 108.026 1.00 50.11 155 ASP C CA 1
ATOM 10955 C C . ASP C 3 155 ? 69.352 115.997 107.696 1.00 50.11 155 ASP C C 1
ATOM 10956 O O . ASP C 3 155 ? 69.456 116.946 108.500 1.00 50.11 155 ASP C O 1
ATOM 10961 N N . ASP C 3 156 ? 70.031 115.931 106.549 1.00 48.35 156 ASP C N 1
ATOM 10962 C CA . ASP C 3 156 ? 71.000 117.010 106.220 1.00 48.35 156 ASP C CA 1
ATOM 10963 C C . ASP C 3 156 ? 70.256 118.349 106.159 1.00 48.35 156 ASP C C 1
ATOM 10964 O O . ASP C 3 156 ? 70.758 119.324 106.747 1.00 48.35 156 ASP C O 1
ATOM 10969 N N . ASP C 3 157 ? 69.090 118.384 105.510 1.00 50.51 157 ASP C N 1
ATOM 10970 C CA . ASP C 3 157 ? 68.290 119.638 105.427 1.00 50.51 157 ASP C CA 1
ATOM 10971 C C . ASP C 3 157 ? 67.813 120.043 106.829 1.00 50.51 157 ASP C C 1
ATOM 10972 O O . ASP C 3 157 ? 67.906 121.236 107.165 1.00 50.51 157 ASP C O 1
ATOM 10977 N N . GLU C 3 158 ? 67.352 119.070 107.620 1.00 47.46 158 GLU C N 1
ATOM 10978 C CA . GLU C 3 158 ? 66.837 119.316 108.995 1.00 47.46 158 GLU C CA 1
ATOM 10979 C C . GLU C 3 158 ? 67.954 119.827 109.912 1.00 47.46 158 GLU C C 1
ATOM 10980 O O . GLU C 3 158 ? 67.696 120.765 110.690 1.00 47.46 158 GLU C O 1
ATOM 10986 N N . LEU C 3 159 ? 69.154 119.258 109.786 1.00 40.98 159 LEU C N 1
ATOM 10987 C CA . LEU C 3 159 ? 70.299 119.597 110.673 1.00 40.98 159 LEU C CA 1
ATOM 10988 C C . LEU C 3 159 ? 70.701 121.073 110.548 1.00 40.98 159 LEU C C 1
ATOM 10989 O O . LEU C 3 159 ? 70.940 121.696 111.598 1.00 40.98 159 LEU C O 1
ATOM 10994 N N . LEU C 3 160 ? 70.731 121.622 109.333 1.00 39.14 160 LEU C N 1
ATOM 10995 C CA . LEU C 3 160 ? 71.165 123.034 109.144 1.00 39.14 160 LEU C CA 1
ATOM 10996 C C . LEU C 3 160 ? 70.238 123.975 109.926 1.00 39.14 160 LEU C C 1
ATOM 10997 O O . LEU C 3 160 ? 70.754 124.910 110.565 1.00 39.14 160 LEU C O 1
ATOM 11002 N N . LYS C 3 161 ? 68.928 123.716 109.893 1.00 43.83 161 LYS C N 1
ATOM 11003 C CA . LYS C 3 161 ? 67.948 124.506 110.623 1.00 43.83 161 LYS C CA 1
ATOM 11004 C C . LYS C 3 161 ? 68.119 124.394 112.131 1.00 43.83 161 LYS C C 1
ATOM 11005 O O . LYS C 3 161 ? 67.559 125.215 112.863 1.00 43.83 161 LYS C O 1
ATOM 11011 N N . TYR C 3 162 ? 68.876 123.410 112.608 1.00 44.10 162 TYR C N 1
ATOM 11012 C CA . TYR C 3 162 ? 69.112 123.228 114.032 1.00 44.10 162 TYR C CA 1
ATOM 11013 C C . TYR C 3 162 ? 70.372 123.923 114.521 1.00 44.10 162 TYR C C 1
ATOM 11014 O O . TYR C 3 162 ? 70.466 124.247 115.709 1.00 44.10 162 TYR C O 1
ATOM 11023 N N . ILE C 3 163 ? 71.332 124.165 113.625 1.00 40.39 163 ILE C N 1
ATOM 11024 C CA . ILE C 3 163 ? 72.579 124.826 114.029 1.00 40.39 163 ILE C CA 1
ATOM 11025 C C . ILE C 3 163 ? 72.385 126.255 114.536 1.00 40.39 163 ILE C C 1
ATOM 11026 O O . ILE C 3 163 ? 73.042 126.619 115.523 1.00 40.39 163 ILE C O 1
ATOM 11031 N N . PRO C 3 164 ? 71.506 127.104 113.968 1.00 41.06 164 PRO C N 1
ATOM 11032 C CA . PRO C 3 164 ? 71.202 128.371 114.665 1.00 41.06 164 PRO C CA 1
ATOM 11033 C C . PRO C 3 164 ? 70.551 128.194 116.023 1.00 41.06 164 PRO C C 1
ATOM 11034 O O . PRO C 3 164 ? 70.795 129.011 116.916 1.00 41.06 164 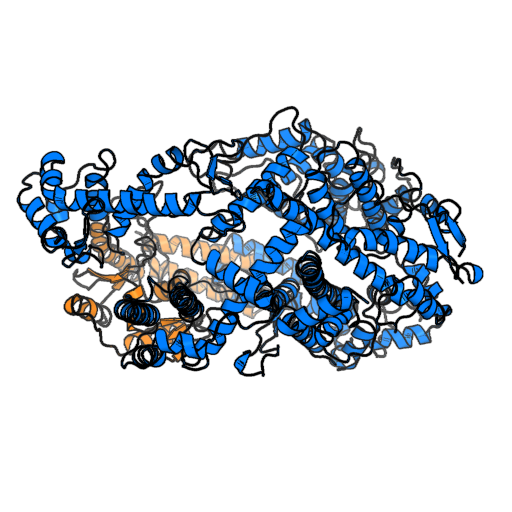PRO C O 1
ATOM 11038 N N . GLU C 3 165 ? 69.747 127.153 116.217 1.00 45.18 165 GLU C N 1
ATOM 11039 C CA . GLU C 3 165 ? 69.242 126.849 117.546 1.00 45.18 165 GLU C CA 1
ATOM 11040 C C . GLU C 3 165 ? 70.318 126.264 118.448 1.00 45.18 165 GLU C C 1
ATOM 11041 O O . GLU C 3 165 ? 70.236 126.416 119.671 1.00 45.18 165 GLU C O 1
ATOM 11047 N N . PHE C 3 166 ? 71.324 125.611 117.870 1.00 41.34 166 PHE C N 1
ATOM 11048 C CA . PHE C 3 166 ? 72.432 125.087 118.660 1.00 41.34 166 PHE C CA 1
ATOM 11049 C C . PHE C 3 166 ? 73.365 126.203 119.111 1.00 41.34 166 PHE C C 1
ATOM 11050 O O . PHE C 3 166 ? 73.963 126.120 120.188 1.00 41.34 166 PHE C O 1
ATOM 11058 N N . LEU C 3 167 ? 73.491 127.244 118.299 1.00 42.77 167 LEU C N 1
ATOM 11059 C CA . LEU C 3 167 ? 74.365 128.358 118.643 1.00 42.77 167 LEU C CA 1
ATOM 11060 C C . LEU C 3 167 ? 73.728 129.288 119.669 1.00 42.77 167 LEU C C 1
ATOM 11061 O O . LEU C 3 167 ? 74.418 129.875 120.499 1.00 42.77 167 LEU C O 1
ATOM 11066 N N . ASP C 3 168 ? 72.412 129.440 119.599 1.00 43.86 168 ASP C N 1
ATOM 11067 C CA . ASP C 3 168 ? 71.716 130.307 120.539 1.00 43.86 168 ASP C CA 1
ATOM 11068 C C . ASP C 3 168 ? 71.816 129.823 121.983 1.00 43.86 168 ASP C C 1
ATOM 11069 O O . ASP C 3 168 ? 72.047 130.617 122.892 1.00 43.86 168 ASP C O 1
ATOM 11074 N N . THR C 3 169 ? 71.607 128.520 122.188 1.00 44.95 169 THR C N 1
ATOM 11075 C CA . THR C 3 169 ? 71.640 127.949 123.560 1.00 44.95 169 THR C CA 1
ATOM 11076 C C . THR C 3 169 ? 73.034 128.108 124.178 1.00 44.95 169 THR C C 1
ATOM 11077 O O . THR C 3 169 ? 73.111 128.550 125.338 1.00 44.95 169 THR C O 1
ATOM 11081 N N . ILE C 3 170 ? 74.087 127.813 123.413 1.00 42.90 170 ILE C N 1
ATOM 11082 C CA . ILE C 3 170 ? 75.483 127.894 123.944 1.00 42.90 170 ILE C CA 1
ATOM 11083 C C . ILE C 3 170 ? 75.839 129.338 124.316 1.00 42.90 170 ILE C C 1
ATOM 11084 O O . ILE C 3 170 ? 76.404 129.537 125.408 1.00 42.90 170 ILE C O 1
ATOM 11089 N N . ALA C 3 171 ? 75.486 130.304 123.462 1.00 42.32 171 ALA C N 1
ATOM 11090 C CA . ALA C 3 171 ? 75.814 131.729 123.708 1.00 42.32 171 ALA C CA 1
ATOM 11091 C C . ALA C 3 171 ? 75.108 132.249 124.967 1.00 42.32 171 ALA C C 1
ATOM 11092 O O . ALA C 3 171 ? 75.766 132.938 125.770 1.00 42.32 171 ALA C O 1
ATOM 11094 N N . THR C 3 172 ? 73.821 131.930 125.130 1.00 44.78 172 THR C N 1
ATOM 11095 C CA . THR C 3 172 ? 73.027 132.423 126.290 1.00 44.78 172 THR C CA 1
ATOM 11096 C C . THR C 3 172 ? 73.615 131.902 127.608 1.00 44.78 172 THR C C 1
ATOM 11097 O O . THR C 3 172 ? 73.719 132.703 128.557 1.00 44.78 172 THR C O 1
ATOM 11101 N N . ASN C 3 173 ? 74.014 130.628 127.650 1.00 45.68 173 ASN C N 1
ATOM 11102 C CA . ASN C 3 173 ? 74.576 130.030 128.891 1.00 45.68 173 ASN C CA 1
ATOM 11103 C C . ASN C 3 173 ? 75.878 130.742 129.279 1.00 45.68 173 ASN C C 1
ATOM 11104 O O . ASN C 3 173 ? 76.047 131.048 130.475 1.00 45.68 173 ASN C O 1
ATOM 11109 N N . LYS C 3 174 ? 76.738 131.029 128.298 1.00 30.00 174 LYS C N 1
ATOM 11110 C CA . LYS C 3 174 ? 78.048 131.688 128.553 1.00 30.00 174 LYS C CA 1
ATOM 11111 C C . LYS C 3 174 ? 77.855 133.096 129.128 1.00 30.00 174 LYS C C 1
ATOM 11112 O O . LYS C 3 174 ? 78.567 133.445 130.088 1.00 30.00 174 LYS C O 1
ATOM 11118 N N . LYS C 3 175 ? 76.895 133.848 128.582 1.00 30.00 175 LYS C N 1
ATOM 11119 C CA . LYS C 3 175 ? 76.660 135.263 128.977 1.00 30.00 175 LYS C CA 1
ATOM 11120 C C . LYS C 3 175 ? 76.395 135.441 130.478 1.00 30.00 175 LYS C C 1
ATOM 11121 O O . LYS C 3 175 ? 76.961 136.397 131.042 1.00 30.00 175 LYS C O 1
ATOM 11127 N N . SER C 3 176 ? 75.621 134.561 131.120 1.00 30.00 176 SER C N 1
ATOM 11128 C CA . SER C 3 176 ? 75.289 134.828 132.547 1.00 30.00 176 SER C CA 1
ATOM 11129 C C . SER C 3 176 ? 75.099 133.562 133.394 1.00 30.00 176 SER C C 1
ATOM 11130 O O . SER C 3 176 ? 75.139 132.447 132.838 1.00 30.00 176 SER C O 1
ATOM 11133 N N . GLN C 3 177 ? 74.913 133.781 134.704 1.00 46.09 177 GLN C N 1
ATOM 11134 C CA . GLN C 3 177 ? 74.665 132.764 135.767 1.00 46.09 177 GLN C CA 1
ATOM 11135 C C . GLN C 3 177 ? 75.872 131.858 136.054 1.00 46.09 177 GLN C C 1
ATOM 11136 O O . GLN C 3 177 ? 76.960 132.388 136.354 1.00 46.09 177 GLN C O 1
ATOM 11142 N N . LYS C 3 178 ? 75.665 130.542 135.940 1.00 44.48 178 LYS C N 1
ATOM 11143 C CA . LYS C 3 178 ? 76.651 129.497 136.331 1.00 44.48 178 LYS C CA 1
ATOM 11144 C C . LYS C 3 178 ? 77.982 129.651 135.588 1.00 44.48 178 LYS C C 1
ATOM 11145 O O . LYS C 3 178 ? 79.028 129.480 136.243 1.00 44.48 178 LYS C O 1
ATOM 11151 N N . TYR C 3 179 ? 77.965 129.997 134.300 1.00 43.14 179 TYR C N 1
ATOM 11152 C CA . TYR C 3 179 ? 79.252 130.110 133.562 1.00 43.14 179 TYR C CA 1
ATOM 11153 C C . TYR C 3 179 ? 80.134 131.188 134.206 1.00 43.14 179 TYR C C 1
ATOM 11154 O O . TYR C 3 179 ? 81.344 130.943 134.376 1.00 43.14 179 TYR C O 1
ATOM 11163 N N . ASN C 3 180 ? 79.538 132.321 134.591 1.00 42.71 180 ASN C N 1
ATOM 11164 C CA . ASN C 3 180 ? 80.292 133.440 135.219 1.00 42.71 180 ASN C CA 1
ATOM 11165 C C . ASN C 3 180 ? 80.899 132.994 136.554 1.00 42.71 180 ASN C C 1
ATOM 11166 O O . ASN C 3 180 ? 82.079 133.315 136.799 1.00 42.71 180 ASN C O 1
ATOM 11171 N N . GLN C 3 181 ? 80.138 132.247 137.359 1.00 41.97 181 GLN C N 1
ATOM 11172 C CA . GLN C 3 181 ? 80.603 131.790 138.699 1.00 41.97 181 GLN C CA 1
ATOM 11173 C C . GLN C 3 181 ? 81.614 130.646 138.555 1.00 41.97 181 GLN C C 1
ATOM 11174 O O . GLN C 3 181 ? 82.662 130.700 139.224 1.00 41.97 181 GLN C O 1
ATOM 11180 N N . ILE C 3 182 ? 81.319 129.674 137.685 1.00 43.34 182 ILE C N 1
ATOM 11181 C CA . ILE C 3 182 ? 82.217 128.498 137.475 1.00 43.34 182 ILE C CA 1
ATOM 11182 C C . ILE C 3 182 ? 83.551 128.957 136.876 1.00 43.34 182 ILE C C 1
ATOM 11183 O O . ILE C 3 182 ? 84.599 128.471 137.341 1.00 43.34 182 ILE C O 1
ATOM 11188 N N . GLN C 3 183 ? 83.508 129.882 135.914 1.00 43.25 183 GLN C N 1
ATOM 11189 C CA . GLN C 3 183 ? 84.744 130.376 135.249 1.00 43.25 183 GLN C CA 1
ATOM 11190 C C . GLN C 3 183 ? 85.635 131.068 136.285 1.00 43.25 183 GLN C C 1
ATOM 11191 O O . GLN C 3 183 ? 86.859 130.834 136.258 1.00 43.25 183 GLN C O 1
ATOM 11197 N N . GLY C 3 184 ? 85.029 131.838 137.194 1.00 42.43 184 GLY C N 1
ATOM 11198 C CA . GLY C 3 184 ? 85.790 132.576 138.221 1.00 42.43 184 GLY C CA 1
ATOM 11199 C C . GLY C 3 184 ? 86.574 131.644 139.128 1.00 42.43 184 GLY C C 1
ATOM 11200 O O . GLY C 3 184 ? 87.749 131.948 139.408 1.00 42.43 184 GLY C O 1
ATOM 11201 N N . LYS C 3 185 ? 85.968 130.524 139.534 1.00 42.21 185 LYS C N 1
ATOM 11202 C CA . LYS C 3 185 ? 86.657 129.555 140.427 1.00 42.21 185 LYS C CA 1
ATOM 11203 C C . LYS C 3 185 ? 87.894 128.997 139.714 1.00 42.21 185 LYS C C 1
ATOM 11204 O O . LYS C 3 185 ? 88.956 128.912 140.359 1.00 42.21 185 LYS C O 1
ATOM 11210 N N . ILE C 3 186 ? 87.762 128.669 138.425 1.00 40.22 186 ILE C N 1
ATOM 11211 C CA . ILE C 3 186 ? 88.895 128.101 137.632 1.00 40.22 186 ILE C CA 1
ATOM 11212 C C . ILE C 3 186 ? 90.025 129.132 137.541 1.00 40.22 186 ILE C C 1
ATOM 11213 O O . ILE C 3 186 ? 91.195 128.742 137.717 1.00 40.22 186 ILE C O 1
ATOM 11218 N N . GLN C 3 187 ? 89.676 130.403 137.314 1.00 39.69 187 GLN C N 1
ATOM 11219 C CA . GLN C 3 187 ? 90.688 131.485 137.184 1.00 39.69 187 GLN C CA 1
ATOM 11220 C C . GLN C 3 187 ? 91.460 131.622 138.501 1.00 39.69 187 GLN C C 1
ATOM 11221 O O . GLN C 3 187 ? 92.700 131.736 138.449 1.00 39.69 187 GLN C O 1
ATOM 11227 N N . GLU C 3 188 ? 90.751 131.566 139.632 1.00 39.41 188 GLU C N 1
ATOM 11228 C CA . GLU C 3 188 ? 91.398 131.693 140.966 1.00 39.41 188 GLU C CA 1
ATOM 11229 C C . GLU C 3 188 ? 92.367 130.523 141.171 1.00 39.41 188 GLU C C 1
ATOM 11230 O O . GLU C 3 188 ? 93.488 130.765 141.658 1.00 39.41 188 GLU C O 1
ATOM 11236 N N . ILE C 3 189 ? 91.960 129.316 140.769 1.00 39.76 189 ILE C N 1
ATOM 11237 C CA . ILE C 3 189 ? 92.795 128.129 140.927 1.00 39.76 189 ILE C CA 1
ATOM 11238 C C . ILE C 3 189 ? 94.059 128.258 140.078 1.00 39.76 189 ILE C C 1
ATOM 11239 O O . ILE C 3 189 ? 95.171 127.957 140.539 1.00 39.76 189 ILE C O 1
ATOM 11244 N N . ASN C 3 190 ? 93.897 128.751 138.853 1.00 39.98 190 ASN C N 1
ATOM 11245 C CA . ASN C 3 190 ? 95.039 128.925 137.970 1.00 39.98 190 ASN C CA 1
ATOM 11246 C C . ASN C 3 190 ? 96.040 129.910 138.563 1.00 39.98 190 ASN C C 1
ATOM 11247 O O . ASN C 3 190 ? 97.248 129.678 138.520 1.00 39.98 190 ASN C O 1
ATOM 11252 N N . LYS C 3 191 ? 95.536 130.996 139.139 1.00 41.06 191 LYS C N 1
ATOM 11253 C CA . LYS C 3 191 ? 96.412 131.998 139.736 1.00 41.06 191 LYS C CA 1
ATOM 11254 C C . LYS C 3 191 ? 97.205 131.390 140.886 1.00 41.06 191 LYS C C 1
ATOM 11255 O O . LYS C 3 191 ? 98.419 131.615 141.012 1.00 41.06 191 LYS C O 1
ATOM 11261 N N . GLU C 3 192 ? 96.531 130.583 141.706 1.00 41.10 192 GLU C N 1
ATOM 11262 C CA . GLU C 3 192 ? 97.218 129.954 142.832 1.00 41.10 192 GLU C CA 1
ATOM 11263 C C . GLU C 3 192 ? 98.327 129.034 142.327 1.00 41.10 192 GLU C C 1
ATOM 11264 O O . GLU C 3 192 ? 99.460 129.044 142.845 1.00 41.10 192 GLU C O 1
ATOM 11270 N N . ILE C 3 193 ? 98.000 128.240 141.303 1.00 41.63 193 ILE C N 1
ATOM 11271 C CA . ILE C 3 193 ? 98.984 127.297 140.694 1.00 41.63 193 ILE C CA 1
ATOM 11272 C C . ILE C 3 193 ? 100.143 128.115 140.115 1.00 41.63 193 ILE C C 1
ATOM 11273 O O . ILE C 3 193 ? 101.307 127.771 140.392 1.00 41.63 193 ILE C O 1
ATOM 11278 N N . ALA C 3 194 ? 99.822 129.155 139.338 1.00 43.90 194 ALA C N 1
ATOM 11279 C CA . ALA C 3 194 ? 100.855 130.020 138.719 1.00 43.90 194 ALA C CA 1
ATOM 11280 C C . ALA C 3 194 ? 101.794 130.554 139.806 1.00 43.90 194 ALA C C 1
ATOM 11281 O O . ALA C 3 194 ? 103.024 130.427 139.640 1.00 43.90 194 ALA C O 1
ATOM 11283 N N . THR C 3 195 ? 101.227 131.124 140.873 1.00 45.01 195 THR C N 1
ATOM 11284 C CA . THR C 3 195 ? 102.039 131.676 141.992 1.00 45.01 195 THR C CA 1
ATOM 11285 C C . THR C 3 195 ? 102.862 130.547 142.624 1.00 45.01 195 THR C C 1
ATOM 11286 O O . THR C 3 195 ? 104.059 130.768 142.890 1.00 45.01 195 THR C O 1
ATOM 11290 N N . LEU C 3 196 ? 102.237 129.385 142.840 1.00 45.47 196 LEU C N 1
ATOM 11291 C CA . LEU C 3 196 ? 102.926 128.216 143.450 1.00 45.47 196 LEU C CA 1
ATOM 11292 C C . LEU C 3 196 ? 104.197 127.907 142.651 1.00 45.47 196 LEU C C 1
ATOM 11293 O O . LEU C 3 196 ? 105.262 127.735 143.277 1.00 45.47 196 LEU C O 1
ATOM 11298 N N . TYR C 3 197 ? 104.079 127.836 141.322 1.00 49.09 197 TYR C N 1
ATOM 11299 C CA . TYR C 3 197 ? 105.239 127.554 140.436 1.00 49.09 197 TYR C CA 1
ATOM 11300 C C . TYR C 3 197 ? 106.312 128.627 140.640 1.00 49.09 197 TYR C C 1
ATOM 11301 O O . TYR C 3 197 ? 107.496 128.272 140.799 1.00 49.09 197 TYR C O 1
ATOM 11310 N N . GLU C 3 198 ? 105.903 129.901 140.642 1.00 47.07 198 GLU C N 1
ATOM 11311 C CA . GLU C 3 198 ? 106.842 131.000 140.788 1.00 47.07 198 GLU C CA 1
ATOM 11312 C C . GLU C 3 198 ? 107.742 130.853 142.016 1.00 47.07 198 GLU C C 1
ATOM 11313 O O . GLU C 3 198 ? 108.931 131.158 141.938 1.00 47.07 198 GLU C O 1
ATOM 11319 N N . SER C 3 199 ? 107.203 130.393 143.146 1.00 44.32 199 SER C N 1
ATOM 11320 C CA . SER C 3 199 ? 108.075 130.256 144.330 1.00 44.32 199 SER C CA 1
ATOM 11321 C C . SER C 3 199 ? 109.219 129.243 144.106 1.00 44.32 199 SER C C 1
ATOM 11322 O O . SER C 3 199 ? 110.365 129.447 144.505 1.00 44.32 199 SER C O 1
ATOM 11325 N N . SER C 3 200 ? 108.838 128.159 143.452 1.00 43.38 200 SER C N 1
ATOM 11326 C CA . SER C 3 200 ? 109.601 126.986 143.047 1.00 43.38 200 SER C CA 1
ATOM 11327 C C . SER C 3 200 ? 109.124 126.464 141.697 1.00 43.38 200 SER C C 1
ATOM 11328 O O . SER C 3 200 ? 107.930 126.252 141.489 1.00 43.38 200 SER C O 1
ATOM 11331 N N . GLU C 3 201 ? 110.070 126.263 140.786 1.00 42.56 201 GLU C N 1
ATOM 11332 C CA . GLU C 3 201 ? 109.787 125.713 139.466 1.00 42.56 201 GLU C CA 1
ATOM 11333 C C . GLU C 3 201 ? 109.495 124.214 139.560 1.00 42.56 201 GLU C C 1
ATOM 11334 O O . GLU C 3 201 ? 108.941 123.616 138.640 1.00 42.56 201 GLU C O 1
ATOM 11340 N N . ASP C 3 202 ? 109.820 123.621 140.715 1.00 40.23 202 ASP C N 1
ATOM 11341 C CA . ASP C 3 202 ? 109.665 122.155 140.942 1.00 40.23 202 ASP C CA 1
ATOM 11342 C C . ASP C 3 202 ? 108.309 121.808 141.573 1.00 40.23 202 ASP C C 1
ATOM 11343 O O . ASP C 3 202 ? 108.112 120.626 141.904 1.00 40.23 202 ASP C O 1
ATOM 11348 N N . TYR C 3 203 ? 107.413 122.788 141.719 1.00 40.85 203 TYR C N 1
ATOM 11349 C CA . TYR C 3 203 ? 106.077 122.564 142.341 1.00 40.85 203 TYR C CA 1
ATOM 11350 C C . TYR C 3 203 ? 105.199 121.596 141.531 1.00 40.85 203 TYR C C 1
ATOM 11351 O O . TYR C 3 203 ? 104.331 120.946 142.140 1.00 40.85 203 TYR C O 1
ATOM 11360 N N . ILE C 3 204 ? 105.381 121.527 140.208 1.00 44.81 204 ILE C N 1
ATOM 11361 C CA . ILE C 3 204 ? 104.540 120.639 139.348 1.00 44.81 204 ILE C CA 1
ATOM 11362 C C . ILE C 3 204 ? 104.699 119.175 139.784 1.00 44.81 204 ILE C C 1
ATOM 11363 O O . ILE C 3 204 ? 103.677 118.464 139.834 1.00 44.81 204 ILE C O 1
ATOM 11368 N N . PHE C 3 205 ? 105.922 118.759 140.130 1.00 44.20 205 PHE C N 1
ATOM 11369 C CA . PHE C 3 205 ? 106.211 117.364 140.554 1.00 44.20 205 PHE C CA 1
ATOM 11370 C C . PHE C 3 205 ? 105.434 117.009 141.829 1.00 44.20 205 PHE C C 1
ATOM 11371 O O . PHE C 3 205 ? 104.937 115.870 141.919 1.00 44.20 205 PHE C O 1
ATOM 11379 N N . THR C 3 206 ? 105.293 117.962 142.757 1.00 41.73 206 THR C N 1
ATOM 11380 C CA . THR C 3 206 ? 104.611 117.699 144.056 1.00 41.73 206 THR C CA 1
ATOM 11381 C C . THR C 3 206 ? 103.143 117.298 143.850 1.00 41.73 206 THR C C 1
ATOM 11382 O O . THR C 3 206 ? 102.509 117.802 142.905 1.00 41.73 206 THR C O 1
ATOM 11386 N N . GLU C 3 207 ? 102.659 116.389 144.703 1.00 41.30 207 GLU C N 1
ATOM 11387 C CA . GLU C 3 207 ? 101.273 115.843 144.664 1.00 41.30 207 GLU C CA 1
ATOM 11388 C C . GLU C 3 207 ? 100.246 116.953 144.916 1.00 41.30 207 GLU C C 1
ATOM 11389 O O . GLU C 3 207 ? 99.197 116.944 144.245 1.00 41.30 207 GLU C O 1
ATOM 11395 N N . TYR C 3 208 ? 100.558 117.896 145.809 1.00 41.38 208 TYR C N 1
ATOM 11396 C CA . TYR C 3 208 ? 99.595 118.974 146.157 1.00 41.38 208 TYR C CA 1
ATOM 11397 C C . TYR C 3 208 ? 99.227 119.757 144.892 1.00 41.38 208 TYR C C 1
ATOM 11398 O O . TYR C 3 208 ? 98.029 120.043 144.699 1.00 41.38 208 TYR C O 1
ATOM 11407 N N . VAL C 3 209 ? 100.214 120.053 144.043 1.00 42.41 209 VAL C N 1
ATOM 11408 C CA . VAL C 3 209 ? 99.944 120.784 142.769 1.00 42.41 209 VAL C CA 1
ATOM 11409 C C . VAL C 3 209 ? 99.151 119.861 141.837 1.00 42.41 209 VAL C C 1
ATOM 11410 O O . VAL C 3 209 ? 98.191 120.339 141.206 1.00 42.41 209 VAL C O 1
ATOM 11414 N N . SER C 3 210 ? 99.515 118.574 141.806 1.00 39.80 210 SER C N 1
ATOM 11415 C CA . SER C 3 210 ? 98.839 117.574 140.939 1.00 39.80 210 SER C CA 1
ATOM 11416 C C . SER C 3 210 ? 97.365 117.466 141.343 1.00 39.80 210 SER C C 1
ATOM 11417 O O . SER C 3 210 ? 96.509 117.407 140.444 1.00 39.80 210 SER C O 1
ATOM 11420 N N . ASN C 3 211 ? 97.093 117.481 142.650 1.00 38.23 211 ASN C N 1
ATOM 11421 C CA . ASN C 3 211 ? 95.703 117.404 143.175 1.00 38.23 211 ASN C CA 1
ATOM 11422 C C . ASN C 3 211 ? 94.919 118.632 142.702 1.00 38.23 211 ASN C C 1
ATOM 11423 O O . ASN C 3 211 ? 93.756 118.468 142.293 1.00 38.23 211 ASN C O 1
ATOM 11428 N N . LEU C 3 212 ? 95.565 119.803 142.704 1.00 30.00 212 LEU C N 1
ATOM 11429 C CA . LEU C 3 212 ? 94.916 121.079 142.297 1.00 30.00 212 LEU C CA 1
ATOM 11430 C C . LEU C 3 212 ? 94.468 120.987 140.833 1.00 30.00 212 LEU C C 1
ATOM 11431 O O . LEU C 3 212 ? 93.345 121.439 140.536 1.00 30.00 212 LEU C O 1
ATOM 11436 N N . TYR C 3 213 ? 95.291 120.387 139.965 1.00 30.00 213 TYR C N 1
ATOM 11437 C CA . TYR C 3 213 ? 94.929 120.260 138.529 1.00 30.00 213 TYR C CA 1
ATOM 11438 C C . TYR C 3 213 ? 93.646 119.433 138.415 1.00 30.00 213 TYR C C 1
ATOM 11439 O O . TYR C 3 213 ? 92.753 119.807 137.632 1.00 30.00 213 TYR C O 1
ATOM 11448 N N . ARG C 3 214 ? 93.548 118.362 139.208 1.00 30.00 214 ARG C N 1
ATOM 11449 C CA . ARG C 3 214 ? 92.339 117.498 139.190 1.00 30.00 214 ARG C CA 1
ATOM 11450 C C . ARG C 3 214 ? 91.106 118.354 139.510 1.00 30.00 214 ARG C C 1
ATOM 11451 O O . ARG C 3 214 ? 90.081 118.173 138.828 1.00 30.00 214 ARG C O 1
ATOM 11459 N N . GLU C 3 215 ? 91.209 119.272 140.478 1.00 30.00 215 GLU C N 1
ATOM 11460 C CA . GLU C 3 215 ? 90.066 120.127 140.788 1.00 30.00 215 GLU C CA 1
ATOM 11461 C C . GLU C 3 215 ? 89.720 121.026 139.600 1.00 30.00 215 GLU C C 1
ATOM 11462 O O . GLU C 3 215 ? 88.540 121.183 139.243 1.00 30.00 215 GLU C O 1
ATOM 11468 N N . SER C 3 216 ? 90.744 121.580 138.954 1.00 39.96 216 SER C N 1
ATOM 11469 C CA . SER C 3 216 ? 90.485 122.453 137.811 1.00 39.96 216 SER C CA 1
ATOM 11470 C C . SER C 3 216 ? 89.784 121.691 136.683 1.00 39.96 216 SER C C 1
ATOM 11471 O O . SER C 3 216 ? 88.839 122.197 136.058 1.00 39.96 216 SER C O 1
ATOM 11474 N N . ALA C 3 217 ? 90.231 120.461 136.440 1.00 40.46 217 ALA C N 1
ATOM 11475 C CA . ALA C 3 217 ? 89.641 119.644 135.387 1.00 40.46 217 ALA C CA 1
ATOM 11476 C C . ALA C 3 217 ? 88.176 119.369 135.692 1.00 40.46 217 ALA C C 1
ATOM 11477 O O . ALA C 3 217 ? 87.311 119.465 134.808 1.00 40.46 217 ALA C O 1
ATOM 11479 N N . LYS C 3 218 ? 87.883 119.071 136.957 1.00 42.13 218 LYS C N 1
ATOM 11480 C CA . LYS C 3 218 ? 86.503 118.803 137.341 1.00 42.13 218 LYS C CA 1
ATOM 11481 C C . LYS C 3 218 ? 85.644 120.039 137.100 1.00 42.13 218 LYS C C 1
ATOM 11482 O O . LYS C 3 218 ? 84.537 119.944 136.552 1.00 42.13 218 LYS C O 1
ATOM 11488 N N . LEU C 3 219 ? 86.171 121.206 137.459 1.00 43.52 219 LEU C N 1
ATOM 11489 C CA . LEU C 3 219 ? 85.410 122.429 137.256 1.00 43.52 219 LEU C CA 1
ATOM 11490 C C . LEU C 3 219 ? 85.121 122.647 135.773 1.00 43.52 219 LEU C C 1
ATOM 11491 O O . LEU C 3 219 ? 83.994 122.983 135.402 1.00 43.52 219 LEU C O 1
ATOM 11496 N N . GLU C 3 220 ? 86.114 122.413 134.916 1.00 41.96 220 GLU C N 1
ATOM 11497 C CA . GLU C 3 220 ? 85.897 122.602 133.479 1.00 41.96 220 GLU C CA 1
ATOM 11498 C C . GLU C 3 220 ? 84.828 121.650 132.941 1.00 41.96 220 GLU C C 1
ATOM 11499 O O . GLU C 3 220 ? 83.945 122.039 132.141 1.00 41.96 220 GLU C O 1
ATOM 11505 N N . GLN C 3 221 ? 84.879 120.403 133.408 1.00 42.39 221 GLN C N 1
ATOM 11506 C CA . GLN C 3 221 ? 83.900 119.425 132.956 1.00 42.39 221 GLN C CA 1
ATOM 11507 C C . GLN C 3 221 ? 82.505 119.869 133.369 1.00 42.39 221 GLN C C 1
ATOM 11508 O O . GLN C 3 221 ? 81.579 119.869 132.553 1.00 42.39 221 GLN C O 1
ATOM 11514 N N . HIS C 3 222 ? 82.372 120.343 134.609 1.00 42.67 222 HIS C N 1
ATOM 11515 C CA . HIS C 3 222 ? 81.059 120.824 135.119 1.00 42.67 222 HIS C CA 1
ATOM 11516 C C . HIS C 3 222 ? 80.586 122.022 134.283 1.00 42.67 222 HIS C C 1
ATOM 11517 O O . HIS C 3 222 ? 79.371 122.121 134.032 1.00 42.67 222 HIS C O 1
ATOM 11524 N N . SER C 3 223 ? 81.520 122.890 133.880 1.00 43.86 223 SER C N 1
ATOM 11525 C CA . SER C 3 223 ? 81.221 124.120 133.096 1.00 43.86 223 SER C CA 1
ATOM 11526 C C . SER C 3 223 ? 80.592 123.787 131.736 1.00 43.86 223 SER C C 1
ATOM 11527 O O . SER C 3 223 ? 79.639 124.486 131.349 1.00 43.86 223 SER C O 1
ATOM 11530 N N . LYS C 3 224 ? 81.060 122.747 131.041 1.00 43.08 224 LYS C N 1
ATOM 11531 C CA . LYS C 3 224 ? 80.503 122.391 129.701 1.00 43.08 224 LYS C CA 1
ATOM 11532 C C . LYS C 3 224 ? 79.018 122.008 129.816 1.00 43.08 224 LYS C C 1
ATOM 11533 O O . LYS C 3 224 ? 78.214 122.422 128.939 1.00 43.08 224 LYS C O 1
ATOM 11539 N N . GLN C 3 225 ? 78.658 121.313 130.899 1.00 42.61 225 GLN C N 1
ATOM 11540 C CA . GLN C 3 225 ? 77.264 120.842 131.133 1.00 42.61 225 GLN C CA 1
ATOM 11541 C C . GLN C 3 225 ? 76.311 122.043 131.186 1.00 42.61 225 GLN C C 1
ATOM 11542 O O . GLN C 3 225 ? 75.213 121.944 130.606 1.00 42.61 225 GLN C O 1
ATOM 11548 N N . ILE C 3 226 ? 76.735 123.147 131.809 1.00 42.25 226 ILE C N 1
ATOM 11549 C CA . ILE C 3 226 ? 75.888 124.373 131.890 1.00 42.25 226 ILE C CA 1
ATOM 11550 C C . ILE C 3 226 ? 75.606 124.862 130.464 1.00 42.25 226 ILE C C 1
ATOM 11551 O O . ILE C 3 226 ? 74.443 125.205 130.177 1.00 42.25 226 ILE C O 1
ATOM 11556 N N . LEU C 3 227 ? 76.627 124.856 129.602 1.00 41.73 227 LEU C N 1
ATOM 11557 C CA . LEU C 3 227 ? 76.480 125.306 128.192 1.00 41.73 227 LEU C CA 1
ATOM 11558 C C . LEU C 3 227 ? 75.504 124.389 127.444 1.00 41.73 227 LEU C C 1
ATOM 11559 O O . LEU C 3 227 ? 74.650 124.919 126.710 1.00 41.73 227 LEU C O 1
ATOM 11564 N N . LYS C 3 228 ? 75.602 123.070 127.649 1.00 42.83 228 LYS C N 1
ATOM 11565 C CA . LYS C 3 228 ? 74.697 122.124 126.933 1.00 42.83 228 LYS C CA 1
ATOM 11566 C C . LYS C 3 228 ? 73.226 122.331 127.335 1.00 42.83 228 LYS C C 1
ATOM 11567 O O . LYS C 3 228 ? 72.353 122.191 126.457 1.00 42.83 228 LYS C O 1
ATOM 11573 N N . GLU C 3 229 ? 72.972 122.588 128.621 1.00 44.40 229 GLU C N 1
ATOM 11574 C CA . GLU C 3 229 ? 71.616 122.817 129.196 1.00 44.40 229 GLU C CA 1
ATOM 11575 C C . GLU C 3 229 ? 70.767 123.644 128.221 1.00 44.40 229 GLU C C 1
ATOM 11576 O O . GLU C 3 229 ? 69.576 123.839 128.528 1.00 44.40 229 GLU C O 1
#

Solvent-accessible surface area: 67027 Å² total; per-residue (Å²): 41,173,45,24,23,32,30,70,35,62,233,78,20,1,45,65,14,73,52,78,126,13,13,52,0,8,7,64,142,75,118,126,99,16,4,97,64,3,8,128,96,34,75,72,32,10,38,113,26,1,1,70,64,0,7,21,129,42,42,32,87,59,0,56,88,1,7,37,4,14,23,43,145,127,39,41,121,156,17,103,11,57,52,0,77,154,56,79,3,41,78,45,1,32,151,91,0,61,148,45,36,100,28,56,43,73,144,24,92,127,157,47,156,152,81,101,50,79,2,55,6,20,101,28,5,82,52,3,12,142,148,24,166,40,106,109,4,62,43,137,63,3,32,155,69,2,104,66,4,44,71,15,0,116,28,48,4,43,34,87,30,110,110,41,44,134,73,16,89,73,72,40,2,35,26,72,128,48,113,50,5,117,9,10,29,111,4,8,117,44,9,46,95,111,75,152,28,30,83,22,105,56,11,10,117,95,0,77,0,120,118,2,4,55,46,2,42,52,18,22,140,99,91,124,75,26,32,63,97,6,11,137,93,0,31,56,29,1,81,68,13,28,155,127,17,83,148,62,16,141,147,40,30,42,0,34,11,2,1,58,2,3,90,103,2,4,40,56,103,2,18,37,188,106,77,57,121,137,76,16,70,63,157,25,0,54,78,36,60,2,32,143,41,0,56,87,28,8,70,22,92,2,9,58,27,8,22,49,27,2,46,2,44,26,31,146,39,80,89,90,0,47,35,97,13,39,98,116,9,148,56,45,27,42,1,15,53,47,0,23,21,0,1,41,3,0,7,2,2,0,1,21,0,0,57,44,84,17,125,114,76,0,15,104,69,36,56,0,42,107,4,28,153,102,39,158,70,144,60,1,53,68,19,1,54,39,7,4,80,77,149,6,75,97,125,54,16,60,42,1,0,0,0,1,8,7,0,1,7,61,0,15,80,50,3,55,100,39,95,179,35,62,14,103,176,7,19,73,26,76,56,8,83,5,45,192,137,53,122,91,65,1,98,146,17,51,0,79,100,20,13,93,64,16,21,100,18,0,43,101,20,3,46,87,90,1,86,97,31,104,1,50,56,19,8,27,10,109,66,2,47,40,3,12,93,11,106,114,26,80,4,32,3,43,16,14,26,1,0,62,30,7,50,2,136,76,0,2,58,83,0,37,70,45,43,78,79,129,124,88,153,137,53,44,81,1,142,22,96,1,0,60,77,99,45,91,99,46,113,37,2,101,0,0,29,26,5,0,80,28,5,0,56,21,6,0,4,22,42,1,2,75,50,46,107,64,0,51,74,8,0,43,53,0,5,60,44,4,86,126,106,212,49,217,102,47,49,7,102,86,14,90,85,10,88,167,137,17,115,2,25,90,0,3,38,32,0,33,48,8,30,123,68,34,97,141,40,21,130,89,101,173,105,113,54,39,6,84,69,2,4,8,6,2,0,0,28,2,0,2,57,8,0,87,174,26,158,0,68,39,0,11,118,18,108,125,51,129,109,110,79,149,89,128,18,140,20,67,44,134,38,138,21,99,25,50,10,6,2,6,4,0,0,1,26,1,9,28,28,101,21,4,47,71,0,34,74,27,0,7,50,8,6,30,54,49,181,52,127,75,33,55,54,27,0,46,97,2,12,28,2,0,2,1,3,37,10,8,26,97,103,51,37,144,83,40,140,98,11,16,98,74,119,127,37,12,106,159,23,5,26,63,5,0,48,92,144,31,9,133,32,120,62,14,11,98,131,117,54,130,66,5,46,38,32,175,4,10,22,29,2,53,29,9,11,0,49,67,0,2,50,85,0,1,72,75,40,111,118,16,19,1,33,70,149,20,34,63,70,36,147,119,48,97,11,94,98,40,25,59,28,35,80,47,2,62,140,55,48,92,145,40,80,34,4,34,126,47,91,43,2,21,140,35,0,45,83,0,8,56,41,22,41,69,32,62,36,3,85,30,10,9,83,0,20,1,0,80,68,0,2,83,0,1,16,40,0,2,23,89,0,1,2,7,2,16,36,0,48,66,4,69,34,2,3,8,76,25,28,86,99,182,161,134,99,98,108,135,16,100,88,7,9,100,88,7,146,9,20,50,128,177,24,126,119,58,22,61,46,2,23,15,1,13,6,6,22,17,148,26,74,40,5,1,6,52,5,0,16,17,0,40,71,3,0,39,32,5,78,139,20,48,89,35,0,29,131,11,1,79,95,24,0,30,92,54,2,0,40,6,66,26,98,60,48,158,119,15,124,124,80,10,101,14,57,97,16,90,14,77,117,85,82,38,6,40,157,65,22,88,8,22,14,55,93,43,15,104,96,9,7,99,4,0,89,36,0,1,75,19,134,67,53,44,34,0,34,40,1,82,0,70,67,106,66,20,90,112,2,69,70,124,136,27,0,70,38,0,20,81,64,1,77,173,11,142,57,125,19,116,41,229,144,35,127,92,80,33,62,100,0,8,105,18,11,69,33,133,78,33,17,11,0,0,3,70,81,44,19,152,96,9,11,12,0,22,1,6,48,153,126,40,113,38,46,14,1,20,2,75,27,0,19,28,30,0,45,0,48,13,26,67,29,110,35,102,95,27,138,52,40,49,68,16,1,13,26,0,0,49,13,22,5,45,0,12,0,50,30,78,82,117,80,155,123,65,24,63,8,62,0,20,18,22,109,20,82,2,40,60,118,5,136,105,56,78,36,100,85,0,23,139,56,0,45,105,3,34,89,59,6,47,83,29,64,164,62,135,107,37,76,128,10,80,20,112,20,80,109,20,77,134,92,12,50,77,30,24,146,92,38,141,88,70,4,56,59,100,112,0,9,67,25,15,149,100,7,18,145,38,88,126,107,10,70,89,13,3,63,154

Sequence (1260 aa):
TMRITKVEVDRKKVLISRDKNGGKLVYENEMQDNTEQIMHHKKSSFYKSVVNKTICRPEQKQMKKLVHGLLQENSQEKIKVSDVTKLNISNFLNHRFKKSLYYFPENSPDKSEEYRIEINLSQLLEDSLKKQQGTFICWESFSKDMELYINWAENYISSKTKLIKKSIRNNRIQSTESRSGQLMDRYMKDILNKNKPFDIQSVSEKYQLEKLTSALKATFKEAKKNDKEINYKLKSTLQNHERQIIEELKENSELNQFNIEIRKHLETYFPIKKTNRKVGDIRNLEIGEIQKIVNHRLKNKIVQRILQEGKLASYEIESTVNSNSLQKIKIEEAFALKFINACLFASNNLRNMVYPVCKKDILMIGEFKNSFKEIKHKKFIRQWSQFFSQEITVDDIELASWGLRGAIAPIRNEIIHLKKHSWKKFFNNPTFKVKKTSEFLYKETLFKDYFYSELDSVPELIINKMESSKILDYYSSDQLNQVFTIPNFELSLLTSAVPFAPSFKRVYLKGFDYQNQDEAQPDYNLKLNIYNEKAFNSEAFQAQYSLFKMVYYQVFLPQFTTNNDLFKSSVDFILTLNKERKGYAKAFQDIRKMNKDEKPSEYMSYIQSQLMLYQKKQEEKEKINHFEKFINQVFIKGFNSFIEKNRLTYICHPTKNTVPENDNIEIPFHTDMDDSNIAFWLMCKLLDAKQLSELRNEMIKFSCSLQSTEEISTFTKAREVIGLALLNGEKGCNDWKELFDDKEAWKKNMSLYVSEELLQSLPYTQEDGQTPVINRSIDLVKKYGTETILEKLFSSSDDYKVSAKDIAKLHEYDVTEKIAQQESLHKQWIEKPGLARDSAWTKKYQNVINDISNYQWAKTKVELTQVRHLHQLTIDLLSRLAGYMSIADRDFQFSSNYILERKVDLKQLRLTLEYLELFDNRLKEKRNNISHFNYLNGQLGNSILELFDDARDVLSYDRKLKNAVSKSLKEILSSHGMEVTFKPLYQTNHHLKIDKLQPKKIHHLGEKSTVSSNQVSNEYCQLVRTLLTMKMIYYIKDLKVKGKIFENLMNKEAVEGLITFLKKAEFEIYSRENYSKYNKWFEMWKSPTSSLVFWKNYSFRCHLLFVIEKDGECLGIPASVFESVLQIYLADPFAPDTKELFVEVCNLYECLADVTVVEHFEAEESAWHKLTHNETEVSKRVYSKDDDELLKYIPEFLDTIATNKKSQKYNQIQGKIQEINKEIATLYESSEDYIFTEYVSNLYRESAKLEQHSKQILKE

B-factor: mean 31.55, std 10.64, range [3.72, 69.08]

Secondary structure (DSSP, 8-state):
---SSSS-SSSS--EE---SS---EE-SS--S--TTHHHHHTTHHHHHHHHHTSB-SS--TTHHHHHHHHH-TTT----BHHHHHHS-HHHHB-SSSSS-EEE--SSS-S--TTTSEEE-HHHHHHHHHHH--SSB--HHHHHHHTHHHHHHHHHHHHHHHHHHHHHHHT--SS-SSSTTTHHHHHHHHHHHTT-----HHHHHHHTTTTTTTTHHHHHHS-TT--TTTHHHHHHHHHHHHHHHSGGGTSS-SSHHHHHHHHHHHHHHHS-SSS---S---TTSS-TTTHHHHHHHHHHHHHHHHHHHTTHHHHTT-SSS--HHHHHHHHHHHHHHHHHHHHHHHHHHHHHHHH-TT--S-TTSHHHHHHHHSS--HHHHHHHHHHHSSS---STTTTTHHHHHHHHHHHHHHHHHS-S---STTSS---EE------PEESSSSGGGGGTTTTSTTHHHHHHHHHHHTTTTTTS-GGGTGGGTS-SS----S---SSTTPPPHHHHHHHHHHHHS----SS-------S-----TTSSHHHHHHHHHHHHIIIIIHHHHTT-HHHHHHHHHHHHHHHSSSSSS--TTSSSPPPPTT--HHHHHHHHHHHHHHTTTHHHHTT---HHHHHHHHHHHHHHHHHHHHSS-TTTT------S---------------TTSTTHHHHHTTS-HHHHHHHHHHHHHHHTT---SSSSTTHHHHHHHHHHHHTTSS----SGGGT-SSHHHHHHHHTTTS-SGGGSSTTTBSSSTT-B---TTTSHHHHSS-HHHHHHHHTS-TTSS--HHHHHTTSSS-SHHHHHHHHHHHHHHHH-GGGGG-HHHHHHHHHHHHHHHHHHHHHHHHTTTHHHHHHHHHHHHHHHHHHHHHHHHHHHHHHHHHHHH---SHHHHHHHHTTTT-S-HHHHHHHHHHHTTTTSSS--SS-SHHHHHHHHHHGGG-HHHHHTHHHHHHHHHHHTTB------TTTTTS----S---BPB---SSSS-----BSS-HHHHHHHHHHHS--/-------EEETTEEE----SHHHHHHHHHHHHH-------STTHHHHHHHHHHTTSSSEEEE--TT-SSS--EEEEEESSS-EEEEEHHHHHHHTTB--S-TT-TT---HHHHTHHHHHHH-SEEE----TTSS-----EEESSS--B---SS--HHHHHTTHHHHHHHHHHHHHSTHHHHHHHHHHHHHHHHHHHHHH-GGGGTSHHHHHHHHHHHHHHHHHHHHHH-

Radius of gyration: 35.9 Å; Cα contacts (8 Å, |Δi|>4): 1460; chains: 2; bounding box: 103×75×90 Å

Nearest PDB structures (foldseek):
  6vrb-assembly1_C  TM=1.004E+00  e=4.697E-44  Listeria seeligeri
  1g5i-assembly2_C  TM=3.914E-01  e=1.901E+00  Mus musculus
  8f6b-assembly1_C  TM=4.308E-01  e=7.263E+00  Mus musculus
  6vrb-assembly1_A  TM=1.001E+00  e=0.000E+00  Listeria seeligeri serovar 1/2b str. SLCC3954
  6vrc-assembly1_A  TM=9.945E-01  e=0.000E+00  Listeria seeligeri serovar 1/2b str. SLCC3954